Protein AF-A0A9K3LBI1-F1 (afdb_monomer)

Secondary structure (DSSP, 8-state):
------S----SEEEEEE---TT-TT-S-SSS-GGG---HHHHHHHHHHHHHHHHH-TTTTTSEEEEEEES--SSSSTT--SS-TTTHHHHTTS--SEEE--SGGGS-HHHHHHHHHTTTTGGGTT-EE-SSEEETTT-SBSSBSEEEEE-STT-EEEEEEEE-S-----TTEEE--HHHHTTSHHHHHHHHS-SS--SEEEEEEES-TT-HHHHHHHHHHHHHH-SSS-EEEEE-SS--EEEEEEETTEEEEEE-STTSEEEEEEE-S-TT-----TT--SSPPPSEEEEEEESSHHHHHHHHT--SHHHH--HHHHHHHHHHHHHHHHTTTT-EEEEESS-B-SSS-S---SSS--HHHHIIIIIHIIIIIHHHHHT-TT--SEEEEEEEGGG--S-B-SEEEEHHHHHHHSTT-PBEEE-SS-EEHHHHHHHHHHHHHHSPPPTTSSS-SEEEESS---TTSEEEEEEEHHHHHHHHHHHHHHHT-GGG--SSPEE-EETTEE-BHHHHHHHHHHHHSPPPPTHHHHHHHHHHHHHHHHHHHTS------THHHHHHHHHHHHHHHHHHHHHHHHHHHHHHHHGGGG---TTSHHHHHHHHHHTSS-----TTSS-PPP-S-----------HHHHHHHHHHHHHHHT--S----S-GGGS--EEEE-TTS-EEEEEEEEEEE-SS-GGGTTS---------------------S----TTTTEEEEEEEEEEETTTTEEEEEEEEEETTSPBPPHHHHHHHHH--TT----S------TTEEEEE-TTT--EEEEE--TTHHHHHHHHHHTTGGG---S-TTTHHHHHHHHHHGGGGT----HHHHHHHHHHHTT-

Mean predicted aligned error: 18.76 Å

Radius of gyration: 33.28 Å; Cα contacts (8 Å, |Δi|>4): 1410; chains: 1; bounding box: 86×94×88 Å

Nearest PDB structures (foldseek):
  3c9f-assembly3_B-2  TM=8.342E-01  e=9.205E-41  Candida albicans SC5314
  3c9f-assembly3_A  TM=8.352E-01  e=3.850E-40  Candida albicans SC5314
  4gsl-assembly1_D  TM=6.247E-01  e=8.120E-05  Saccharomyces cerevisiae S288C
  2dyt-assembly1_A  TM=5.274E-01  e=1.572E-04  Saccharomyces cerevisiae
  8fkm-assembly1_A  TM=5.866E-01  e=3.042E-04  Homo sapiens

InterPro domains:
  IPR004843 Calcineurin-like, phosphoesterase domain [PF00149] (14-240)
  IPR006179 5'-Nucleotidase/apyrase [PTHR11575] (7-439)
  IPR007135 Ubiquitin-like-conjugating enzyme Atg3/Atg10 [PF03987] (639-845)
  IPR008334 5'-Nucleotidase, C-terminal [PF02872] (393-449)

Solvent-accessible surface area (backbone atoms only — not comparable to full-atom values): 48649 Å² total; per-residue (Å²): 134,89,81,76,57,70,58,72,81,82,37,48,36,31,36,40,34,38,16,32,27,15,35,32,51,70,24,59,41,79,68,84,40,53,73,22,45,23,22,49,16,50,52,47,9,46,53,55,47,52,52,50,50,27,70,72,35,80,86,39,52,53,31,18,80,45,33,38,35,23,17,23,56,40,73,32,26,65,55,33,47,90,44,39,76,73,36,54,68,62,56,71,71,53,83,53,66,34,37,26,53,28,71,60,51,31,52,39,48,58,33,46,50,42,40,58,74,72,39,58,41,61,70,42,75,55,20,22,16,17,51,34,34,25,28,51,87,78,71,40,47,55,57,20,48,52,39,74,49,76,47,36,83,84,40,25,30,41,34,36,9,35,51,54,78,60,82,72,58,21,81,54,44,44,63,47,50,57,82,58,44,55,68,34,67,70,56,50,39,53,60,65,63,41,98,62,85,60,68,36,36,37,32,31,28,25,30,42,54,82,37,71,64,58,54,53,50,49,53,44,49,37,79,57,62,44,79,78,52,40,36,40,35,37,17,14,79,69,55,40,79,43,74,42,80,75,54,101,34,27,39,24,34,15,26,21,29,49,33,46,25,38,22,39,40,18,29,55,90,50,91,84,69,69,71,79,61,91,85,71,90,84,71,83,81,69,63,61,51,74,47,82,37,53,21,15,58,66,52,54,26,40,35,72,68,40,90,42,67,80,72,43,56,34,75,66,11,54,50,45,41,49,50,50,54,52,48,40,56,74,71,48,29,76,43,72,49,20,25,36,94,50,55,19,40,57,76,39,39,67,60,56,44,100,87,46,54,8,37,50,11,43,38,58,71,47,36,44,45,63,63,43,49,53,60,58,52,69,70,44,86,79,64,77,57,46,72,36,39,47,43,55,60,79,59,56,76,39,52,49,57,45,38,80,32,29,48,28,54,54,25,21,24,33,54,74,53,33,45,33,28,40,52,80,60,77,40,41,22,57,49,47,53,53,34,51,53,53,46,48,72,73,40,59,48,50,93,90,34,90,38,64,39,54,47,52,33,64,80,73,78,54,62,87,44,38,25,41,44,32,27,34,52,81,45,41,74,70,47,45,63,45,49,28,70,65,69,72,47,56,90,70,54,63,98,69,68,52,66,46,59,58,93,94,48,69,47,29,58,41,55,39,52,55,48,43,36,44,72,74,21,62,62,84,58,73,62,66,55,50,55,53,48,52,55,50,51,56,54,48,54,55,56,61,69,70,64,78,72,97,80,82,62,80,75,55,56,60,56,48,55,55,51,48,53,54,52,50,52,52,46,50,51,51,49,52,50,49,51,51,51,48,53,54,52,65,59,60,80,68,77,81,77,88,78,71,62,70,67,60,55,58,62,60,58,62,72,70,77,76,82,82,84,66,93,85,60,101,68,88,86,85,91,79,88,77,90,72,79,78,78,88,76,63,41,72,67,40,50,50,52,9,50,55,44,49,39,54,46,50,61,48,82,92,81,78,86,87,71,63,79,89,67,50,53,52,42,80,47,83,47,94,85,86,46,56,34,40,36,34,69,73,42,82,44,78,48,96,61,62,56,81,66,70,77,58,86,57,76,79,84,58,91,84,78,94,83,92,83,83,89,85,89,80,92,84,78,100,81,78,93,60,99,77,52,26,49,32,37,39,34,42,36,40,36,71,37,84,90,78,46,40,72,35,51,35,37,37,48,21,39,85,88,67,50,68,54,36,70,70,60,52,49,56,64,62,68,63,56,99,87,64,95,69,97,64,84,81,75,89,79,58,87,46,62,46,67,44,59,35,96,86,76,65,44,79,22,37,33,47,59,60,76,65,47,67,62,52,47,52,56,62,54,57,69,56,63,82,72,78,72,87,86,48,66,61,43,46,50,55,58,56,43,45,59,66,51,34,42,69,74,76,50,64,65,54,69,71,57,50,53,52,43,51,57,48,38,64,74,108

Foldseek 3Di:
DDDLDQADDFAQEKEKEDEAQAQLQLWPPCPDPQLTRFHVLLVQLLLVLVVVVLVVDPVSVQHWYAYEYQENNHFFFLCHDQQNVNRLVLVLLRPHQAYAYEVVCFLDPSNLCCCVPVCSLVSNVQRHAELFKAFLVPRHHSRHQWDWRATGPRAIEIEGHYEACDDNGDPRMDGHHLLVSLVDPVNLCCLAPNPDDHLAYEYSYAADQPPVSVVSNVVSNCVRNNDLRAYEYAYHNVQDQDKDDPDLRYIGGYQGHNSQWIKMKHFYSDPVPPPPPVPDPDDSDRRMDMDTFGNHSSSSCSNSVNPDCVRRRDPSSVVSSVSSVVSCVVSQQQAFQFFAQFKAFLQAELDDDPVHHHPNVCCQVPLCVPLPQVVVCVVVPVSQAHEKEKEFSVQFQGIQGGTTQTNRSLCSGGVPQFFKFWWLDKDALQLVVQLLVVQCVVDPDDPSHPYGRMDMHVPDGDNGGIYTYMYTPVCCVVSVVSSCVSVVCNVSGDPDTDTDADDPGTHTPSVSVSVCRNPPRHDDDPVVVVVVVVVVVVVVVVVVVPPPDPDDDPVVVVVVVVVVVVVVVVVVVVVVVVVVVVVVVVVVVVDDDDDVPPPVVVVVVVVPPPFDDDPPDPDGDDPDDDPPPDPPQLAQVLVLLLLVLLLDLLCDDPDDDDDPPFRSAWDWDADPPRGIKIKGPKDKDFAPDFQPQQPPPPDQPEDDDDDDDDDDDDDDDPPDDDPPRGIKIKMKMWGQDPVVRGIKIKMWIAGPVRHTGDPLSLVVRLPDDVPDDDPDPDDPPQPQWDWYQDPPPRHTIIIGNCPCLVVVLSVVLVVVVVPPDDPLSSSCSVLSSCCVPVVSSVRHGPPVNSVSSVVSSSVD

Sequence (860 aa):
MRSSVTNLPWNDVNILVVTDVHSWIAGHGEHPEEHLNAGYGDVLSFYQRLQSRKDQHNYLRNSSLFFVMNGDFTDGTGLSTIPPQHLTPLLQEMPWDAVNVGNHELYFDATVQHLVESGFVDHWNCSYLSSNTILAETQVPLGHRFTFLHGSNNVTLLTFGFLYNFQGHCSSTIVERVEQVVEQQWFREVLKNPPEPYQAIIVLAHMDCVDPLVSVILDGIRRRVGSTVPVLFITGHSHRRAFSRLDDHSFSFEAGRFLDTIGWVSFSLSLSHQHPVFGSQNNPPTPFDYHFLDANKKTLHDAIGARSDAEFTTPAGRALAKRIHDTQRLLGLHEVLGCSSRTYPLEAGFDSSRQSPSLWGLYVNEIIPKQLLERVNAKDTDRILQTVFVQGTGAFRYSLLRGKVTRDDVIAVCPFNDKIYEFDYPVTGKELLNVLEKLETTFPASPKYPMPAFAVVPATVDTNATYRVLVPDFEYKRISPFIDGVTNRREQRSTTPEQICFADECLHTLDLWMKHVREEMPCLLRSDYESVGQEVVQSQTALLSATGDTNLSPAIFDVLSSAMHATFILMIATVLVRMAANSLRKQKDAGVDSAERDLVADETEQLVETAEFDSTYGSIRTTGVTSETYLFNFSQNTFNQSAKAVVNALLGPCGMADHGWHLRHWQIQESEGESLFLYHPPIEVRSPFGAADCSSQEEFELEEMDVVITDDSVVCDPSSYDEEQGVTQWSFSILYDDTYRMPVLYFYVQDRTGAPCGRRNVLQMLLHNPDQNQSEPIQDTWDFLSQELHPKTNIPCFFLHPCQSSARLKLLLRGSECSGEQDSSNANALWTWMSMILPTVGHSIPPNTFLSIQKQLNYY

Structure (mmCIF, N/CA/C/O backbone):
data_AF-A0A9K3LBI1-F1
#
_entry.id   AF-A0A9K3LBI1-F1
#
loop_
_atom_site.group_PDB
_atom_site.id
_atom_site.type_symbol
_atom_site.label_atom_id
_atom_site.label_alt_id
_atom_site.label_comp_id
_atom_site.label_asym_id
_atom_site.label_entity_id
_atom_site.label_seq_id
_atom_site.pdbx_PDB_ins_code
_atom_site.Cartn_x
_atom_site.Cartn_y
_atom_site.Cartn_z
_atom_site.occupancy
_atom_site.B_iso_or_equiv
_atom_site.auth_seq_id
_atom_site.auth_comp_id
_atom_site.auth_asym_id
_atom_site.auth_atom_id
_atom_site.pdbx_PDB_model_num
ATOM 1 N N . MET A 1 1 ? 15.064 -6.985 17.241 1.00 27.19 1 MET A N 1
ATOM 2 C CA . MET A 1 1 ? 14.740 -7.914 18.351 1.00 27.19 1 MET A CA 1
ATOM 3 C C . MET A 1 1 ? 13.289 -8.367 18.211 1.00 27.19 1 MET A C 1
ATOM 5 O O . MET A 1 1 ? 12.462 -7.551 17.838 1.00 27.19 1 MET A O 1
ATOM 9 N N . ARG A 1 2 ? 12.981 -9.654 18.438 1.00 28.03 2 ARG A N 1
ATOM 10 C CA . ARG A 1 2 ? 11.621 -10.224 18.337 1.00 28.03 2 ARG A CA 1
ATOM 11 C C . ARG A 1 2 ? 10.862 -10.006 19.651 1.00 28.03 2 ARG A C 1
ATOM 13 O O . ARG A 1 2 ? 11.147 -10.696 20.624 1.00 28.03 2 ARG A O 1
ATOM 20 N N . SER A 1 3 ? 9.901 -9.089 19.662 1.00 30.72 3 SER A N 1
ATOM 21 C CA . SER A 1 3 ? 8.883 -8.993 20.711 1.00 30.72 3 SER A CA 1
ATOM 22 C C . SER A 1 3 ? 7.733 -9.934 20.339 1.00 30.72 3 SER A C 1
ATOM 24 O O . SER A 1 3 ? 6.924 -9.622 19.470 1.00 30.72 3 SER A O 1
ATOM 26 N N . SER A 1 4 ? 7.684 -11.136 20.921 1.00 38.84 4 SER A N 1
ATOM 27 C CA . SER A 1 4 ? 6.463 -11.947 20.866 1.00 38.84 4 SER A CA 1
ATOM 28 C C . SER A 1 4 ? 5.451 -11.307 21.812 1.00 38.84 4 SER A C 1
ATOM 30 O O . SER A 1 4 ? 5.569 -11.466 23.031 1.00 38.84 4 SER A O 1
ATOM 32 N N . VAL A 1 5 ? 4.488 -10.556 21.272 1.00 54.69 5 VAL A N 1
ATOM 33 C CA . VAL A 1 5 ? 3.401 -9.974 22.069 1.00 54.69 5 VAL A CA 1
ATOM 34 C C . VAL A 1 5 ? 2.574 -11.125 22.640 1.00 54.69 5 VAL A C 1
ATOM 36 O O . VAL A 1 5 ? 1.823 -11.791 21.930 1.00 54.69 5 VAL A O 1
ATOM 39 N N . THR A 1 6 ? 2.739 -11.384 23.935 1.00 58.94 6 THR A N 1
ATOM 40 C CA . THR A 1 6 ? 1.909 -12.336 24.672 1.00 58.94 6 THR A CA 1
ATOM 41 C C . THR A 1 6 ? 0.802 -11.545 25.357 1.00 58.94 6 THR A C 1
ATOM 43 O O . THR A 1 6 ? 1.057 -10.803 26.296 1.00 58.94 6 THR A O 1
ATOM 46 N N . ASN A 1 7 ? -0.433 -11.724 24.879 1.00 74.50 7 ASN A N 1
ATOM 47 C CA . ASN A 1 7 ? -1.635 -10.954 25.231 1.00 74.50 7 ASN A CA 1
ATOM 48 C C . ASN A 1 7 ? -1.681 -9.514 24.703 1.00 74.50 7 ASN A C 1
ATOM 50 O O . ASN A 1 7 ? -0.902 -8.655 25.092 1.00 74.50 7 ASN A O 1
ATOM 54 N N . LEU A 1 8 ? -2.699 -9.254 23.885 1.00 87.38 8 LEU A N 1
ATOM 55 C CA . LEU A 1 8 ? -3.080 -7.910 23.462 1.00 87.38 8 LEU A CA 1
ATOM 56 C C . LEU A 1 8 ? -3.728 -7.122 24.616 1.00 87.38 8 LEU A C 1
ATOM 58 O O . LEU A 1 8 ? -4.489 -7.726 25.384 1.00 87.38 8 LEU A O 1
ATOM 62 N N . PRO A 1 9 ? -3.473 -5.807 24.738 1.00 88.31 9 PRO A N 1
ATOM 63 C CA . PRO A 1 9 ? -4.130 -4.945 25.712 1.00 88.31 9 PRO A CA 1
ATOM 64 C C . PRO A 1 9 ? -5.578 -4.714 25.283 1.00 88.31 9 PRO A C 1
ATOM 66 O O . PRO A 1 9 ? -5.834 -4.299 24.156 1.00 88.31 9 PRO A O 1
ATOM 69 N N . TRP A 1 10 ? -6.524 -5.032 26.167 1.00 89.94 10 TRP A N 1
ATOM 70 C CA . TRP A 1 10 ? -7.949 -4.819 25.917 1.00 89.94 10 TRP A CA 1
ATOM 71 C C . TRP A 1 10 ? -8.454 -3.620 26.709 1.00 89.94 10 TRP A C 1
ATOM 73 O O . TRP A 1 10 ? -8.285 -3.583 27.926 1.00 89.94 10 TRP A O 1
ATOM 83 N N . ASN A 1 11 ? -9.158 -2.718 26.031 1.00 90.75 11 ASN A N 1
ATOM 84 C CA . ASN A 1 11 ? -9.838 -1.569 26.628 1.00 90.75 11 ASN A CA 1
ATOM 85 C C . ASN A 1 11 ? -11.341 -1.564 26.271 1.00 90.75 11 ASN A C 1
ATOM 87 O O . ASN A 1 11 ? -11.889 -2.583 25.826 1.00 90.75 11 ASN A O 1
ATOM 91 N N . ASP A 1 12 ? -12.032 -0.440 26.491 1.00 90.75 12 ASP A N 1
ATOM 92 C CA . ASP A 1 12 ? -13.448 -0.256 26.134 1.00 90.75 12 ASP A CA 1
ATOM 93 C C . ASP A 1 12 ? -13.686 -0.462 24.632 1.00 90.75 12 ASP A C 1
ATOM 95 O O . ASP A 1 12 ? -14.662 -1.106 24.238 1.00 90.75 12 ASP A O 1
ATOM 99 N N . VAL A 1 13 ? -12.780 0.049 23.795 1.00 94.94 13 VAL A N 1
ATOM 100 C CA . VAL A 1 13 ? -12.804 -0.087 22.336 1.00 94.94 13 VAL A CA 1
ATOM 101 C C . VAL A 1 13 ? -11.516 -0.746 21.871 1.00 94.94 13 VAL A C 1
ATOM 103 O O . VAL A 1 13 ? -10.434 -0.364 22.300 1.00 94.94 13 VAL A O 1
ATOM 106 N N . ASN A 1 14 ? -11.638 -1.736 20.991 1.00 96.75 14 ASN A N 1
ATOM 107 C CA . ASN A 1 14 ? -10.526 -2.485 20.418 1.00 96.75 14 ASN A CA 1
ATOM 108 C C . ASN A 1 14 ? -10.784 -2.651 18.924 1.00 96.75 14 ASN A C 1
ATOM 110 O O . ASN A 1 14 ? -11.901 -2.984 18.527 1.00 96.75 14 ASN A O 1
ATOM 114 N N . ILE A 1 15 ? -9.773 -2.412 18.102 1.00 98.25 15 ILE A N 1
ATOM 115 C CA . ILE A 1 15 ? -9.894 -2.395 16.650 1.00 98.25 15 ILE A CA 1
ATOM 116 C C . ILE A 1 15 ? -8.741 -3.200 16.064 1.00 98.25 15 ILE A C 1
ATOM 118 O O . ILE A 1 15 ? -7.569 -2.891 16.282 1.00 98.25 15 ILE A O 1
ATOM 122 N N . LEU A 1 16 ? -9.096 -4.241 15.317 1.00 98.44 16 LEU A N 1
ATOM 123 C CA . LEU A 1 16 ? -8.185 -4.940 14.428 1.00 98.44 16 LEU A CA 1
ATOM 124 C C . LEU A 1 16 ? -8.140 -4.185 13.097 1.00 98.44 16 LEU A C 1
ATOM 126 O O . LEU A 1 16 ? -9.182 -3.792 12.572 1.00 98.44 16 LEU A O 1
ATOM 130 N N . VAL A 1 17 ? -6.948 -3.974 12.554 1.00 98.56 17 VAL A N 1
ATOM 131 C CA . VAL A 1 17 ? -6.731 -3.088 11.407 1.00 98.56 17 VAL A CA 1
ATOM 132 C C . VAL A 1 17 ? -5.937 -3.808 10.329 1.00 98.56 17 VAL A C 1
ATOM 134 O O . VAL A 1 17 ? -4.903 -4.415 10.611 1.00 98.56 17 VAL A O 1
ATOM 137 N N . VAL A 1 18 ? -6.395 -3.690 9.085 1.00 98.56 18 VAL A N 1
ATOM 138 C CA . VAL A 1 18 ? -5.602 -3.981 7.885 1.00 98.56 18 VAL A CA 1
ATOM 139 C C . VAL A 1 18 ? -5.705 -2.810 6.903 1.00 98.56 18 VAL A C 1
ATOM 141 O O . VAL A 1 18 ? -6.744 -2.161 6.805 1.00 98.56 18 VAL A O 1
ATOM 144 N N . THR A 1 19 ? -4.630 -2.525 6.179 1.00 98.62 19 THR A N 1
ATOM 145 C CA . THR A 1 19 ? -4.557 -1.484 5.141 1.00 98.62 19 THR A CA 1
ATOM 146 C C . THR A 1 19 ? -3.573 -1.933 4.066 1.00 98.62 19 THR A C 1
ATOM 148 O O . THR A 1 19 ? -2.747 -2.809 4.340 1.00 98.62 19 THR A O 1
ATOM 151 N N . ASP A 1 20 ? -3.685 -1.393 2.851 1.00 98.50 20 ASP A N 1
ATOM 152 C CA . ASP A 1 20 ? -2.675 -1.546 1.791 1.00 98.50 20 ASP A CA 1
ATOM 153 C C . ASP A 1 20 ? -2.320 -3.014 1.502 1.00 98.50 20 ASP A C 1
ATOM 155 O O . ASP A 1 20 ? -1.169 -3.383 1.263 1.00 98.50 20 ASP A O 1
ATOM 159 N N . VAL A 1 21 ? -3.311 -3.905 1.577 1.00 98.31 21 VAL A N 1
ATOM 160 C CA . VAL A 1 21 ? -3.098 -5.356 1.454 1.00 98.31 21 VAL A CA 1
ATOM 161 C C . VAL A 1 21 ? -2.699 -5.727 0.030 1.00 98.31 21 VAL A C 1
ATOM 163 O O . VAL A 1 21 ? -2.017 -6.730 -0.163 1.00 98.31 21 VAL A O 1
ATOM 166 N N . HIS A 1 22 ? -3.119 -4.947 -0.968 1.00 98.12 22 HIS A N 1
ATOM 167 C CA . HIS A 1 22 ? -2.789 -5.138 -2.377 1.00 98.12 22 HIS A CA 1
ATOM 168 C C . HIS A 1 22 ? -2.902 -6.596 -2.838 1.00 98.12 22 HIS A C 1
ATOM 170 O O . HIS A 1 22 ? -2.003 -7.161 -3.461 1.00 98.12 22 HIS A O 1
ATOM 176 N N . SER A 1 23 ? -4.021 -7.242 -2.510 1.00 97.69 23 SER A N 1
ATOM 177 C CA . SER A 1 23 ? -4.354 -8.634 -2.832 1.00 97.69 23 SER A CA 1
ATOM 178 C C . SER A 1 23 ? -3.453 -9.734 -2.248 1.00 97.69 23 SER A C 1
ATOM 180 O O . SER A 1 23 ? -3.673 -10.900 -2.572 1.00 97.69 23 SER A O 1
ATOM 182 N N . TRP A 1 24 ? -2.535 -9.432 -1.321 1.00 97.81 24 TRP A N 1
ATOM 183 C CA . TRP A 1 24 ? -1.695 -10.415 -0.605 1.00 97.81 24 TRP A CA 1
ATOM 184 C C . TRP A 1 24 ? -2.467 -11.284 0.410 1.00 97.81 24 TRP A C 1
ATOM 186 O O . TRP A 1 24 ? -1.961 -11.706 1.446 1.00 97.81 24 TRP A O 1
ATOM 196 N N . ILE A 1 25 ? -3.723 -11.615 0.114 1.00 97.81 25 ILE A N 1
ATOM 197 C CA . ILE A 1 25 ? -4.618 -12.367 1.000 1.00 97.81 25 ILE A CA 1
ATOM 198 C C . ILE A 1 25 ? -4.202 -13.835 1.172 1.00 97.81 25 ILE A C 1
ATOM 200 O O . ILE A 1 25 ? -4.682 -14.508 2.084 1.00 97.81 25 ILE A O 1
ATOM 204 N N . ALA A 1 26 ? -3.307 -14.339 0.319 1.00 95.81 26 ALA A N 1
ATOM 205 C CA . ALA A 1 26 ? -2.695 -15.659 0.459 1.00 95.81 26 ALA A CA 1
ATOM 206 C C . ALA A 1 26 ? -1.511 -15.684 1.452 1.00 95.81 26 ALA A C 1
ATOM 208 O O . ALA A 1 26 ? -1.075 -16.773 1.827 1.00 95.81 26 ALA A O 1
ATOM 209 N N . GLY A 1 27 ? -1.021 -14.518 1.896 1.00 93.62 27 GLY A N 1
ATOM 210 C CA . GLY A 1 27 ? 0.250 -14.380 2.613 1.00 93.62 27 GLY A CA 1
ATOM 211 C C . GLY A 1 27 ? 1.465 -14.547 1.690 1.00 93.62 27 GLY A C 1
ATOM 212 O O . GLY A 1 27 ? 1.321 -14.793 0.493 1.00 93.62 27 GLY A O 1
ATOM 213 N N . HIS A 1 28 ? 2.675 -14.456 2.248 1.00 90.50 28 HIS A N 1
ATOM 214 C CA . HIS A 1 28 ? 3.934 -14.454 1.480 1.00 90.50 28 HIS A CA 1
ATOM 215 C C . HIS A 1 28 ? 4.493 -15.857 1.156 1.00 90.50 28 HIS A C 1
ATOM 217 O O . HIS A 1 28 ? 5.614 -16.008 0.670 1.00 90.50 28 HIS A O 1
ATOM 223 N N . GLY A 1 29 ? 3.716 -16.914 1.413 1.00 71.69 29 GLY A N 1
ATOM 224 C CA . GLY A 1 29 ? 4.140 -18.301 1.210 1.00 71.69 29 GLY A CA 1
ATOM 225 C C . GLY A 1 29 ? 5.148 -18.811 2.251 1.00 71.69 29 GLY A C 1
ATOM 226 O O . GLY A 1 29 ? 5.464 -18.151 3.238 1.00 71.69 29 GLY A O 1
ATOM 227 N N . GLU A 1 30 ? 5.618 -20.049 2.063 1.00 59.22 30 GLU A N 1
ATOM 228 C CA . GLU A 1 30 ? 6.501 -20.731 3.025 1.00 59.22 30 GLU A CA 1
ATOM 229 C C . GLU A 1 30 ? 7.994 -20.491 2.771 1.00 59.22 30 GLU A C 1
ATOM 231 O O . GLU A 1 30 ? 8.782 -20.768 3.656 1.00 59.22 30 GLU A O 1
ATOM 236 N N . HIS A 1 31 ? 8.429 -19.979 1.615 1.00 57.72 31 HIS A N 1
ATOM 237 C CA . HIS A 1 31 ? 9.842 -19.657 1.378 1.00 57.72 31 HIS A CA 1
ATOM 238 C C . HIS A 1 31 ? 9.987 -18.542 0.329 1.00 57.72 31 HIS A C 1
ATOM 240 O O . HIS A 1 31 ? 9.310 -18.617 -0.694 1.00 57.72 31 HIS A O 1
ATOM 246 N N . PRO A 1 32 ? 10.912 -17.576 0.505 1.00 65.88 32 PRO A N 1
ATOM 247 C CA . PRO A 1 32 ? 11.858 -17.431 1.618 1.00 65.88 32 PRO A CA 1
ATOM 248 C C . PRO A 1 32 ? 11.325 -16.591 2.797 1.00 65.88 32 PRO A C 1
ATOM 250 O O . PRO A 1 32 ? 12.060 -16.348 3.752 1.00 65.88 32 PRO A O 1
ATOM 253 N N . GLU A 1 33 ? 10.064 -16.160 2.766 1.00 80.56 33 GLU A N 1
ATOM 254 C CA . GLU A 1 33 ? 9.487 -15.225 3.743 1.00 80.56 33 GLU A CA 1
ATOM 255 C C . GLU A 1 33 ? 8.613 -15.916 4.797 1.00 80.56 33 GLU A C 1
ATOM 257 O O . GLU A 1 33 ? 7.510 -15.485 5.110 1.00 80.56 33 GLU A O 1
ATOM 262 N N . GLU A 1 34 ? 9.145 -16.968 5.426 1.00 76.31 34 GLU A N 1
ATOM 263 C CA . GLU A 1 34 ? 8.460 -17.741 6.485 1.00 76.31 34 GLU A CA 1
ATOM 264 C C . GLU A 1 34 ? 7.909 -16.888 7.638 1.00 76.31 34 GLU A C 1
ATOM 266 O O . GLU A 1 34 ? 6.999 -17.299 8.358 1.00 76.31 34 GLU A O 1
ATOM 271 N N . HIS A 1 35 ? 8.484 -15.705 7.833 1.00 83.88 35 HIS A N 1
ATOM 272 C CA . HIS A 1 35 ? 8.104 -14.756 8.867 1.00 83.88 35 HIS A CA 1
ATOM 273 C C . HIS A 1 35 ? 6.862 -13.918 8.518 1.00 83.88 35 HIS A C 1
ATOM 275 O O . HIS A 1 35 ? 6.470 -13.126 9.367 1.00 83.88 35 HIS A O 1
ATOM 281 N N . LEU A 1 36 ? 6.250 -14.108 7.338 1.00 90.25 36 LEU A N 1
ATOM 282 C CA . LEU A 1 36 ? 5.011 -13.466 6.856 1.00 90.25 36 LEU A CA 1
ATOM 283 C C . LEU A 1 36 ? 4.031 -14.505 6.258 1.00 90.25 36 LEU A C 1
ATOM 285 O O . LEU A 1 36 ? 3.391 -14.311 5.223 1.00 90.25 36 LEU A O 1
ATOM 289 N N . ASN A 1 37 ? 3.957 -15.676 6.893 1.00 91.69 37 ASN A N 1
ATOM 290 C CA . ASN A 1 37 ? 3.268 -16.856 6.365 1.00 91.69 37 ASN A CA 1
ATOM 291 C C . ASN A 1 37 ? 1.763 -16.951 6.697 1.00 91.69 37 ASN A C 1
ATOM 293 O O . ASN A 1 37 ? 1.179 -18.028 6.531 1.00 91.69 37 ASN A O 1
ATOM 297 N N . ALA A 1 38 ? 1.140 -15.887 7.214 1.00 95.19 38 ALA A N 1
ATOM 298 C CA . ALA A 1 38 ? -0.296 -15.865 7.488 1.00 95.19 38 ALA A CA 1
ATOM 299 C C . ALA A 1 38 ? -1.074 -15.274 6.304 1.00 95.19 38 ALA A C 1
ATOM 301 O O . ALA A 1 38 ? -0.748 -14.199 5.811 1.00 95.19 38 ALA A O 1
ATOM 302 N N . GLY A 1 39 ? -2.137 -15.960 5.882 1.00 97.06 39 GLY A N 1
ATOM 303 C CA . GLY A 1 39 ? -3.106 -15.436 4.913 1.00 97.06 39 GLY A CA 1
ATOM 304 C C . GLY A 1 39 ? -4.416 -15.010 5.579 1.00 97.06 39 GLY A C 1
ATOM 305 O O . GLY A 1 39 ? -4.614 -15.174 6.783 1.00 97.06 39 GLY A O 1
ATOM 306 N N . TYR A 1 40 ? -5.385 -14.540 4.796 1.00 98.56 40 TYR A N 1
ATOM 307 C CA . TYR A 1 40 ? -6.700 -14.119 5.300 1.00 98.56 40 TYR A CA 1
ATOM 308 C C . TYR A 1 40 ? -7.487 -15.234 5.995 1.00 98.56 40 TYR A C 1
ATOM 310 O O . TYR A 1 40 ? -8.269 -14.955 6.899 1.00 98.56 40 TYR A O 1
ATOM 318 N N . GLY A 1 41 ? -7.250 -16.506 5.662 1.00 98.38 41 GLY A N 1
ATOM 319 C CA . GLY A 1 41 ? -7.817 -17.613 6.438 1.00 98.38 41 GLY A CA 1
ATOM 320 C C . GLY A 1 41 ? -7.293 -17.676 7.881 1.00 98.38 41 GLY A C 1
ATOM 321 O O . GLY A 1 41 ? -8.041 -18.013 8.807 1.00 98.38 41 GLY A O 1
ATOM 322 N N . ASP A 1 42 ? -6.031 -17.305 8.094 1.00 98.06 42 ASP A N 1
ATOM 323 C CA . ASP A 1 42 ? -5.426 -17.204 9.421 1.00 98.06 42 ASP A CA 1
ATOM 324 C C . ASP A 1 42 ? -5.901 -15.935 10.138 1.00 98.06 42 ASP A C 1
ATOM 326 O O . ASP A 1 42 ? -6.284 -16.012 11.303 1.00 98.06 42 ASP A O 1
ATOM 330 N N . VAL A 1 43 ? -5.989 -14.797 9.436 1.00 98.38 43 VAL A N 1
ATOM 331 C CA . VAL A 1 43 ? -6.532 -13.538 9.988 1.00 98.38 43 VAL A CA 1
ATOM 332 C C . VAL A 1 43 ? -7.993 -13.689 10.416 1.00 98.38 43 VAL A C 1
ATOM 334 O O . VAL A 1 43 ? -8.370 -13.275 11.512 1.00 98.38 43 VAL A O 1
ATOM 337 N N . LEU A 1 44 ? -8.818 -14.349 9.600 1.00 98.69 44 LEU A N 1
ATOM 338 C CA . LEU A 1 44 ? -10.207 -14.653 9.939 1.00 98.69 44 LEU A CA 1
ATOM 339 C C . LEU A 1 44 ? -10.299 -15.564 11.166 1.00 98.69 44 LEU A C 1
ATOM 341 O O . LEU A 1 44 ? -11.125 -15.336 12.053 1.00 98.69 44 LEU A O 1
ATOM 345 N N . SER A 1 45 ? -9.437 -16.584 11.238 1.00 98.56 45 SER A N 1
ATOM 346 C CA . SER A 1 45 ? -9.352 -17.440 12.424 1.00 98.56 45 SER A CA 1
ATOM 347 C C . SER A 1 45 ? -8.985 -16.611 13.653 1.00 98.56 45 SER A C 1
ATOM 349 O O . SER A 1 45 ? -9.677 -16.693 14.664 1.00 98.56 45 SER A O 1
ATOM 351 N N . PHE A 1 46 ? -7.957 -15.767 13.553 1.00 98.19 46 PHE A N 1
ATOM 352 C CA . PHE A 1 46 ? -7.499 -14.892 14.627 1.00 98.19 46 PHE A CA 1
ATOM 353 C C . PHE A 1 46 ? -8.621 -13.993 15.155 1.00 98.19 46 PHE A C 1
ATOM 355 O O . PHE A 1 46 ? -8.909 -14.020 16.352 1.00 98.19 46 PHE A O 1
ATOM 362 N N . TYR A 1 47 ? -9.326 -13.284 14.271 1.00 98.12 47 TYR A N 1
ATOM 363 C CA . TYR A 1 47 ? -10.447 -12.425 14.651 1.00 98.12 47 TYR A CA 1
ATOM 364 C C . TYR A 1 47 ? -11.567 -13.204 15.362 1.00 98.12 47 TYR A C 1
ATOM 366 O O . TYR A 1 47 ? -12.014 -12.817 16.443 1.00 98.12 47 TYR A O 1
ATOM 374 N N . GLN A 1 48 ? -11.961 -14.370 14.841 1.00 98.00 48 GLN A N 1
ATOM 375 C CA . GLN A 1 48 ? -12.978 -15.218 15.480 1.00 98.00 48 GLN A CA 1
ATOM 376 C C . GLN A 1 48 ? -12.535 -15.761 16.850 1.00 98.00 48 GLN A C 1
ATOM 378 O O . GLN A 1 48 ? -13.362 -15.970 17.748 1.00 98.00 48 GLN A O 1
ATOM 383 N N . ARG A 1 49 ? -11.230 -15.982 17.052 1.00 96.12 49 ARG A N 1
ATOM 384 C CA . ARG A 1 49 ? -10.679 -16.355 18.363 1.00 96.12 49 ARG A CA 1
ATOM 385 C C . ARG A 1 49 ? -10.666 -15.181 19.335 1.00 96.12 49 ARG A C 1
ATOM 387 O O . ARG A 1 49 ? -10.978 -15.396 20.504 1.00 96.12 49 ARG A O 1
ATOM 394 N N . LEU A 1 50 ? -10.395 -13.960 18.873 1.00 95.31 50 LEU A N 1
ATOM 395 C CA . LEU A 1 50 ? -10.531 -12.749 19.689 1.00 95.31 50 LEU A CA 1
ATOM 396 C C . LEU A 1 50 ? -11.983 -12.544 20.142 1.00 95.31 50 LEU A C 1
ATOM 398 O O . LEU A 1 50 ? -12.218 -12.328 21.331 1.00 95.31 50 LEU A O 1
ATOM 402 N N . GLN A 1 51 ? -12.958 -12.724 19.245 1.00 95.19 51 GLN A N 1
ATOM 403 C CA . GLN A 1 51 ? -14.385 -12.712 19.595 1.00 95.19 51 GLN A CA 1
ATOM 404 C C . GLN A 1 51 ? -14.720 -13.785 20.644 1.00 95.19 51 GLN A C 1
ATOM 406 O O . GLN A 1 51 ? -15.290 -13.487 21.692 1.00 95.19 51 GLN A O 1
ATOM 411 N N . SER A 1 52 ? -14.275 -15.027 20.424 1.00 93.62 52 SER A N 1
ATOM 412 C CA . SER A 1 52 ? -14.499 -16.125 21.377 1.00 93.62 52 SER A CA 1
ATOM 413 C C . SER A 1 52 ? -13.897 -15.828 22.757 1.00 93.62 52 SER A C 1
ATOM 415 O O . SER A 1 52 ? -14.516 -16.121 23.781 1.00 93.62 52 SER A O 1
ATOM 417 N N . ARG A 1 53 ? -12.700 -15.227 22.804 1.00 90.75 53 ARG A N 1
ATOM 418 C CA . ARG A 1 53 ? -12.035 -14.813 24.047 1.00 90.75 53 ARG A CA 1
ATOM 419 C C . ARG A 1 53 ? -12.845 -13.734 24.769 1.00 90.75 53 ARG A C 1
ATOM 421 O O . ARG A 1 53 ? -13.061 -13.852 25.976 1.00 90.75 53 ARG A O 1
ATOM 428 N N . LYS A 1 54 ? -13.341 -12.734 24.036 1.00 90.94 54 LYS A N 1
ATOM 429 C CA . LYS A 1 54 ? -14.228 -11.685 24.562 1.00 90.94 54 LYS A CA 1
ATOM 430 C C . LYS A 1 54 ? -15.472 -12.277 25.233 1.00 90.94 54 LYS A C 1
ATOM 432 O O . LYS A 1 54 ? -15.824 -11.886 26.344 1.00 90.94 54 LYS A O 1
ATOM 437 N N . ASP A 1 55 ? -16.090 -13.275 24.604 1.00 88.62 55 ASP A N 1
ATOM 438 C CA . ASP A 1 55 ? -17.315 -13.907 25.107 1.00 88.62 55 ASP A CA 1
ATOM 439 C C . ASP A 1 55 ? -17.069 -14.838 26.305 1.00 88.62 55 ASP A C 1
ATOM 441 O O . ASP A 1 55 ? -17.915 -14.971 27.198 1.00 88.62 55 ASP A O 1
ATOM 445 N N . GLN A 1 56 ? -15.911 -15.494 26.367 1.00 87.62 56 GLN A N 1
ATOM 446 C CA . GLN A 1 56 ? -15.581 -16.447 27.432 1.00 87.62 56 GLN A CA 1
ATOM 447 C C . GLN A 1 56 ? -15.121 -15.771 28.728 1.00 87.62 56 GLN A C 1
ATOM 449 O O . GLN A 1 56 ? -15.374 -16.295 29.814 1.00 87.62 56 GLN A O 1
ATOM 454 N N . HIS A 1 57 ? -14.483 -14.603 28.643 1.00 84.50 57 HIS A N 1
ATOM 455 C CA . HIS A 1 57 ? -13.931 -13.912 29.804 1.00 84.50 57 HIS A CA 1
ATOM 456 C C . HIS A 1 57 ? -14.844 -12.781 30.281 1.00 84.50 57 HIS A C 1
ATOM 458 O O . HIS A 1 57 ? -14.969 -11.751 29.628 1.00 84.50 57 HIS A O 1
ATOM 464 N N . ASN A 1 58 ? -15.434 -12.935 31.472 1.00 80.06 58 ASN A N 1
ATOM 465 C CA . ASN A 1 58 ? -16.398 -11.976 32.034 1.00 80.06 58 ASN A CA 1
ATOM 466 C C . ASN A 1 58 ? -15.914 -10.515 32.052 1.00 80.06 58 ASN A C 1
ATOM 468 O O . ASN A 1 58 ? -16.736 -9.621 31.887 1.00 80.06 58 ASN A O 1
ATOM 472 N N . TYR A 1 59 ? -14.611 -10.272 32.233 1.00 78.88 59 TYR A N 1
ATOM 473 C CA . TYR A 1 59 ? -14.047 -8.919 32.250 1.00 78.88 59 TYR A CA 1
ATOM 474 C C . TYR A 1 59 ? -13.932 -8.285 30.850 1.00 78.88 59 TYR A C 1
ATOM 476 O O . TYR A 1 59 ? -13.955 -7.067 30.751 1.00 78.88 59 TYR A O 1
ATOM 484 N N . LEU A 1 60 ? -13.872 -9.088 29.779 1.00 84.12 60 LEU A N 1
ATOM 485 C CA . LEU A 1 60 ? -13.825 -8.620 28.384 1.00 84.12 60 LEU A CA 1
ATOM 486 C C . LEU A 1 60 ? -15.209 -8.512 27.741 1.00 84.12 60 LEU A C 1
ATOM 488 O O . LEU A 1 60 ? -15.360 -7.881 26.698 1.00 84.12 60 LEU A O 1
ATOM 492 N N . ARG A 1 61 ? -16.243 -9.117 28.341 1.00 81.62 61 ARG A N 1
ATOM 493 C CA . ARG A 1 61 ? -17.596 -9.147 27.760 1.00 81.62 61 ARG A CA 1
ATOM 494 C C . ARG A 1 61 ? -18.146 -7.760 27.440 1.00 81.62 61 ARG A C 1
ATOM 496 O O . ARG A 1 61 ? -18.884 -7.627 26.467 1.00 81.62 61 ARG A O 1
ATOM 503 N N . ASN A 1 62 ? -17.755 -6.753 28.218 1.00 85.69 62 ASN A N 1
ATOM 504 C CA . ASN A 1 62 ? -18.202 -5.374 28.045 1.00 85.69 62 ASN A CA 1
ATOM 505 C C . ASN A 1 62 ? -17.351 -4.566 27.051 1.00 85.69 62 ASN A C 1
ATOM 507 O O . ASN A 1 62 ? -17.820 -3.531 26.591 1.00 85.69 62 ASN A O 1
ATOM 511 N N . SER A 1 63 ? -16.160 -5.043 26.679 1.00 91.56 63 SER A N 1
ATOM 512 C CA . SER A 1 63 ? -15.296 -4.402 25.681 1.00 91.56 63 SER A CA 1
ATOM 513 C C . SER A 1 63 ? -15.866 -4.553 24.273 1.00 91.56 63 SER A C 1
ATOM 515 O O . SER A 1 63 ? -16.428 -5.594 23.936 1.00 91.56 63 SER A O 1
ATOM 517 N N . SER A 1 64 ? -15.698 -3.555 23.418 1.00 95.69 64 SER A N 1
ATOM 518 C CA . SER A 1 64 ? -16.076 -3.615 22.002 1.00 95.69 64 SER A CA 1
ATOM 519 C C . SER A 1 64 ? -14.892 -4.062 21.149 1.00 95.69 64 SER A C 1
ATOM 521 O O . SER A 1 64 ? -13.765 -3.652 21.413 1.00 95.69 64 SER A O 1
ATOM 523 N N . LEU A 1 65 ? -15.141 -4.906 20.145 1.00 97.50 65 LEU A N 1
ATOM 524 C CA . LEU A 1 65 ? -14.137 -5.355 19.179 1.00 97.50 65 LEU A CA 1
ATOM 525 C C . LEU A 1 65 ? -14.656 -5.068 17.771 1.00 97.50 65 LEU A C 1
ATOM 527 O O . LEU A 1 65 ? -15.718 -5.575 17.420 1.00 97.50 65 LEU A O 1
ATOM 531 N N . PHE A 1 66 ? -13.885 -4.314 16.995 1.00 98.44 66 PHE A N 1
ATOM 532 C CA . PHE A 1 66 ? -14.158 -3.998 15.597 1.00 98.44 66 PHE A CA 1
ATOM 533 C C . PHE A 1 66 ? -13.021 -4.492 14.694 1.00 98.44 66 PHE A C 1
ATOM 535 O O . PHE A 1 66 ? -11.897 -4.699 15.158 1.00 98.44 66 PHE A O 1
ATOM 542 N N . PHE A 1 67 ? -13.296 -4.672 13.407 1.00 98.69 67 PHE A N 1
ATOM 543 C CA . PHE A 1 67 ? -12.328 -5.029 12.378 1.00 98.69 67 PHE A CA 1
ATOM 544 C C . PHE A 1 67 ? -12.522 -4.152 11.146 1.00 98.69 67 PHE A C 1
ATOM 546 O O . PHE A 1 67 ? -13.592 -4.153 10.548 1.00 98.69 67 PHE A O 1
ATOM 553 N N . VAL A 1 68 ? -11.493 -3.404 10.754 1.00 98.81 68 VAL A N 1
ATOM 554 C CA . VAL A 1 68 ? -11.588 -2.430 9.659 1.00 98.81 68 VAL A CA 1
ATOM 555 C C . VAL A 1 68 ? -10.538 -2.670 8.577 1.00 98.81 68 VAL A C 1
ATOM 557 O O . VAL A 1 68 ? -9.441 -3.158 8.867 1.00 98.81 68 VAL A O 1
ATOM 560 N N . MET A 1 69 ? -10.878 -2.298 7.339 1.00 98.62 69 MET A N 1
ATOM 561 C CA . MET A 1 69 ? -9.967 -2.294 6.191 1.00 98.62 69 MET A CA 1
ATOM 562 C C . MET A 1 69 ? -9.876 -0.895 5.569 1.00 98.62 69 MET A C 1
ATOM 564 O O . MET A 1 69 ? -10.898 -0.315 5.202 1.00 98.62 69 MET A O 1
ATOM 568 N N . ASN A 1 70 ? -8.667 -0.341 5.455 1.00 98.62 70 ASN A N 1
ATOM 569 C CA . ASN A 1 70 ? -8.448 1.033 4.987 1.00 98.62 70 ASN A CA 1
ATOM 570 C C . ASN A 1 70 ? -7.883 1.130 3.553 1.00 98.62 70 ASN A C 1
ATOM 572 O O . ASN A 1 70 ? -6.819 1.696 3.343 1.00 98.62 70 ASN A O 1
ATOM 576 N N . GLY A 1 71 ? -8.614 0.635 2.554 1.00 97.38 71 GLY A N 1
ATOM 577 C CA . GLY A 1 71 ? -8.290 0.828 1.133 1.00 97.38 71 GLY A CA 1
ATOM 578 C C . GLY A 1 71 ? -7.073 0.055 0.608 1.00 97.38 71 GLY A C 1
ATOM 579 O O . GLY A 1 71 ? -6.397 -0.662 1.349 1.00 97.38 71 GLY A O 1
ATOM 580 N N . ASP A 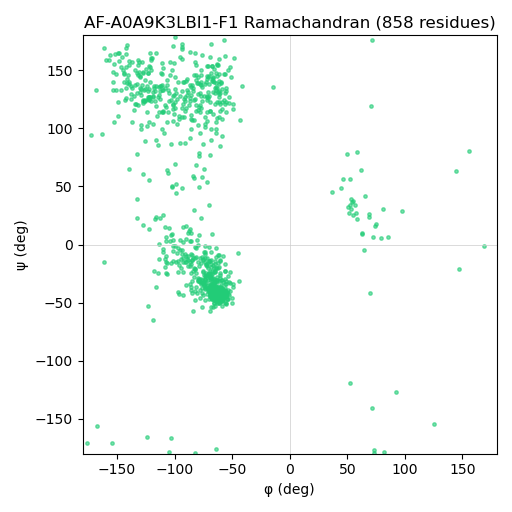1 72 ? -6.841 0.185 -0.703 1.00 98.44 72 ASP A N 1
ATOM 581 C CA . ASP A 1 72 ? -5.751 -0.432 -1.472 1.00 98.44 72 ASP A CA 1
ATOM 582 C C . ASP A 1 72 ? -5.673 -1.950 -1.267 1.00 98.44 72 ASP A C 1
ATOM 584 O O . ASP A 1 72 ? -4.671 -2.545 -0.860 1.00 98.44 72 ASP A O 1
ATOM 588 N N . PHE A 1 73 ? -6.788 -2.615 -1.559 1.00 97.50 73 PHE A N 1
ATOM 589 C CA . PHE A 1 73 ? -6.882 -4.072 -1.526 1.00 97.50 73 PHE A CA 1
ATOM 590 C C . PHE A 1 73 ? -6.608 -4.713 -2.892 1.00 97.50 73 PHE A C 1
ATOM 592 O O . PHE A 1 73 ? -6.479 -5.936 -2.962 1.00 97.50 73 PHE A O 1
ATOM 599 N N . THR A 1 74 ? -6.488 -3.919 -3.958 1.00 96.00 74 THR A N 1
ATOM 600 C CA . THR A 1 74 ? -6.154 -4.337 -5.334 1.00 96.00 74 THR A CA 1
ATOM 601 C C . THR A 1 74 ? -4.682 -4.073 -5.697 1.00 96.00 74 THR A C 1
ATOM 603 O O . THR A 1 74 ? -3.954 -3.450 -4.941 1.00 96.00 74 THR A O 1
ATOM 606 N N . ASP A 1 75 ? -4.216 -4.571 -6.845 1.00 91.44 75 ASP A N 1
ATOM 607 C CA . ASP A 1 75 ? -2.907 -4.274 -7.466 1.00 91.44 75 ASP A CA 1
ATOM 608 C C . ASP A 1 75 ? -1.646 -4.667 -6.668 1.00 91.44 75 ASP A C 1
ATOM 610 O O . ASP A 1 75 ? -0.804 -3.832 -6.325 1.00 91.44 75 ASP A O 1
ATOM 614 N N . GLY A 1 76 ? -1.448 -5.968 -6.441 1.00 92.44 76 GLY A N 1
ATOM 615 C CA . GLY A 1 76 ? -0.172 -6.456 -5.893 1.00 92.44 76 GLY A CA 1
ATOM 616 C C . GLY A 1 76 ? 0.141 -7.937 -6.067 1.00 92.44 76 GLY A C 1
ATOM 617 O O . GLY A 1 76 ? 1.294 -8.308 -5.919 1.00 92.44 76 GLY A O 1
ATOM 618 N N . THR A 1 77 ? -0.827 -8.782 -6.415 1.00 96.00 77 THR A N 1
ATOM 619 C CA . THR A 1 77 ? -0.624 -10.196 -6.776 1.00 96.00 77 THR A CA 1
ATOM 620 C C . THR A 1 77 ? -1.560 -10.550 -7.930 1.00 96.00 77 THR A C 1
ATOM 622 O O . THR A 1 77 ? -2.465 -9.781 -8.268 1.00 96.00 77 THR A O 1
ATOM 625 N N . GLY A 1 78 ? -1.408 -11.736 -8.511 1.00 95.50 78 GLY A N 1
ATOM 626 C CA . GLY A 1 78 ? -2.281 -12.233 -9.569 1.00 95.50 78 GLY A CA 1
ATOM 627 C C . GLY A 1 78 ? -3.711 -12.553 -9.126 1.00 95.50 78 GLY A C 1
ATOM 628 O O . GLY A 1 78 ? -4.551 -12.843 -9.978 1.00 95.50 78 GLY A O 1
ATOM 629 N N . LEU A 1 79 ? -4.020 -12.495 -7.823 1.00 96.12 79 LEU A N 1
ATOM 630 C CA . LEU A 1 79 ? -5.406 -12.528 -7.343 1.00 96.12 79 LEU A CA 1
ATOM 631 C C . LEU A 1 79 ? -6.159 -11.240 -7.703 1.00 96.12 79 LEU A C 1
ATOM 633 O O . LEU A 1 79 ? -7.376 -11.286 -7.895 1.00 96.12 79 LEU A O 1
ATOM 637 N N . SER A 1 80 ? -5.454 -10.112 -7.837 1.00 94.31 80 SER A N 1
ATOM 638 C CA . SER A 1 80 ? -6.028 -8.872 -8.353 1.00 94.31 80 SER A CA 1
ATOM 639 C C . SER A 1 80 ? -6.069 -8.906 -9.877 1.00 94.31 80 SER A C 1
ATOM 641 O O . SER A 1 80 ? -5.050 -9.023 -10.549 1.00 94.31 80 SER A O 1
ATOM 643 N N . THR A 1 81 ? -7.272 -8.788 -10.428 1.00 93.06 81 THR A N 1
ATOM 644 C CA . THR A 1 81 ? -7.527 -8.671 -11.871 1.00 93.06 81 THR A CA 1
ATOM 645 C C . THR A 1 81 ? -8.276 -7.368 -12.131 1.00 93.06 81 THR A C 1
ATOM 647 O O . THR A 1 81 ? -8.798 -6.766 -11.195 1.00 93.06 81 THR A O 1
ATOM 650 N N . ILE A 1 82 ? -8.331 -6.915 -13.384 1.00 92.25 82 ILE A N 1
ATOM 651 C CA . ILE A 1 82 ? -9.129 -5.747 -13.777 1.00 92.25 82 ILE A CA 1
ATOM 652 C C . ILE A 1 82 ? -10.225 -6.230 -14.739 1.00 92.25 82 ILE A C 1
ATOM 654 O O . ILE A 1 82 ? -9.899 -6.617 -15.865 1.00 92.25 82 ILE A O 1
ATOM 658 N N . PRO A 1 83 ? -11.509 -6.226 -14.332 1.00 95.06 83 PRO A N 1
ATOM 659 C CA . PRO A 1 83 ? -12.013 -5.944 -12.979 1.00 95.06 83 PRO A CA 1
ATOM 660 C C . PRO A 1 83 ? -11.663 -7.049 -11.954 1.00 95.06 83 PRO A C 1
ATOM 662 O O . PRO A 1 83 ? -11.401 -8.183 -12.363 1.00 95.06 83 PRO A O 1
ATOM 665 N N . PRO A 1 84 ? -11.711 -6.779 -10.628 1.00 96.00 84 PRO A N 1
ATOM 666 C CA . PRO A 1 84 ? -11.263 -7.703 -9.573 1.00 96.00 84 PRO A CA 1
ATOM 667 C C . PRO A 1 84 ? -12.276 -8.819 -9.254 1.00 96.00 84 PRO A C 1
ATOM 669 O O . PRO A 1 84 ? -12.590 -9.105 -8.098 1.00 96.00 84 PRO A O 1
ATOM 672 N N . GLN A 1 85 ? -12.774 -9.495 -10.288 1.00 95.75 85 GLN A N 1
ATOM 673 C CA . GLN A 1 85 ? -13.886 -10.450 -10.226 1.00 95.75 85 GLN A CA 1
ATOM 674 C C . GLN A 1 85 ? -13.623 -11.694 -9.365 1.00 95.75 85 GLN A C 1
ATOM 676 O O . GLN A 1 85 ? -14.557 -12.285 -8.825 1.00 95.75 85 GLN A O 1
ATOM 681 N N . HIS A 1 86 ? -12.359 -12.101 -9.235 1.00 96.44 86 HIS A N 1
ATOM 682 C CA . HIS A 1 86 ? -11.958 -13.248 -8.415 1.00 96.44 86 HIS A CA 1
ATOM 683 C C . HIS A 1 86 ? -11.576 -12.851 -6.989 1.00 96.44 86 HIS A C 1
ATOM 685 O O . HIS A 1 86 ? -11.661 -13.679 -6.084 1.00 96.44 86 HIS A O 1
ATOM 691 N N . LEU A 1 87 ? -11.177 -11.594 -6.788 1.00 98.19 87 LEU A N 1
ATOM 692 C CA . LEU A 1 87 ? -10.736 -11.082 -5.499 1.00 98.19 87 LEU A CA 1
ATOM 693 C C . LEU A 1 87 ? -11.926 -10.691 -4.622 1.00 98.19 87 LEU A C 1
ATOM 695 O O . LEU A 1 87 ? -11.992 -11.114 -3.470 1.00 98.19 87 LEU A O 1
ATOM 699 N N . THR A 1 88 ? -12.891 -9.936 -5.161 1.00 97.94 88 THR A N 1
ATOM 700 C CA . THR A 1 88 ? -14.006 -9.401 -4.362 1.00 97.94 88 THR A CA 1
ATOM 701 C C . THR A 1 88 ? -14.805 -10.472 -3.608 1.00 97.94 88 THR A C 1
ATOM 703 O O . THR A 1 88 ? -15.085 -10.235 -2.433 1.00 97.94 88 THR A O 1
ATOM 706 N N . PRO A 1 89 ? -15.101 -11.672 -4.164 1.00 98.06 89 PRO A N 1
ATOM 707 C CA . PRO A 1 89 ? -15.804 -12.710 -3.410 1.00 98.06 89 PRO A CA 1
ATOM 708 C C . PRO A 1 89 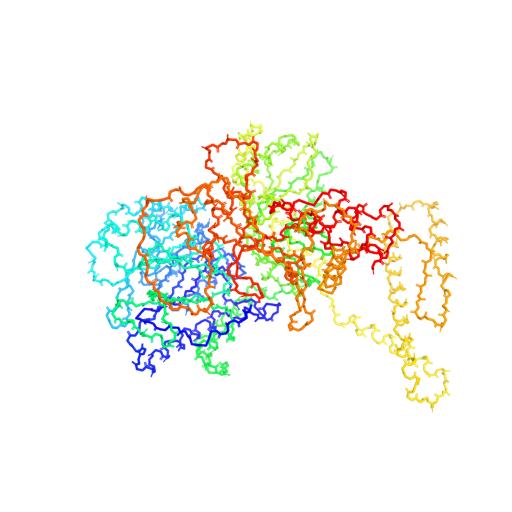? -14.997 -13.266 -2.231 1.00 98.06 89 PRO A C 1
ATOM 710 O O . PRO A 1 89 ? -15.588 -13.672 -1.238 1.00 98.06 89 PRO A O 1
ATOM 713 N N . LEU A 1 90 ? -13.661 -13.282 -2.323 1.00 98.62 90 LEU A N 1
ATOM 714 C CA . LEU A 1 90 ? -12.783 -13.725 -1.234 1.00 98.62 90 LEU A CA 1
ATOM 715 C C . LEU A 1 90 ? -12.728 -12.677 -0.116 1.00 98.62 90 LEU A C 1
ATOM 717 O O . LEU A 1 90 ? -12.720 -13.033 1.061 1.00 98.62 90 LEU A O 1
ATOM 721 N N . LEU A 1 91 ? -12.726 -11.388 -0.475 1.00 98.50 91 LEU A N 1
ATOM 722 C CA . LEU A 1 91 ? -12.747 -10.287 0.491 1.00 98.50 91 LEU A CA 1
ATOM 723 C C . LEU A 1 91 ? -14.079 -10.217 1.256 1.00 98.50 91 LEU A C 1
ATOM 725 O O . LEU A 1 91 ? -14.067 -9.979 2.457 1.00 98.50 91 LEU A O 1
ATOM 729 N N . GLN A 1 92 ? -15.210 -10.505 0.599 1.00 98.12 92 GLN A N 1
ATOM 730 C CA . GLN A 1 92 ? -16.552 -10.563 1.214 1.00 98.12 92 GLN A CA 1
ATOM 731 C C . GLN A 1 92 ? -16.707 -11.644 2.301 1.00 98.12 92 GLN A C 1
ATOM 733 O O . GLN A 1 92 ? -17.720 -11.701 2.992 1.00 98.12 92 GLN A O 1
ATOM 738 N N . GLU A 1 93 ? -15.731 -12.535 2.467 1.00 98.31 93 GLU A N 1
ATOM 739 C CA . GLU A 1 93 ? -15.735 -13.497 3.572 1.00 98.31 93 GLU A CA 1
ATOM 740 C C . GLU A 1 93 ? -15.147 -12.932 4.867 1.00 98.31 93 GLU A C 1
ATOM 742 O O . GLU A 1 93 ? -15.299 -13.541 5.932 1.00 98.31 93 GLU A O 1
ATOM 747 N N . MET A 1 94 ? -14.468 -11.787 4.784 1.00 98.38 94 MET A N 1
ATOM 748 C CA . MET A 1 94 ? -13.921 -11.095 5.940 1.00 98.38 94 MET A CA 1
ATOM 749 C C . MET A 1 94 ? -15.031 -10.304 6.643 1.00 98.38 94 MET A C 1
ATOM 751 O O . MET A 1 94 ? -15.743 -9.544 5.992 1.00 98.38 94 MET A O 1
ATOM 755 N N . PRO A 1 95 ? -15.191 -10.441 7.970 1.00 97.62 95 PRO A N 1
ATOM 756 C CA . PRO A 1 95 ? -16.235 -9.758 8.725 1.00 97.62 95 PRO A CA 1
ATOM 757 C C . PRO A 1 95 ? -15.787 -8.339 9.096 1.00 97.62 95 PRO A C 1
ATOM 759 O O . PRO A 1 95 ? -15.671 -8.018 10.276 1.00 97.62 95 PRO A O 1
ATOM 762 N N . TRP A 1 96 ? -15.463 -7.514 8.100 1.00 98.38 96 TRP A N 1
ATOM 763 C CA . TRP A 1 96 ? -15.117 -6.117 8.347 1.00 98.38 96 TRP A CA 1
ATOM 764 C C . TRP A 1 96 ? -16.355 -5.322 8.757 1.00 98.38 96 TRP A C 1
ATOM 766 O O . TRP A 1 96 ? -17.391 -5.370 8.097 1.00 98.38 96 TRP A O 1
ATOM 776 N N . ASP A 1 97 ? -16.219 -4.559 9.836 1.00 98.62 97 ASP A N 1
ATOM 777 C CA . ASP A 1 97 ? -17.228 -3.627 10.327 1.00 98.62 97 ASP A CA 1
ATOM 778 C C . ASP A 1 97 ? -17.270 -2.349 9.479 1.00 98.62 97 ASP A C 1
ATOM 780 O O . ASP A 1 97 ? -18.332 -1.746 9.330 1.00 98.62 97 ASP A O 1
ATOM 784 N N . ALA A 1 98 ? -16.127 -1.947 8.908 1.00 98.62 98 ALA A N 1
ATOM 785 C CA . ALA A 1 98 ? -16.024 -0.849 7.952 1.00 98.62 98 ALA A CA 1
ATOM 786 C C . ALA A 1 98 ? -14.868 -1.035 6.961 1.00 98.62 98 ALA A C 1
ATOM 788 O O . ALA A 1 98 ? -13.806 -1.564 7.299 1.00 98.62 98 ALA A O 1
ATOM 789 N N . VAL A 1 99 ? -15.090 -0.555 5.739 1.00 98.62 99 VAL A N 1
ATOM 790 C CA . VAL A 1 99 ? -14.153 -0.606 4.616 1.00 98.62 99 VAL A CA 1
ATOM 791 C C . VAL A 1 99 ? -14.037 0.785 4.007 1.00 98.62 99 VAL A C 1
ATOM 793 O O . VAL A 1 99 ? -15.058 1.399 3.724 1.00 98.62 99 VAL A O 1
ATOM 796 N N . ASN A 1 100 ? -12.825 1.281 3.781 1.00 98.44 100 ASN A N 1
ATOM 797 C CA . ASN A 1 100 ? -12.578 2.519 3.036 1.00 98.44 100 ASN A CA 1
ATOM 798 C C . ASN A 1 100 ? -12.067 2.217 1.622 1.00 98.44 100 ASN A C 1
ATOM 800 O O . ASN A 1 100 ? -11.513 1.146 1.371 1.00 98.44 100 ASN A O 1
ATOM 804 N N . VAL A 1 101 ? -12.240 3.171 0.710 1.00 97.12 101 VAL A N 1
ATOM 805 C CA . VAL A 1 101 ? -11.683 3.110 -0.647 1.00 97.12 101 VAL A CA 1
ATOM 806 C C . VAL A 1 101 ? -10.247 3.650 -0.674 1.00 97.12 101 VAL A C 1
ATOM 808 O O . VAL A 1 101 ? -9.970 4.689 -0.073 1.00 97.12 101 VAL A O 1
ATOM 811 N N . GLY A 1 102 ? -9.339 2.958 -1.369 1.00 98.12 102 GLY A N 1
ATOM 812 C CA . GLY A 1 102 ? -7.990 3.441 -1.669 1.00 98.12 102 GLY A CA 1
ATOM 813 C C . GLY A 1 102 ? -7.881 4.008 -3.084 1.00 98.12 102 GLY A C 1
ATOM 814 O O . GLY A 1 102 ? -8.851 4.028 -3.847 1.00 98.12 102 GLY A O 1
ATOM 815 N N . ASN A 1 103 ? -6.703 4.500 -3.465 1.00 97.56 103 ASN A N 1
ATOM 816 C CA . ASN A 1 103 ? -6.508 5.018 -4.820 1.00 97.56 103 ASN A CA 1
ATOM 817 C C . ASN A 1 103 ? -6.420 3.897 -5.866 1.00 97.56 103 ASN A C 1
ATOM 819 O O . ASN A 1 103 ? -6.783 4.131 -7.021 1.00 97.56 103 ASN A O 1
ATOM 823 N N . HIS A 1 104 ? -5.973 2.693 -5.493 1.00 96.69 104 HIS A N 1
ATOM 824 C CA . HIS A 1 104 ? -5.840 1.575 -6.433 1.00 96.69 104 HIS A CA 1
ATOM 825 C C . HIS A 1 104 ? -7.186 1.063 -6.955 1.00 96.69 104 HIS A C 1
ATOM 827 O O . HIS A 1 104 ? -7.315 0.710 -8.127 1.00 96.69 104 HIS A O 1
ATOM 833 N N . GLU A 1 105 ? -8.241 1.180 -6.153 1.00 97.94 105 GLU A N 1
ATOM 834 C CA . GLU A 1 105 ? -9.603 0.874 -6.591 1.00 97.94 105 GLU A CA 1
ATOM 835 C C . GLU A 1 105 ? -10.151 1.872 -7.631 1.00 97.94 105 GLU A C 1
ATOM 837 O O . GLU A 1 105 ? -11.179 1.605 -8.258 1.00 97.94 105 GLU A O 1
ATOM 842 N N . LEU A 1 106 ? -9.484 3.018 -7.825 1.00 97.75 106 LEU A N 1
ATOM 843 C CA . LEU A 1 106 ? -9.989 4.143 -8.611 1.00 97.75 106 LEU A CA 1
ATOM 844 C C . LEU A 1 106 ? -9.254 4.378 -9.933 1.00 97.75 106 LEU A C 1
ATOM 846 O O . LEU A 1 106 ? -9.692 5.246 -10.683 1.00 97.75 106 LEU A O 1
ATOM 850 N N . TYR A 1 107 ? -8.185 3.646 -10.268 1.00 93.38 107 TYR A N 1
ATOM 851 C CA . TYR A 1 107 ? -7.459 3.866 -11.532 1.00 93.38 107 TYR A CA 1
ATOM 852 C C . TYR A 1 107 ? -8.271 3.492 -12.781 1.00 93.38 107 TYR A C 1
ATOM 854 O O . TYR A 1 107 ? -8.118 4.127 -13.828 1.00 93.38 107 TYR A O 1
ATOM 862 N N . PHE A 1 108 ? -9.154 2.491 -12.687 1.00 94.31 108 PHE A N 1
ATOM 863 C CA . PHE A 1 108 ? -9.862 1.929 -13.840 1.00 94.31 108 PHE A CA 1
ATOM 864 C C . PHE A 1 108 ? -11.381 1.990 -13.680 1.00 94.31 108 PHE A C 1
ATOM 866 O O . PHE A 1 108 ? -11.930 1.515 -12.687 1.00 94.31 108 PHE A O 1
ATOM 873 N N . ASP A 1 109 ? -12.065 2.470 -14.724 1.00 96.06 109 ASP A N 1
ATOM 874 C CA . ASP A 1 109 ? -13.533 2.503 -14.782 1.00 96.06 109 ASP A CA 1
ATOM 875 C C . ASP A 1 109 ? -14.134 1.102 -14.582 1.00 96.06 109 ASP A C 1
ATOM 877 O O . ASP A 1 109 ? -15.095 0.936 -13.837 1.00 96.06 109 ASP A O 1
ATOM 881 N N . ALA A 1 110 ? -13.508 0.076 -15.172 1.00 96.62 110 ALA A N 1
ATOM 882 C CA . ALA A 1 110 ? -13.925 -1.317 -15.022 1.00 96.62 110 ALA A CA 1
ATOM 883 C C . ALA A 1 110 ? -13.896 -1.790 -13.558 1.00 96.62 110 ALA A C 1
ATOM 885 O O . ALA A 1 110 ? -14.773 -2.547 -13.145 1.00 96.62 110 ALA A O 1
ATOM 886 N N . THR A 1 111 ? -12.917 -1.339 -12.766 1.00 97.25 111 THR A N 1
ATOM 887 C CA . THR A 1 111 ? -12.831 -1.675 -11.339 1.00 97.25 111 THR A CA 1
ATOM 888 C C . THR A 1 111 ? -13.993 -1.047 -10.582 1.00 97.25 111 THR A C 1
ATOM 890 O O . THR A 1 111 ? -14.750 -1.773 -9.942 1.00 97.25 111 THR A O 1
ATOM 893 N N . VAL A 1 112 ? -14.200 0.267 -10.714 1.00 97.75 112 VAL A N 1
ATOM 894 C CA . VAL A 1 112 ? -15.297 0.980 -10.035 1.00 97.75 112 VAL A CA 1
ATOM 895 C C . VAL A 1 112 ? -16.659 0.408 -10.428 1.00 97.75 112 VAL A C 1
ATOM 897 O O . VAL A 1 112 ? -17.481 0.122 -9.556 1.00 97.75 112 VAL A O 1
ATOM 900 N N . GLN A 1 113 ? -16.880 0.180 -11.725 1.00 97.06 113 GLN A N 1
ATOM 901 C CA . GLN A 1 113 ? -18.107 -0.420 -12.239 1.00 97.06 113 GLN A CA 1
ATOM 902 C C . GLN A 1 113 ? -18.353 -1.797 -11.613 1.00 97.06 113 GLN A C 1
ATOM 904 O O . GLN A 1 113 ? -19.443 -2.053 -11.110 1.00 97.06 113 GLN A O 1
ATOM 909 N N . HIS A 1 114 ? -17.335 -2.661 -11.560 1.00 97.75 114 HIS A N 1
ATOM 910 C CA . HIS A 1 114 ? -17.452 -3.975 -10.926 1.00 97.75 114 HIS A CA 1
ATOM 911 C C . HIS A 1 114 ? -17.761 -3.882 -9.430 1.00 97.75 114 HIS A C 1
ATOM 913 O O . HIS A 1 114 ? -18.621 -4.618 -8.951 1.00 97.75 114 HIS A O 1
ATOM 919 N N . LEU A 1 115 ? -17.105 -2.989 -8.679 1.00 97.31 115 LEU A N 1
ATOM 920 C CA . LEU A 1 115 ? -17.364 -2.827 -7.241 1.00 97.31 115 LEU A CA 1
ATOM 921 C C . LEU A 1 115 ? -18.833 -2.457 -6.962 1.00 97.31 115 LEU A C 1
ATOM 923 O O . LEU A 1 115 ? -19.427 -2.967 -6.008 1.00 97.31 115 LEU A O 1
ATOM 927 N N . VAL A 1 116 ? -19.425 -1.615 -7.811 1.00 95.75 116 VAL A N 1
ATOM 928 C CA . VAL A 1 116 ? -20.834 -1.211 -7.708 1.00 95.75 116 VAL A CA 1
ATOM 929 C C . VAL A 1 116 ? -21.766 -2.324 -8.199 1.00 95.75 116 VAL A C 1
ATOM 931 O O . VAL A 1 116 ? -22.646 -2.764 -7.465 1.00 95.75 116 VAL A O 1
ATOM 934 N N . GLU A 1 117 ? -21.569 -2.829 -9.417 1.00 96.00 117 GLU A N 1
ATOM 935 C CA . GLU A 1 117 ? -22.503 -3.754 -10.075 1.00 96.00 117 GLU A CA 1
ATOM 936 C C . GLU A 1 117 ? -22.485 -5.172 -9.493 1.00 96.00 117 GLU A C 1
ATOM 938 O O . GLU A 1 117 ? -23.508 -5.858 -9.508 1.00 96.00 117 GLU A O 1
ATOM 943 N N . SER A 1 118 ? -21.349 -5.625 -8.953 1.00 96.12 118 SER A N 1
ATOM 944 C CA . SER A 1 118 ? -21.255 -6.935 -8.291 1.00 96.12 118 SER A CA 1
ATOM 945 C C . SER A 1 118 ? -21.931 -6.970 -6.916 1.00 96.12 118 SER A C 1
ATOM 947 O O . SER A 1 118 ? -22.038 -8.040 -6.314 1.00 96.12 118 SER A O 1
ATOM 949 N N . GLY A 1 119 ? -22.370 -5.815 -6.401 1.00 95.56 119 GLY A N 1
ATOM 950 C CA . GLY A 1 119 ? -22.875 -5.668 -5.038 1.00 95.56 119 GLY A CA 1
ATOM 951 C C . GLY A 1 119 ? -21.772 -5.699 -3.977 1.00 95.56 119 GLY A C 1
ATOM 952 O O . GLY A 1 119 ? -22.072 -5.887 -2.799 1.00 95.56 119 GLY A O 1
ATOM 953 N N . PHE A 1 120 ? -20.497 -5.534 -4.356 1.00 97.44 120 PHE A N 1
ATOM 954 C CA . PHE A 1 120 ? -19.399 -5.483 -3.388 1.00 97.44 120 PHE A CA 1
ATOM 955 C C . PHE A 1 120 ? -19.538 -4.296 -2.434 1.00 97.44 120 PHE A C 1
ATOM 957 O O . PHE A 1 120 ? -19.396 -4.484 -1.233 1.00 97.44 120 PHE A O 1
ATOM 964 N N . VAL A 1 121 ? -19.868 -3.105 -2.942 1.00 97.00 121 VAL A N 1
ATOM 965 C CA . VAL A 1 121 ? -20.121 -1.915 -2.107 1.00 97.00 121 VAL A CA 1
ATOM 966 C C . VAL A 1 121 ? -21.304 -2.145 -1.154 1.00 97.00 121 VAL A C 1
ATOM 968 O O . VAL A 1 121 ? -21.206 -1.846 0.036 1.00 97.00 121 VAL A O 1
ATOM 971 N N . ASP A 1 122 ? -22.393 -2.737 -1.652 1.00 95.69 122 ASP A N 1
ATOM 972 C CA . ASP A 1 122 ? -23.620 -2.970 -0.877 1.00 95.69 122 ASP A CA 1
ATOM 973 C C . ASP A 1 122 ? -23.464 -4.055 0.198 1.00 95.69 122 ASP A C 1
ATOM 975 O O . ASP A 1 122 ? -24.149 -4.020 1.222 1.00 95.69 122 ASP A O 1
ATOM 979 N N . HIS A 1 123 ? -22.539 -5.000 -0.000 1.00 97.31 123 HIS A N 1
ATOM 980 C CA . HIS A 1 123 ? -22.261 -6.100 0.929 1.00 97.31 123 HIS A CA 1
ATOM 981 C C . HIS A 1 123 ? -21.987 -5.622 2.361 1.00 97.31 123 HIS A C 1
ATOM 983 O O . HIS A 1 123 ? -22.336 -6.300 3.327 1.00 97.31 123 HIS A O 1
ATOM 989 N N . TRP A 1 124 ? -21.395 -4.437 2.497 1.00 95.88 124 TRP A N 1
ATOM 990 C CA . TRP A 1 124 ? -20.952 -3.880 3.770 1.00 95.88 124 TRP A CA 1
ATOM 991 C C . TRP A 1 124 ? -22.042 -3.097 4.515 1.00 95.88 124 TRP A C 1
ATOM 993 O O . TRP A 1 124 ? -21.717 -2.380 5.451 1.00 95.88 124 TRP A O 1
ATOM 1003 N N . ASN A 1 125 ? -23.322 -3.196 4.122 1.00 92.38 125 ASN A N 1
ATOM 1004 C CA . ASN A 1 125 ? -24.474 -2.613 4.835 1.00 92.38 125 ASN A CA 1
ATOM 1005 C C . ASN A 1 125 ? -24.260 -1.155 5.280 1.00 92.38 125 ASN A C 1
ATOM 1007 O O . ASN A 1 125 ? -24.381 -0.820 6.456 1.00 92.38 125 ASN A O 1
ATOM 1011 N N . CYS A 1 126 ? -23.939 -0.291 4.320 1.00 93.69 126 CYS A N 1
ATOM 1012 C CA . CYS A 1 126 ? -23.631 1.125 4.539 1.00 93.69 126 CYS A CA 1
ATOM 1013 C C . CYS A 1 126 ? -22.276 1.436 5.201 1.00 93.69 126 CYS A C 1
ATOM 1015 O O . CYS A 1 126 ? -21.986 2.601 5.457 1.00 93.69 126 CYS A O 1
ATOM 1017 N N . SER A 1 127 ? -21.417 0.436 5.405 1.00 96.88 127 SER A N 1
ATOM 1018 C CA . SER A 1 127 ? -20.065 0.603 5.954 1.00 96.88 127 SER A CA 1
ATOM 1019 C C . SER A 1 127 ? -18.943 0.477 4.917 1.00 96.88 127 SER A C 1
ATOM 1021 O O . SER A 1 127 ? -17.777 0.373 5.291 1.00 96.88 127 SER A O 1
ATOM 1023 N N . TYR A 1 128 ? -19.265 0.522 3.619 1.00 98.38 128 TYR A N 1
ATOM 1024 C CA . TYR A 1 128 ? -18.284 0.863 2.586 1.00 98.38 128 TYR A CA 1
ATOM 1025 C C . TYR A 1 128 ? -18.234 2.384 2.455 1.00 98.38 128 TYR A C 1
ATOM 1027 O O . TYR A 1 128 ? -19.222 3.005 2.050 1.00 98.38 128 TYR A O 1
ATOM 1035 N N . LEU A 1 129 ? -17.119 2.983 2.855 1.00 98.38 129 LEU A N 1
ATOM 1036 C CA . LEU A 1 129 ? -17.018 4.401 3.143 1.00 98.38 129 LEU A CA 1
ATOM 1037 C C . LEU A 1 129 ? -16.218 5.164 2.084 1.00 98.38 129 LEU A C 1
ATOM 1039 O O . LEU A 1 129 ? -15.126 4.762 1.691 1.00 98.38 129 LEU A O 1
ATOM 1043 N N . SER A 1 130 ? -16.766 6.308 1.676 1.00 96.19 130 SER A N 1
ATOM 1044 C CA . SER A 1 130 ? -16.076 7.368 0.944 1.00 96.19 130 SER A CA 1
ATOM 1045 C C . SER A 1 130 ? -16.722 8.740 1.215 1.00 96.19 130 SER A C 1
ATOM 1047 O O . SER A 1 130 ? -17.807 9.095 0.753 1.00 96.19 130 SER A O 1
ATOM 1049 N N . SER A 1 131 ? -16.047 9.559 2.013 1.00 98.62 131 SER A N 1
ATOM 1050 C CA . SER A 1 131 ? -16.491 10.898 2.428 1.00 98.62 131 SER A CA 1
ATOM 1051 C C . SER A 1 131 ? -16.234 11.937 1.358 1.00 98.62 131 SER A C 1
ATOM 1053 O O . SER A 1 131 ? -16.960 12.928 1.306 1.00 98.62 131 SER A O 1
ATOM 1055 N N . ASN A 1 132 ? -15.206 11.730 0.535 1.00 98.56 132 ASN A N 1
ATOM 1056 C CA . ASN A 1 132 ? -14.754 12.659 -0.493 1.00 98.56 132 ASN A CA 1
ATOM 1057 C C . ASN A 1 132 ? -14.623 12.018 -1.880 1.00 98.56 132 ASN A C 1
ATOM 1059 O O . ASN A 1 132 ? -13.985 12.597 -2.751 1.00 98.56 132 ASN A O 1
ATOM 1063 N N . THR A 1 133 ? -15.223 10.851 -2.115 1.00 98.31 133 THR A N 1
ATOM 1064 C CA . THR A 1 133 ? -15.254 10.231 -3.446 1.00 98.31 133 THR A CA 1
ATOM 1065 C C . THR A 1 133 ? -16.694 10.018 -3.872 1.00 98.31 133 THR A C 1
ATOM 1067 O O . THR A 1 133 ? -17.485 9.404 -3.160 1.00 98.31 133 THR A O 1
ATOM 1070 N N . ILE A 1 134 ? -17.045 10.537 -5.044 1.00 97.94 134 ILE A N 1
ATOM 1071 C CA . ILE A 1 134 ? -18.386 10.419 -5.615 1.00 97.94 134 ILE A CA 1
ATOM 1072 C C . ILE A 1 134 ? -18.329 9.759 -6.989 1.00 97.94 134 ILE A C 1
ATOM 1074 O O . ILE A 1 134 ? -17.331 9.861 -7.704 1.00 97.94 134 ILE A O 1
ATOM 1078 N N . LEU A 1 135 ? -19.421 9.107 -7.374 1.00 97.50 135 LEU A N 1
ATOM 1079 C CA . LEU A 1 135 ? -19.637 8.621 -8.731 1.00 97.50 135 LEU A CA 1
ATOM 1080 C C . LEU A 1 135 ? -19.898 9.809 -9.661 1.00 97.50 135 LEU A C 1
ATOM 1082 O O . LEU A 1 135 ? -20.776 10.634 -9.400 1.00 97.50 135 LEU A O 1
ATOM 1086 N N . ALA A 1 136 ? -19.152 9.894 -10.761 1.00 96.56 136 ALA A N 1
ATOM 1087 C CA . ALA A 1 136 ? -19.217 11.023 -11.684 1.00 96.56 136 ALA A CA 1
ATOM 1088 C C . ALA A 1 136 ? -20.599 11.155 -12.349 1.00 96.56 136 ALA A C 1
ATOM 1090 O O . ALA A 1 136 ? -21.092 12.267 -12.531 1.00 96.56 136 ALA A O 1
ATOM 1091 N N . GLU A 1 137 ? -21.250 10.036 -12.668 1.00 95.00 137 GLU A N 1
ATOM 1092 C CA . GLU A 1 137 ? -22.561 10.032 -13.326 1.00 95.00 137 GLU A CA 1
ATOM 1093 C C . GLU A 1 137 ? -23.687 10.518 -12.401 1.00 95.00 137 GLU A C 1
ATOM 1095 O O . GLU A 1 137 ? -24.499 11.358 -12.785 1.00 95.00 137 GLU A O 1
ATOM 1100 N N . THR A 1 138 ? -23.737 10.005 -11.171 1.00 95.44 138 THR A N 1
ATOM 1101 C CA . THR A 1 138 ? -24.863 10.222 -10.249 1.00 95.44 138 THR A CA 1
ATOM 1102 C C . THR A 1 138 ? -24.609 11.327 -9.228 1.00 95.44 138 THR A C 1
ATOM 1104 O O . THR A 1 138 ? -25.557 11.796 -8.600 1.00 95.44 138 THR A O 1
ATOM 1107 N N . GLN A 1 139 ? -23.351 11.750 -9.055 1.00 95.44 139 GLN A N 1
ATOM 1108 C CA . GLN A 1 139 ? -22.903 12.707 -8.036 1.00 95.44 139 GLN A CA 1
ATOM 1109 C C . GLN A 1 139 ? -23.212 12.257 -6.594 1.00 95.44 139 GLN A C 1
ATOM 1111 O O . GLN A 1 139 ? -23.282 13.077 -5.675 1.00 95.44 139 GLN A O 1
ATOM 1116 N N . VAL A 1 140 ? -23.399 10.951 -6.383 1.00 95.00 140 VAL A N 1
ATOM 1117 C CA . VAL A 1 140 ? -23.577 10.346 -5.055 1.00 95.00 140 VAL A CA 1
ATOM 1118 C C . VAL A 1 140 ? -22.268 9.708 -4.577 1.00 95.00 140 VAL A C 1
ATOM 1120 O O . VAL A 1 140 ? -21.431 9.367 -5.413 1.00 95.00 140 VAL A O 1
ATOM 1123 N N . PRO A 1 141 ? -22.060 9.541 -3.259 1.00 96.88 141 PRO A N 1
ATOM 1124 C CA . PRO A 1 141 ? -20.873 8.870 -2.730 1.00 96.88 141 PRO A CA 1
ATOM 1125 C C . PRO A 1 141 ? -20.701 7.454 -3.291 1.00 96.88 141 PRO A C 1
ATOM 1127 O O . PRO A 1 141 ? -21.686 6.750 -3.521 1.00 96.88 141 PRO A O 1
ATOM 1130 N N . LEU A 1 142 ? -19.452 7.021 -3.472 1.00 96.31 142 LEU A N 1
ATOM 1131 C CA . LEU A 1 142 ? -19.137 5.618 -3.744 1.00 96.31 142 LEU A CA 1
ATOM 1132 C C . LEU A 1 142 ? -19.277 4.826 -2.432 1.00 96.31 142 LEU A C 1
ATOM 1134 O O . LEU A 1 142 ? -18.326 4.693 -1.663 1.00 96.31 142 LEU A O 1
ATOM 1138 N N . GLY A 1 143 ? -20.491 4.364 -2.139 1.00 96.56 143 GLY A N 1
ATOM 1139 C CA . GLY A 1 143 ? -20.854 3.843 -0.821 1.00 96.56 143 GLY A CA 1
ATOM 1140 C C . GLY A 1 143 ? -21.451 4.944 0.056 1.00 96.56 143 GLY A C 1
ATOM 1141 O O . GLY A 1 143 ? -22.416 5.593 -0.342 1.00 96.56 143 GLY A O 1
ATOM 1142 N N . HIS A 1 144 ? -20.921 5.141 1.262 1.00 98.00 144 HIS A N 1
ATOM 1143 C CA . HIS A 1 144 ? -21.471 6.074 2.251 1.00 98.00 144 HIS A CA 1
ATOM 1144 C C . HIS A 1 144 ? -20.415 7.043 2.771 1.00 98.00 144 HIS A C 1
ATOM 1146 O O . HIS A 1 144 ? -19.251 6.698 2.914 1.00 98.00 144 HIS A O 1
ATOM 1152 N N . ARG A 1 145 ? -20.812 8.273 3.111 1.00 97.94 145 ARG A N 1
ATOM 1153 C CA . ARG A 1 145 ? -19.857 9.252 3.657 1.00 97.94 145 ARG A CA 1
ATOM 1154 C C . ARG A 1 145 ? -19.454 8.944 5.101 1.00 97.94 145 ARG A C 1
ATOM 1156 O O . ARG A 1 145 ? -18.359 9.282 5.523 1.00 97.94 145 ARG A O 1
ATOM 1163 N N . PHE A 1 146 ? -20.348 8.326 5.863 1.00 98.50 146 PHE A N 1
ATOM 1164 C CA . PHE A 1 146 ? -20.109 7.917 7.241 1.00 98.50 146 PHE A CA 1
ATOM 1165 C C . PHE A 1 146 ? -21.041 6.765 7.618 1.00 98.50 146 PHE A C 1
ATOM 1167 O O . PHE A 1 146 ? -22.063 6.550 6.964 1.00 98.50 146 PHE A O 1
ATOM 1174 N N . THR A 1 147 ? -20.709 6.077 8.704 1.00 98.38 147 THR A N 1
ATOM 1175 C CA . THR A 1 147 ? -21.556 5.072 9.356 1.00 98.38 147 THR A CA 1
ATOM 1176 C C . THR A 1 147 ? -21.414 5.168 10.876 1.00 98.38 147 THR A C 1
ATOM 1178 O O . THR A 1 147 ? -20.516 5.845 11.385 1.00 98.38 147 THR A O 1
ATOM 1181 N N . PHE A 1 148 ? -22.290 4.482 11.602 1.00 98.12 148 PHE A N 1
ATOM 1182 C CA . PHE A 1 148 ? -22.202 4.317 13.048 1.00 98.12 148 PHE A CA 1
ATOM 1183 C C . PHE A 1 148 ? -21.945 2.847 13.378 1.00 98.12 148 PHE A C 1
ATOM 1185 O O . PHE A 1 148 ? -22.782 1.976 13.126 1.00 98.12 148 PHE A O 1
ATOM 1192 N N . LEU A 1 149 ? -20.772 2.562 13.942 1.00 97.88 149 LEU A N 1
ATOM 1193 C CA . LEU A 1 149 ? -20.406 1.212 14.361 1.00 97.88 149 LEU A CA 1
ATOM 1194 C C . LEU A 1 149 ? -20.854 0.981 15.798 1.00 97.88 149 LEU A C 1
ATOM 1196 O O . LEU A 1 149 ? -20.545 1.769 16.692 1.00 97.88 149 LEU A O 1
ATOM 1200 N N . HIS A 1 150 ? -21.573 -0.116 16.011 1.00 96.56 150 HIS A N 1
ATOM 1201 C CA . HIS A 1 150 ? -22.217 -0.432 17.279 1.00 96.56 150 HIS A CA 1
ATOM 1202 C C . HIS A 1 150 ? -21.483 -1.566 17.987 1.00 96.56 150 HIS A C 1
ATOM 1204 O O . HIS A 1 150 ? -21.389 -2.683 17.482 1.00 96.56 150 HIS A O 1
ATOM 1210 N N . GLY A 1 151 ? -20.961 -1.261 19.168 1.00 93.69 151 GLY A N 1
ATOM 1211 C CA . GLY A 1 151 ? -20.203 -2.170 20.010 1.00 93.69 151 GLY A CA 1
ATOM 1212 C C . GLY A 1 151 ? -20.999 -2.719 21.193 1.00 93.69 151 GLY A C 1
ATOM 1213 O O . GLY A 1 151 ? -22.221 -2.620 21.294 1.00 93.69 151 GLY A O 1
ATOM 1214 N N . SER A 1 152 ? -20.272 -3.319 22.132 1.00 91.56 152 SER A N 1
ATOM 1215 C CA . SER A 1 152 ? -20.822 -3.748 23.422 1.00 91.56 152 SER A CA 1
ATOM 1216 C C . SER A 1 152 ? -21.008 -2.552 24.362 1.00 91.56 152 SER A C 1
ATOM 1218 O O . SER A 1 152 ? -20.442 -1.491 24.139 1.00 91.56 152 SER A O 1
ATOM 1220 N N . ASN A 1 153 ? -21.809 -2.712 25.421 1.00 86.38 153 ASN A N 1
ATOM 1221 C CA . ASN A 1 153 ? -22.013 -1.684 26.454 1.00 86.38 153 ASN A CA 1
ATOM 1222 C C . ASN A 1 153 ? -22.477 -0.306 25.917 1.00 86.38 153 ASN A C 1
ATOM 1224 O O . ASN A 1 153 ? -22.071 0.732 26.431 1.00 86.38 153 ASN A O 1
ATOM 1228 N N . ASN A 1 154 ? -23.338 -0.303 24.891 1.00 86.50 154 ASN A N 1
ATOM 1229 C CA . ASN A 1 154 ? -23.853 0.903 24.222 1.00 86.50 154 ASN A CA 1
ATOM 1230 C C . ASN A 1 154 ? -22.761 1.814 23.632 1.00 86.50 154 ASN A C 1
ATOM 1232 O O . ASN A 1 154 ? -22.970 3.021 23.524 1.00 86.50 154 ASN A O 1
ATOM 1236 N N . VAL A 1 155 ? -21.605 1.249 23.271 1.00 92.94 155 VAL A N 1
ATOM 1237 C CA . VAL A 1 155 ? -20.578 1.968 22.517 1.00 92.94 155 VAL A CA 1
ATOM 1238 C C . VAL A 1 155 ? -21.049 2.171 21.079 1.00 92.94 155 VAL A C 1
ATOM 1240 O O . VAL A 1 155 ? -21.364 1.204 20.389 1.00 92.94 155 VAL A O 1
ATOM 1243 N N . THR A 1 156 ? -21.018 3.415 20.619 1.00 96.56 156 THR A N 1
ATOM 1244 C CA . THR A 1 156 ? -21.289 3.828 19.243 1.00 96.56 156 THR A CA 1
ATOM 1245 C C . THR A 1 156 ? -20.129 4.690 18.742 1.00 96.56 156 THR A C 1
ATOM 1247 O O . THR A 1 156 ? -19.782 5.707 19.355 1.00 96.56 156 THR A O 1
ATOM 1250 N N . LEU A 1 157 ? -19.530 4.286 17.620 1.00 97.75 157 LEU A N 1
ATOM 1251 C CA . LEU A 1 157 ? -18.429 4.989 16.959 1.00 97.75 157 LEU A CA 1
ATOM 1252 C C . LEU A 1 157 ? -18.921 5.646 15.668 1.00 97.75 157 LEU A C 1
ATOM 1254 O O . LEU A 1 157 ? -19.361 4.951 14.751 1.00 97.75 157 LEU A O 1
ATOM 1258 N N . LEU A 1 158 ? -18.800 6.970 15.563 1.00 98.56 158 LEU A N 1
ATOM 1259 C CA . LEU A 1 158 ? -19.028 7.669 14.298 1.00 98.56 158 LEU A CA 1
ATOM 1260 C C . LEU A 1 158 ? -17.805 7.465 13.400 1.00 98.56 158 LEU A C 1
ATOM 1262 O O . LEU A 1 158 ? -16.707 7.886 13.751 1.00 98.56 158 LEU A O 1
ATOM 1266 N N . THR A 1 159 ? -17.989 6.815 12.255 1.00 98.81 159 THR A N 1
ATOM 1267 C CA . THR A 1 159 ? -16.880 6.392 11.392 1.00 98.81 159 THR A CA 1
ATOM 1268 C C . THR A 1 159 ? -16.967 7.045 10.018 1.00 98.81 159 THR A C 1
ATOM 1270 O O . THR A 1 159 ? -17.999 6.948 9.356 1.00 98.81 159 THR A O 1
ATOM 1273 N N . PHE A 1 160 ? -15.882 7.685 9.581 1.00 98.94 160 PHE A N 1
ATOM 1274 C CA . PHE A 1 160 ? -15.727 8.282 8.250 1.00 98.94 160 PHE A CA 1
ATOM 1275 C C . PHE A 1 160 ? -14.706 7.503 7.412 1.00 98.94 160 PHE A C 1
ATOM 1277 O O . PHE A 1 160 ? -13.812 6.872 7.971 1.00 98.94 160 PHE A O 1
ATOM 1284 N N . GLY A 1 161 ? -14.808 7.591 6.083 1.00 98.62 161 GLY A N 1
ATOM 1285 C CA . GLY A 1 161 ? -13.782 7.105 5.148 1.00 98.62 161 GLY A CA 1
ATOM 1286 C C . GLY A 1 161 ? -13.253 8.243 4.281 1.00 98.62 161 GLY A C 1
ATOM 1287 O O . GLY A 1 161 ? -14.059 8.904 3.648 1.00 98.62 161 GLY A O 1
ATOM 1288 N N . PHE A 1 162 ? -11.962 8.540 4.248 1.00 98.81 162 PHE A N 1
ATOM 1289 C CA . PHE A 1 162 ? -11.383 9.604 3.424 1.00 98.81 162 PHE A CA 1
ATOM 1290 C C . PHE A 1 162 ? -10.262 9.043 2.562 1.00 98.81 162 PHE A C 1
ATOM 1292 O O . PHE A 1 162 ? -9.467 8.231 3.024 1.00 98.81 162 PHE A O 1
ATOM 1299 N N . LEU A 1 163 ? -10.176 9.528 1.331 1.00 98.56 163 LEU A N 1
ATOM 1300 C CA . LEU A 1 163 ? -9.003 9.403 0.478 1.00 98.56 163 LEU A CA 1
ATOM 1301 C C . LEU A 1 163 ? -8.250 10.739 0.494 1.00 98.56 163 LEU A C 1
ATOM 1303 O O . LEU A 1 163 ? -8.876 11.795 0.632 1.00 98.56 163 LEU A O 1
ATOM 1307 N N . TYR A 1 164 ? -6.927 10.729 0.326 1.00 98.06 164 TYR A N 1
ATOM 1308 C CA . TYR A 1 164 ? -6.181 11.963 0.052 1.00 98.06 164 TYR A CA 1
ATOM 1309 C C . TYR A 1 164 ? -6.704 12.680 -1.212 1.00 98.06 164 TYR A C 1
ATOM 1311 O O . TYR A 1 164 ? -7.576 12.181 -1.926 1.00 98.06 164 TYR A O 1
ATOM 1319 N N . ASN A 1 165 ? -6.166 13.864 -1.525 1.00 97.75 165 ASN A N 1
ATOM 1320 C CA . ASN A 1 165 ? -6.552 14.654 -2.707 1.00 97.75 165 ASN A CA 1
ATOM 1321 C C . ASN A 1 165 ? -6.046 14.040 -4.037 1.00 97.75 165 ASN A C 1
ATOM 1323 O O . ASN A 1 165 ? -5.381 14.702 -4.839 1.00 97.75 165 ASN A O 1
ATOM 1327 N N . PHE A 1 166 ? -6.361 12.769 -4.274 1.00 96.44 166 PHE A N 1
ATOM 1328 C CA . PHE A 1 166 ? -5.930 11.967 -5.407 1.00 96.44 166 PHE A CA 1
ATOM 1329 C C . PHE A 1 166 ? -6.432 12.535 -6.738 1.00 96.44 166 PHE A C 1
ATOM 1331 O O . PHE A 1 166 ? -7.611 12.832 -6.897 1.00 96.44 166 PHE A O 1
ATOM 1338 N N . GLN A 1 167 ? -5.524 12.670 -7.709 1.00 91.69 167 GLN A N 1
ATOM 1339 C CA . GLN A 1 167 ? -5.809 13.236 -9.037 1.00 91.69 167 GLN A CA 1
ATOM 1340 C C . GLN A 1 167 ? -5.771 12.192 -10.166 1.00 91.69 167 GLN A C 1
ATOM 1342 O O . GLN A 1 167 ? -6.070 12.519 -11.311 1.00 91.69 167 GLN A O 1
ATOM 1347 N N . GLY A 1 168 ? -5.367 10.951 -9.875 1.00 89.12 168 GLY A N 1
ATOM 1348 C CA . GLY A 1 168 ? -5.201 9.880 -10.868 1.00 89.12 168 GLY A CA 1
ATOM 1349 C C . GLY A 1 168 ? -6.437 8.998 -11.058 1.00 89.12 168 GLY A C 1
ATOM 1350 O O . GLY A 1 168 ? -6.315 7.904 -11.602 1.00 89.12 168 GLY A O 1
ATOM 1351 N N . HIS A 1 169 ? -7.598 9.432 -10.570 1.00 94.19 169 HIS A N 1
ATOM 1352 C CA . HIS A 1 169 ? -8.823 8.642 -10.602 1.00 94.19 169 HIS A CA 1
ATOM 1353 C C . HIS A 1 169 ? -9.390 8.515 -12.026 1.00 94.19 169 HIS A C 1
ATOM 1355 O O . HIS A 1 169 ? -9.197 9.375 -12.889 1.00 94.19 169 HIS A O 1
ATOM 1361 N N . CYS A 1 170 ? -10.122 7.432 -12.268 1.00 93.81 170 CYS A N 1
ATOM 1362 C CA . CYS A 1 170 ? -10.809 7.152 -13.519 1.00 93.81 170 CYS A CA 1
ATOM 1363 C C . CYS A 1 170 ? -11.974 8.120 -13.767 1.00 93.81 170 CYS A C 1
ATOM 1365 O O . CYS A 1 170 ? -12.352 8.926 -12.908 1.00 93.81 170 CYS A O 1
ATOM 1367 N N . SER A 1 171 ? -12.559 8.031 -14.963 1.00 96.06 171 SER A N 1
ATOM 1368 C CA . SER A 1 171 ? -13.632 8.927 -15.401 1.00 96.06 171 SER A CA 1
ATOM 1369 C C . SER A 1 171 ? -14.966 8.688 -14.684 1.00 96.06 171 SER A C 1
ATOM 1371 O O . SER A 1 171 ? -15.797 9.592 -14.618 1.00 96.06 171 SER A O 1
ATOM 1373 N N . SER A 1 172 ? -15.145 7.505 -14.093 1.00 96.56 172 SER A N 1
ATOM 1374 C CA . SER A 1 172 ? -16.345 7.101 -13.353 1.00 96.56 172 SER A CA 1
ATOM 1375 C C . SER A 1 172 ? -16.443 7.721 -11.960 1.00 96.56 172 SER A C 1
ATOM 1377 O O . SER A 1 172 ? -17.495 7.636 -11.325 1.00 96.56 172 SER A O 1
ATOM 1379 N N . THR A 1 173 ? -15.378 8.358 -11.468 1.00 97.88 173 THR A N 1
ATOM 1380 C CA . THR A 1 173 ? -15.335 8.940 -10.119 1.00 97.88 173 THR A CA 1
ATOM 1381 C C . THR A 1 173 ? -14.803 10.362 -10.117 1.00 97.88 173 THR A C 1
ATOM 1383 O O . THR A 1 173 ? -14.111 10.785 -11.040 1.00 97.88 173 THR A O 1
ATOM 1386 N N . ILE A 1 174 ? -15.130 11.100 -9.062 1.00 97.94 174 ILE A N 1
ATOM 1387 C CA . ILE A 1 174 ? -14.559 12.407 -8.747 1.00 97.94 174 ILE A CA 1
ATOM 1388 C C . ILE A 1 174 ? -14.097 12.356 -7.294 1.00 97.94 174 ILE A C 1
ATOM 1390 O O . ILE A 1 174 ? -14.876 11.989 -6.411 1.00 97.94 174 ILE A O 1
ATOM 1394 N N . VAL A 1 175 ? -12.845 12.743 -7.049 1.00 98.31 175 VAL A N 1
ATOM 1395 C CA . VAL A 1 175 ? -12.315 12.918 -5.693 1.00 98.31 175 VAL A CA 1
ATOM 1396 C C . VAL A 1 175 ? -12.418 14.396 -5.316 1.00 98.31 175 VAL A C 1
ATOM 1398 O O . VAL A 1 175 ? -11.720 15.255 -5.855 1.00 98.31 175 VAL A O 1
ATOM 1401 N N . GLU A 1 176 ? -13.339 14.703 -4.408 1.00 98.25 176 GLU A N 1
ATOM 1402 C CA . GLU A 1 176 ? -13.505 16.028 -3.823 1.00 98.25 176 GLU A CA 1
ATOM 1403 C C . GLU A 1 176 ? -12.318 16.341 -2.900 1.00 98.25 176 GLU A C 1
ATOM 1405 O O . GLU A 1 176 ? -11.796 15.472 -2.194 1.00 98.25 176 GLU A O 1
ATOM 1410 N N . ARG A 1 177 ? -11.899 17.610 -2.863 1.00 98.50 177 ARG A N 1
ATOM 1411 C CA . ARG A 1 177 ? -10.817 18.027 -1.969 1.00 98.50 177 ARG A CA 1
ATOM 1412 C C . ARG A 1 177 ? -11.243 17.924 -0.509 1.00 98.50 177 ARG A C 1
ATOM 1414 O O . ARG A 1 177 ? -12.277 18.478 -0.132 1.00 98.50 177 ARG A O 1
ATOM 1421 N N . VAL A 1 178 ? -10.415 17.299 0.323 1.00 98.69 178 VAL A N 1
ATOM 1422 C CA . VAL A 1 178 ? -10.654 17.123 1.765 1.00 98.69 178 VAL A CA 1
ATOM 1423 C C . VAL A 1 178 ? -10.971 18.454 2.449 1.00 98.69 178 VAL A C 1
ATOM 1425 O O . VAL A 1 178 ? -11.942 18.553 3.197 1.00 98.69 178 VAL A O 1
ATOM 1428 N N . GLU A 1 179 ? -10.228 19.512 2.119 1.00 98.62 179 GLU A N 1
ATOM 1429 C CA . GLU A 1 179 ? -10.413 20.851 2.683 1.00 98.62 179 GLU A CA 1
ATOM 1430 C C . GLU A 1 179 ? -11.806 21.432 2.384 1.00 98.62 179 GLU A C 1
ATOM 1432 O O . GLU A 1 179 ? -12.331 22.232 3.155 1.00 98.62 179 GLU A O 1
ATOM 1437 N N . GLN A 1 180 ? -12.416 21.038 1.262 1.00 98.31 180 GLN A N 1
ATOM 1438 C CA . GLN A 1 180 ? -13.770 21.452 0.894 1.00 98.31 180 GLN A CA 1
ATOM 1439 C C . GLN A 1 180 ? -14.819 20.586 1.591 1.00 98.31 180 GLN A C 1
ATOM 1441 O O . GLN A 1 180 ? -15.836 21.100 2.056 1.00 98.31 180 GLN A O 1
ATOM 1446 N N . VAL A 1 181 ? -14.565 19.280 1.684 1.00 98.44 181 VAL A N 1
ATOM 1447 C CA . VAL A 1 181 ? -15.494 18.286 2.236 1.00 98.44 181 VAL A CA 1
ATOM 1448 C C . VAL A 1 181 ? -15.759 18.523 3.721 1.00 98.44 181 VAL A C 1
ATOM 1450 O O . VAL A 1 181 ? -16.918 18.520 4.136 1.00 98.44 181 VAL A O 1
ATOM 1453 N N . VAL A 1 182 ? -14.728 18.839 4.513 1.00 98.50 182 VAL A N 1
ATOM 1454 C CA . VAL A 1 182 ? -14.876 19.146 5.955 1.00 98.50 182 VAL A CA 1
ATOM 1455 C C . VAL A 1 182 ? -15.689 20.423 6.225 1.00 98.50 182 VAL A C 1
ATOM 1457 O O . VAL A 1 182 ? -16.150 20.680 7.344 1.00 98.50 182 VAL A O 1
ATOM 1460 N N . GLU A 1 183 ? -15.905 21.232 5.187 1.00 98.12 183 GLU A N 1
ATOM 1461 C CA . GLU A 1 183 ? -16.745 22.424 5.217 1.00 98.12 183 GLU A CA 1
ATOM 1462 C C . GLU A 1 183 ? -18.148 22.207 4.627 1.00 98.12 183 GLU A C 1
ATOM 1464 O O . GLU A 1 183 ? -18.982 23.115 4.672 1.00 98.12 183 GLU A O 1
ATOM 1469 N N . GLN A 1 184 ? -18.471 21.012 4.132 1.00 98.19 184 GLN A N 1
ATOM 1470 C CA . GLN A 1 184 ? -19.808 20.710 3.626 1.00 98.19 184 GLN A CA 1
ATOM 1471 C C . GLN A 1 184 ? -20.838 20.594 4.758 1.00 98.19 184 GLN A C 1
ATOM 1473 O O . GLN A 1 184 ? -20.532 20.258 5.904 1.00 98.19 184 GLN A O 1
ATOM 1478 N N . GLN A 1 185 ? -22.103 20.874 4.427 1.00 98.00 185 GLN A N 1
ATOM 1479 C CA . GLN A 1 185 ? -23.187 20.895 5.410 1.00 98.00 185 GLN A CA 1
ATOM 1480 C C . GLN A 1 185 ? -23.382 19.535 6.088 1.00 98.00 185 GLN A C 1
ATOM 1482 O O . GLN A 1 185 ? -23.492 19.492 7.308 1.00 98.00 185 GLN A O 1
ATOM 1487 N N . TRP A 1 186 ? -23.378 18.435 5.328 1.00 97.56 186 TRP A N 1
ATOM 1488 C CA . TRP A 1 186 ? -23.601 17.094 5.878 1.00 97.56 186 TRP A CA 1
ATOM 1489 C C . TRP A 1 186 ? -22.564 16.731 6.956 1.00 97.56 186 TRP A C 1
ATOM 1491 O O . TRP A 1 186 ? -22.940 16.205 7.999 1.00 97.56 186 TRP A O 1
ATOM 1501 N N . PHE A 1 187 ? -21.288 17.082 6.744 1.00 98.56 187 PHE A N 1
ATOM 1502 C CA . PHE A 1 187 ? -20.191 16.794 7.673 1.00 98.56 187 PHE A CA 1
ATOM 1503 C C . PHE A 1 187 ? -20.348 17.589 8.973 1.00 98.56 187 PHE A C 1
ATOM 1505 O O . PHE A 1 187 ? -20.179 17.074 10.076 1.00 98.56 187 PHE A O 1
ATOM 1512 N N . ARG A 1 188 ? -20.742 18.861 8.859 1.00 97.94 188 ARG A N 1
ATOM 1513 C CA . ARG A 1 188 ? -21.009 19.717 10.021 1.00 97.94 188 ARG A CA 1
ATOM 1514 C C . ARG A 1 188 ? -22.224 19.245 10.817 1.00 97.94 188 ARG A C 1
ATOM 1516 O O . ARG A 1 188 ? -22.178 19.283 12.044 1.00 97.94 188 ARG A O 1
ATOM 1523 N N . GLU A 1 189 ? -23.297 18.850 10.132 1.00 97.31 189 GLU A N 1
ATOM 1524 C CA . GLU A 1 189 ? -24.542 18.418 10.773 1.00 97.31 189 GLU A CA 1
ATOM 1525 C C . GLU A 1 189 ? -24.372 17.085 11.496 1.00 97.31 189 GLU A C 1
ATOM 1527 O O . GLU A 1 189 ? -24.771 16.999 12.651 1.00 97.31 189 GLU A O 1
ATOM 1532 N N . VAL A 1 190 ? -23.712 16.086 10.897 1.00 97.88 190 VAL A N 1
ATOM 1533 C CA . VAL A 1 190 ? -23.515 14.790 11.570 1.00 97.88 190 VAL A CA 1
ATOM 1534 C C . VAL A 1 190 ? -22.676 14.915 12.847 1.00 97.88 190 VAL A C 1
ATOM 1536 O O . VAL A 1 190 ? -22.927 14.202 13.807 1.00 97.88 190 VAL A O 1
ATOM 1539 N N . LEU A 1 191 ? -21.730 15.858 12.909 1.00 97.12 191 LEU A N 1
ATOM 1540 C CA . LEU A 1 191 ? -20.918 16.093 14.110 1.00 97.12 191 LEU A CA 1
ATOM 1541 C C . LEU A 1 191 ? -21.643 16.907 15.196 1.00 97.12 191 LEU A C 1
ATOM 1543 O O . LEU A 1 191 ? -21.328 16.775 16.374 1.00 97.12 191 LEU A O 1
ATOM 1547 N N . LYS A 1 192 ? -22.571 17.800 14.824 1.00 93.31 192 LYS A N 1
ATOM 1548 C CA . LYS A 1 192 ? -23.264 18.687 15.782 1.00 93.31 192 LYS A CA 1
ATOM 1549 C C . LYS A 1 192 ? -24.618 18.155 16.233 1.00 93.31 192 LYS A C 1
ATOM 1551 O O . LYS A 1 192 ? -24.962 18.270 17.404 1.00 93.31 192 LYS A O 1
ATOM 1556 N N . ASN A 1 193 ? -25.383 17.631 15.286 1.00 93.44 193 ASN A N 1
ATOM 1557 C CA . ASN A 1 193 ? -26.741 17.132 15.447 1.00 93.44 193 ASN A CA 1
ATOM 1558 C C . ASN A 1 193 ? -26.802 15.700 14.891 1.00 93.44 193 ASN A C 1
ATOM 1560 O O . ASN A 1 193 ? -27.510 15.458 13.906 1.00 93.44 193 ASN A O 1
ATOM 1564 N N . PRO A 1 194 ? -26.024 14.756 15.455 1.00 94.69 194 PRO A N 1
ATOM 1565 C CA . PRO A 1 194 ? -25.986 13.406 14.924 1.00 94.69 194 PRO A CA 1
ATOM 1566 C C . PRO A 1 194 ? -27.374 12.748 15.009 1.00 94.69 194 PRO A C 1
ATOM 1568 O O . PRO A 1 194 ? -28.107 12.992 15.973 1.00 94.69 194 PRO A O 1
ATOM 1571 N N . PRO A 1 195 ? -27.736 11.880 14.044 1.00 91.19 195 PRO A N 1
ATOM 1572 C CA . PRO A 1 195 ? -28.964 11.085 14.111 1.00 91.19 195 PRO A CA 1
ATOM 1573 C C . PRO A 1 195 ? -29.068 10.231 15.383 1.00 91.19 195 PRO A C 1
ATOM 1575 O O . PRO A 1 195 ? -30.172 9.978 15.864 1.00 91.19 195 PRO A O 1
ATOM 1578 N N . GLU A 1 196 ? -27.925 9.819 15.935 1.00 93.81 196 GLU A N 1
ATOM 1579 C CA . GLU A 1 196 ? -27.810 9.058 17.176 1.00 93.81 196 GLU A CA 1
ATOM 1580 C C . GLU A 1 196 ? -26.524 9.421 17.943 1.00 93.81 196 GLU A C 1
ATOM 1582 O O . GLU A 1 196 ? -25.549 9.870 17.341 1.00 93.81 196 GLU A O 1
ATOM 1587 N N . PRO A 1 197 ? -26.495 9.291 19.280 1.00 93.75 197 PRO A N 1
ATOM 1588 C CA . PRO A 1 197 ? -25.322 9.658 20.067 1.00 93.75 197 PRO A CA 1
ATOM 1589 C C . PRO A 1 197 ? -24.134 8.722 19.799 1.00 93.75 197 PRO A C 1
ATOM 1591 O O . PRO A 1 197 ? -24.301 7.511 19.706 1.00 93.75 197 PRO A O 1
ATOM 1594 N N . TYR A 1 198 ? -22.924 9.281 19.779 1.00 95.38 198 TYR A N 1
ATOM 1595 C CA . TYR A 1 198 ? -21.663 8.545 19.648 1.00 95.38 198 TYR A CA 1
ATOM 1596 C C . TYR A 1 198 ? -20.683 8.938 20.760 1.00 95.38 198 TYR A C 1
ATOM 1598 O O . TYR A 1 198 ? -20.801 10.016 21.347 1.00 95.38 198 TYR A O 1
ATOM 1606 N N . GLN A 1 199 ? -19.725 8.060 21.070 1.00 93.62 199 GLN A N 1
ATOM 1607 C CA . GLN A 1 199 ? -18.735 8.286 22.135 1.00 93.62 199 GLN A CA 1
ATOM 1608 C C . GLN A 1 199 ? -17.329 8.579 21.607 1.00 93.62 199 GLN A C 1
ATOM 1610 O O . GLN A 1 199 ? -16.553 9.229 22.300 1.00 93.62 199 GLN A O 1
ATOM 1615 N N . ALA A 1 200 ? -17.003 8.139 20.394 1.00 95.69 200 ALA A N 1
ATOM 1616 C CA . ALA A 1 200 ? -15.720 8.398 19.748 1.00 95.69 200 ALA A CA 1
ATOM 1617 C C . ALA A 1 200 ? -15.887 8.459 18.225 1.00 95.69 200 ALA A C 1
ATOM 1619 O O . ALA A 1 200 ? -16.922 8.049 17.685 1.00 95.69 200 ALA A O 1
ATOM 1620 N N . ILE A 1 201 ? -14.873 8.993 17.547 1.00 98.44 201 ILE A N 1
ATOM 1621 C CA . ILE A 1 201 ? -14.831 9.124 16.092 1.00 98.44 201 ILE A CA 1
ATOM 1622 C C . ILE A 1 201 ? -13.675 8.291 15.548 1.00 98.44 201 ILE A C 1
ATOM 1624 O O . ILE A 1 201 ? -12.552 8.398 16.034 1.00 98.44 201 ILE A O 1
ATOM 1628 N N . ILE A 1 202 ? -13.944 7.497 14.517 1.00 98.50 202 ILE A N 1
ATOM 1629 C CA . ILE A 1 202 ? -12.921 6.786 13.750 1.00 98.50 202 ILE A CA 1
ATOM 1630 C C . ILE A 1 202 ? -12.872 7.385 12.346 1.00 98.50 202 ILE A C 1
ATOM 1632 O O . ILE A 1 202 ? -13.905 7.645 11.728 1.00 98.50 202 ILE A O 1
ATOM 1636 N N . VAL A 1 203 ? -11.677 7.611 11.824 1.00 98.88 203 VAL A N 1
ATOM 1637 C CA . VAL A 1 203 ? -11.477 8.069 10.451 1.00 98.88 203 VAL A CA 1
ATOM 1638 C C . VAL A 1 203 ? -10.600 7.046 9.750 1.00 98.88 203 VAL A C 1
ATOM 1640 O O . VAL A 1 203 ? -9.401 6.983 10.001 1.00 98.88 203 VAL A O 1
ATOM 1643 N N . LEU A 1 204 ? -11.198 6.234 8.880 1.00 98.88 204 LEU A N 1
ATOM 1644 C CA . LEU A 1 204 ? -10.435 5.441 7.924 1.00 98.88 204 LEU A CA 1
ATOM 1645 C C . LEU A 1 204 ? -9.922 6.415 6.864 1.00 98.88 204 LEU A C 1
ATOM 1647 O O . LEU A 1 204 ? -10.709 7.011 6.138 1.00 98.88 204 LEU A O 1
ATOM 1651 N N . ALA A 1 205 ? -8.626 6.671 6.849 1.00 98.50 205 ALA A N 1
ATOM 1652 C CA . ALA A 1 205 ? -8.002 7.724 6.074 1.00 98.50 205 ALA A CA 1
ATOM 1653 C C . ALA A 1 205 ? -6.935 7.089 5.185 1.00 98.50 205 ALA A C 1
ATOM 1655 O O . ALA A 1 205 ? -5.856 6.749 5.648 1.00 98.50 205 ALA A O 1
ATOM 1656 N N . HIS A 1 206 ? -7.209 6.891 3.904 1.00 98.69 206 HIS A N 1
ATOM 1657 C CA . HIS A 1 206 ? -6.223 6.351 2.978 1.00 98.69 206 HIS A CA 1
ATOM 1658 C C . HIS A 1 206 ? -5.247 7.471 2.562 1.00 98.69 206 HIS A C 1
ATOM 1660 O O . HIS A 1 206 ? -5.398 8.105 1.517 1.00 98.69 206 HIS A O 1
ATOM 1666 N N . MET A 1 207 ? -4.336 7.799 3.483 1.00 97.31 207 MET A N 1
ATOM 1667 C CA . MET A 1 207 ? -3.305 8.846 3.446 1.00 97.31 207 MET A CA 1
ATOM 1668 C C . MET A 1 207 ? -2.211 8.519 4.477 1.00 97.31 207 MET A C 1
ATOM 1670 O O . MET A 1 207 ? -2.494 7.790 5.430 1.00 97.31 207 MET A O 1
ATOM 1674 N N . ASP A 1 208 ? -1.007 9.079 4.309 1.00 95.75 208 ASP A N 1
ATOM 1675 C CA . ASP A 1 208 ? 0.135 8.852 5.213 1.00 95.75 208 ASP A CA 1
ATOM 1676 C C . ASP A 1 208 ? -0.199 9.224 6.672 1.00 95.75 208 ASP A C 1
ATOM 1678 O O . ASP A 1 208 ? -0.958 10.161 6.939 1.00 95.75 208 ASP A O 1
ATOM 1682 N N . CYS A 1 209 ? 0.389 8.494 7.625 1.00 94.50 209 CYS A N 1
ATOM 1683 C CA . CYS A 1 209 ? 0.177 8.681 9.062 1.00 94.50 209 CYS A CA 1
ATOM 1684 C C . CYS A 1 209 ? 0.320 10.134 9.556 1.00 94.50 209 CYS A C 1
ATOM 1686 O O . CYS A 1 209 ? -0.412 10.539 10.465 1.00 94.50 209 CYS A O 1
ATOM 1688 N N . VAL A 1 210 ? 1.214 10.922 8.952 1.00 93.75 210 VAL A N 1
ATOM 1689 C CA . VAL A 1 210 ? 1.461 12.336 9.277 1.00 93.75 210 VAL A CA 1
ATOM 1690 C C . VAL A 1 210 ? 1.126 13.276 8.110 1.00 93.75 210 VAL A C 1
ATOM 1692 O O . VAL A 1 210 ? 1.646 14.392 8.037 1.00 93.75 210 VAL A O 1
ATOM 1695 N N . ASP A 1 211 ? 0.244 12.854 7.197 1.00 96.12 211 ASP A N 1
ATOM 1696 C CA . ASP A 1 211 ? -0.217 13.691 6.088 1.00 96.12 211 ASP A CA 1
ATOM 1697 C C . ASP A 1 211 ? -0.887 14.979 6.620 1.00 96.12 211 ASP A C 1
ATOM 1699 O O . ASP A 1 211 ? -1.746 14.912 7.505 1.00 96.12 211 ASP A O 1
ATOM 1703 N N . PRO A 1 212 ? -0.570 16.171 6.078 1.00 97.69 212 PRO A N 1
ATOM 1704 C CA . PRO A 1 212 ? -1.227 17.418 6.474 1.00 97.69 212 PRO A CA 1
ATOM 1705 C C . PRO A 1 212 ? -2.764 17.386 6.396 1.00 97.69 212 PRO A C 1
ATOM 1707 O O . PRO A 1 212 ? -3.436 18.108 7.138 1.00 97.69 212 PRO A O 1
ATOM 1710 N N . LEU A 1 213 ? -3.345 16.560 5.520 1.00 98.19 213 LEU A N 1
ATOM 1711 C CA . LEU A 1 213 ? -4.790 16.370 5.402 1.00 98.19 213 LEU A CA 1
ATOM 1712 C C . LEU A 1 213 ? -5.399 15.669 6.626 1.00 98.19 213 LEU A C 1
ATOM 1714 O O . LEU A 1 213 ? -6.558 15.948 6.941 1.00 98.19 213 LEU A O 1
ATOM 1718 N N . VAL A 1 214 ? -4.635 14.853 7.364 1.00 98.38 214 VAL A N 1
ATOM 1719 C CA . VAL A 1 214 ? -5.058 14.305 8.667 1.00 98.38 214 VAL A CA 1
ATOM 1720 C C . VAL A 1 214 ? -5.372 15.455 9.624 1.00 98.38 214 VAL A C 1
ATOM 1722 O O . VAL A 1 214 ? -6.460 15.504 10.205 1.00 98.38 214 VAL A O 1
ATOM 1725 N N . SER A 1 215 ? -4.478 16.443 9.713 1.00 98.00 215 SER A N 1
ATOM 1726 C CA . SER A 1 215 ? -4.672 17.639 10.541 1.00 98.00 215 SER A CA 1
ATOM 1727 C C . SER A 1 215 ? -5.858 18.483 10.070 1.00 98.00 215 SER A C 1
ATOM 1729 O O . SER A 1 215 ? -6.644 18.947 10.892 1.00 98.00 215 SER A O 1
ATOM 1731 N N . VAL A 1 216 ? -6.064 18.627 8.754 1.00 98.75 216 VAL A N 1
ATOM 1732 C CA . VAL A 1 216 ? -7.239 19.333 8.205 1.00 98.75 216 VAL A CA 1
ATOM 1733 C C . VAL A 1 216 ? -8.548 18.670 8.643 1.00 98.75 216 VAL A C 1
ATOM 1735 O O . VAL A 1 216 ? -9.496 19.365 9.027 1.00 98.75 216 VAL A O 1
ATOM 1738 N N . ILE A 1 217 ? -8.620 17.337 8.579 1.00 98.81 217 ILE A N 1
ATOM 1739 C CA . ILE A 1 217 ? -9.804 16.579 8.998 1.00 98.81 217 ILE A CA 1
ATOM 1740 C C . ILE A 1 217 ? -10.007 16.718 10.505 1.00 98.81 217 ILE A C 1
ATOM 1742 O O . ILE A 1 217 ? -11.122 17.027 10.938 1.00 98.81 217 ILE A O 1
ATOM 1746 N N . LEU A 1 218 ? -8.944 16.550 11.296 1.00 98.69 218 LEU A N 1
ATOM 1747 C CA . LEU A 1 218 ? -9.001 16.686 12.749 1.00 98.69 218 LEU A CA 1
ATOM 1748 C C . LEU A 1 218 ? -9.484 18.081 13.154 1.00 98.69 218 LEU A C 1
ATOM 1750 O O . LEU A 1 218 ? -10.433 18.191 13.926 1.00 98.69 218 LEU A O 1
ATOM 1754 N N . ASP A 1 219 ? -8.931 19.144 12.574 1.00 98.38 219 ASP A N 1
ATOM 1755 C CA . ASP A 1 219 ? -9.376 20.519 12.806 1.00 98.38 219 ASP A CA 1
ATOM 1756 C C . ASP A 1 219 ? -10.850 20.710 12.433 1.00 98.38 219 ASP A C 1
ATOM 1758 O O . ASP A 1 219 ? -11.624 21.348 13.160 1.00 98.38 219 ASP A O 1
ATOM 1762 N N . GLY A 1 220 ? -11.257 20.132 11.300 1.00 98.31 220 GLY A N 1
ATOM 1763 C CA . GLY A 1 220 ? -12.644 20.067 10.862 1.00 98.31 220 GLY A CA 1
ATOM 1764 C C . GLY A 1 220 ? -13.551 19.459 11.931 1.00 98.31 220 GLY A C 1
ATOM 1765 O O . GLY A 1 220 ? -14.583 20.049 12.243 1.00 98.31 220 GLY A O 1
ATOM 1766 N N . ILE A 1 221 ? -13.148 18.341 12.537 1.00 98.69 221 ILE A N 1
ATOM 1767 C CA . ILE A 1 221 ? -13.871 17.646 13.612 1.00 98.69 221 ILE A CA 1
ATOM 1768 C C . ILE A 1 221 ? -13.878 18.478 14.903 1.00 98.69 221 ILE A C 1
ATOM 1770 O O . ILE A 1 221 ? -14.946 18.794 15.443 1.00 98.69 221 ILE A O 1
ATOM 1774 N N . ARG A 1 222 ? -12.700 18.896 15.381 1.00 97.56 222 ARG A N 1
ATOM 1775 C CA . ARG A 1 222 ? -12.490 19.625 16.643 1.00 97.56 222 ARG A CA 1
ATOM 1776 C C . ARG A 1 222 ? -13.301 20.914 16.716 1.00 97.56 222 ARG A C 1
ATOM 1778 O O . ARG A 1 222 ? -13.899 21.198 17.754 1.00 97.56 222 ARG A O 1
ATOM 1785 N N . ARG A 1 223 ? -13.452 21.637 15.597 1.00 96.94 223 ARG A N 1
ATOM 1786 C CA . ARG A 1 223 ? -14.316 22.833 15.494 1.00 96.94 223 ARG A CA 1
ATOM 1787 C C . ARG A 1 223 ? -15.803 22.577 15.788 1.00 96.94 223 ARG A C 1
ATOM 1789 O O . ARG A 1 223 ? -16.568 23.542 15.866 1.00 96.94 223 ARG A O 1
ATOM 1796 N N . ARG A 1 224 ? -16.265 21.324 15.840 1.00 96.50 224 ARG A N 1
ATOM 1797 C CA . ARG A 1 224 ? -17.680 20.974 16.066 1.00 96.50 224 ARG A CA 1
ATOM 1798 C C . ARG A 1 224 ? -17.894 20.201 17.360 1.00 96.50 224 ARG A C 1
ATOM 1800 O O . ARG A 1 224 ? -18.902 20.453 18.009 1.00 96.50 224 ARG A O 1
ATOM 1807 N N . VAL A 1 225 ? -16.960 19.327 17.730 1.00 94.31 225 VAL A N 1
ATOM 1808 C CA . VAL A 1 225 ? -17.128 18.409 18.871 1.00 94.31 225 VAL A CA 1
ATOM 1809 C C . VAL A 1 225 ? -16.281 18.776 20.095 1.00 94.31 225 VAL A C 1
ATOM 1811 O O . VAL A 1 225 ? -16.489 18.218 21.167 1.00 94.31 225 VAL A O 1
ATOM 1814 N N . GLY A 1 226 ? -15.348 19.726 19.963 1.00 91.06 226 GLY A N 1
ATOM 1815 C CA . GLY A 1 226 ? -14.406 20.092 21.024 1.00 91.06 226 GLY A CA 1
ATOM 1816 C C . GLY A 1 226 ? -13.188 19.163 21.113 1.00 91.06 226 GLY A C 1
ATOM 1817 O O . GLY A 1 226 ? -13.015 18.243 20.311 1.00 91.06 226 GLY A O 1
ATOM 1818 N N . SER A 1 227 ? -12.314 19.430 22.086 1.00 89.12 227 SER A N 1
ATOM 1819 C CA . SER A 1 227 ? -11.003 18.774 22.235 1.00 89.12 227 SER A CA 1
ATOM 1820 C C . SER A 1 227 ? -11.019 17.440 22.983 1.00 89.12 227 SER A C 1
ATOM 1822 O O . SER A 1 227 ? -10.004 16.758 22.997 1.00 89.12 227 SER A O 1
ATOM 1824 N N . THR A 1 228 ? -12.137 17.057 23.601 1.00 88.00 228 THR A N 1
ATOM 1825 C CA . THR A 1 228 ? -12.190 15.905 24.521 1.00 88.00 228 THR A CA 1
ATOM 1826 C C . THR A 1 228 ? -12.776 14.635 23.910 1.00 88.00 228 THR A C 1
ATOM 1828 O O . THR A 1 228 ? -12.662 13.570 24.506 1.00 88.00 228 THR A O 1
ATOM 1831 N N . VAL A 1 229 ? -13.434 14.719 22.748 1.00 91.19 229 VAL A N 1
ATOM 1832 C CA . VAL A 1 229 ? -13.973 13.531 22.064 1.00 91.19 229 VAL A CA 1
ATOM 1833 C C . VAL A 1 229 ? -12.809 12.708 21.502 1.00 91.19 229 VAL A C 1
ATOM 1835 O O . VAL A 1 229 ? -12.017 13.274 20.750 1.00 91.19 229 VAL A O 1
ATOM 1838 N N . PRO A 1 230 ? -12.676 11.408 21.803 1.00 94.56 230 PRO A N 1
ATOM 1839 C CA . PRO A 1 230 ? -11.620 10.590 21.214 1.00 94.56 230 PRO A CA 1
ATOM 1840 C C . PRO A 1 230 ? -11.749 10.515 19.684 1.00 94.56 230 PRO A C 1
ATOM 1842 O O . PRO A 1 230 ? -12.842 10.254 19.172 1.00 94.56 230 PRO A O 1
ATOM 1845 N N . VAL A 1 231 ? -10.647 10.741 18.963 1.00 97.12 231 VAL A N 1
ATOM 1846 C CA . VAL A 1 231 ? -10.570 10.611 17.497 1.00 97.12 231 VAL A CA 1
ATOM 1847 C C . VAL A 1 231 ? -9.414 9.682 17.131 1.00 97.12 231 VAL A C 1
ATOM 1849 O O . VAL A 1 231 ? -8.279 9.931 17.511 1.00 97.12 231 VAL A O 1
ATOM 1852 N N . LEU A 1 232 ? -9.676 8.612 16.387 1.00 97.75 232 LEU A N 1
ATOM 1853 C CA . LEU A 1 232 ? -8.626 7.725 15.887 1.00 97.75 232 LEU A CA 1
ATOM 1854 C C . LEU A 1 232 ? -8.607 7.747 14.365 1.00 97.75 232 LEU A C 1
ATOM 1856 O O . LEU A 1 232 ? -9.604 7.409 13.726 1.00 97.75 232 LEU A O 1
ATOM 1860 N N . PHE A 1 233 ? -7.460 8.088 13.796 1.00 98.69 233 PHE A N 1
ATOM 1861 C CA . PHE A 1 233 ? -7.190 7.919 12.380 1.00 98.69 233 PHE A CA 1
ATOM 1862 C C . PHE A 1 233 ? -6.548 6.555 12.151 1.00 98.69 233 PHE A C 1
ATOM 1864 O O . PHE A 1 233 ? -5.517 6.232 12.737 1.00 98.69 233 PHE A O 1
ATOM 1871 N N . ILE A 1 234 ? -7.171 5.764 11.287 1.00 98.69 234 ILE A N 1
ATOM 1872 C CA . ILE A 1 234 ? -6.574 4.567 10.710 1.00 98.69 234 ILE A CA 1
ATOM 1873 C C . ILE A 1 234 ? -6.051 4.976 9.339 1.00 98.69 234 ILE A C 1
ATOM 1875 O O . ILE A 1 234 ? -6.847 5.192 8.427 1.00 98.69 234 ILE A O 1
ATOM 1879 N N . THR A 1 235 ? -4.738 5.152 9.236 1.00 98.62 235 THR A N 1
ATOM 1880 C CA . THR A 1 235 ? -4.034 5.661 8.054 1.00 98.62 235 THR A CA 1
ATOM 1881 C C . THR A 1 235 ? -3.523 4.541 7.137 1.00 98.62 235 THR A C 1
ATOM 1883 O O . THR A 1 235 ? -3.688 3.359 7.453 1.00 98.62 235 THR A O 1
ATOM 1886 N N . GLY A 1 236 ? -3.004 4.892 5.953 1.00 97.62 236 GLY A N 1
ATOM 1887 C CA . GLY A 1 236 ? -2.606 3.959 4.883 1.00 97.62 236 GLY A CA 1
ATOM 1888 C C . GLY A 1 236 ? -1.775 4.647 3.794 1.00 97.62 236 GLY A C 1
ATOM 1889 O O . GLY A 1 236 ? -1.200 5.703 4.039 1.00 97.62 236 GLY A O 1
ATOM 1890 N N . HIS A 1 237 ? -1.746 4.104 2.575 1.00 97.06 237 HIS A N 1
ATOM 1891 C CA . HIS A 1 237 ? -1.115 4.670 1.368 1.00 97.06 237 HIS A CA 1
ATOM 1892 C C . HIS A 1 237 ? 0.427 4.711 1.373 1.00 97.06 237 HIS A C 1
ATOM 1894 O O . HIS A 1 237 ? 1.076 4.434 0.362 1.00 97.06 237 HIS A O 1
ATOM 1900 N N . SER A 1 238 ? 1.055 5.070 2.497 1.00 93.19 238 SER A N 1
ATOM 1901 C CA . SER A 1 238 ? 2.512 5.243 2.594 1.00 93.19 238 SER A CA 1
ATOM 1902 C C . SER A 1 238 ? 3.276 3.923 2.746 1.00 93.19 238 SER A C 1
ATOM 1904 O O . SER A 1 238 ? 4.496 3.866 2.513 1.00 93.19 238 SER A O 1
ATOM 1906 N N . HIS A 1 239 ? 2.545 2.853 3.079 1.00 94.94 239 HIS A N 1
ATOM 1907 C CA . HIS A 1 239 ? 3.029 1.497 3.298 1.00 94.94 239 HIS A CA 1
ATOM 1908 C C . HIS A 1 239 ? 3.962 1.367 4.508 1.00 94.94 239 HIS A C 1
ATOM 1910 O O . HIS A 1 239 ? 5.020 0.722 4.428 1.00 94.94 239 HIS A O 1
ATOM 1916 N N . ARG A 1 240 ? 3.631 2.025 5.618 1.00 92.44 240 ARG A N 1
ATOM 1917 C CA . ARG A 1 240 ? 4.484 2.095 6.809 1.00 92.44 240 ARG A CA 1
ATOM 1918 C C . ARG A 1 240 ? 3.784 1.526 8.032 1.00 92.44 240 ARG A C 1
ATOM 1920 O O . ARG A 1 240 ? 2.577 1.623 8.193 1.00 92.44 240 ARG A O 1
ATOM 1927 N N . ARG A 1 241 ? 4.578 0.977 8.951 1.00 96.31 241 ARG A N 1
ATOM 1928 C CA . ARG A 1 241 ? 4.166 0.831 10.350 1.00 96.31 241 ARG A CA 1
ATOM 1929 C C . ARG A 1 241 ? 4.434 2.164 11.027 1.00 96.31 241 ARG A C 1
ATOM 1931 O O . ARG A 1 241 ? 5.599 2.524 11.194 1.00 96.31 241 ARG A O 1
ATOM 1938 N N . ALA A 1 242 ? 3.389 2.918 11.332 1.00 94.56 242 ALA A N 1
ATOM 1939 C CA . ALA A 1 242 ? 3.538 4.254 11.894 1.00 94.56 242 ALA A CA 1
ATOM 1940 C C . ALA A 1 242 ? 2.448 4.555 12.920 1.00 94.56 242 ALA A C 1
ATOM 1942 O O . ALA A 1 242 ? 1.310 4.111 12.790 1.00 94.56 242 ALA A O 1
ATOM 1943 N N . PHE A 1 243 ? 2.807 5.335 13.932 1.00 94.62 243 PHE A N 1
ATOM 1944 C CA . PHE A 1 243 ? 1.893 5.858 14.935 1.00 94.62 243 PHE A CA 1
ATOM 1945 C C . PHE A 1 243 ? 2.282 7.302 15.238 1.00 94.62 243 PHE A C 1
ATOM 1947 O O . PHE A 1 243 ? 3.468 7.608 15.348 1.00 94.62 243 PHE A O 1
ATOM 1954 N N . SER A 1 244 ? 1.298 8.183 15.365 1.00 94.00 244 SER A N 1
ATOM 1955 C CA . SER A 1 244 ? 1.524 9.591 15.672 1.00 94.00 244 SER A CA 1
ATOM 1956 C C . SER A 1 244 ? 0.443 10.122 16.604 1.00 94.00 244 SER A C 1
ATOM 1958 O O . SER A 1 244 ? -0.749 9.879 16.399 1.00 94.00 244 SER A O 1
ATOM 1960 N N . ARG A 1 245 ? 0.852 10.864 17.636 1.00 94.06 245 ARG A N 1
ATOM 1961 C CA . ARG A 1 245 ? -0.062 11.619 18.498 1.00 94.06 245 ARG A CA 1
ATOM 1962 C C . ARG A 1 245 ? -0.380 12.950 17.828 1.00 94.06 245 ARG A C 1
ATOM 1964 O O . ARG A 1 245 ? 0.523 13.721 17.529 1.00 94.06 245 ARG A O 1
ATOM 1971 N N . LEU A 1 246 ? -1.666 13.221 17.627 1.00 94.00 246 LEU A N 1
ATOM 1972 C CA . LEU A 1 246 ? -2.140 14.449 16.987 1.00 94.00 246 LEU A CA 1
ATOM 1973 C C . LEU A 1 246 ? -2.551 15.501 18.028 1.00 94.00 246 LEU A C 1
ATOM 1975 O O . LEU A 1 246 ? -2.262 16.682 17.866 1.00 94.00 246 LEU A O 1
ATOM 1979 N N . ASP A 1 247 ? -3.218 15.068 19.102 1.00 92.44 247 ASP A N 1
ATOM 1980 C CA . ASP A 1 247 ? -3.520 15.869 20.293 1.00 92.44 247 ASP A CA 1
ATOM 1981 C C . ASP A 1 247 ? -3.699 14.954 21.528 1.00 92.44 247 ASP A C 1
ATOM 1983 O O . ASP A 1 247 ? -3.400 13.761 21.480 1.00 92.44 247 ASP A O 1
ATOM 1987 N N . ASP A 1 248 ? -4.154 15.488 22.666 1.00 88.81 248 ASP A N 1
ATOM 1988 C CA . ASP A 1 248 ? -4.352 14.716 23.909 1.00 88.81 248 ASP A CA 1
ATOM 1989 C C . ASP A 1 248 ? -5.393 13.585 23.798 1.00 88.81 248 ASP A C 1
ATOM 1991 O O . ASP A 1 248 ? -5.392 12.660 24.609 1.00 88.81 248 ASP A O 1
ATOM 1995 N N . HIS A 1 249 ? -6.288 13.656 22.811 1.00 90.88 249 HIS A N 1
ATOM 1996 C CA . HIS A 1 249 ? -7.393 12.719 22.599 1.00 90.88 249 HIS A CA 1
ATOM 1997 C C . HIS A 1 249 ? -7.474 12.269 21.131 1.00 90.88 249 HIS A C 1
ATOM 1999 O O . HIS A 1 249 ? -8.558 11.902 20.664 1.00 90.88 249 HIS A O 1
ATOM 2005 N N . SER A 1 250 ? -6.369 12.350 20.382 1.00 94.50 250 SER A N 1
ATOM 2006 C CA . SER A 1 250 ? -6.340 12.026 18.958 1.00 94.50 250 SER A CA 1
ATOM 2007 C C . SER A 1 250 ? -5.017 11.427 18.518 1.00 94.50 250 SER A C 1
ATOM 2009 O O . SER A 1 250 ? -3.948 11.960 18.825 1.00 94.50 250 SER A O 1
ATOM 2011 N N . PHE A 1 251 ? -5.102 10.340 17.758 1.00 95.81 251 PHE A N 1
ATOM 2012 C CA . PHE A 1 251 ? -3.950 9.586 17.273 1.00 95.81 251 PHE A CA 1
ATOM 2013 C C . PHE A 1 251 ? -4.162 9.134 15.829 1.00 95.81 251 PHE A C 1
ATOM 2015 O O . PHE A 1 251 ? -5.296 8.953 15.385 1.00 95.81 251 PHE A O 1
ATOM 2022 N N . SER A 1 252 ? -3.060 8.930 15.117 1.00 97.88 252 SER A N 1
ATOM 2023 C CA . SER A 1 252 ? -2.992 8.360 13.774 1.00 97.88 252 SER A CA 1
ATOM 2024 C C . SER A 1 252 ? -2.185 7.070 13.806 1.00 97.88 252 SER A C 1
ATOM 2026 O O . SER A 1 252 ? -1.154 7.009 14.475 1.00 97.88 252 SER A O 1
ATOM 2028 N N . PHE A 1 253 ? -2.663 6.033 13.123 1.00 98.06 253 PHE A N 1
ATOM 2029 C CA . PHE A 1 253 ? -2.060 4.704 13.128 1.00 98.06 253 PHE A CA 1
ATOM 2030 C C . PHE A 1 253 ? -2.152 4.040 11.752 1.00 98.06 253 PHE A C 1
ATOM 2032 O O . PHE A 1 253 ? -3.251 3.836 11.237 1.00 98.06 253 PHE A O 1
ATOM 2039 N N . GLU A 1 254 ? -1.008 3.629 11.208 1.00 97.88 254 GLU A N 1
ATOM 2040 C CA . GLU A 1 254 ? -0.878 2.980 9.902 1.00 97.88 254 GLU A CA 1
ATOM 2041 C C . GLU A 1 254 ? -0.299 1.572 10.053 1.00 97.88 254 GLU A C 1
ATOM 2043 O O . GLU A 1 254 ? 0.761 1.383 10.656 1.00 97.88 254 GLU A O 1
ATOM 2048 N N . ALA A 1 255 ? -0.990 0.576 9.497 1.00 97.19 255 ALA A N 1
ATOM 2049 C CA . ALA A 1 255 ? -0.702 -0.839 9.717 1.00 97.19 255 ALA A CA 1
ATOM 2050 C C . ALA A 1 255 ? 0.045 -1.503 8.548 1.00 97.19 255 ALA A C 1
ATOM 2052 O O . ALA A 1 255 ? -0.346 -2.584 8.112 1.00 97.19 255 ALA A O 1
ATOM 2053 N N . GLY A 1 256 ? 1.133 -0.898 8.066 1.00 96.25 256 GLY A N 1
ATOM 2054 C CA . GLY A 1 256 ? 2.035 -1.540 7.106 1.00 96.25 256 GLY A CA 1
ATOM 2055 C C . GLY A 1 256 ? 1.444 -1.689 5.702 1.00 96.25 256 GLY A C 1
ATOM 2056 O O . GLY A 1 256 ? 0.826 -0.760 5.192 1.00 96.25 256 GLY A O 1
ATOM 2057 N N . ARG A 1 257 ? 1.714 -2.825 5.045 1.00 96.38 257 ARG A N 1
ATOM 2058 C CA . ARG A 1 257 ? 1.277 -3.125 3.665 1.00 96.38 257 ARG A CA 1
ATOM 2059 C C . ARG A 1 257 ? 1.336 -4.616 3.355 1.00 96.38 257 ARG A C 1
ATOM 2061 O O . ARG A 1 257 ? 1.963 -5.371 4.076 1.00 96.38 257 ARG A O 1
ATOM 2068 N N . PHE A 1 258 ? 0.769 -5.046 2.234 1.00 96.81 258 PHE A N 1
ATOM 2069 C CA . PHE A 1 258 ? 0.944 -6.383 1.642 1.00 96.81 258 PHE A CA 1
ATOM 2070 C C . PHE A 1 258 ? 0.622 -7.541 2.591 1.00 96.81 258 PHE A C 1
ATOM 2072 O O . PHE A 1 258 ? 1.124 -8.641 2.418 1.00 96.81 258 PHE A O 1
ATOM 2079 N N . LEU A 1 259 ? -0.226 -7.306 3.597 1.00 97.12 259 LEU A N 1
ATOM 2080 C CA . LEU A 1 259 ? -0.425 -8.252 4.692 1.00 97.12 259 LEU A CA 1
ATOM 2081 C C . LEU A 1 259 ? 0.902 -8.655 5.364 1.00 97.12 259 LEU A C 1
ATOM 2083 O O . LEU A 1 259 ? 1.076 -9.804 5.740 1.00 97.12 259 LEU A O 1
ATOM 2087 N N . ASP A 1 260 ? 1.830 -7.717 5.546 1.00 95.56 260 ASP A N 1
ATOM 2088 C CA . ASP A 1 260 ? 3.007 -7.894 6.396 1.00 95.56 260 ASP A CA 1
ATOM 2089 C C . ASP A 1 260 ? 2.679 -7.641 7.878 1.00 95.56 260 ASP A C 1
ATOM 2091 O O . ASP A 1 260 ? 3.373 -8.108 8.788 1.00 95.56 260 ASP A O 1
ATOM 2095 N N . THR A 1 261 ? 1.593 -6.907 8.123 1.00 96.94 261 THR A N 1
ATOM 2096 C CA . THR A 1 261 ? 1.211 -6.381 9.426 1.00 96.94 261 THR A CA 1
ATOM 2097 C C . THR A 1 261 ? -0.291 -6.494 9.631 1.00 96.94 261 THR A C 1
ATOM 2099 O O . THR A 1 261 ? -1.094 -6.217 8.743 1.00 96.94 261 THR A O 1
ATOM 2102 N N . ILE A 1 262 ? -0.674 -6.865 10.847 1.00 98.12 262 ILE A N 1
ATOM 2103 C CA . ILE A 1 262 ? -2.030 -6.743 11.362 1.00 98.12 262 ILE A CA 1
ATOM 2104 C C . ILE A 1 262 ? -1.965 -5.763 12.526 1.00 98.12 262 ILE A C 1
ATOM 2106 O O . ILE A 1 262 ? -1.251 -5.983 13.506 1.00 98.12 262 ILE A O 1
ATOM 2110 N N . GLY A 1 263 ? -2.682 -4.654 12.407 1.00 97.81 263 GLY A N 1
ATOM 2111 C CA . GLY A 1 263 ? -2.710 -3.631 13.436 1.00 97.81 263 GLY A CA 1
ATOM 2112 C C . GLY A 1 263 ? -3.676 -3.982 14.559 1.00 97.81 263 GLY A C 1
ATOM 2113 O O . GLY A 1 263 ? -4.769 -4.492 14.315 1.00 97.81 263 GLY A O 1
ATOM 2114 N N . TRP A 1 264 ? -3.286 -3.676 15.789 1.00 97.56 264 TRP A N 1
ATOM 2115 C CA . TRP A 1 264 ? -4.168 -3.660 16.950 1.00 97.56 264 TRP A CA 1
ATOM 2116 C C . TRP A 1 264 ? -4.137 -2.272 17.564 1.00 97.56 264 TRP A C 1
ATOM 2118 O O . TRP A 1 264 ? -3.059 -1.786 17.892 1.00 97.56 264 TRP A O 1
ATOM 2128 N N . VAL A 1 265 ? -5.303 -1.663 17.758 1.00 95.81 265 VAL A N 1
ATOM 2129 C CA . VAL A 1 265 ? -5.449 -0.415 18.513 1.00 95.81 265 VAL A CA 1
ATOM 2130 C C . VAL A 1 265 ? -6.536 -0.605 19.559 1.00 95.81 265 VAL A C 1
ATOM 2132 O O . VAL A 1 265 ? -7.582 -1.184 19.269 1.00 95.81 265 VAL A O 1
ATOM 2135 N N . SER A 1 266 ? -6.320 -0.119 20.774 1.00 94.31 266 SER A N 1
ATOM 2136 C CA . SER A 1 266 ? -7.333 -0.146 21.826 1.00 94.31 266 SER A CA 1
ATOM 2137 C C . SER A 1 266 ? -7.316 1.132 22.648 1.00 94.31 266 SER A C 1
ATOM 2139 O O . SER A 1 266 ? -6.253 1.706 22.847 1.00 94.31 266 SER A O 1
ATOM 2141 N N . PHE A 1 267 ? -8.475 1.590 23.116 1.00 91.88 267 PHE A N 1
ATOM 2142 C CA . PHE A 1 267 ? -8.567 2.801 23.926 1.00 91.88 267 PHE A CA 1
ATOM 2143 C C . PHE A 1 267 ? -9.766 2.803 24.873 1.00 91.88 267 PHE A C 1
ATOM 2145 O O . PHE A 1 267 ? -10.772 2.121 24.645 1.00 91.88 267 PHE A O 1
ATOM 2152 N N . SER A 1 268 ? -9.643 3.570 25.957 1.00 87.44 268 SER A N 1
ATOM 2153 C CA . SER A 1 268 ? -10.703 3.769 26.953 1.00 87.44 268 SER A CA 1
ATOM 2154 C C . SER A 1 268 ? -11.601 4.951 26.578 1.00 87.44 268 SER A C 1
ATOM 2156 O O . SER A 1 268 ? -11.122 5.983 26.109 1.00 87.44 268 SER A O 1
ATOM 2158 N N . LEU A 1 269 ? -12.908 4.830 26.828 1.00 82.56 269 LEU A N 1
ATOM 2159 C CA . LEU A 1 269 ? -13.878 5.919 26.646 1.00 82.56 269 LEU A CA 1
ATOM 2160 C C . LEU A 1 269 ? -14.010 6.794 27.900 1.00 82.56 269 LEU A C 1
ATOM 2162 O O . LEU A 1 269 ? -14.588 7.880 27.834 1.00 82.56 269 LEU A O 1
ATOM 2166 N N . SER A 1 270 ? -13.477 6.342 29.041 1.00 67.69 270 SER A N 1
ATOM 2167 C CA . SER A 1 270 ? -13.448 7.102 30.289 1.00 67.69 270 SER A CA 1
ATOM 2168 C C . SER A 1 270 ? -12.026 7.275 30.813 1.00 67.69 270 SER A C 1
ATOM 2170 O O . SER A 1 270 ? -11.337 6.301 31.125 1.00 67.69 270 SER A O 1
ATOM 2172 N N . LEU A 1 271 ? -11.624 8.528 31.048 1.00 52.56 271 LEU A N 1
ATOM 2173 C CA . LEU A 1 271 ? -10.366 8.864 31.727 1.00 52.56 271 LEU A CA 1
ATOM 2174 C C . LEU A 1 271 ? -10.324 8.371 33.194 1.00 52.56 271 LEU A C 1
ATOM 2176 O O . LEU A 1 271 ? -9.270 8.410 33.819 1.00 52.56 271 LEU A O 1
ATOM 2180 N N . SER A 1 272 ? -11.449 7.909 33.765 1.00 37.53 272 SER A N 1
ATOM 2181 C CA . SER A 1 272 ? -11.535 7.409 35.150 1.00 37.53 272 SER A CA 1
ATOM 2182 C C . SER A 1 272 ? -11.234 5.913 35.321 1.00 37.53 272 SER A C 1
ATOM 2184 O O . SER A 1 272 ? -11.077 5.457 36.454 1.00 37.53 272 SER A O 1
ATOM 2186 N N . HIS A 1 273 ? -11.128 5.147 34.229 1.00 38.06 273 HIS A N 1
ATOM 2187 C CA . HIS A 1 273 ? -10.711 3.738 34.240 1.00 38.06 273 HIS A CA 1
ATOM 2188 C C . HIS A 1 273 ? -9.227 3.584 33.889 1.00 38.06 273 HIS A C 1
ATOM 2190 O O . HIS A 1 273 ? -8.837 2.690 33.146 1.00 38.06 273 HIS A O 1
ATOM 2196 N N . GLN A 1 274 ? -8.381 4.438 34.471 1.00 39.72 274 GLN A N 1
ATOM 2197 C CA . GLN A 1 274 ? -6.954 4.151 34.560 1.00 39.72 274 GLN A CA 1
ATOM 2198 C C . GLN A 1 274 ? -6.790 2.909 35.440 1.00 39.72 274 GLN A C 1
ATOM 2200 O O . GLN A 1 274 ? -6.812 2.985 36.671 1.00 39.72 274 GLN A O 1
ATOM 2205 N N . HIS A 1 275 ? -6.680 1.736 34.818 1.00 32.72 275 HIS A N 1
ATOM 2206 C CA . HIS A 1 275 ? -6.095 0.596 35.498 1.00 32.72 275 HIS A CA 1
ATOM 2207 C C . HIS A 1 275 ? -4.664 0.999 35.861 1.00 32.72 275 HIS A C 1
ATOM 2209 O O . HIS A 1 275 ? -3.897 1.341 34.960 1.00 32.72 275 HIS A O 1
ATOM 2215 N N . PRO A 1 276 ? -4.282 0.991 37.152 1.00 27.06 276 PRO A N 1
ATOM 2216 C CA . PRO A 1 276 ? -2.885 1.119 37.500 1.00 27.06 276 PRO A CA 1
ATOM 2217 C C . PRO A 1 276 ? -2.202 -0.087 36.869 1.00 27.06 276 PRO A C 1
ATOM 2219 O O . PRO A 1 276 ? -2.421 -1.226 37.296 1.00 27.06 276 PRO A O 1
ATOM 2222 N N . VAL A 1 277 ? -1.409 0.148 35.828 1.00 31.69 277 VAL A N 1
ATOM 2223 C CA . VAL A 1 277 ? -0.398 -0.815 35.423 1.00 31.69 277 VAL A CA 1
ATOM 2224 C C . VAL A 1 277 ? 0.489 -0.959 36.651 1.00 31.69 277 VAL A C 1
ATOM 2226 O O . VAL A 1 277 ? 1.181 -0.020 37.046 1.00 31.69 277 VAL A O 1
ATOM 2229 N N . PHE A 1 278 ? 0.386 -2.103 37.329 1.00 28.22 278 PHE A N 1
ATOM 2230 C CA . PHE A 1 278 ? 1.297 -2.466 38.406 1.00 28.22 278 PHE A CA 1
ATOM 2231 C C . PHE A 1 278 ? 2.709 -2.483 37.811 1.00 28.22 278 PHE A C 1
ATOM 2233 O O . PHE A 1 278 ? 3.116 -3.480 37.222 1.00 28.22 278 PHE A O 1
ATOM 2240 N N . GLY A 1 279 ? 3.421 -1.360 37.920 1.00 30.56 279 GLY A N 1
ATOM 2241 C CA . GLY A 1 279 ? 4.803 -1.235 37.467 1.00 30.56 279 GLY A CA 1
ATOM 2242 C C . GLY A 1 279 ? 5.242 0.130 36.936 1.00 30.56 279 GLY A C 1
ATOM 2243 O O . GLY A 1 279 ? 6.436 0.375 36.975 1.00 30.56 279 GLY A O 1
ATOM 2244 N N . SER A 1 280 ? 4.349 1.029 36.503 1.00 28.78 280 SER A N 1
ATOM 2245 C CA . SER A 1 280 ? 4.764 2.324 35.930 1.00 28.78 280 SER A CA 1
ATOM 2246 C C . SER A 1 280 ? 4.230 3.493 36.759 1.00 28.78 280 SER A C 1
ATOM 2248 O O . SER A 1 280 ? 3.043 3.811 36.729 1.00 28.78 280 SER A O 1
ATOM 2250 N N . GLN A 1 281 ? 5.108 4.111 37.548 1.00 34.50 281 GLN A N 1
ATOM 2251 C CA . GLN A 1 281 ? 4.912 5.465 38.058 1.00 34.50 281 GLN A CA 1
ATOM 2252 C C . GLN A 1 281 ? 5.919 6.346 37.327 1.00 34.50 281 GLN A C 1
ATOM 2254 O O . GLN A 1 281 ? 7.080 6.329 37.720 1.00 34.50 281 GLN A O 1
ATOM 2259 N N . ASN A 1 282 ? 5.495 7.005 36.237 1.00 33.19 282 ASN A N 1
ATOM 2260 C CA . ASN A 1 282 ? 5.886 8.381 35.868 1.00 33.19 282 ASN A CA 1
ATOM 2261 C C . ASN A 1 282 ? 5.493 8.827 34.445 1.00 33.19 282 ASN A C 1
ATOM 2263 O O . ASN A 1 282 ? 5.657 10.007 34.160 1.00 33.19 282 ASN A O 1
ATOM 2267 N N . ASN A 1 283 ? 4.866 7.990 33.609 1.00 34.31 283 ASN A N 1
ATOM 2268 C CA . ASN A 1 283 ? 4.190 8.479 32.399 1.00 34.31 283 ASN A CA 1
ATOM 2269 C C . ASN A 1 283 ? 2.678 8.627 32.625 1.00 34.31 283 ASN A C 1
ATOM 2271 O O . ASN A 1 283 ? 2.051 7.689 33.132 1.00 34.31 283 ASN A O 1
ATOM 2275 N N . PRO A 1 284 ? 2.053 9.778 32.288 1.00 35.78 284 PRO A N 1
ATOM 2276 C CA . PRO A 1 284 ? 0.602 9.865 32.294 1.00 35.78 284 PRO A CA 1
ATOM 2277 C C . PRO A 1 284 ? 0.084 8.851 31.261 1.00 35.78 284 PRO A C 1
ATOM 2279 O O . PRO A 1 284 ? 0.501 8.912 30.106 1.00 35.78 284 PRO A O 1
ATOM 2282 N N . PRO A 1 285 ? -0.774 7.892 31.649 1.00 40.06 285 PRO A N 1
ATOM 2283 C CA . PRO A 1 285 ? -1.216 6.832 30.750 1.00 40.06 285 PRO A CA 1
ATOM 2284 C C . PRO A 1 285 ? -1.848 7.447 29.498 1.00 40.06 285 PRO A C 1
ATOM 2286 O O . PRO A 1 285 ? -2.821 8.202 29.599 1.00 40.06 285 PRO A O 1
ATOM 2289 N N . THR A 1 286 ? -1.290 7.144 28.323 1.00 50.59 286 THR A N 1
ATOM 2290 C CA . THR A 1 286 ? -1.925 7.490 27.053 1.00 50.59 286 THR A CA 1
ATOM 2291 C C . THR A 1 286 ? -3.234 6.705 26.961 1.00 50.59 286 THR A C 1
ATOM 2293 O O . THR A 1 286 ? -3.266 5.517 27.279 1.00 50.59 286 THR A O 1
ATOM 2296 N N . 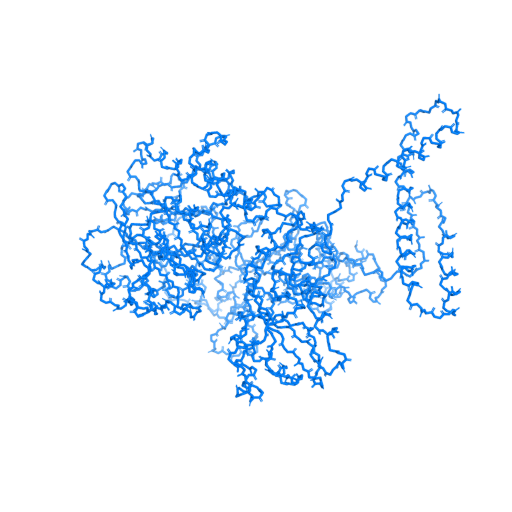PRO A 1 287 ? -4.353 7.325 26.549 1.00 66.31 287 PRO A N 1
ATOM 2297 C CA . PRO A 1 287 ? -5.632 6.625 26.502 1.00 66.31 287 PRO A CA 1
ATOM 2298 C C . PRO A 1 287 ? -5.709 5.552 25.401 1.00 66.31 287 PRO A C 1
ATOM 2300 O O . PRO A 1 287 ? -6.741 4.892 25.310 1.00 66.31 287 PRO A O 1
ATOM 2303 N N . PHE A 1 288 ? -4.658 5.394 24.582 1.00 83.00 288 PHE A N 1
ATOM 2304 C CA . PHE A 1 288 ? -4.586 4.525 23.409 1.00 83.00 288 PHE A CA 1
ATOM 2305 C C . PHE A 1 288 ? -3.358 3.608 23.488 1.00 83.00 288 PHE A C 1
ATOM 2307 O O . PHE A 1 288 ? -2.226 4.090 23.517 1.00 83.00 288 PHE A O 1
ATOM 2314 N N . ASP A 1 289 ? -3.592 2.299 23.447 1.00 89.94 289 ASP A N 1
ATOM 2315 C CA . ASP A 1 289 ? -2.579 1.263 23.251 1.00 89.94 289 ASP A CA 1
ATOM 2316 C C . ASP A 1 289 ? -2.587 0.798 21.791 1.00 89.94 289 ASP A C 1
ATOM 2318 O O . ASP A 1 289 ? -3.655 0.661 21.184 1.00 89.94 289 ASP A O 1
ATOM 2322 N N . TYR A 1 290 ? -1.419 0.476 21.235 1.00 93.19 290 TYR A N 1
ATOM 2323 C CA . TYR A 1 290 ? -1.309 -0.052 19.877 1.00 93.19 290 TYR A CA 1
ATOM 2324 C C . TYR A 1 290 ? -0.233 -1.134 19.754 1.00 93.19 290 TYR A C 1
ATOM 2326 O O . TYR A 1 290 ? 0.748 -1.148 20.493 1.00 93.19 290 TYR A O 1
ATOM 2334 N N . HIS A 1 291 ? -0.404 -2.040 18.790 1.00 94.69 291 HIS A N 1
ATOM 2335 C CA . HIS A 1 291 ? 0.594 -3.044 18.432 1.00 94.69 291 HIS A CA 1
ATOM 2336 C C . HIS A 1 291 ? 0.608 -3.313 16.927 1.00 94.69 291 HIS A C 1
ATOM 2338 O O . HIS A 1 291 ? -0.437 -3.464 16.292 1.00 94.69 291 HIS A O 1
ATOM 2344 N N . PHE A 1 292 ? 1.814 -3.466 16.382 1.00 95.75 292 PHE A N 1
ATOM 2345 C CA . PHE A 1 292 ? 2.039 -4.029 15.055 1.00 95.75 292 PHE A CA 1
ATOM 2346 C C . PHE A 1 292 ? 2.298 -5.526 15.195 1.00 95.75 292 PHE A C 1
ATOM 2348 O O . PHE A 1 292 ? 3.335 -5.938 15.717 1.00 95.75 292 PHE A O 1
ATOM 2355 N N . LEU A 1 293 ? 1.354 -6.350 14.751 1.00 95.12 293 LEU A N 1
ATOM 2356 C CA . LEU A 1 293 ? 1.537 -7.793 14.714 1.00 95.12 293 LEU A CA 1
ATOM 2357 C C . LEU A 1 293 ? 2.080 -8.176 13.345 1.00 95.12 293 LEU A C 1
ATOM 2359 O O . LEU A 1 293 ? 1.416 -7.945 12.341 1.00 95.12 293 LEU A O 1
ATOM 2363 N N . ASP A 1 294 ? 3.255 -8.799 13.299 1.00 94.56 294 ASP A N 1
ATOM 2364 C CA . ASP A 1 294 ? 3.710 -9.458 12.075 1.00 94.56 294 ASP A CA 1
ATOM 2365 C C . ASP A 1 294 ? 2.653 -10.475 11.628 1.00 94.56 294 ASP A C 1
ATOM 2367 O O . ASP A 1 294 ? 2.187 -11.292 12.432 1.00 94.56 294 ASP A O 1
ATOM 2371 N N . ALA A 1 295 ? 2.297 -10.450 10.346 1.00 93.94 295 ALA A N 1
ATOM 2372 C CA . ALA A 1 295 ? 1.338 -11.372 9.751 1.00 93.94 295 ALA A CA 1
ATOM 2373 C C . ALA A 1 295 ? 1.946 -12.773 9.558 1.00 93.94 295 ALA A C 1
ATOM 2375 O O . ALA A 1 295 ? 2.123 -13.285 8.454 1.00 93.94 295 ALA A O 1
ATOM 2376 N N . ASN A 1 296 ? 2.264 -13.426 10.669 1.00 91.75 296 ASN A N 1
ATOM 2377 C CA . ASN A 1 296 ? 2.710 -14.807 10.699 1.00 91.75 296 ASN A CA 1
ATOM 2378 C C . ASN A 1 296 ? 1.941 -15.602 11.736 1.00 91.75 296 ASN A C 1
ATOM 2380 O O . ASN A 1 296 ? 1.557 -15.098 12.793 1.00 91.75 296 ASN A O 1
ATOM 2384 N N . LYS A 1 297 ? 1.753 -16.886 11.442 1.00 92.19 297 LYS A N 1
ATOM 2385 C CA . LYS A 1 297 ? 0.926 -17.774 12.261 1.00 92.19 297 LYS A CA 1
ATOM 2386 C C . LYS A 1 297 ? 1.399 -17.815 13.708 1.00 92.19 297 LYS A C 1
ATOM 2388 O O . LYS A 1 297 ? 0.574 -17.776 14.611 1.00 92.19 297 LYS A O 1
ATOM 2393 N N . LYS A 1 298 ? 2.715 -17.817 13.944 1.00 91.38 298 LYS A N 1
ATOM 2394 C CA . LYS A 1 298 ? 3.272 -17.844 15.300 1.00 91.38 298 LYS A CA 1
ATOM 2395 C C . LYS A 1 298 ? 2.862 -16.609 16.108 1.00 91.38 298 LYS A C 1
ATOM 2397 O O . LYS A 1 298 ? 2.344 -16.775 17.205 1.00 91.38 298 LYS A O 1
ATOM 2402 N N . THR A 1 299 ? 3.030 -15.403 15.570 1.00 92.38 299 THR A N 1
ATOM 2403 C CA . THR A 1 299 ? 2.612 -14.158 16.229 1.00 92.38 299 THR A CA 1
ATOM 2404 C C . THR A 1 299 ? 1.118 -14.180 16.539 1.00 92.38 299 THR A C 1
ATOM 2406 O O . THR A 1 299 ? 0.719 -13.856 17.657 1.00 92.38 299 THR A O 1
ATOM 2409 N N . LEU A 1 300 ? 0.282 -14.623 15.592 1.00 94.50 300 LEU A N 1
ATOM 2410 C CA . LEU A 1 300 ? -1.167 -14.689 15.806 1.00 94.50 300 LEU A CA 1
ATOM 2411 C C . LEU A 1 300 ? -1.558 -15.739 16.854 1.00 94.50 300 LEU A C 1
ATOM 2413 O O . LEU A 1 300 ? -2.482 -15.514 17.635 1.00 94.50 300 LEU A O 1
ATOM 2417 N N . HIS A 1 301 ? -0.848 -16.867 16.911 1.00 93.06 301 HIS A N 1
ATOM 2418 C CA . HIS A 1 301 ? -1.033 -17.886 17.943 1.00 93.06 301 HIS A CA 1
ATOM 2419 C C . HIS A 1 301 ? -0.649 -17.356 19.324 1.00 93.06 301 HIS A C 1
ATOM 2421 O O . HIS A 1 301 ? -1.445 -17.463 20.261 1.00 93.06 301 HIS A O 1
ATOM 2427 N N . ASP A 1 302 ? 0.538 -16.757 19.434 1.00 91.88 302 ASP A N 1
ATOM 2428 C CA . ASP A 1 302 ? 1.083 -16.218 20.680 1.00 91.88 302 ASP A CA 1
ATOM 2429 C C . ASP A 1 302 ? 0.165 -15.114 21.244 1.00 91.88 302 ASP A C 1
ATOM 2431 O O . ASP A 1 302 ? -0.137 -15.107 22.442 1.00 91.88 302 ASP A O 1
ATOM 2435 N N . ALA A 1 303 ? -0.391 -14.254 20.381 1.00 91.75 303 ALA A N 1
ATOM 2436 C CA . ALA A 1 303 ? -1.292 -13.166 20.769 1.00 91.75 303 ALA A CA 1
ATOM 2437 C C . ALA A 1 303 ? -2.611 -13.644 21.418 1.00 91.75 303 ALA A C 1
ATOM 2439 O O . ALA A 1 303 ? -3.148 -12.966 22.304 1.00 91.75 303 ALA A O 1
ATOM 2440 N N . ILE A 1 304 ? -3.125 -14.825 21.043 1.00 89.94 304 ILE A N 1
ATOM 2441 C CA . ILE A 1 304 ? -4.302 -15.443 21.693 1.00 89.94 304 ILE A CA 1
ATOM 2442 C C . ILE A 1 304 ? -3.958 -16.569 22.678 1.00 89.94 304 ILE A C 1
ATOM 2444 O O . ILE A 1 304 ? -4.867 -17.128 23.292 1.00 89.94 304 ILE A O 1
ATOM 2448 N N . GLY A 1 305 ? -2.679 -16.911 22.843 1.00 89.31 305 GLY A N 1
ATOM 2449 C CA . GLY A 1 305 ? -2.233 -18.020 23.687 1.00 89.31 305 GLY A CA 1
ATOM 2450 C C . GLY A 1 305 ? -2.602 -19.413 23.157 1.00 89.31 305 GLY A C 1
ATOM 2451 O O . GLY A 1 305 ? -2.749 -20.343 23.955 1.00 89.31 305 GLY A O 1
ATOM 2452 N N . ALA A 1 306 ? -2.775 -19.571 21.841 1.00 88.88 306 ALA A N 1
ATOM 2453 C CA . ALA A 1 306 ? -3.032 -20.872 21.224 1.00 88.88 306 ALA A CA 1
ATOM 2454 C C . ALA A 1 306 ? -1.748 -21.704 21.141 1.00 88.88 306 ALA A C 1
ATOM 2456 O O . ALA A 1 306 ? -0.698 -21.217 20.732 1.00 88.88 306 ALA A O 1
ATOM 2457 N N . ARG A 1 307 ? -1.834 -22.988 21.501 1.00 87.62 307 ARG A N 1
ATOM 2458 C CA . ARG A 1 307 ? -0.672 -23.893 21.556 1.00 87.62 307 ARG A CA 1
ATOM 2459 C C . ARG A 1 307 ? -0.479 -24.700 20.279 1.00 87.62 307 ARG A C 1
ATOM 2461 O O . ARG A 1 307 ? 0.542 -25.364 20.124 1.00 87.62 307 ARG A O 1
ATOM 2468 N N . SER A 1 308 ? -1.471 -24.698 19.390 1.00 88.94 308 SER A N 1
ATOM 2469 C CA . SER A 1 308 ? -1.441 -25.441 18.130 1.00 88.94 308 SER A CA 1
ATOM 2470 C C . SER A 1 308 ? -2.385 -24.850 17.082 1.00 88.94 308 SER A C 1
ATOM 2472 O O . SER A 1 308 ? -3.382 -24.214 17.425 1.00 88.94 308 SER A O 1
ATOM 2474 N N . ASP A 1 309 ? -2.138 -25.155 15.806 1.00 88.88 309 ASP A N 1
ATOM 2475 C CA . ASP A 1 309 ? -3.031 -24.821 14.686 1.00 88.88 309 ASP A CA 1
ATOM 2476 C C . ASP A 1 309 ? -4.455 -25.352 14.898 1.00 88.88 309 ASP A C 1
ATOM 2478 O O . ASP A 1 309 ? -5.426 -24.723 14.497 1.00 88.88 309 ASP A O 1
ATOM 2482 N N . ALA A 1 310 ? -4.616 -26.508 15.551 1.00 90.12 310 ALA A N 1
ATOM 2483 C CA . ALA A 1 310 ? -5.939 -27.070 15.819 1.00 90.12 310 ALA A CA 1
ATOM 2484 C C . ALA A 1 310 ? -6.753 -26.210 16.805 1.00 90.12 310 ALA A C 1
ATOM 2486 O O . ALA A 1 310 ? -7.976 -26.121 16.686 1.00 90.12 310 ALA A O 1
ATOM 2487 N N . GLU A 1 311 ? -6.077 -25.570 17.762 1.00 89.81 311 GLU A N 1
ATOM 2488 C CA . GLU A 1 311 ? -6.688 -24.625 18.700 1.00 89.81 311 GLU A CA 1
ATOM 2489 C C . GLU A 1 311 ? -6.929 -23.254 18.059 1.00 89.81 311 GLU A C 1
ATOM 2491 O O . GLU A 1 311 ? -7.905 -22.593 18.405 1.00 89.81 311 GLU A O 1
ATOM 2496 N N . PHE A 1 312 ? -6.075 -22.836 17.120 1.00 95.44 312 PHE A N 1
ATOM 2497 C CA . PHE A 1 312 ? -6.149 -21.534 16.458 1.00 95.44 312 PHE A CA 1
ATOM 2498 C C . PHE A 1 312 ? -7.127 -21.520 15.275 1.00 95.44 312 PHE A C 1
ATOM 2500 O O . PHE A 1 312 ? -8.090 -20.753 15.264 1.00 95.44 312 PHE A O 1
ATOM 2507 N N . THR A 1 313 ? -6.937 -22.394 14.288 1.00 96.88 313 THR A N 1
ATOM 2508 C CA . THR A 1 313 ? -7.669 -22.362 13.018 1.00 96.88 313 THR A CA 1
ATOM 2509 C C . THR A 1 313 ? -9.158 -22.627 13.226 1.00 96.88 313 THR A C 1
ATOM 2511 O O . THR A 1 313 ? -9.551 -23.609 13.862 1.00 96.88 313 THR A O 1
ATOM 2514 N N . THR A 1 314 ? -10.015 -21.781 12.658 1.00 98.00 314 THR A N 1
ATOM 2515 C CA . THR A 1 314 ? -11.471 -21.979 12.679 1.00 98.00 314 THR A CA 1
ATOM 2516 C C . THR A 1 314 ? -11.960 -22.675 11.403 1.00 98.00 314 THR A C 1
ATOM 2518 O O . THR A 1 314 ? -11.260 -22.680 10.385 1.00 98.00 314 THR A O 1
ATOM 2521 N N . PRO A 1 315 ? -13.168 -23.277 11.397 1.00 98.31 315 PRO A N 1
ATOM 2522 C CA . PRO A 1 315 ? -13.739 -23.846 10.176 1.00 98.31 315 PRO A CA 1
ATOM 2523 C C . PRO A 1 315 ? -13.869 -22.825 9.037 1.00 98.31 315 PRO A C 1
ATOM 2525 O O . PRO A 1 315 ? -13.570 -23.157 7.892 1.00 98.31 315 PRO A O 1
ATOM 2528 N N . ALA A 1 316 ? -14.269 -21.587 9.355 1.00 98.50 316 ALA A N 1
ATOM 2529 C CA . ALA A 1 316 ? -14.398 -20.508 8.378 1.00 98.50 316 ALA A CA 1
ATOM 2530 C C . ALA A 1 316 ? -13.031 -20.083 7.824 1.00 98.50 316 ALA A C 1
ATOM 2532 O O . ALA A 1 316 ? -12.859 -20.048 6.609 1.00 98.50 316 ALA A O 1
ATOM 2533 N N . GLY A 1 317 ? -12.038 -19.876 8.696 1.00 98.38 317 GLY A N 1
ATOM 2534 C CA . GLY A 1 317 ? -10.681 -19.528 8.278 1.00 98.38 317 GLY A CA 1
ATOM 2535 C C . GLY A 1 317 ? -10.030 -20.595 7.396 1.00 98.38 317 GLY A C 1
ATOM 2536 O O . GLY A 1 317 ? -9.480 -20.286 6.342 1.00 98.38 317 GLY A O 1
ATOM 2537 N N . ARG A 1 318 ? -10.188 -21.880 7.745 1.00 98.25 318 ARG A N 1
ATOM 2538 C CA . ARG A 1 318 ? -9.729 -23.001 6.903 1.00 98.25 318 ARG A CA 1
ATOM 2539 C C . ARG A 1 318 ? -10.410 -23.012 5.533 1.00 98.25 318 ARG A C 1
ATOM 2541 O O . ARG A 1 318 ? -9.764 -23.307 4.528 1.00 98.25 318 ARG A O 1
ATOM 2548 N N . ALA A 1 319 ? -11.714 -22.744 5.493 1.00 98.69 319 ALA A N 1
ATOM 2549 C CA . ALA A 1 319 ? -12.476 -22.721 4.251 1.00 98.69 319 ALA A CA 1
ATOM 2550 C C . ALA A 1 319 ? -12.046 -21.559 3.342 1.00 98.69 319 ALA A C 1
ATOM 2552 O O . ALA A 1 319 ? -11.862 -21.784 2.145 1.00 98.69 319 ALA A O 1
ATOM 2553 N N . LEU A 1 320 ? -11.816 -20.370 3.909 1.00 98.69 320 LEU A N 1
ATOM 2554 C CA . LEU A 1 320 ? -11.303 -19.207 3.185 1.00 98.69 320 LEU A CA 1
ATOM 2555 C C . LEU A 1 320 ? -9.888 -19.460 2.649 1.00 98.69 320 LEU A C 1
ATOM 2557 O O . LEU A 1 320 ? -9.663 -19.312 1.451 1.00 98.69 320 LEU A O 1
ATOM 2561 N N . ALA A 1 321 ? -8.960 -19.956 3.478 1.00 98.06 321 ALA A N 1
ATOM 2562 C CA . ALA A 1 321 ? -7.610 -20.323 3.029 1.00 98.06 321 ALA A CA 1
ATOM 2563 C C . ALA A 1 321 ? -7.644 -21.299 1.839 1.00 98.06 321 ALA A C 1
ATOM 2565 O O . ALA A 1 321 ? -6.927 -21.129 0.853 1.00 98.06 321 ALA A O 1
ATOM 2566 N N . LYS A 1 322 ? -8.530 -22.303 1.896 1.00 98.31 322 LYS A N 1
ATOM 2567 C CA . LYS A 1 322 ? -8.723 -23.248 0.792 1.00 98.31 322 LYS A CA 1
ATOM 2568 C C . LYS A 1 322 ? -9.256 -22.561 -0.470 1.00 98.31 322 LYS A C 1
ATOM 2570 O O . LYS A 1 322 ? -8.770 -22.861 -1.556 1.00 98.31 322 LYS A O 1
ATOM 2575 N N . ARG A 1 323 ? -10.246 -21.670 -0.351 1.00 98.62 323 ARG A N 1
ATOM 2576 C CA . ARG A 1 323 ? -10.816 -20.940 -1.498 1.00 98.62 323 ARG A CA 1
ATOM 2577 C C . ARG A 1 323 ? -9.801 -20.014 -2.159 1.00 98.62 323 ARG A C 1
ATOM 2579 O O . ARG A 1 323 ? -9.743 -19.987 -3.386 1.00 98.62 323 ARG A O 1
ATOM 2586 N N . ILE A 1 324 ? -8.972 -19.331 -1.371 1.00 98.50 324 ILE A N 1
ATOM 2587 C CA . ILE A 1 324 ? -7.870 -18.504 -1.879 1.00 98.50 324 ILE A CA 1
ATOM 2588 C C . ILE A 1 324 ? -6.913 -19.371 -2.703 1.00 98.50 324 ILE A C 1
ATOM 2590 O O . ILE A 1 324 ? -6.702 -19.102 -3.883 1.00 98.50 324 ILE A O 1
ATOM 2594 N N . HIS A 1 325 ? -6.432 -20.478 -2.133 1.00 97.19 325 HIS A N 1
ATOM 2595 C CA . HIS A 1 325 ? -5.524 -21.394 -2.826 1.00 97.19 325 HIS A CA 1
ATOM 2596 C C . HIS A 1 325 ? -6.152 -22.005 -4.096 1.00 97.19 325 HIS A C 1
ATOM 2598 O O . HIS A 1 325 ? -5.494 -22.168 -5.126 1.00 97.19 325 HIS A O 1
ATOM 2604 N N . ASP A 1 326 ? -7.429 -22.391 -4.058 1.00 98.19 326 ASP A N 1
ATOM 2605 C CA . ASP A 1 326 ? -8.113 -22.920 -5.243 1.00 98.19 326 ASP A CA 1
ATOM 2606 C C . ASP A 1 326 ? -8.273 -21.850 -6.336 1.00 98.19 326 ASP A C 1
ATOM 2608 O O . ASP A 1 326 ? -8.159 -22.172 -7.520 1.00 98.19 326 ASP A O 1
ATOM 2612 N N . THR A 1 327 ? -8.458 -20.584 -5.952 1.00 98.44 327 THR A N 1
ATOM 2613 C CA . THR A 1 327 ? -8.517 -19.442 -6.877 1.00 98.44 327 THR A CA 1
ATOM 2614 C C . THR A 1 327 ? -7.151 -19.158 -7.503 1.00 98.44 327 THR A C 1
ATOM 2616 O O . THR A 1 327 ? -7.067 -19.025 -8.722 1.00 98.44 327 THR A O 1
ATOM 2619 N N . GLN A 1 328 ? -6.062 -19.179 -6.724 1.00 97.50 328 GLN A N 1
ATOM 2620 C CA . GLN A 1 328 ? -4.699 -19.066 -7.266 1.00 97.50 328 GLN A CA 1
ATOM 2621 C C . GLN A 1 328 ? -4.402 -20.176 -8.286 1.00 97.50 328 GLN A C 1
ATOM 2623 O O . GLN A 1 328 ? -3.836 -19.919 -9.351 1.00 97.50 328 GLN A O 1
ATOM 2628 N N . ARG A 1 329 ? -4.845 -21.414 -8.012 1.00 97.12 329 ARG A N 1
ATOM 2629 C CA . ARG A 1 329 ? -4.727 -22.531 -8.963 1.00 97.12 329 ARG A CA 1
ATOM 2630 C C . ARG A 1 329 ? -5.554 -22.299 -10.229 1.00 97.12 329 ARG A C 1
ATOM 2632 O O . ARG A 1 329 ? -5.045 -22.555 -11.317 1.00 97.12 329 ARG A O 1
ATOM 2639 N N . LEU A 1 330 ? -6.799 -21.835 -10.100 1.00 97.44 330 LEU A N 1
ATOM 2640 C CA . LEU A 1 330 ? -7.680 -21.531 -11.236 1.00 97.44 330 LEU A CA 1
ATOM 2641 C C . LEU A 1 330 ? -7.058 -20.487 -12.173 1.00 97.44 330 LEU A C 1
ATOM 2643 O O . LEU A 1 330 ? -7.151 -20.623 -13.390 1.00 97.44 330 LEU A O 1
ATOM 2647 N N . LEU A 1 331 ? -6.399 -19.482 -11.600 1.00 96.50 331 LEU A N 1
ATOM 2648 C CA . LEU A 1 331 ? -5.734 -18.399 -12.324 1.00 96.50 331 LEU A CA 1
ATOM 2649 C C . LEU A 1 331 ? -4.328 -18.770 -12.832 1.00 96.50 331 LEU A C 1
ATOM 2651 O O . LEU A 1 331 ? -3.679 -17.969 -13.502 1.00 96.50 331 LEU A O 1
ATOM 2655 N N . GLY A 1 332 ? -3.849 -19.985 -12.545 1.00 96.88 332 GLY A N 1
ATOM 2656 C CA . GLY A 1 332 ? -2.527 -20.450 -12.968 1.00 96.88 332 GLY A CA 1
ATOM 2657 C C . GLY A 1 332 ? -1.365 -19.732 -12.274 1.00 96.88 332 GLY A C 1
ATOM 2658 O O . GLY A 1 332 ? -0.261 -19.705 -12.809 1.00 96.88 332 GLY A O 1
ATOM 2659 N N . LEU A 1 333 ? -1.587 -19.153 -11.091 1.00 96.06 333 LEU A N 1
ATOM 2660 C CA . LEU A 1 333 ? -0.585 -18.336 -10.394 1.00 96.06 333 LEU A CA 1
ATOM 2661 C C . LEU A 1 333 ? 0.587 -19.165 -9.851 1.00 96.06 333 LEU A C 1
ATOM 2663 O O . LEU A 1 333 ? 1.706 -18.674 -9.757 1.00 96.06 333 LEU A O 1
ATOM 2667 N N . HIS A 1 334 ? 0.365 -20.457 -9.598 1.00 94.88 334 HIS A N 1
ATOM 2668 C CA . HIS A 1 334 ? 1.408 -21.399 -9.175 1.00 94.88 334 HIS A CA 1
ATOM 2669 C C . HIS A 1 334 ? 2.282 -21.939 -10.323 1.00 94.88 334 HIS A C 1
ATOM 2671 O O . HIS A 1 334 ? 3.108 -22.824 -10.088 1.00 94.88 334 HIS A O 1
ATOM 2677 N N . GLU A 1 335 ? 2.091 -21.480 -11.565 1.00 95.50 335 GLU A N 1
ATOM 2678 C CA . GLU A 1 335 ? 2.970 -21.849 -12.679 1.00 95.50 335 GLU A CA 1
ATOM 2679 C C . GLU A 1 335 ? 4.407 -21.426 -12.352 1.00 95.50 335 GLU A C 1
ATOM 2681 O O . GLU A 1 335 ? 4.684 -20.240 -12.197 1.00 95.50 335 GLU A O 1
ATOM 2686 N 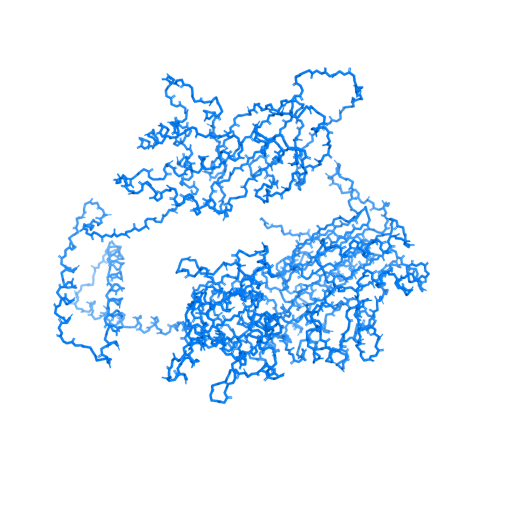N . VAL A 1 336 ? 5.324 -22.391 -12.245 1.00 95.19 336 VAL A N 1
ATOM 2687 C CA . VAL A 1 336 ? 6.756 -22.115 -12.077 1.00 95.19 336 VAL A CA 1
ATOM 2688 C C . VAL A 1 336 ? 7.333 -21.740 -13.435 1.00 95.19 336 VAL A C 1
ATOM 2690 O O . VAL A 1 336 ? 7.335 -22.555 -14.356 1.00 95.19 336 VAL A O 1
ATOM 2693 N N . LEU A 1 337 ? 7.842 -20.518 -13.542 1.00 96.06 337 LEU A N 1
ATOM 2694 C CA . LEU A 1 337 ? 8.412 -19.965 -14.769 1.00 96.06 337 LEU A CA 1
ATOM 2695 C C . LEU A 1 337 ? 9.908 -20.242 -14.874 1.00 96.06 337 LEU A C 1
ATOM 2697 O O . LEU A 1 337 ? 10.428 -20.456 -15.963 1.00 96.06 337 LEU A O 1
ATOM 2701 N N . GLY A 1 338 ? 10.588 -20.226 -13.730 1.00 95.81 338 GLY A N 1
ATOM 2702 C CA . GLY A 1 338 ? 12.031 -20.354 -13.623 1.00 95.81 338 GLY A CA 1
ATOM 2703 C C . GLY A 1 338 ? 12.475 -20.395 -12.165 1.00 95.81 338 GLY A C 1
ATOM 2704 O O . GLY A 1 338 ? 11.661 -20.514 -11.246 1.00 95.81 338 GLY A O 1
ATOM 2705 N N . CYS A 1 339 ? 13.780 -20.319 -11.943 1.00 94.25 339 CYS A N 1
ATOM 2706 C CA . CYS A 1 339 ? 14.386 -20.304 -10.625 1.00 94.25 339 CYS A CA 1
ATOM 2707 C C . CYS A 1 339 ? 15.468 -19.225 -10.555 1.00 94.25 339 CYS A C 1
ATOM 2709 O O . CYS A 1 339 ? 16.510 -19.330 -11.204 1.00 94.25 339 CYS A O 1
ATOM 2711 N N . SER A 1 340 ? 15.260 -18.221 -9.708 1.00 92.88 340 SER A N 1
ATOM 2712 C CA . SER A 1 340 ? 16.268 -17.202 -9.455 1.00 92.88 340 SER A CA 1
ATOM 2713 C C . SER A 1 340 ? 17.356 -17.741 -8.525 1.00 92.88 340 SER A C 1
ATOM 2715 O O . SER A 1 340 ? 17.092 -18.240 -7.426 1.00 92.88 340 SER A O 1
ATOM 2717 N N . SER A 1 341 ? 18.616 -17.602 -8.941 1.00 89.50 341 SER A N 1
ATOM 2718 C CA . SER A 1 341 ? 19.779 -18.012 -8.140 1.00 89.50 341 SER A CA 1
ATOM 2719 C C . SER A 1 341 ? 20.040 -17.106 -6.927 1.00 89.50 341 SER A C 1
ATOM 2721 O O . SER A 1 341 ? 20.760 -17.506 -6.008 1.00 89.50 341 SER A O 1
ATOM 2723 N N . ARG A 1 342 ? 19.455 -15.901 -6.905 1.00 89.00 342 ARG A N 1
ATOM 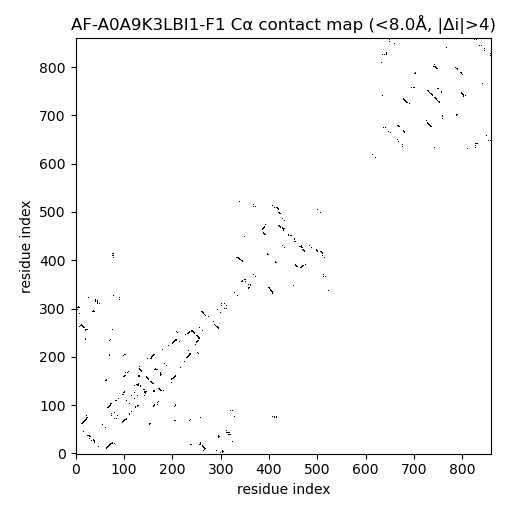2724 C CA . ARG A 1 342 ? 19.697 -14.837 -5.916 1.00 89.00 342 ARG A CA 1
ATOM 2725 C C . ARG A 1 342 ? 18.464 -13.946 -5.734 1.00 89.00 342 ARG A C 1
ATOM 2727 O O . ARG A 1 342 ? 17.572 -13.953 -6.570 1.00 89.00 342 ARG A O 1
ATOM 2734 N N . THR A 1 343 ? 18.426 -13.168 -4.659 1.00 91.94 343 THR A N 1
ATOM 2735 C CA . THR A 1 343 ? 17.395 -12.136 -4.476 1.00 91.94 343 THR A CA 1
ATOM 2736 C C . THR A 1 343 ? 17.823 -10.857 -5.193 1.00 91.94 343 THR A C 1
ATOM 2738 O O . THR A 1 343 ? 18.988 -10.474 -5.095 1.00 91.94 343 THR A O 1
ATOM 2741 N N . TYR A 1 344 ? 16.894 -10.207 -5.891 1.00 93.44 344 TYR A N 1
ATOM 2742 C CA . TYR A 1 344 ? 17.027 -8.883 -6.493 1.00 93.44 344 TYR A CA 1
ATOM 2743 C C . TYR A 1 344 ? 16.124 -7.909 -5.719 1.00 93.44 344 TYR A C 1
ATOM 2745 O O . TYR A 1 344 ? 14.909 -7.908 -5.937 1.00 93.44 344 TYR A O 1
ATOM 2753 N N . PRO A 1 345 ? 16.690 -7.125 -4.785 1.00 91.50 345 PRO A N 1
ATOM 2754 C CA . PRO A 1 345 ? 15.929 -6.188 -3.970 1.00 91.50 345 PRO A CA 1
ATOM 2755 C C . PRO A 1 345 ? 15.359 -5.036 -4.802 1.00 91.50 345 PRO A C 1
ATOM 2757 O O . PRO A 1 345 ? 16.051 -4.509 -5.679 1.00 91.50 345 PRO A O 1
ATOM 2760 N N . LEU A 1 346 ? 14.129 -4.624 -4.493 1.00 89.88 346 LEU A N 1
ATOM 2761 C CA . LEU A 1 346 ? 13.481 -3.436 -5.057 1.00 89.88 346 LEU A CA 1
ATOM 2762 C C . LEU A 1 346 ? 14.157 -2.147 -4.574 1.00 89.88 346 LEU A C 1
ATOM 2764 O O . LEU A 1 346 ? 14.324 -1.205 -5.343 1.00 89.88 346 LEU A O 1
ATOM 2768 N N . GLU A 1 347 ? 14.563 -2.131 -3.304 1.00 83.81 347 GLU A N 1
ATOM 2769 C CA . GLU A 1 347 ? 15.150 -0.986 -2.603 1.00 83.81 347 GLU A CA 1
ATOM 2770 C C . GLU A 1 347 ? 16.529 -0.585 -3.162 1.00 83.81 347 GLU A C 1
ATOM 2772 O O . GLU A 1 347 ? 17.026 0.509 -2.884 1.00 83.81 347 GLU A O 1
ATOM 2777 N N . ALA A 1 348 ? 17.178 -1.474 -3.919 1.00 81.88 348 ALA A N 1
ATOM 2778 C CA . ALA A 1 348 ? 18.499 -1.243 -4.483 1.00 81.88 348 ALA A CA 1
ATOM 2779 C C . ALA A 1 348 ? 18.437 -0.316 -5.712 1.00 81.88 348 ALA A C 1
ATOM 2781 O O . ALA A 1 348 ? 17.563 -0.453 -6.565 1.00 81.88 348 ALA A O 1
ATOM 2782 N N . GLY A 1 349 ? 19.413 0.596 -5.830 1.00 78.00 349 GLY A N 1
ATOM 2783 C CA . GLY A 1 349 ? 19.563 1.488 -6.991 1.00 78.00 349 GLY A CA 1
ATOM 2784 C C . GLY A 1 349 ? 19.862 0.750 -8.304 1.00 78.00 349 GLY A C 1
ATOM 2785 O O . GLY A 1 349 ? 19.944 -0.469 -8.319 1.00 78.00 349 GLY A O 1
ATOM 2786 N N . PHE A 1 350 ? 20.101 1.450 -9.417 1.00 80.81 350 PHE A N 1
ATOM 2787 C CA . PHE A 1 350 ? 20.340 0.821 -10.737 1.00 80.81 350 PHE A CA 1
ATOM 2788 C C . PHE A 1 350 ? 21.612 -0.050 -10.865 1.00 80.81 350 PHE A C 1
ATOM 2790 O O . PHE A 1 350 ? 21.830 -0.656 -11.914 1.00 80.81 350 PHE A O 1
ATOM 2797 N N . ASP A 1 351 ? 22.451 -0.138 -9.831 1.00 72.56 351 ASP A N 1
ATOM 2798 C CA . ASP A 1 351 ? 23.667 -0.957 -9.851 1.00 72.56 351 ASP A CA 1
ATOM 2799 C C . ASP A 1 351 ? 23.327 -2.458 -9.798 1.00 72.56 351 ASP A C 1
ATOM 2801 O O . ASP A 1 351 ? 22.807 -2.959 -8.801 1.00 72.56 351 ASP A O 1
ATOM 2805 N N . SER A 1 352 ? 23.626 -3.184 -10.879 1.00 63.47 352 SER A N 1
ATOM 2806 C CA . SER A 1 352 ? 23.579 -4.648 -10.936 1.00 63.47 352 SER A CA 1
ATOM 2807 C C . SER A 1 352 ? 24.985 -5.199 -11.140 1.00 63.47 352 SER A C 1
ATOM 2809 O O . SER A 1 352 ? 25.406 -5.491 -12.262 1.00 63.47 352 SER A O 1
ATOM 2811 N N . SER A 1 353 ? 25.726 -5.386 -10.056 1.00 64.25 353 SER A N 1
ATOM 2812 C CA . SER A 1 353 ? 26.949 -6.182 -10.117 1.00 64.25 353 SER A CA 1
ATOM 2813 C C . SER A 1 353 ? 26.650 -7.631 -9.734 1.00 64.25 353 SER A C 1
ATOM 2815 O O . SER A 1 353 ? 25.686 -7.935 -9.027 1.00 64.25 353 SER A O 1
ATOM 2817 N N . ARG A 1 354 ? 27.523 -8.570 -10.133 1.00 59.91 354 ARG A N 1
ATOM 2818 C CA . ARG A 1 354 ? 27.422 -9.973 -9.682 1.00 59.91 354 ARG A CA 1
ATOM 2819 C C . ARG A 1 354 ? 27.440 -10.117 -8.151 1.00 59.91 354 ARG A C 1
ATOM 2821 O O . ARG A 1 354 ? 27.090 -11.192 -7.671 1.00 59.91 354 ARG A O 1
ATOM 2828 N N . GLN A 1 355 ? 27.865 -9.094 -7.412 1.00 60.47 355 GLN A N 1
ATOM 2829 C CA . GLN A 1 355 ? 27.998 -9.098 -5.953 1.00 60.47 355 GLN A CA 1
ATOM 2830 C C . GLN A 1 355 ? 26.902 -8.269 -5.258 1.00 60.47 355 GLN A C 1
ATOM 2832 O O . GLN A 1 355 ? 26.535 -8.602 -4.136 1.00 60.47 355 GLN A O 1
ATOM 2837 N N . SER A 1 356 ? 26.332 -7.274 -5.945 1.00 70.62 356 SER A N 1
ATOM 2838 C CA . SER A 1 356 ? 25.213 -6.442 -5.487 1.00 70.62 356 SER A CA 1
ATOM 2839 C C . SER A 1 356 ? 24.095 -6.483 -6.535 1.00 70.62 356 SER A C 1
ATOM 2841 O O . SER A 1 356 ? 24.116 -5.688 -7.476 1.00 70.62 356 SER A O 1
ATOM 2843 N N . PRO A 1 357 ? 23.166 -7.450 -6.444 1.00 81.12 357 PRO A N 1
ATOM 2844 C CA . PRO A 1 357 ? 22.031 -7.521 -7.353 1.00 81.12 357 PRO A CA 1
ATOM 2845 C C . PRO A 1 357 ? 21.035 -6.394 -7.057 1.00 81.12 357 PRO A C 1
ATOM 2847 O O . PRO A 1 357 ? 20.800 -6.055 -5.900 1.00 81.12 357 PRO A O 1
ATOM 2850 N N . SER A 1 358 ? 20.414 -5.867 -8.107 1.00 90.44 358 SER A N 1
ATOM 2851 C CA . SER A 1 358 ? 19.323 -4.895 -8.033 1.00 90.44 358 SER A CA 1
ATOM 2852 C C . SER A 1 358 ? 18.202 -5.329 -8.959 1.00 90.44 358 SER A C 1
ATOM 2854 O O . SER A 1 358 ? 18.477 -5.760 -10.081 1.00 90.44 358 SER A O 1
ATOM 2856 N N . LEU A 1 359 ? 16.952 -5.205 -8.511 1.00 93.75 359 LEU A N 1
ATOM 2857 C CA . LEU A 1 359 ? 15.788 -5.468 -9.355 1.00 93.75 359 LEU A CA 1
ATOM 2858 C C . LEU A 1 359 ? 15.745 -4.513 -10.547 1.00 93.75 359 LEU A C 1
ATOM 2860 O O . LEU A 1 359 ? 15.591 -4.945 -11.689 1.00 93.75 359 LEU A O 1
ATOM 2864 N N . TRP A 1 360 ? 15.939 -3.220 -10.290 1.00 92.38 360 TRP A N 1
ATOM 2865 C CA . TRP A 1 360 ? 15.984 -2.234 -11.357 1.00 92.38 360 TRP A CA 1
ATOM 2866 C C . TRP A 1 360 ? 17.216 -2.407 -12.235 1.00 92.38 360 TRP A C 1
ATOM 2868 O O . TRP A 1 360 ? 17.099 -2.287 -13.447 1.00 92.38 360 TRP A O 1
ATOM 2878 N N . GLY A 1 361 ? 18.367 -2.753 -11.656 1.00 91.94 361 GLY A N 1
ATOM 2879 C CA . GLY A 1 361 ? 19.572 -3.066 -12.419 1.00 91.94 361 GLY A CA 1
ATOM 2880 C C . GLY A 1 361 ? 19.371 -4.256 -13.369 1.00 91.94 361 GLY A C 1
ATOM 2881 O O . GLY A 1 361 ? 19.692 -4.152 -14.550 1.00 91.94 361 GLY A O 1
ATOM 2882 N N . LEU A 1 362 ? 18.751 -5.346 -12.899 1.00 93.69 362 LEU A N 1
ATOM 2883 C CA . LEU A 1 362 ? 18.340 -6.480 -13.739 1.00 93.69 362 LEU A CA 1
ATOM 2884 C C . LEU A 1 362 ? 17.425 -6.014 -14.880 1.00 93.69 362 LEU A C 1
ATOM 2886 O O . LEU A 1 362 ? 17.611 -6.388 -16.039 1.00 93.69 362 LEU A O 1
ATOM 2890 N N . TYR A 1 363 ? 16.452 -5.160 -14.566 1.00 94.88 363 TYR A N 1
ATOM 2891 C CA . TYR A 1 363 ? 15.499 -4.677 -15.552 1.00 94.88 363 TYR A CA 1
ATOM 2892 C C . TYR A 1 363 ? 16.146 -3.810 -16.642 1.00 94.88 363 TYR A C 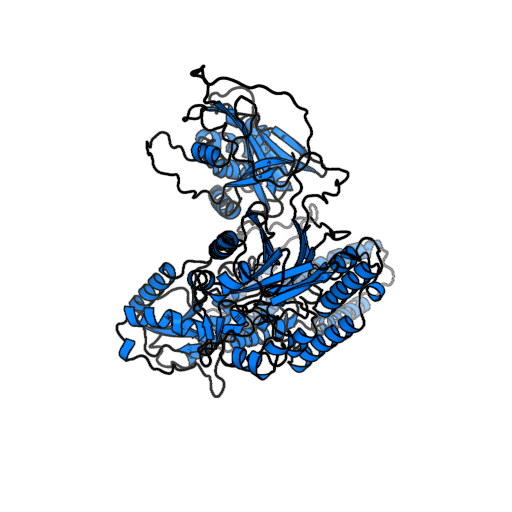1
ATOM 2894 O O . TYR A 1 363 ? 15.951 -4.067 -17.830 1.00 94.88 363 TYR A O 1
ATOM 2902 N N . VAL A 1 364 ? 16.944 -2.810 -16.255 1.00 93.00 364 VAL A N 1
ATOM 2903 C CA . VAL A 1 364 ? 17.532 -1.838 -17.193 1.00 93.00 364 VAL A CA 1
ATOM 2904 C C . VAL A 1 364 ? 18.731 -2.390 -17.962 1.00 93.00 364 VAL A C 1
ATOM 2906 O O . VAL A 1 364 ? 18.934 -1.996 -19.108 1.00 93.00 364 VAL A O 1
ATOM 2909 N N . ASN A 1 365 ? 19.502 -3.309 -17.371 1.00 91.12 365 ASN A N 1
ATOM 2910 C CA . ASN A 1 365 ? 20.726 -3.833 -17.984 1.00 91.12 365 ASN A CA 1
ATOM 2911 C C . ASN A 1 365 ? 20.519 -5.166 -18.715 1.00 91.12 365 ASN A C 1
ATOM 2913 O O . ASN A 1 365 ? 21.293 -5.473 -19.620 1.00 91.12 365 ASN A O 1
ATOM 2917 N N . GLU A 1 366 ? 19.493 -5.949 -18.363 1.00 92.31 366 GLU A N 1
ATOM 2918 C CA . GLU A 1 366 ? 19.273 -7.278 -18.951 1.00 92.31 366 GLU A CA 1
ATOM 2919 C C . GLU A 1 366 ? 17.890 -7.415 -19.605 1.00 92.31 366 GLU A C 1
ATOM 2921 O O . GLU A 1 366 ? 17.806 -7.771 -20.782 1.00 92.31 366 GLU A O 1
ATOM 2926 N N . ILE A 1 367 ? 16.800 -7.109 -18.890 1.00 95.44 367 ILE A N 1
ATOM 2927 C CA . ILE A 1 367 ? 15.433 -7.365 -19.384 1.00 95.44 367 ILE A CA 1
ATOM 2928 C C . ILE A 1 367 ? 15.073 -6.446 -20.550 1.00 95.44 367 ILE A C 1
ATOM 2930 O O . ILE A 1 367 ? 14.743 -6.942 -21.625 1.00 95.44 367 ILE A O 1
ATOM 2934 N N . ILE A 1 368 ? 15.138 -5.124 -20.374 1.00 96.00 368 ILE A N 1
ATOM 2935 C CA . ILE A 1 368 ? 14.762 -4.174 -21.429 1.00 96.00 368 ILE A CA 1
ATOM 2936 C C . ILE A 1 368 ? 15.652 -4.315 -22.672 1.00 96.00 368 ILE A C 1
ATOM 2938 O O . ILE A 1 368 ? 15.095 -4.434 -23.770 1.00 96.00 368 ILE A O 1
ATOM 2942 N N . PRO A 1 369 ? 16.998 -4.359 -22.563 1.00 94.75 369 PRO A N 1
ATOM 2943 C CA . PRO A 1 369 ? 17.848 -4.514 -23.738 1.00 94.75 369 PRO A CA 1
ATOM 2944 C C . PRO A 1 369 ? 17.510 -5.771 -24.550 1.00 94.75 369 PRO A C 1
ATOM 2946 O O . PRO A 1 369 ? 17.245 -5.666 -25.748 1.00 94.75 369 PRO A O 1
ATOM 2949 N N . LYS A 1 370 ? 17.425 -6.933 -23.890 1.00 93.19 370 LYS A N 1
ATOM 2950 C CA . LYS A 1 370 ? 17.241 -8.233 -24.550 1.00 93.19 370 LYS A CA 1
ATOM 2951 C C . LYS A 1 370 ? 15.802 -8.491 -24.996 1.00 93.19 370 LYS A C 1
ATOM 2953 O O . LYS A 1 370 ? 15.554 -8.945 -26.111 1.00 93.19 370 LYS A O 1
ATOM 2958 N N . GLN A 1 371 ? 14.829 -8.214 -24.129 1.00 93.44 371 GLN A N 1
ATOM 2959 C CA . GLN A 1 371 ? 13.434 -8.591 -24.373 1.00 93.44 371 GLN A CA 1
ATOM 2960 C C . GLN A 1 371 ? 12.637 -7.536 -25.144 1.00 93.44 371 GLN A C 1
ATOM 2962 O O . GLN A 1 371 ? 11.619 -7.892 -25.745 1.00 93.44 371 GLN A O 1
ATOM 2967 N N . LEU A 1 372 ? 13.103 -6.279 -25.185 1.00 93.38 372 LEU A N 1
ATOM 2968 C CA . LEU A 1 372 ? 12.450 -5.186 -25.911 1.00 93.38 372 LEU A CA 1
ATOM 2969 C C . LEU A 1 372 ? 13.341 -4.596 -27.014 1.00 93.38 372 LEU A C 1
ATOM 2971 O O . LEU A 1 372 ? 13.000 -4.715 -28.193 1.00 93.38 372 LEU A O 1
ATOM 2975 N N . LEU A 1 373 ? 14.471 -3.971 -26.664 1.00 93.00 373 LEU A N 1
ATOM 2976 C CA . LEU A 1 373 ? 15.225 -3.130 -27.606 1.00 93.00 373 LEU A CA 1
ATOM 2977 C C . LEU A 1 373 ? 15.824 -3.922 -28.773 1.00 93.00 373 LEU A C 1
ATOM 2979 O O . LEU A 1 373 ? 15.697 -3.490 -29.917 1.00 93.00 373 LEU A O 1
ATOM 2983 N N . GLU A 1 374 ? 16.417 -5.093 -28.524 1.00 90.38 374 GLU A N 1
ATOM 2984 C CA . GLU A 1 374 ? 16.947 -5.964 -29.585 1.00 90.38 374 GLU A CA 1
ATOM 2985 C C . GLU A 1 374 ? 15.877 -6.319 -30.626 1.00 90.38 374 GLU A C 1
ATOM 2987 O O . GLU A 1 374 ? 16.133 -6.267 -31.829 1.00 90.38 374 GLU A O 1
ATOM 2992 N N . ARG A 1 375 ? 14.648 -6.611 -30.182 1.00 88.19 375 ARG A N 1
ATOM 2993 C CA . ARG A 1 375 ? 13.539 -6.969 -31.075 1.00 88.19 375 ARG A CA 1
ATOM 2994 C C . ARG A 1 375 ? 13.036 -5.770 -31.870 1.00 88.19 375 ARG A C 1
ATOM 2996 O O . ARG A 1 375 ? 12.759 -5.909 -33.059 1.00 88.19 375 ARG A O 1
ATOM 3003 N N . VAL A 1 376 ? 12.899 -4.611 -31.223 1.00 88.50 376 VAL A N 1
ATOM 3004 C CA . VAL A 1 376 ? 12.468 -3.372 -31.891 1.00 88.50 376 VAL A CA 1
ATOM 3005 C C . VAL A 1 376 ? 13.498 -2.962 -32.945 1.00 88.50 376 VAL A C 1
ATOM 3007 O O . VAL A 1 376 ? 13.129 -2.711 -34.091 1.00 88.50 376 VAL A O 1
ATOM 3010 N N . ASN A 1 377 ? 14.784 -2.982 -32.594 1.00 86.50 377 ASN A N 1
ATOM 3011 C CA . ASN A 1 377 ? 15.874 -2.610 -33.495 1.00 86.50 377 ASN A CA 1
ATOM 3012 C C . ASN A 1 377 ? 16.066 -3.622 -34.635 1.00 86.50 377 ASN A C 1
ATOM 3014 O O . ASN A 1 377 ? 16.438 -3.231 -35.735 1.00 86.50 377 ASN A O 1
ATOM 3018 N N . ALA A 1 378 ? 15.773 -4.910 -34.423 1.00 83.25 378 ALA A N 1
ATOM 3019 C CA . ALA A 1 378 ? 15.828 -5.916 -35.486 1.00 83.25 378 ALA A CA 1
ATOM 3020 C C . ALA A 1 378 ? 14.811 -5.672 -36.618 1.00 83.25 378 ALA A C 1
ATOM 3022 O O . ALA A 1 378 ? 14.999 -6.186 -37.721 1.00 83.25 378 ALA A O 1
ATOM 3023 N N . LYS A 1 379 ? 13.743 -4.897 -36.370 1.00 75.06 379 LYS A N 1
ATOM 3024 C CA . LYS A 1 379 ? 12.779 -4.491 -37.405 1.00 75.06 379 LYS A CA 1
ATOM 3025 C C . LYS A 1 379 ? 13.223 -3.270 -38.215 1.00 75.06 379 LYS A C 1
ATOM 3027 O O . LYS A 1 379 ? 12.692 -3.066 -39.302 1.00 75.06 379 LYS A O 1
ATOM 3032 N N . ASP A 1 380 ? 14.153 -2.466 -37.702 1.00 72.56 380 ASP A N 1
ATOM 3033 C CA . ASP A 1 380 ? 14.678 -1.290 -38.401 1.00 72.56 380 ASP A CA 1
ATOM 3034 C C . ASP A 1 380 ? 15.915 -1.684 -39.222 1.00 72.56 380 ASP A C 1
ATOM 3036 O O . ASP A 1 380 ? 17.056 -1.634 -38.755 1.00 72.56 380 ASP A O 1
ATOM 3040 N N . THR A 1 381 ? 15.684 -2.126 -40.462 1.00 61.88 381 THR A N 1
ATOM 3041 C CA . THR A 1 381 ? 16.752 -2.551 -41.382 1.00 61.88 381 THR A CA 1
ATOM 3042 C C . THR A 1 381 ? 17.683 -1.416 -41.798 1.00 61.88 381 THR A C 1
ATOM 3044 O O . THR A 1 381 ? 18.832 -1.689 -42.147 1.00 61.88 381 THR A O 1
ATOM 3047 N N . ASP A 1 382 ? 17.220 -0.166 -41.726 1.00 66.94 382 ASP A N 1
ATOM 3048 C CA . ASP A 1 382 ? 17.993 1.001 -42.151 1.00 66.94 382 ASP A CA 1
ATOM 3049 C C . ASP A 1 382 ? 18.787 1.626 -40.986 1.00 66.94 382 ASP A C 1
ATOM 3051 O O . ASP A 1 382 ? 19.683 2.440 -41.224 1.00 66.94 382 ASP A O 1
ATOM 3055 N N . ARG A 1 383 ? 18.509 1.215 -39.732 1.00 66.00 383 ARG A N 1
ATOM 3056 C CA . ARG A 1 383 ? 19.149 1.692 -38.485 1.00 66.00 383 ARG A CA 1
ATOM 3057 C C . ARG A 1 383 ? 19.164 3.220 -38.361 1.00 66.00 383 ARG A C 1
ATOM 3059 O O . ARG A 1 383 ? 20.109 3.798 -37.819 1.00 66.00 383 ARG A O 1
ATOM 3066 N N . ILE A 1 384 ? 18.139 3.877 -38.900 1.00 75.31 384 ILE A N 1
ATOM 3067 C CA . ILE A 1 384 ? 18.068 5.343 -38.964 1.00 75.31 384 ILE A CA 1
ATOM 3068 C C . ILE A 1 384 ? 17.757 5.914 -37.579 1.00 75.31 384 ILE A C 1
ATOM 3070 O O . ILE A 1 384 ? 18.253 6.987 -37.229 1.00 75.31 384 ILE A O 1
ATOM 3074 N N . LEU A 1 385 ? 16.950 5.201 -36.789 1.00 83.69 385 LEU A N 1
ATOM 3075 C CA . LEU A 1 385 ? 16.533 5.629 -35.462 1.00 83.69 385 LEU A CA 1
ATOM 3076 C C . LEU A 1 385 ? 17.171 4.749 -34.388 1.00 83.69 385 LEU A C 1
ATOM 3078 O O . LEU A 1 385 ? 17.214 3.525 -34.492 1.00 83.69 385 LEU A O 1
ATOM 3082 N N . GLN A 1 386 ? 17.643 5.382 -33.318 1.00 90.56 386 GLN A N 1
ATOM 3083 C CA . GLN A 1 386 ? 17.932 4.671 -32.077 1.00 90.56 386 GLN A CA 1
ATOM 3084 C C . GLN A 1 386 ? 16.637 4.488 -31.282 1.00 90.56 386 GLN A C 1
ATOM 3086 O O . GLN A 1 386 ? 15.691 5.249 -31.452 1.00 90.56 386 GLN A O 1
ATOM 3091 N N . THR A 1 387 ? 16.587 3.505 -30.388 1.00 93.25 387 THR A N 1
ATOM 3092 C CA . THR A 1 387 ? 15.420 3.285 -29.523 1.00 93.25 387 THR A CA 1
ATOM 3093 C C . THR A 1 387 ? 15.786 3.612 -28.083 1.00 93.25 387 THR A C 1
ATOM 3095 O O . THR A 1 387 ? 16.820 3.159 -27.595 1.00 93.25 387 THR A O 1
ATOM 3098 N N . VAL A 1 388 ? 14.930 4.379 -27.408 1.00 95.56 388 VAL A N 1
ATOM 3099 C CA . VAL A 1 388 ? 14.997 4.618 -25.965 1.00 95.56 388 VAL A CA 1
ATOM 3100 C C . VAL A 1 388 ? 13.694 4.173 -25.314 1.00 95.56 388 VAL A C 1
ATOM 3102 O O . VAL A 1 388 ? 12.616 4.399 -25.857 1.00 95.56 388 VAL A O 1
ATOM 3105 N N . PHE A 1 389 ? 13.789 3.551 -24.149 1.00 96.44 389 PHE A N 1
ATOM 3106 C CA . PHE A 1 389 ? 12.662 3.202 -23.299 1.00 96.44 389 PHE A CA 1
ATOM 3107 C C . PHE A 1 389 ? 12.711 4.028 -22.013 1.00 96.44 389 PHE A C 1
ATOM 3109 O O . PHE A 1 389 ? 13.771 4.123 -21.392 1.00 96.44 389 PHE A O 1
ATOM 3116 N N . VAL A 1 390 ? 11.583 4.631 -21.630 1.00 95.56 390 VAL A N 1
ATOM 3117 C CA . VAL A 1 390 ? 11.461 5.478 -20.434 1.00 95.56 390 VAL A CA 1
ATOM 3118 C C . VAL A 1 390 ? 10.297 4.987 -19.577 1.00 95.56 390 VAL A C 1
ATOM 3120 O O . VAL A 1 390 ? 9.163 4.918 -20.048 1.00 95.56 390 VAL A O 1
ATOM 3123 N N . GLN A 1 391 ? 10.566 4.664 -18.312 1.00 93.69 391 GLN A N 1
ATOM 3124 C CA . GLN A 1 391 ? 9.567 4.151 -17.370 1.00 93.69 391 GLN A CA 1
ATOM 3125 C C . GLN A 1 391 ? 9.774 4.731 -15.972 1.00 93.69 391 GLN A C 1
ATOM 3127 O O . GLN A 1 391 ? 10.906 4.828 -15.507 1.00 93.69 391 GLN A O 1
ATOM 3132 N N . GLY A 1 392 ? 8.691 5.090 -15.282 1.00 91.44 392 GLY A N 1
ATOM 3133 C CA . GLY A 1 392 ? 8.757 5.556 -13.901 1.00 91.44 392 GLY A CA 1
ATOM 3134 C C . GLY A 1 392 ? 9.210 4.458 -12.936 1.00 91.44 392 GLY A C 1
ATOM 3135 O O . GLY A 1 392 ? 8.785 3.305 -13.040 1.00 91.44 392 GLY A O 1
ATOM 3136 N N . THR A 1 393 ?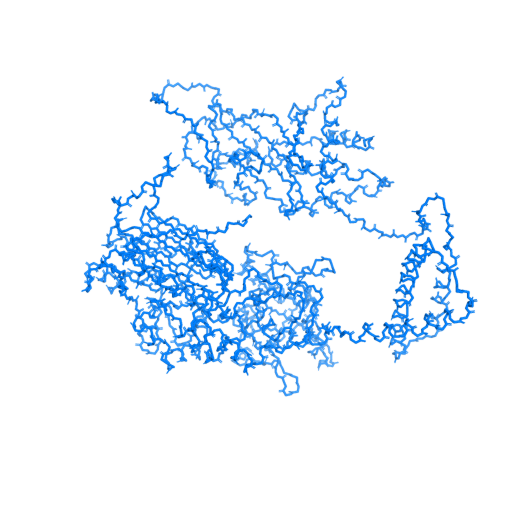 10.040 4.813 -11.954 1.00 89.25 393 THR A N 1
ATOM 3137 C CA . THR A 1 393 ? 10.579 3.859 -10.966 1.00 89.25 393 THR A CA 1
ATOM 3138 C C . THR A 1 393 ? 9.561 3.401 -9.912 1.00 89.25 393 THR A C 1
ATOM 3140 O O . THR A 1 393 ? 9.853 2.531 -9.097 1.00 89.25 393 THR A O 1
ATOM 3143 N N . GLY A 1 394 ? 8.328 3.919 -9.967 1.00 86.62 394 GLY A N 1
ATOM 3144 C CA . GLY A 1 394 ? 7.187 3.444 -9.173 1.00 86.62 394 GLY A CA 1
ATOM 3145 C C . GLY A 1 394 ? 6.477 2.207 -9.740 1.00 86.62 394 GLY A C 1
ATOM 3146 O O . GLY A 1 394 ? 5.539 1.710 -9.120 1.00 86.62 394 GLY A O 1
ATOM 3147 N N . ALA A 1 395 ? 6.897 1.705 -10.906 1.00 89.50 395 ALA A N 1
ATOM 3148 C CA . ALA A 1 395 ? 6.213 0.611 -11.597 1.00 89.50 395 ALA A CA 1
ATOM 3149 C C . ALA A 1 395 ? 6.442 -0.786 -10.989 1.00 89.50 395 ALA A C 1
ATOM 3151 O O . ALA A 1 395 ? 5.737 -1.728 -11.355 1.00 89.50 395 ALA A O 1
ATOM 3152 N N . PHE A 1 396 ? 7.421 -0.935 -10.090 1.00 92.75 396 PHE A N 1
ATOM 3153 C CA . PHE A 1 396 ? 7.676 -2.188 -9.378 1.00 92.75 396 PHE A CA 1
ATOM 3154 C C . PHE A 1 396 ? 7.238 -2.094 -7.925 1.00 92.75 396 PHE A C 1
ATOM 3156 O O . PHE A 1 396 ? 7.395 -1.057 -7.280 1.00 92.75 396 PHE A O 1
ATOM 3163 N N . ARG A 1 397 ? 6.667 -3.187 -7.419 1.00 91.56 397 ARG A N 1
ATOM 3164 C CA . ARG A 1 397 ? 6.034 -3.229 -6.093 1.00 91.56 397 ARG A CA 1
ATOM 3165 C C . ARG A 1 397 ? 6.705 -4.209 -5.144 1.00 91.56 397 ARG A C 1
ATOM 3167 O O . ARG A 1 397 ? 6.620 -4.007 -3.933 1.00 91.56 397 ARG A O 1
ATOM 3174 N N . TYR A 1 398 ? 7.420 -5.201 -5.675 1.00 93.88 398 TYR A N 1
ATOM 3175 C CA . TYR A 1 398 ? 8.053 -6.243 -4.877 1.00 93.88 398 TYR A CA 1
ATOM 3176 C C . TYR A 1 398 ? 9.446 -6.636 -5.366 1.00 93.88 398 TYR A C 1
ATOM 3178 O O . TYR A 1 398 ? 9.798 -6.417 -6.523 1.00 93.88 398 TYR A O 1
ATOM 3186 N N . SER A 1 399 ? 10.237 -7.222 -4.465 1.00 93.56 399 SER A N 1
ATOM 3187 C CA . SER A 1 399 ? 11.550 -7.790 -4.784 1.00 93.56 399 SER A CA 1
ATOM 3188 C C . SER A 1 399 ? 11.400 -9.145 -5.477 1.00 93.56 399 SER A C 1
ATOM 3190 O O . SER A 1 399 ? 10.529 -9.934 -5.120 1.00 93.56 399 SER A O 1
ATOM 3192 N N . LEU A 1 400 ? 12.299 -9.471 -6.409 1.00 94.81 400 LEU A N 1
ATOM 3193 C CA . LEU A 1 400 ? 12.367 -10.821 -6.974 1.00 94.81 400 LEU A CA 1
ATOM 3194 C C . LEU A 1 400 ? 13.246 -11.690 -6.075 1.00 94.81 400 LEU A C 1
ATOM 3196 O O . LEU A 1 400 ? 14.466 -11.527 -6.029 1.00 94.81 400 LEU A O 1
ATOM 3200 N N . LEU A 1 401 ? 12.640 -12.614 -5.342 1.00 93.00 401 LEU A N 1
ATOM 3201 C CA . LEU A 1 401 ? 13.341 -13.400 -4.333 1.00 93.00 401 LEU A CA 1
ATOM 3202 C C . LEU A 1 401 ? 14.117 -14.582 -4.938 1.00 93.00 401 LEU A C 1
ATOM 3204 O O . LEU A 1 401 ? 13.792 -15.105 -6.005 1.00 93.00 401 LEU A O 1
ATOM 3208 N N . ARG A 1 402 ? 15.169 -15.026 -4.238 1.00 91.81 402 ARG A N 1
ATOM 3209 C CA . ARG A 1 402 ? 15.877 -16.272 -4.563 1.00 91.81 402 ARG A CA 1
ATOM 3210 C C . ARG A 1 402 ? 14.930 -17.465 -4.434 1.00 91.81 402 ARG A C 1
ATOM 3212 O O . ARG A 1 402 ? 14.264 -17.610 -3.415 1.00 91.81 402 ARG A O 1
ATOM 3219 N N . GLY A 1 403 ? 15.009 -18.401 -5.376 1.00 91.31 403 GLY A N 1
ATOM 3220 C CA . GLY A 1 403 ? 14.272 -19.661 -5.323 1.00 91.31 403 GLY A CA 1
ATOM 3221 C C . GLY A 1 403 ? 13.437 -19.886 -6.571 1.00 91.31 403 GLY A C 1
ATOM 3222 O O . GLY A 1 403 ? 13.774 -19.392 -7.644 1.00 91.31 403 GLY A O 1
ATOM 3223 N N . LYS A 1 404 ? 12.369 -20.677 -6.440 1.00 92.94 404 LYS A N 1
ATOM 3224 C CA . LYS A 1 404 ? 11.391 -20.845 -7.519 1.00 92.94 404 LYS A CA 1
ATOM 3225 C C . LYS A 1 404 ? 10.698 -19.509 -7.756 1.00 92.94 404 LYS A C 1
ATOM 3227 O O . LYS A 1 404 ? 10.286 -18.877 -6.795 1.00 92.94 404 LYS A O 1
ATOM 3232 N N . VAL A 1 405 ? 10.571 -19.136 -9.021 1.00 94.88 405 VAL A N 1
ATOM 3233 C CA . VAL A 1 405 ? 9.854 -17.942 -9.457 1.00 94.88 405 VAL A CA 1
ATOM 3234 C C . VAL A 1 405 ? 8.592 -18.405 -10.164 1.00 94.88 405 VAL A C 1
ATOM 3236 O O . VAL A 1 405 ? 8.646 -19.077 -11.199 1.00 94.88 405 VAL A O 1
ATOM 3239 N N . THR A 1 406 ? 7.455 -18.089 -9.569 1.00 95.25 406 THR A N 1
ATOM 3240 C CA . THR A 1 406 ? 6.128 -18.381 -10.094 1.00 95.25 406 THR A CA 1
ATOM 3241 C C . THR A 1 406 ? 5.570 -17.209 -10.891 1.00 95.25 406 THR A C 1
ATOM 3243 O O . THR A 1 406 ? 6.108 -16.100 -10.883 1.00 95.25 406 THR A O 1
ATOM 3246 N N . ARG A 1 407 ? 4.460 -17.451 -11.589 1.00 96.19 407 ARG A N 1
ATOM 3247 C CA . ARG A 1 407 ? 3.679 -16.397 -12.231 1.00 96.19 407 ARG A CA 1
ATOM 3248 C C . ARG A 1 407 ? 3.214 -15.339 -11.235 1.00 96.19 407 ARG A C 1
ATOM 3250 O O . ARG A 1 407 ? 3.281 -14.159 -11.567 1.00 96.19 407 ARG A O 1
ATOM 3257 N N . ASP A 1 408 ? 2.787 -15.746 -10.042 1.00 95.88 408 ASP A N 1
ATOM 3258 C CA . ASP A 1 408 ? 2.367 -14.807 -8.997 1.00 95.88 408 ASP A CA 1
ATOM 3259 C C . ASP A 1 408 ? 3.527 -13.906 -8.552 1.00 95.88 408 ASP A C 1
ATOM 3261 O O . ASP A 1 408 ? 3.352 -12.696 -8.463 1.00 95.88 408 ASP A O 1
ATOM 3265 N N . ASP A 1 409 ? 4.734 -14.463 -8.387 1.00 95.25 409 ASP A N 1
ATOM 3266 C CA . ASP A 1 409 ? 5.921 -13.698 -7.969 1.00 95.25 409 ASP A CA 1
ATOM 3267 C C . ASP A 1 409 ? 6.287 -12.603 -8.980 1.00 95.25 409 ASP A C 1
ATOM 3269 O O . ASP A 1 409 ? 6.630 -11.481 -8.612 1.00 95.25 409 ASP A O 1
ATOM 3273 N N . VAL A 1 410 ? 6.193 -12.906 -10.278 1.00 96.38 410 VAL A N 1
ATOM 3274 C CA . VAL A 1 410 ? 6.471 -11.919 -11.332 1.00 96.38 410 VAL A CA 1
ATOM 3275 C C . VAL A 1 410 ? 5.383 -10.842 -11.394 1.00 96.38 410 VAL A C 1
ATOM 3277 O O . VAL A 1 410 ? 5.700 -9.670 -11.602 1.00 96.38 410 VAL A O 1
ATOM 3280 N N . ILE A 1 411 ? 4.114 -11.209 -11.181 1.00 96.44 411 ILE A N 1
ATOM 3281 C CA . ILE A 1 411 ? 3.021 -10.231 -11.070 1.00 96.44 411 ILE A CA 1
ATOM 3282 C C . ILE A 1 411 ? 3.227 -9.349 -9.835 1.00 96.44 411 ILE A C 1
ATOM 3284 O O . ILE A 1 411 ? 3.060 -8.139 -9.931 1.00 96.44 411 ILE A O 1
ATOM 3288 N N . ALA A 1 412 ? 3.660 -9.914 -8.707 1.00 95.50 412 ALA A N 1
ATOM 3289 C CA . ALA A 1 412 ? 3.958 -9.147 -7.504 1.00 95.50 412 ALA A CA 1
ATOM 3290 C C . ALA A 1 412 ? 5.089 -8.132 -7.711 1.00 95.50 412 ALA A C 1
ATOM 3292 O O . ALA A 1 412 ? 5.019 -7.001 -7.228 1.00 95.50 412 ALA A O 1
ATOM 3293 N N . VAL A 1 413 ? 6.108 -8.495 -8.494 1.00 95.56 413 VAL A N 1
ATOM 3294 C CA . VAL A 1 413 ? 7.159 -7.565 -8.921 1.00 95.56 413 VAL A CA 1
ATOM 3295 C C . VAL A 1 413 ? 6.585 -6.431 -9.782 1.00 95.56 413 VAL A C 1
ATOM 3297 O O . VAL A 1 413 ? 6.859 -5.267 -9.488 1.00 95.56 413 VAL A O 1
ATOM 3300 N N . CYS A 1 414 ? 5.792 -6.738 -10.819 1.00 95.00 414 CYS A N 1
ATOM 3301 C CA . CYS A 1 414 ? 5.284 -5.767 -11.801 1.00 95.00 414 CYS A CA 1
ATOM 3302 C C . CYS A 1 414 ? 3.764 -5.924 -12.059 1.00 95.00 414 CYS A C 1
ATOM 3304 O O . CYS A 1 414 ? 3.364 -6.475 -13.088 1.00 95.00 414 CYS A O 1
ATOM 3306 N N . PRO A 1 415 ? 2.893 -5.425 -11.160 1.00 92.88 415 PRO A N 1
ATOM 3307 C CA . PRO A 1 415 ? 1.463 -5.749 -11.205 1.00 92.88 415 PRO A CA 1
ATOM 3308 C C . PRO A 1 415 ? 0.660 -4.975 -12.257 1.00 92.88 415 PRO A C 1
ATOM 3310 O O . PRO A 1 415 ? -0.425 -5.412 -12.628 1.00 92.88 415 PRO A O 1
ATOM 3313 N N . PHE A 1 416 ? 1.173 -3.853 -12.771 1.00 88.88 416 PHE A N 1
ATOM 3314 C CA . PHE A 1 416 ? 0.396 -2.948 -13.630 1.00 88.88 416 PHE A CA 1
ATOM 3315 C C . PHE A 1 416 ? 0.234 -3.419 -15.082 1.00 88.88 416 PHE A C 1
ATOM 3317 O O . PHE A 1 416 ? -0.594 -2.869 -15.798 1.00 88.88 416 PHE A O 1
ATOM 3324 N N . ASN A 1 417 ? 0.986 -4.445 -15.512 1.00 89.44 417 ASN A N 1
ATOM 3325 C CA . ASN A 1 417 ? 0.927 -5.057 -16.850 1.00 89.44 417 ASN A CA 1
ATOM 3326 C C . ASN A 1 417 ? 0.677 -4.050 -17.997 1.00 89.44 417 ASN A C 1
ATOM 3328 O O . ASN A 1 417 ? -0.173 -4.261 -18.864 1.00 89.44 417 ASN A O 1
ATOM 3332 N N . ASP A 1 418 ? 1.391 -2.927 -17.973 1.00 92.12 418 ASP A N 1
ATOM 3333 C CA . ASP A 1 418 ? 1.161 -1.816 -18.886 1.00 92.12 418 ASP A CA 1
ATOM 3334 C C . ASP A 1 418 ? 1.481 -2.201 -20.329 1.00 92.12 418 ASP A C 1
ATOM 3336 O O . ASP A 1 418 ? 2.508 -2.824 -20.618 1.00 92.12 418 ASP A O 1
ATOM 3340 N N . LYS A 1 419 ? 0.645 -1.734 -21.257 1.00 94.00 419 LYS A N 1
ATOM 3341 C CA . LYS A 1 419 ? 0.968 -1.743 -22.687 1.00 94.00 419 LYS A CA 1
ATOM 3342 C C . LYS A 1 419 ? 2.174 -0.850 -22.944 1.00 94.00 419 LYS A C 1
ATOM 3344 O O . LYS A 1 419 ? 2.305 0.202 -22.326 1.00 94.00 419 LYS A O 1
ATOM 3349 N N . ILE A 1 420 ? 3.026 -1.233 -23.890 1.00 94.25 420 ILE A N 1
ATOM 3350 C CA . ILE A 1 420 ? 4.175 -0.416 -24.297 1.00 94.25 420 ILE A CA 1
ATOM 3351 C C . ILE A 1 420 ? 3.837 0.300 -25.602 1.00 94.25 420 ILE A C 1
ATOM 3353 O O . ILE A 1 420 ? 3.573 -0.354 -26.613 1.00 94.25 420 ILE A O 1
ATOM 3357 N N . TYR A 1 421 ? 3.870 1.629 -25.585 1.00 93.12 421 TYR A N 1
ATOM 3358 C CA . TYR A 1 421 ? 3.610 2.468 -26.750 1.00 93.12 421 TYR A CA 1
ATOM 3359 C C . TYR A 1 421 ? 4.888 3.049 -27.336 1.00 93.12 421 TYR A C 1
ATOM 3361 O O . TYR A 1 421 ? 5.819 3.403 -26.611 1.00 93.12 421 TYR A O 1
ATOM 3369 N N . GLU A 1 422 ? 4.892 3.194 -28.656 1.00 91.62 422 GLU A N 1
ATOM 3370 C CA . GLU A 1 422 ? 5.812 4.067 -29.370 1.00 91.62 422 GLU A CA 1
ATOM 3371 C C . GLU A 1 422 ? 5.240 5.483 -29.434 1.00 91.62 422 GLU A C 1
ATOM 3373 O O . GLU A 1 422 ? 4.050 5.689 -29.675 1.00 91.62 422 GLU A O 1
ATOM 3378 N N . PHE A 1 423 ? 6.093 6.475 -29.198 1.00 89.94 423 PHE A N 1
ATOM 3379 C CA . PHE A 1 423 ? 5.720 7.868 -29.370 1.00 89.94 423 PHE A CA 1
ATOM 3380 C C . PHE A 1 423 ? 5.620 8.224 -30.859 1.00 89.94 423 PHE A C 1
ATOM 3382 O O . PHE A 1 423 ? 6.492 7.855 -31.642 1.00 89.94 423 PHE A O 1
ATOM 3389 N N . ASP A 1 424 ? 4.589 8.987 -31.233 1.00 86.62 424 ASP A N 1
ATOM 3390 C CA . ASP A 1 424 ? 4.129 9.131 -32.628 1.00 86.62 424 ASP A CA 1
ATOM 3391 C C . ASP A 1 424 ? 5.144 9.752 -33.601 1.00 86.62 424 ASP A C 1
ATOM 3393 O O . ASP A 1 424 ? 4.969 9.694 -34.819 1.00 86.62 424 ASP A O 1
ATOM 3397 N N . TYR A 1 425 ? 6.195 10.390 -33.088 1.00 87.38 425 TYR A N 1
ATOM 3398 C CA . TYR A 1 425 ? 7.230 10.990 -33.914 1.00 87.38 425 TYR A CA 1
ATOM 3399 C C . TYR A 1 425 ? 8.620 10.877 -33.280 1.00 87.38 425 TYR A C 1
ATOM 3401 O O . TYR A 1 425 ? 8.754 10.918 -32.053 1.00 87.38 425 TYR A O 1
ATOM 3409 N N . PRO A 1 426 ? 9.684 10.810 -34.105 1.00 90.31 426 PRO A N 1
ATOM 3410 C CA . PRO A 1 426 ? 11.045 10.734 -33.598 1.00 90.31 426 PRO A CA 1
ATOM 3411 C C . PRO A 1 426 ? 11.485 12.016 -32.877 1.00 90.31 426 PRO A C 1
ATOM 3413 O O . PRO A 1 426 ? 11.185 13.140 -33.307 1.00 90.31 426 PRO A O 1
ATOM 3416 N N . VAL A 1 427 ? 12.265 11.835 -31.813 1.00 94.12 427 VAL A N 1
ATOM 3417 C CA . VAL A 1 427 ? 12.794 12.892 -30.941 1.00 94.12 427 VAL A CA 1
ATOM 3418 C C . VAL A 1 427 ? 14.313 12.940 -31.084 1.00 94.12 427 VAL A C 1
ATOM 3420 O O . VAL A 1 427 ? 14.984 11.923 -30.953 1.00 94.12 427 VAL A O 1
ATOM 3423 N N . THR A 1 428 ? 14.898 14.101 -31.368 1.00 95.50 428 THR A N 1
ATOM 3424 C CA . THR A 1 428 ? 16.366 14.224 -31.450 1.00 95.50 428 THR A CA 1
ATOM 3425 C C . THR A 1 428 ? 17.009 14.038 -30.074 1.00 95.50 428 THR A C 1
ATOM 3427 O O . THR A 1 428 ? 16.398 14.352 -29.056 1.00 95.50 428 THR A O 1
ATOM 3430 N N . GLY A 1 429 ? 18.267 13.596 -30.009 1.00 95.31 429 GLY A N 1
ATOM 3431 C CA . GLY A 1 429 ? 18.968 13.403 -28.734 1.00 95.31 429 GLY A CA 1
ATOM 3432 C C . GLY A 1 429 ? 19.022 14.665 -27.863 1.00 95.31 429 GLY A C 1
ATOM 3433 O O . GLY A 1 429 ? 18.910 14.583 -26.643 1.00 95.31 429 GLY A O 1
ATOM 3434 N N . LYS A 1 430 ? 19.110 15.853 -28.479 1.00 96.06 430 LYS A N 1
ATOM 3435 C CA . LYS A 1 430 ? 19.039 17.143 -27.764 1.00 96.06 430 LYS A CA 1
ATOM 3436 C C . LYS A 1 430 ? 17.656 17.418 -27.174 1.00 96.06 430 LYS A C 1
ATOM 3438 O O . LYS A 1 430 ? 17.565 17.889 -26.045 1.00 96.06 430 LYS A O 1
ATOM 3443 N N . GLU A 1 431 ? 16.594 17.152 -27.934 1.00 96.19 431 GLU A N 1
ATOM 3444 C CA . GLU A 1 431 ? 15.219 17.275 -27.436 1.00 96.19 431 GLU A CA 1
ATOM 3445 C C . GLU A 1 431 ? 14.979 16.273 -26.299 1.00 96.19 431 GLU A C 1
ATOM 3447 O O . GLU A 1 431 ? 14.447 16.651 -25.261 1.00 96.19 431 GLU A O 1
ATOM 3452 N N . LEU A 1 432 ? 15.438 15.027 -26.451 1.00 95.81 432 LEU A N 1
ATOM 3453 C CA . LEU A 1 432 ? 15.273 13.978 -25.449 1.00 95.81 432 LEU A CA 1
ATOM 3454 C C . LEU A 1 432 ? 15.959 14.333 -24.123 1.00 95.81 432 LEU A C 1
ATOM 3456 O O . LEU A 1 432 ? 15.322 14.233 -23.082 1.00 95.81 432 LEU A O 1
ATOM 3460 N N . LEU A 1 433 ? 17.207 14.810 -24.144 1.00 95.50 433 LEU A N 1
ATOM 3461 C CA . LEU A 1 433 ? 17.896 15.244 -22.920 1.00 95.50 433 LEU A CA 1
ATOM 3462 C C . LEU A 1 433 ? 17.148 16.372 -22.195 1.00 95.50 433 LEU A C 1
ATOM 3464 O O . LEU A 1 433 ? 17.019 16.330 -20.977 1.00 95.50 433 LEU A O 1
ATOM 3468 N N . ASN A 1 434 ? 16.594 17.337 -22.934 1.00 95.62 434 ASN A N 1
ATOM 3469 C CA . ASN A 1 434 ? 15.790 18.420 -22.357 1.00 95.62 434 ASN A CA 1
ATOM 3470 C C . ASN A 1 434 ? 14.465 17.895 -21.766 1.00 95.62 434 ASN A C 1
ATOM 3472 O O . ASN A 1 434 ? 14.019 18.352 -20.717 1.00 95.62 434 ASN A O 1
ATOM 3476 N N . VAL A 1 435 ? 13.836 16.903 -22.406 1.00 94.88 435 VAL A N 1
ATOM 3477 C CA . VAL A 1 435 ? 12.666 16.217 -21.833 1.00 94.88 435 VAL A CA 1
ATOM 3478 C C . VAL A 1 435 ? 13.038 15.529 -20.519 1.00 94.88 435 VAL A C 1
ATOM 3480 O O . VAL A 1 435 ? 12.335 15.725 -19.532 1.00 94.88 435 VAL A O 1
ATOM 3483 N N . LEU A 1 436 ? 14.134 14.767 -20.487 1.00 93.00 436 LEU A N 1
ATOM 3484 C CA . LEU A 1 436 ? 14.582 14.046 -19.292 1.00 93.00 436 LEU A CA 1
ATOM 3485 C C . LEU A 1 436 ? 14.924 15.003 -18.138 1.00 93.00 436 LEU A C 1
ATOM 3487 O O . LEU A 1 436 ? 14.460 14.786 -17.024 1.00 93.00 436 LEU A O 1
ATOM 3491 N N . GLU A 1 437 ? 15.616 16.112 -18.409 1.00 92.31 437 GLU A N 1
ATOM 3492 C CA . GLU A 1 437 ? 15.910 17.156 -17.412 1.00 92.31 437 GLU A CA 1
ATOM 3493 C C . GLU A 1 437 ? 14.624 17.767 -16.821 1.00 92.31 437 GLU A C 1
ATOM 3495 O O . GLU A 1 437 ? 14.490 17.957 -15.608 1.00 92.31 437 GLU A O 1
ATOM 3500 N N . LYS A 1 438 ? 13.617 18.037 -17.662 1.00 92.94 438 LYS A N 1
ATOM 3501 C CA . LYS A 1 438 ? 12.317 18.539 -17.190 1.00 92.94 438 LYS A CA 1
ATOM 3502 C C . LYS A 1 438 ? 11.552 17.506 -16.369 1.00 92.94 438 LYS A C 1
ATOM 3504 O O . LYS A 1 438 ? 10.856 17.874 -15.422 1.00 92.94 438 LYS A O 1
ATOM 3509 N N . LEU A 1 439 ? 11.659 16.230 -16.730 1.00 91.31 439 LEU A N 1
ATOM 3510 C CA . LEU A 1 439 ? 11.046 15.145 -15.972 1.00 91.31 439 LEU A CA 1
ATOM 3511 C C . LEU A 1 439 ? 11.698 15.006 -14.595 1.00 91.31 439 LEU A C 1
ATOM 3513 O O . LEU A 1 439 ? 10.969 14.961 -13.611 1.00 91.31 439 LEU A O 1
ATOM 3517 N N . GLU A 1 440 ? 13.028 15.019 -14.505 1.00 87.75 440 GLU A N 1
ATOM 3518 C CA . GLU A 1 440 ? 13.756 14.945 -13.228 1.00 87.75 440 GLU A CA 1
ATOM 3519 C C . GLU A 1 440 ? 13.472 16.139 -12.310 1.00 87.75 440 GLU A C 1
ATOM 3521 O O . GLU A 1 440 ? 13.332 15.976 -11.100 1.00 87.75 440 GLU A O 1
ATOM 3526 N N . THR A 1 441 ? 13.341 17.344 -12.872 1.00 87.88 441 THR A N 1
ATOM 3527 C CA . THR A 1 441 ? 13.014 18.545 -12.082 1.00 87.88 441 THR A CA 1
ATOM 3528 C C . THR A 1 441 ? 11.555 18.586 -11.625 1.00 87.88 441 THR A C 1
ATOM 3530 O O . THR A 1 441 ? 11.266 19.146 -10.570 1.00 87.88 441 THR A O 1
ATOM 3533 N N . THR A 1 442 ? 10.630 18.001 -12.392 1.00 89.31 442 THR A N 1
ATOM 3534 C CA . THR A 1 442 ? 9.197 17.980 -12.045 1.00 89.31 442 THR A CA 1
ATOM 3535 C C . THR A 1 442 ? 8.835 16.816 -11.128 1.00 89.31 442 THR A C 1
ATOM 3537 O O . THR A 1 442 ? 7.980 16.953 -10.254 1.00 89.31 442 THR A O 1
ATOM 3540 N N . PHE A 1 443 ? 9.469 15.665 -11.332 1.00 86.06 443 PHE A N 1
ATOM 3541 C CA . PHE A 1 443 ? 9.261 14.452 -10.558 1.00 86.06 443 PHE A CA 1
ATOM 3542 C C . PHE A 1 443 ? 10.568 14.132 -9.833 1.00 86.06 443 PHE A C 1
ATOM 3544 O O . PHE A 1 443 ? 11.423 13.443 -10.394 1.00 86.06 443 PHE A O 1
ATOM 3551 N N . PRO A 1 444 ? 10.756 14.650 -8.607 1.00 72.12 444 PRO A N 1
ATOM 3552 C CA . PRO A 1 444 ? 11.956 14.353 -7.847 1.00 72.12 444 PRO A CA 1
ATOM 3553 C C . PRO A 1 444 ? 12.039 12.855 -7.542 1.00 72.12 444 PRO A C 1
ATOM 3555 O O . PRO A 1 444 ? 11.027 12.151 -7.471 1.00 72.12 444 PRO A O 1
ATOM 3558 N N . ALA A 1 445 ? 13.268 12.375 -7.350 1.00 68.81 445 ALA A N 1
ATOM 3559 C CA . ALA A 1 445 ? 13.527 11.033 -6.848 1.00 68.81 445 ALA A CA 1
ATOM 3560 C C . ALA A 1 445 ? 12.718 10.768 -5.571 1.00 68.81 445 ALA A C 1
ATOM 3562 O O . ALA A 1 445 ? 12.530 11.661 -4.740 1.00 68.81 445 ALA A O 1
ATOM 3563 N N . SER A 1 446 ? 12.258 9.528 -5.403 1.00 61.72 446 SER A N 1
ATOM 3564 C CA . SER A 1 446 ? 11.617 9.137 -4.152 1.00 61.72 446 SER A CA 1
ATOM 3565 C C . SER A 1 446 ? 12.620 9.299 -3.005 1.00 61.72 446 SER A C 1
ATOM 3567 O O . SER A 1 446 ? 13.712 8.745 -3.097 1.00 61.72 446 SER A O 1
ATOM 3569 N N . PRO A 1 447 ? 12.276 9.964 -1.889 1.00 58.41 447 PRO A N 1
ATOM 3570 C CA . PRO A 1 447 ? 13.162 10.012 -0.725 1.00 58.41 447 PRO A CA 1
ATOM 3571 C C . PRO A 1 447 ? 13.428 8.612 -0.140 1.00 58.41 447 PRO A C 1
ATOM 3573 O O . PRO A 1 447 ? 14.420 8.410 0.552 1.00 58.41 447 PRO A O 1
ATOM 3576 N N . LYS A 1 448 ? 12.569 7.628 -0.454 1.00 56.78 448 LYS A N 1
ATOM 3577 C CA . LYS A 1 448 ? 12.685 6.234 -0.005 1.00 56.78 448 LYS A CA 1
ATOM 3578 C C . LYS A 1 448 ? 13.789 5.458 -0.731 1.00 56.78 448 LYS A C 1
ATOM 3580 O O . LYS A 1 448 ? 14.321 4.507 -0.166 1.00 56.78 448 LYS A O 1
ATOM 3585 N N . TYR A 1 449 ? 14.136 5.844 -1.963 1.00 64.31 449 TYR A N 1
ATOM 3586 C CA . TYR A 1 449 ? 15.075 5.105 -2.806 1.00 64.31 449 TYR A CA 1
ATOM 3587 C C . TYR A 1 449 ? 16.035 6.059 -3.525 1.00 64.31 449 TYR A C 1
ATOM 3589 O O . TYR A 1 449 ? 15.572 6.972 -4.202 1.00 64.31 449 TYR A O 1
ATOM 3597 N N . PRO A 1 450 ? 17.362 5.839 -3.479 1.00 67.94 450 PRO A N 1
ATOM 3598 C CA . PRO A 1 450 ? 18.341 6.684 -4.164 1.00 67.94 450 PRO A CA 1
ATOM 3599 C C . PRO A 1 450 ? 18.368 6.392 -5.678 1.00 67.94 450 PRO A C 1
ATOM 3601 O O . PRO A 1 450 ? 19.391 5.993 -6.234 1.00 67.94 450 PRO A O 1
ATOM 3604 N N . MET A 1 451 ? 17.224 6.538 -6.347 1.00 77.50 451 MET A N 1
ATOM 3605 C CA . MET A 1 451 ? 17.027 6.313 -7.777 1.00 77.50 451 MET A CA 1
ATOM 3606 C C . MET A 1 451 ? 16.318 7.510 -8.413 1.00 77.50 451 MET A C 1
ATOM 3608 O O . MET A 1 451 ? 15.409 8.069 -7.797 1.00 77.50 451 MET A O 1
ATOM 3612 N N . PRO A 1 452 ? 16.664 7.875 -9.660 1.00 85.06 452 PRO A N 1
ATOM 3613 C CA . PRO A 1 452 ? 15.871 8.807 -10.452 1.00 85.06 452 PRO A CA 1
ATOM 3614 C C . PRO A 1 452 ? 14.395 8.390 -10.523 1.00 85.06 452 PRO A C 1
ATOM 3616 O O . PRO A 1 452 ? 14.063 7.203 -10.460 1.00 85.06 452 PRO A O 1
ATOM 3619 N N . ALA A 1 453 ? 13.497 9.359 -10.709 1.00 87.44 453 ALA A N 1
ATOM 3620 C CA . ALA A 1 453 ? 12.067 9.082 -10.865 1.00 87.44 453 ALA A CA 1
ATOM 3621 C C . ALA A 1 453 ? 11.743 8.261 -12.125 1.00 87.44 453 ALA A C 1
ATOM 3623 O O . ALA A 1 453 ? 10.690 7.626 -12.186 1.00 87.44 453 ALA A O 1
ATOM 3624 N N . PHE A 1 454 ? 12.647 8.249 -13.110 1.00 91.31 454 PHE A N 1
ATOM 3625 C CA . PHE A 1 454 ? 12.512 7.492 -14.348 1.00 91.31 454 PHE A CA 1
ATOM 3626 C C . PHE A 1 454 ? 13.768 6.668 -14.634 1.00 91.31 454 PHE A C 1
ATOM 3628 O O . PHE A 1 454 ? 14.890 7.162 -14.562 1.00 91.31 454 PHE A O 1
ATOM 3635 N N . ALA A 1 455 ? 13.566 5.410 -15.009 1.00 92.44 455 ALA A N 1
ATOM 3636 C CA . ALA A 1 455 ? 14.569 4.573 -15.639 1.00 92.44 455 ALA A CA 1
ATOM 3637 C C . ALA A 1 455 ? 14.591 4.853 -17.149 1.00 92.44 455 ALA A C 1
ATOM 3639 O O . ALA A 1 455 ? 13.542 4.864 -17.799 1.00 92.44 455 ALA A O 1
ATOM 3640 N N . VAL A 1 456 ? 15.788 5.058 -17.703 1.00 94.00 456 VAL A N 1
ATOM 3641 C CA . VAL A 1 456 ? 16.018 5.336 -19.129 1.00 94.00 456 VAL A CA 1
ATOM 3642 C C . VAL A 1 456 ? 16.949 4.270 -19.695 1.00 94.00 456 VAL A C 1
ATOM 3644 O O . VAL A 1 456 ? 18.024 4.032 -19.143 1.00 94.00 456 VAL A O 1
ATOM 3647 N N . VAL A 1 457 ? 16.544 3.619 -20.788 1.00 95.00 457 VAL A N 1
ATOM 3648 C CA . VAL A 1 457 ? 17.311 2.527 -21.406 1.00 95.00 457 VAL A CA 1
ATOM 3649 C C . VAL A 1 457 ? 17.440 2.743 -22.920 1.00 95.00 457 VAL A C 1
ATOM 3651 O O . VAL A 1 457 ? 16.413 2.766 -23.597 1.00 95.00 457 VAL A O 1
ATOM 3654 N N . PRO A 1 458 ? 18.661 2.859 -23.482 1.00 92.69 458 PRO A N 1
ATOM 3655 C CA . PRO A 1 458 ? 19.945 2.878 -22.777 1.00 92.69 458 PRO A CA 1
ATOM 3656 C C . PRO A 1 458 ? 20.113 4.146 -21.921 1.00 92.69 458 PRO A C 1
ATOM 3658 O O . PRO A 1 458 ? 19.554 5.191 -22.237 1.00 92.69 458 PRO A O 1
ATOM 3661 N N . ALA A 1 459 ? 20.919 4.060 -20.858 1.00 87.06 459 ALA A N 1
ATOM 3662 C CA . ALA A 1 459 ? 21.128 5.171 -19.922 1.00 87.06 459 ALA A CA 1
ATOM 3663 C C . ALA A 1 459 ? 21.830 6.389 -20.556 1.00 87.06 459 ALA A C 1
ATOM 3665 O O . ALA A 1 459 ? 21.711 7.510 -20.068 1.00 87.06 459 ALA A O 1
ATOM 3666 N N . THR A 1 460 ? 22.577 6.182 -21.641 1.00 89.25 460 THR A N 1
ATOM 3667 C CA . THR A 1 460 ? 23.281 7.244 -22.366 1.00 89.25 460 THR A CA 1
ATOM 3668 C C . THR A 1 460 ? 22.510 7.659 -23.612 1.00 89.25 460 THR A C 1
ATOM 3670 O O . THR A 1 460 ? 22.212 6.816 -24.460 1.00 89.25 460 THR A O 1
ATOM 3673 N N . VAL A 1 461 ? 22.278 8.963 -23.763 1.00 93.25 461 VAL A N 1
ATOM 3674 C CA . VAL A 1 461 ? 21.648 9.564 -24.946 1.00 93.25 461 VAL A CA 1
ATOM 3675 C C . VAL A 1 461 ? 22.708 10.263 -25.804 1.00 93.25 461 VAL A C 1
ATOM 3677 O O . VAL A 1 461 ? 23.406 11.162 -25.335 1.00 93.25 461 VAL A O 1
ATOM 3680 N N . ASP A 1 462 ? 22.813 9.885 -27.078 1.00 93.50 462 ASP A N 1
ATOM 3681 C CA . ASP A 1 462 ? 23.645 10.565 -28.071 1.00 93.50 462 ASP A CA 1
ATOM 3682 C C . ASP A 1 462 ? 22.916 11.797 -28.618 1.00 93.50 462 ASP A C 1
ATOM 3684 O O . ASP A 1 462 ? 21.912 11.706 -29.324 1.00 93.50 462 ASP A O 1
ATOM 3688 N N . THR A 1 463 ? 23.473 12.974 -28.339 1.00 93.31 463 THR A N 1
ATOM 3689 C CA . THR A 1 463 ? 22.953 14.270 -28.801 1.00 93.31 463 THR A CA 1
ATOM 3690 C C . THR A 1 463 ? 22.794 14.402 -30.319 1.00 93.31 463 THR A C 1
ATOM 3692 O O . THR A 1 463 ? 22.026 15.258 -30.763 1.00 93.31 463 THR A O 1
ATOM 3695 N N . ASN A 1 464 ? 23.512 13.605 -31.114 1.00 93.19 464 ASN A N 1
ATOM 3696 C CA . ASN A 1 464 ? 23.478 13.662 -32.577 1.00 93.19 464 ASN A CA 1
ATOM 3697 C C . ASN A 1 464 ? 22.542 12.619 -33.202 1.00 93.19 464 ASN A C 1
ATOM 3699 O O . ASN A 1 464 ? 22.311 12.663 -34.411 1.00 93.19 464 ASN A O 1
ATOM 3703 N N . ALA A 1 465 ? 22.001 11.699 -32.404 1.00 93.06 465 ALA A N 1
ATOM 3704 C CA . ALA A 1 465 ? 21.073 10.680 -32.868 1.00 93.06 465 ALA A CA 1
ATOM 3705 C C . ALA A 1 465 ? 19.620 11.179 -32.852 1.00 93.06 465 ALA A C 1
ATOM 3707 O O . ALA A 1 465 ? 19.280 12.197 -32.241 1.00 93.06 465 ALA A O 1
ATOM 3708 N N . THR A 1 466 ? 18.747 10.435 -33.529 1.00 93.44 466 THR A N 1
ATOM 3709 C CA . THR A 1 466 ? 17.292 10.593 -33.426 1.00 93.44 466 THR A CA 1
ATOM 3710 C C . THR A 1 466 ? 16.707 9.318 -32.838 1.00 93.44 466 THR A C 1
ATOM 3712 O O . THR A 1 466 ? 17.115 8.220 -33.213 1.00 93.44 466 THR A O 1
ATOM 3715 N N . TYR A 1 467 ? 15.776 9.477 -31.904 1.00 93.62 467 TYR A N 1
ATOM 3716 C CA . TYR A 1 467 ? 15.233 8.417 -31.077 1.00 93.62 467 TYR A CA 1
ATOM 3717 C C . TYR A 1 467 ? 13.764 8.145 -31.376 1.00 93.62 467 TYR A C 1
ATOM 3719 O O . TYR A 1 467 ? 12.940 9.058 -31.430 1.00 93.62 467 TYR A O 1
ATOM 3727 N N . ARG A 1 468 ? 13.443 6.860 -31.472 1.00 92.62 468 ARG A N 1
ATOM 3728 C CA . ARG A 1 468 ? 12.140 6.292 -31.152 1.00 92.62 468 ARG A CA 1
ATOM 3729 C C . ARG A 1 468 ? 12.012 6.216 -29.635 1.00 92.62 468 ARG A C 1
ATOM 3731 O O . ARG A 1 468 ? 12.851 5.594 -28.984 1.00 92.62 468 ARG A O 1
ATOM 3738 N N . VAL A 1 469 ? 10.975 6.836 -29.082 1.00 94.00 469 VAL A N 1
ATOM 3739 C CA . VAL A 1 469 ? 10.724 6.844 -27.635 1.00 94.00 469 VAL A CA 1
ATOM 3740 C C . VAL A 1 469 ? 9.629 5.834 -27.319 1.00 94.00 469 VAL A C 1
ATOM 3742 O O . VAL A 1 469 ? 8.524 5.940 -27.840 1.00 94.00 469 VAL A O 1
ATOM 3745 N N . LEU A 1 470 ? 9.946 4.854 -26.479 1.00 94.81 470 LEU A N 1
ATOM 3746 C CA . LEU A 1 470 ? 9.022 3.839 -25.992 1.00 94.81 470 LEU A CA 1
ATOM 3747 C C . LEU A 1 470 ? 8.655 4.128 -24.537 1.00 94.81 470 LEU A C 1
ATOM 3749 O O . LEU A 1 470 ? 9.540 4.378 -23.716 1.00 94.81 470 LEU A O 1
ATOM 3753 N N . VAL A 1 471 ? 7.367 4.068 -24.211 1.00 94.62 471 VAL A N 1
ATOM 3754 C CA . VAL A 1 471 ? 6.852 4.349 -22.862 1.00 94.62 471 VAL A CA 1
ATOM 3755 C C . VAL A 1 471 ? 5.707 3.397 -22.500 1.00 94.62 471 VAL A C 1
ATOM 3757 O O . VAL A 1 471 ? 4.893 3.071 -23.367 1.00 94.62 471 VAL A O 1
ATOM 3760 N N . PRO A 1 472 ? 5.602 2.943 -21.241 1.00 94.94 472 PRO A N 1
ATOM 3761 C CA . PRO A 1 472 ? 4.404 2.261 -20.752 1.00 94.94 472 PRO A CA 1
ATOM 3762 C C . PRO A 1 472 ? 3.160 3.167 -20.783 1.00 94.94 472 PRO A C 1
ATOM 3764 O O . PRO A 1 472 ? 3.286 4.387 -20.669 1.00 94.94 472 PRO A O 1
ATOM 3767 N N . ASP A 1 473 ? 1.964 2.578 -20.883 1.00 91.12 473 ASP A N 1
ATOM 3768 C CA . ASP A 1 473 ? 0.663 3.275 -20.929 1.00 91.12 473 ASP A CA 1
ATOM 3769 C C . ASP A 1 473 ? 0.505 4.299 -19.800 1.00 91.12 473 ASP A C 1
ATOM 3771 O O . ASP A 1 473 ? 0.249 5.482 -20.050 1.00 91.12 473 ASP A O 1
ATOM 3775 N N . PHE A 1 474 ? 0.770 3.872 -18.562 1.00 88.25 474 PHE A N 1
ATOM 3776 C CA . PHE A 1 474 ? 0.710 4.737 -17.388 1.00 88.25 474 PHE A CA 1
ATOM 3777 C C . PHE A 1 474 ? 1.577 6.002 -17.530 1.00 88.25 474 PHE A C 1
ATOM 3779 O O . PHE A 1 474 ? 1.152 7.110 -17.190 1.00 88.25 474 PHE A O 1
ATOM 3786 N N . GLU A 1 475 ? 2.779 5.865 -18.096 1.00 90.94 475 GLU A N 1
ATOM 3787 C CA . GLU A 1 475 ? 3.718 6.976 -18.255 1.00 90.94 475 GLU A CA 1
ATOM 3788 C C . GLU A 1 475 ? 3.461 7.810 -19.508 1.00 90.94 475 GLU A C 1
ATOM 3790 O O . GLU A 1 475 ? 3.815 8.991 -19.536 1.00 90.94 475 GLU A O 1
ATOM 3795 N N . TYR A 1 476 ? 2.796 7.258 -20.526 1.00 90.31 476 TYR A N 1
ATOM 3796 C CA . TYR A 1 476 ? 2.516 7.969 -21.771 1.00 90.31 476 TYR A CA 1
ATOM 3797 C C . TYR A 1 476 ? 1.803 9.299 -21.496 1.00 90.31 476 TYR A C 1
ATOM 3799 O O . TYR A 1 476 ? 2.234 10.349 -21.978 1.00 90.31 476 TYR A O 1
ATOM 3807 N N . LYS A 1 477 ? 0.766 9.304 -20.645 1.00 85.44 477 LYS A N 1
ATOM 3808 C CA . LYS A 1 477 ? 0.031 10.532 -20.279 1.00 85.44 477 LYS A CA 1
ATOM 3809 C C . LYS A 1 477 ? 0.884 11.536 -19.496 1.00 85.44 477 LYS A C 1
ATOM 3811 O O . LYS A 1 477 ? 0.679 12.739 -19.651 1.00 85.44 477 LYS A O 1
ATOM 3816 N N . ARG A 1 478 ? 1.830 11.061 -18.679 1.00 87.56 478 ARG A N 1
ATOM 3817 C CA . ARG A 1 478 ? 2.716 11.903 -17.856 1.00 87.56 478 ARG A CA 1
ATOM 3818 C C . ARG A 1 478 ? 3.841 12.519 -18.675 1.00 87.56 478 ARG A C 1
ATOM 3820 O O . ARG A 1 478 ? 4.150 13.685 -18.475 1.00 87.56 478 ARG A O 1
ATOM 3827 N N . ILE A 1 479 ? 4.415 11.766 -19.610 1.00 90.94 479 ILE A N 1
ATOM 3828 C CA . ILE A 1 479 ? 5.583 12.168 -20.403 1.00 90.94 479 ILE A CA 1
ATOM 3829 C C . ILE A 1 479 ? 5.177 12.969 -21.652 1.00 90.94 479 ILE A C 1
ATOM 3831 O O . ILE A 1 479 ? 5.881 13.912 -22.023 1.00 90.94 479 ILE A O 1
ATOM 3835 N N . SER A 1 480 ? 4.028 12.663 -22.274 1.00 91.19 480 SER A N 1
ATOM 3836 C CA . SER A 1 480 ? 3.578 13.326 -23.514 1.00 91.19 480 SER A CA 1
ATOM 3837 C C . SER A 1 480 ? 3.609 14.860 -23.453 1.00 91.19 480 SER A C 1
ATOM 3839 O O . SER A 1 480 ? 4.146 15.459 -24.383 1.00 91.19 480 SER A O 1
ATOM 3841 N N . PRO A 1 481 ? 3.120 15.537 -22.389 1.00 91.31 481 PRO A N 1
ATOM 3842 C CA . PRO A 1 481 ? 3.153 17.001 -22.315 1.00 91.31 481 PRO A CA 1
ATOM 3843 C C . PRO A 1 481 ? 4.571 17.590 -22.345 1.00 91.31 481 PRO A C 1
ATOM 3845 O O . PRO A 1 481 ? 4.771 18.687 -22.870 1.00 91.31 481 PRO A O 1
ATOM 3848 N N . PHE A 1 482 ? 5.562 16.868 -21.812 1.00 93.38 482 PHE A N 1
ATOM 3849 C CA . PHE A 1 482 ? 6.960 17.298 -21.814 1.00 93.38 482 PHE A CA 1
ATOM 3850 C C . PHE A 1 482 ? 7.585 17.142 -23.197 1.00 93.38 482 PHE A C 1
ATOM 3852 O O . PHE A 1 482 ? 8.237 18.073 -23.673 1.00 93.38 482 PHE A O 1
ATOM 3859 N N . ILE A 1 483 ? 7.333 16.012 -23.869 1.00 92.56 483 ILE A N 1
ATOM 3860 C CA . ILE A 1 483 ? 7.779 15.804 -25.253 1.00 92.56 483 ILE A CA 1
ATOM 3861 C C . ILE A 1 483 ? 7.126 16.837 -26.175 1.00 92.56 483 ILE A C 1
ATOM 3863 O O . ILE A 1 483 ? 7.828 17.515 -26.928 1.00 92.56 483 ILE A O 1
ATOM 3867 N N . ASP A 1 484 ? 5.808 17.020 -26.077 1.00 91.94 484 ASP A N 1
ATOM 3868 C CA . ASP A 1 484 ? 5.039 18.013 -26.834 1.00 91.94 484 ASP A CA 1
ATOM 3869 C C . ASP A 1 484 ? 5.628 19.424 -26.650 1.00 91.94 484 ASP A C 1
ATOM 3871 O O . ASP A 1 484 ? 5.849 20.143 -27.627 1.00 91.94 484 ASP A O 1
ATOM 3875 N N . GLY A 1 485 ? 5.920 19.807 -25.402 1.00 90.88 485 GLY A N 1
ATOM 3876 C CA . GLY A 1 485 ? 6.430 21.133 -25.055 1.00 90.88 485 GLY A CA 1
ATOM 3877 C C . GLY A 1 485 ? 7.887 21.392 -25.452 1.00 90.88 485 GLY A C 1
ATOM 3878 O O . GLY A 1 485 ? 8.263 22.545 -25.645 1.00 90.88 485 GLY A O 1
ATOM 3879 N N . VAL A 1 486 ? 8.726 20.358 -25.568 1.00 92.69 486 VAL A N 1
ATOM 3880 C CA . VAL A 1 486 ? 10.118 20.504 -26.035 1.00 92.69 486 VAL A CA 1
ATOM 3881 C C . VAL A 1 486 ? 10.197 20.479 -27.560 1.00 92.69 486 VAL A C 1
ATOM 3883 O O . VAL A 1 486 ? 10.919 21.279 -28.151 1.00 92.69 486 VAL A O 1
ATOM 3886 N N . THR A 1 487 ? 9.445 19.584 -28.199 1.00 90.44 487 THR A N 1
ATOM 3887 C CA . THR A 1 487 ? 9.485 19.392 -29.657 1.00 90.44 487 THR A CA 1
ATOM 3888 C C . THR A 1 487 ? 8.631 20.406 -30.419 1.00 90.44 487 THR A C 1
ATOM 3890 O O . THR A 1 487 ? 8.869 20.622 -31.606 1.00 90.44 487 THR A O 1
ATOM 3893 N N . ASN A 1 488 ? 7.647 21.034 -29.759 1.00 88.75 488 ASN A N 1
ATOM 3894 C CA . ASN A 1 488 ? 6.599 21.860 -30.372 1.00 88.75 488 ASN A CA 1
ATOM 3895 C C . ASN A 1 488 ? 5.790 21.113 -31.451 1.00 88.75 488 ASN A C 1
ATOM 3897 O O . ASN A 1 488 ? 5.365 21.706 -32.441 1.00 88.75 488 ASN A O 1
ATOM 3901 N N . ARG A 1 489 ? 5.578 19.801 -31.271 1.00 86.94 489 ARG A N 1
ATOM 3902 C CA . ARG A 1 489 ? 4.909 18.923 -32.253 1.00 86.94 489 ARG A CA 1
ATOM 3903 C C . ARG A 1 489 ? 3.604 18.299 -31.754 1.00 86.94 489 ARG A C 1
ATOM 3905 O O . ARG A 1 489 ? 3.131 17.333 -32.337 1.00 86.94 489 ARG A O 1
ATOM 3912 N N . ARG A 1 490 ? 2.957 18.901 -30.751 1.00 86.00 490 ARG A N 1
ATOM 3913 C CA . ARG A 1 490 ? 1.675 18.425 -30.194 1.00 86.00 490 ARG A CA 1
ATOM 3914 C C . ARG A 1 490 ? 0.602 18.135 -31.251 1.00 86.00 490 ARG A C 1
ATOM 3916 O O . ARG A 1 490 ? -0.168 17.198 -31.095 1.00 86.00 490 ARG A O 1
ATOM 3923 N N . GLU A 1 491 ? 0.536 18.934 -32.316 1.00 84.88 491 GLU A N 1
ATOM 3924 C CA . GLU A 1 491 ? -0.442 18.758 -33.405 1.00 84.88 491 GLU A CA 1
ATOM 3925 C C . GLU A 1 491 ? -0.204 17.494 -34.250 1.00 84.88 491 GLU A C 1
ATOM 3927 O O . GLU A 1 491 ? -1.098 17.068 -34.974 1.00 84.88 491 GLU A O 1
ATOM 3932 N N . GLN A 1 492 ? 0.985 16.892 -34.159 1.00 82.56 492 GLN A N 1
ATOM 3933 C CA . GLN A 1 492 ? 1.344 15.639 -34.829 1.00 82.56 492 GLN A CA 1
ATOM 3934 C C . GLN A 1 492 ? 1.031 14.408 -33.968 1.00 82.56 492 GLN A C 1
ATOM 3936 O O . GLN A 1 492 ? 1.122 13.289 -34.466 1.00 82.56 492 GLN A O 1
ATOM 3941 N N . ARG A 1 493 ? 0.677 14.600 -32.688 1.00 85.50 493 ARG A N 1
ATOM 3942 C CA . ARG A 1 493 ? 0.390 13.511 -31.754 1.00 85.50 493 ARG A CA 1
ATOM 3943 C C . ARG A 1 493 ? -0.967 12.883 -32.062 1.00 85.50 493 ARG A C 1
ATOM 3945 O O . ARG A 1 493 ? -1.984 13.574 -32.152 1.00 85.50 493 ARG A O 1
ATOM 3952 N N . SER A 1 494 ? -0.975 11.565 -32.202 1.00 81.81 494 SER A N 1
ATOM 3953 C CA . SER A 1 494 ? -2.179 10.770 -32.390 1.00 81.81 494 SER A CA 1
ATOM 3954 C C . SER A 1 494 ? -3.019 10.776 -31.113 1.00 81.81 494 SER A C 1
ATOM 3956 O O . SER A 1 494 ? -2.511 10.806 -29.991 1.00 81.81 494 SER A O 1
ATOM 3958 N N . THR A 1 495 ? -4.341 10.702 -31.264 1.00 78.44 495 THR A N 1
ATOM 3959 C CA . THR A 1 495 ? -5.238 10.431 -30.129 1.00 78.44 495 THR A CA 1
ATOM 3960 C C . THR A 1 495 ? -5.152 8.978 -29.660 1.00 78.44 495 THR A C 1
ATOM 3962 O O . THR A 1 495 ? -5.599 8.669 -28.559 1.00 78.44 495 THR A O 1
ATOM 3965 N N . THR A 1 496 ? -4.601 8.092 -30.492 1.00 80.25 496 THR A N 1
ATOM 3966 C CA . THR A 1 496 ? -4.418 6.662 -30.223 1.00 80.25 496 THR A CA 1
ATOM 3967 C C . THR A 1 496 ? -2.965 6.282 -30.521 1.00 80.25 496 THR A C 1
ATOM 3969 O O . THR A 1 496 ? -2.639 6.117 -31.703 1.00 80.25 496 THR A O 1
ATOM 3972 N N . PRO A 1 497 ? -2.092 6.190 -29.502 1.00 84.06 497 PRO A N 1
ATOM 3973 C CA . PRO A 1 497 ? -0.694 5.828 -29.707 1.00 84.06 497 PRO A CA 1
ATOM 3974 C C . PRO A 1 497 ? -0.549 4.389 -30.211 1.00 84.06 497 PRO A C 1
ATOM 3976 O O . PRO A 1 497 ? -1.378 3.523 -29.914 1.00 84.06 497 PRO A O 1
ATOM 3979 N N . GLU A 1 498 ? 0.508 4.130 -30.977 1.00 85.94 498 GLU A N 1
ATOM 3980 C CA . GLU A 1 498 ? 0.786 2.803 -31.529 1.00 85.94 498 GLU A CA 1
ATOM 3981 C C . GLU A 1 498 ? 1.386 1.882 -30.458 1.00 85.94 498 GLU A C 1
ATOM 3983 O O . GLU A 1 498 ? 2.440 2.167 -29.885 1.00 85.94 498 GLU A O 1
ATOM 3988 N N . GLN A 1 499 ? 0.714 0.762 -30.171 1.00 90.69 499 GLN A N 1
ATOM 3989 C CA . GLN A 1 499 ? 1.249 -0.261 -29.270 1.00 90.69 499 GLN A CA 1
ATOM 3990 C C . GLN A 1 499 ? 2.318 -1.088 -29.987 1.00 90.69 499 GLN A C 1
ATOM 3992 O O . GLN A 1 499 ? 2.128 -1.536 -31.117 1.00 90.69 499 GLN A O 1
ATOM 3997 N N . ILE A 1 500 ? 3.421 -1.368 -29.297 1.00 88.31 500 ILE A N 1
ATOM 3998 C CA . ILE A 1 500 ? 4.468 -2.248 -29.808 1.00 88.31 500 ILE A CA 1
ATOM 3999 C C . ILE A 1 500 ? 3.961 -3.693 -29.872 1.00 88.31 500 ILE A C 1
ATOM 4001 O O . ILE A 1 500 ? 3.729 -4.336 -28.845 1.00 88.31 500 ILE A O 1
ATOM 4005 N N . CYS A 1 501 ? 3.865 -4.233 -31.090 1.00 87.06 501 CYS A N 1
ATOM 4006 C CA . CYS A 1 501 ? 3.480 -5.623 -31.340 1.00 87.06 501 CYS A CA 1
ATOM 4007 C C . CYS A 1 501 ? 4.482 -6.354 -32.247 1.00 87.06 501 CYS A C 1
ATOM 4009 O O . CYS A 1 501 ? 5.114 -5.766 -33.129 1.00 87.06 501 CYS A O 1
ATOM 4011 N N . PHE A 1 502 ? 4.652 -7.659 -32.047 1.00 81.88 502 PHE A N 1
ATOM 4012 C CA . PHE A 1 502 ? 5.512 -8.545 -32.831 1.00 81.88 502 PHE A CA 1
ATOM 4013 C C . PHE A 1 502 ? 4.687 -9.703 -33.386 1.00 81.88 502 PHE A C 1
ATOM 4015 O O . PHE A 1 502 ? 4.220 -10.539 -32.621 1.00 81.88 502 PHE A O 1
ATOM 4022 N N . ALA A 1 503 ? 4.544 -9.760 -34.716 1.00 78.50 503 ALA A N 1
ATOM 4023 C CA . ALA A 1 503 ? 3.540 -10.606 -35.366 1.00 78.50 503 ALA A CA 1
ATOM 4024 C C . ALA A 1 503 ? 2.149 -10.322 -34.765 1.00 78.50 503 ALA A C 1
ATOM 4026 O O . ALA A 1 503 ? 1.720 -9.171 -34.817 1.00 78.50 503 ALA A O 1
ATOM 4027 N N . ASP A 1 504 ? 1.503 -11.319 -34.159 1.00 73.62 504 ASP A N 1
ATOM 4028 C CA . ASP A 1 504 ? 0.167 -11.195 -33.564 1.00 73.62 504 ASP A CA 1
ATOM 4029 C C . ASP A 1 504 ? 0.193 -10.905 -32.045 1.00 73.62 504 ASP A C 1
ATOM 4031 O O . ASP A 1 504 ? -0.857 -10.845 -31.409 1.00 73.62 504 ASP A O 1
ATOM 4035 N N . GLU A 1 505 ? 1.376 -10.716 -31.441 1.00 79.94 505 GLU A N 1
ATOM 4036 C CA . GLU A 1 505 ? 1.533 -10.515 -29.993 1.00 79.94 505 GLU A CA 1
ATOM 4037 C C . GLU A 1 505 ? 1.953 -9.080 -29.652 1.00 79.94 505 GLU A C 1
ATOM 4039 O O . GLU A 1 505 ? 3.058 -8.636 -29.980 1.00 79.94 505 GLU A O 1
ATOM 4044 N N . CYS A 1 506 ? 1.083 -8.352 -28.955 1.00 86.88 506 CYS A N 1
ATOM 4045 C CA . CYS A 1 506 ? 1.375 -7.014 -28.446 1.00 86.88 506 CYS A CA 1
ATOM 4046 C C . CYS A 1 506 ? 2.016 -7.069 -27.059 1.00 86.88 506 CYS A C 1
ATOM 4048 O O . CYS A 1 506 ? 1.505 -7.743 -26.167 1.00 86.88 506 CYS A O 1
ATOM 4050 N N . LEU A 1 507 ? 3.124 -6.349 -26.873 1.00 85.81 507 LEU A N 1
ATOM 4051 C CA . LEU A 1 507 ? 3.908 -6.428 -25.645 1.00 85.81 507 LEU A CA 1
ATOM 4052 C C . LEU A 1 507 ? 3.321 -5.596 -24.516 1.00 85.81 507 LEU A C 1
ATOM 4054 O O . LEU A 1 507 ? 2.919 -4.441 -24.703 1.00 85.81 507 LEU A O 1
ATOM 4058 N N . HIS A 1 508 ? 3.369 -6.200 -23.338 1.00 92.88 508 HIS A N 1
ATOM 4059 C CA . HIS A 1 508 ? 3.123 -5.568 -22.059 1.00 92.88 508 HIS A CA 1
ATOM 4060 C C . HIS A 1 508 ? 4.372 -5.704 -21.178 1.00 92.88 508 HIS A C 1
ATOM 4062 O O . HIS A 1 508 ? 5.242 -6.549 -21.419 1.00 92.88 508 HIS A O 1
ATOM 4068 N N . THR A 1 509 ? 4.490 -4.871 -20.147 1.00 93.12 509 THR A N 1
ATOM 4069 C CA . THR A 1 509 ? 5.648 -4.889 -19.237 1.00 93.12 509 THR A CA 1
ATOM 4070 C C . THR A 1 509 ? 5.824 -6.239 -18.537 1.00 93.12 509 THR A C 1
ATOM 4072 O O . THR A 1 509 ? 6.958 -6.695 -18.367 1.00 93.12 509 THR A O 1
ATOM 4075 N N . LEU A 1 510 ? 4.728 -6.929 -18.202 1.00 93.31 510 LEU A N 1
ATOM 4076 C CA . LEU A 1 510 ? 4.773 -8.253 -17.579 1.00 93.31 510 LEU A CA 1
ATOM 4077 C C . LEU A 1 510 ? 5.349 -9.316 -18.523 1.00 93.31 510 LEU A C 1
ATOM 4079 O O . LEU A 1 510 ? 6.099 -10.184 -18.079 1.00 93.31 510 LEU A O 1
ATOM 4083 N N . ASP A 1 511 ? 5.055 -9.236 -19.825 1.00 93.12 511 ASP A N 1
ATOM 4084 C CA . ASP A 1 511 ? 5.553 -10.196 -20.818 1.00 93.12 511 ASP A CA 1
ATOM 4085 C C . ASP A 1 511 ? 7.084 -10.196 -20.875 1.00 93.12 511 ASP A C 1
ATOM 4087 O O . ASP A 1 511 ? 7.703 -11.255 -21.013 1.00 93.12 511 ASP A O 1
ATOM 4091 N N . LEU A 1 512 ? 7.703 -9.019 -20.717 1.00 94.88 512 LEU A N 1
ATOM 4092 C CA . LEU A 1 512 ? 9.160 -8.866 -20.694 1.00 94.88 512 LEU A CA 1
ATOM 4093 C C . LEU A 1 512 ? 9.782 -9.637 -19.525 1.00 94.88 512 LEU A C 1
ATOM 4095 O O . LEU A 1 512 ? 10.742 -10.386 -19.716 1.00 94.88 512 LEU A O 1
ATOM 4099 N N . TRP A 1 513 ? 9.203 -9.495 -18.331 1.00 96.00 513 TRP A N 1
ATOM 4100 C CA . TRP A 1 513 ? 9.637 -10.217 -17.138 1.00 96.00 513 TRP A CA 1
ATOM 4101 C C . TRP A 1 513 ? 9.422 -11.723 -17.270 1.00 96.00 513 TRP A C 1
ATOM 4103 O O . TRP A 1 513 ? 10.359 -12.502 -17.095 1.00 96.00 513 TRP A O 1
ATOM 4113 N N . MET A 1 514 ? 8.200 -12.133 -17.615 1.00 95.50 514 MET A N 1
ATOM 4114 C CA . MET A 1 514 ? 7.811 -13.540 -17.746 1.00 95.50 514 MET A CA 1
ATOM 4115 C C . MET A 1 514 ? 8.723 -14.277 -18.725 1.00 95.50 514 MET A C 1
ATOM 4117 O O . MET A 1 514 ? 9.164 -15.397 -18.463 1.00 95.50 514 MET A O 1
ATOM 4121 N N . LYS A 1 515 ? 9.023 -13.640 -19.859 1.00 94.31 515 LYS A N 1
ATOM 4122 C CA . LYS A 1 515 ? 9.904 -14.200 -20.876 1.00 94.31 515 LYS A CA 1
ATOM 4123 C C . LYS A 1 515 ? 11.352 -14.279 -20.397 1.00 94.31 515 LYS A C 1
ATOM 4125 O O . LYS A 1 515 ? 11.961 -15.336 -20.533 1.00 94.31 515 LYS A O 1
ATOM 4130 N N . HIS A 1 516 ? 11.876 -13.218 -19.778 1.00 96.06 516 HIS A N 1
ATOM 4131 C CA . HIS A 1 516 ? 13.229 -13.237 -19.220 1.00 96.06 516 HIS A CA 1
ATOM 4132 C C . HIS A 1 516 ? 13.403 -14.351 -18.177 1.00 96.06 516 HIS A C 1
ATOM 4134 O O . HIS A 1 516 ? 14.365 -15.106 -18.258 1.00 96.06 516 HIS A O 1
ATOM 4140 N N . VAL A 1 517 ? 12.461 -14.516 -17.243 1.00 96.56 517 VAL A N 1
ATOM 4141 C CA . VAL A 1 517 ? 12.540 -15.582 -16.228 1.00 96.56 517 VAL A CA 1
ATOM 4142 C C . VAL A 1 517 ? 12.545 -16.973 -16.876 1.00 96.56 517 VAL A C 1
ATOM 4144 O O . VAL A 1 517 ? 13.358 -17.815 -16.498 1.00 96.56 517 VAL A O 1
ATOM 4147 N N . ARG A 1 518 ? 11.689 -17.217 -17.878 1.00 95.69 518 ARG A N 1
ATOM 4148 C CA . ARG A 1 518 ? 11.627 -18.516 -18.573 1.00 95.69 518 ARG A CA 1
ATOM 4149 C C . ARG A 1 518 ? 12.901 -18.845 -19.353 1.00 95.69 518 ARG A C 1
ATOM 4151 O O . ARG A 1 518 ? 13.319 -20.000 -19.372 1.00 95.69 518 ARG A O 1
ATOM 4158 N N . GLU A 1 519 ? 13.485 -17.858 -20.024 1.00 94.38 519 GLU A N 1
ATOM 4159 C CA . GLU A 1 519 ? 14.631 -18.066 -20.918 1.00 94.38 519 GLU A CA 1
ATOM 4160 C C . GLU A 1 519 ? 15.972 -18.033 -20.174 1.00 94.38 519 GLU A C 1
ATOM 4162 O O . GLU A 1 519 ? 16.857 -18.842 -20.453 1.00 94.38 519 GLU A O 1
ATOM 4167 N N . GLU A 1 520 ? 16.117 -17.129 -19.204 1.00 94.19 520 GLU A N 1
ATOM 4168 C CA . GLU A 1 520 ? 17.408 -16.788 -18.593 1.00 94.19 520 GLU A CA 1
ATOM 4169 C C . GLU A 1 520 ? 17.566 -17.311 -17.164 1.00 94.19 520 GLU A C 1
ATOM 4171 O O . GLU A 1 520 ? 18.678 -17.338 -16.635 1.00 94.19 520 GLU A O 1
ATOM 4176 N N . MET A 1 521 ? 16.480 -17.772 -16.534 1.00 94.00 521 MET A N 1
ATOM 4177 C CA . MET A 1 521 ? 16.502 -18.324 -15.178 1.00 94.00 521 MET A CA 1
ATOM 4178 C C . MET A 1 521 ? 15.975 -19.770 -15.135 1.00 94.00 521 MET A C 1
ATOM 4180 O O . MET A 1 521 ? 15.044 -20.059 -14.382 1.00 94.00 521 MET A O 1
ATOM 4184 N N . PRO A 1 522 ? 16.531 -20.725 -15.909 1.00 92.81 522 PRO A N 1
ATOM 4185 C CA . PRO A 1 522 ? 16.056 -22.104 -15.884 1.00 92.81 522 PRO A CA 1
ATOM 4186 C C . PRO A 1 522 ? 16.284 -22.755 -14.512 1.00 92.81 522 PRO A C 1
ATOM 4188 O O . PRO A 1 522 ? 17.340 -22.614 -13.890 1.00 92.81 522 PRO A O 1
ATOM 4191 N N . CYS A 1 523 ? 15.303 -23.529 -14.045 1.00 89.88 523 CYS A N 1
ATOM 4192 C CA . CYS A 1 523 ? 15.474 -24.354 -12.853 1.00 89.88 523 CYS A CA 1
ATOM 4193 C C . CYS A 1 523 ? 16.452 -25.498 -13.131 1.00 89.88 523 CYS A C 1
ATOM 4195 O O . CYS A 1 523 ? 16.210 -26.325 -14.007 1.00 89.88 523 CYS A O 1
ATOM 4197 N N . LEU A 1 524 ? 17.527 -25.585 -12.346 1.00 78.94 524 LEU A N 1
ATOM 4198 C CA . LEU A 1 524 ? 18.429 -26.737 -12.380 1.00 78.94 524 LEU A CA 1
ATOM 4199 C C . LEU A 1 524 ? 17.663 -27.987 -11.911 1.00 78.94 524 LEU A C 1
ATOM 4201 O O . LEU A 1 524 ? 17.134 -28.011 -10.795 1.00 78.94 524 LEU A O 1
ATOM 4205 N N . LEU A 1 525 ? 17.568 -29.017 -12.758 1.00 58.78 525 LEU A N 1
ATOM 4206 C CA . LEU A 1 525 ? 16.862 -30.255 -12.426 1.00 58.78 525 LEU A CA 1
ATOM 4207 C C . LEU A 1 525 ? 17.741 -31.156 -11.549 1.00 58.78 525 LEU A C 1
ATOM 4209 O O . LEU A 1 525 ? 18.947 -31.285 -11.742 1.00 58.78 525 LEU A O 1
ATOM 4213 N N . ARG A 1 526 ? 17.114 -31.860 -10.599 1.00 47.50 526 ARG A N 1
ATOM 4214 C CA . ARG A 1 526 ? 17.787 -32.839 -9.722 1.00 47.50 526 ARG A CA 1
ATOM 4215 C C . ARG A 1 526 ? 18.437 -33.995 -10.511 1.00 47.50 526 ARG A C 1
ATOM 4217 O O . ARG A 1 526 ? 19.413 -34.572 -10.044 1.00 47.50 526 ARG A O 1
ATOM 4224 N N . SER A 1 527 ? 17.946 -34.287 -11.720 1.00 42.84 527 SER A N 1
ATOM 4225 C CA . SER A 1 527 ? 18.500 -35.290 -12.645 1.00 42.84 527 SER A CA 1
ATOM 4226 C C . SER A 1 527 ? 19.899 -34.951 -13.168 1.00 42.84 527 SER A C 1
ATOM 4228 O O . SER A 1 527 ? 20.650 -35.854 -13.538 1.00 42.84 527 SER A O 1
ATOM 4230 N N . ASP A 1 528 ? 20.283 -33.674 -13.162 1.00 44.09 528 ASP A N 1
ATOM 4231 C CA . ASP A 1 528 ? 21.618 -33.248 -13.595 1.00 44.09 528 ASP A CA 1
ATOM 4232 C C . ASP A 1 528 ? 22.677 -33.571 -12.528 1.00 44.09 528 ASP A C 1
ATOM 4234 O O . ASP A 1 528 ? 23.844 -33.771 -12.846 1.00 44.09 528 ASP A O 1
ATOM 4238 N N . TYR A 1 529 ? 22.265 -33.725 -11.265 1.00 40.81 529 TYR A N 1
ATOM 4239 C CA . TYR A 1 529 ? 23.122 -34.238 -10.192 1.00 40.81 529 TYR A CA 1
ATOM 4240 C C . TYR A 1 529 ? 23.219 -35.770 -10.199 1.00 40.81 529 TYR A C 1
ATOM 4242 O O . TYR A 1 529 ? 24.281 -36.321 -9.914 1.00 40.81 529 TYR A O 1
ATOM 4250 N N . GLU A 1 530 ? 22.133 -36.477 -10.529 1.00 37.09 530 GLU A N 1
ATOM 4251 C CA . GLU A 1 530 ? 22.106 -37.948 -10.532 1.00 37.09 530 GLU A CA 1
ATOM 4252 C C . GLU A 1 530 ? 22.792 -38.564 -11.758 1.00 37.09 530 GLU A C 1
ATOM 4254 O O . GLU A 1 530 ? 23.442 -39.599 -11.621 1.00 37.09 530 GLU A O 1
ATOM 4259 N N . SER A 1 531 ? 22.723 -37.923 -12.930 1.00 37.44 531 SER A N 1
ATOM 4260 C CA . SER A 1 531 ? 23.467 -38.366 -14.122 1.00 37.44 531 SER A CA 1
ATOM 4261 C C . SER A 1 531 ? 24.982 -38.230 -13.934 1.00 37.44 531 SER A C 1
ATOM 4263 O O . SER A 1 531 ? 25.727 -39.163 -14.233 1.00 37.44 531 SER A O 1
ATOM 4265 N N . VAL A 1 532 ? 25.429 -37.130 -13.318 1.00 41.84 532 VAL A N 1
ATOM 4266 C CA . VAL A 1 532 ? 26.829 -36.933 -12.915 1.00 41.84 532 VAL A CA 1
ATOM 4267 C C . VAL A 1 532 ? 27.219 -37.926 -11.814 1.00 41.84 532 VAL A C 1
ATOM 4269 O O . VAL A 1 532 ? 28.288 -38.527 -11.871 1.00 41.84 532 VAL A O 1
ATOM 4272 N N . GLY A 1 533 ? 26.334 -38.181 -10.845 1.00 40.38 533 GLY A N 1
ATOM 4273 C CA . GLY A 1 533 ? 26.550 -39.185 -9.801 1.00 40.38 533 GLY A CA 1
ATOM 4274 C C . GLY A 1 533 ? 26.686 -40.616 -10.340 1.00 40.38 533 GLY A C 1
ATOM 4275 O O . GLY A 1 533 ? 27.539 -41.367 -9.870 1.00 40.38 533 GLY A O 1
ATOM 4276 N N . GLN A 1 534 ? 25.901 -41.001 -11.350 1.00 36.00 534 GLN A N 1
ATOM 4277 C CA . GLN A 1 534 ? 25.972 -42.335 -11.956 1.00 36.00 534 GLN A CA 1
ATOM 4278 C C . GLN A 1 534 ? 27.212 -42.530 -12.838 1.00 36.00 534 GLN A C 1
ATOM 4280 O O . GLN A 1 534 ? 27.814 -43.605 -12.782 1.00 36.00 534 GLN A O 1
ATOM 4285 N N . GLU A 1 535 ? 27.648 -41.511 -13.586 1.00 37.94 535 GLU A N 1
ATOM 4286 C CA . GLU A 1 535 ? 28.913 -41.571 -14.333 1.00 37.94 535 GLU A CA 1
ATOM 4287 C C . GLU A 1 535 ? 30.130 -41.642 -13.396 1.00 37.94 535 GLU A C 1
ATOM 4289 O O . GLU A 1 535 ? 31.072 -42.395 -13.664 1.00 37.94 535 GLU A O 1
ATOM 4294 N N . VAL A 1 536 ? 30.093 -40.941 -12.254 1.00 40.78 536 VAL A N 1
ATOM 4295 C CA . VAL A 1 536 ? 31.143 -40.985 -11.219 1.00 40.78 536 VAL A CA 1
ATOM 4296 C C . VAL A 1 536 ? 31.204 -42.355 -10.538 1.00 40.78 536 VAL A C 1
ATOM 4298 O O . VAL A 1 536 ? 32.289 -42.909 -10.368 1.00 40.78 536 VAL A O 1
ATOM 4301 N N . VAL A 1 537 ? 30.060 -42.964 -10.210 1.00 41.38 537 VAL A N 1
ATOM 4302 C CA . VAL A 1 537 ? 30.032 -44.305 -9.602 1.00 41.38 537 VAL A CA 1
ATOM 4303 C C . VAL A 1 537 ? 30.500 -45.377 -10.593 1.00 41.38 537 VAL A C 1
ATOM 4305 O O . VAL A 1 537 ? 31.270 -46.262 -10.215 1.00 41.38 537 VAL A O 1
ATOM 4308 N N . GLN A 1 538 ? 30.122 -45.298 -11.874 1.00 38.72 538 GLN A N 1
ATOM 4309 C CA . GLN A 1 538 ? 30.581 -46.260 -12.887 1.00 38.72 538 GLN A CA 1
ATOM 4310 C C . GLN A 1 538 ? 32.090 -46.162 -13.160 1.00 38.72 538 GLN A C 1
ATOM 4312 O O . GLN A 1 538 ? 32.753 -47.193 -13.300 1.00 38.72 538 GLN A O 1
ATOM 4317 N N . SER A 1 539 ? 32.657 -44.953 -13.164 1.00 41.59 539 SER A N 1
ATOM 4318 C CA . SER A 1 539 ? 34.099 -44.748 -13.356 1.00 41.59 539 SER A CA 1
ATOM 4319 C C . SER A 1 539 ? 34.931 -45.088 -12.105 1.00 41.59 539 SER A C 1
ATOM 4321 O O . SER A 1 539 ? 36.017 -45.654 -12.236 1.00 41.59 539 SER A O 1
ATOM 4323 N N . GLN A 1 540 ? 34.402 -44.878 -10.893 1.00 40.56 540 GLN A N 1
ATOM 4324 C CA . GLN A 1 540 ? 35.038 -45.310 -9.636 1.00 40.56 540 GLN A CA 1
ATOM 4325 C C . GLN A 1 540 ? 35.022 -46.836 -9.442 1.00 40.56 540 GLN A C 1
ATOM 4327 O O . GLN A 1 540 ? 36.010 -47.410 -8.981 1.00 40.56 540 GLN A O 1
ATOM 4332 N N . THR A 1 541 ? 33.939 -47.516 -9.841 1.00 41.44 541 THR A N 1
ATOM 4333 C CA . THR A 1 541 ? 33.837 -48.986 -9.733 1.00 41.44 541 THR A CA 1
ATOM 4334 C C . THR A 1 541 ? 34.813 -49.687 -10.688 1.00 41.44 541 THR A C 1
ATOM 4336 O O . THR A 1 541 ? 35.399 -50.713 -10.338 1.00 41.44 541 THR A O 1
ATOM 4339 N N . ALA A 1 542 ? 35.065 -49.099 -11.864 1.00 39.28 542 ALA A N 1
ATOM 4340 C CA . ALA A 1 542 ? 36.073 -49.584 -12.804 1.00 39.28 542 ALA A CA 1
ATOM 4341 C C . ALA A 1 542 ? 37.504 -49.455 -12.245 1.00 39.28 542 ALA A C 1
ATOM 4343 O O . ALA A 1 542 ? 38.292 -50.392 -12.381 1.00 39.28 542 ALA A O 1
ATOM 4344 N N . LEU A 1 543 ? 37.821 -48.353 -11.550 1.00 38.56 543 LEU A N 1
ATOM 4345 C CA . LEU A 1 543 ? 39.147 -48.120 -10.962 1.00 38.56 543 LEU A CA 1
ATOM 4346 C C . LEU A 1 543 ? 39.444 -49.034 -9.759 1.00 38.56 543 LEU A C 1
ATOM 4348 O O . LEU A 1 543 ? 40.551 -49.553 -9.643 1.00 38.56 543 LEU A O 1
ATOM 4352 N N . LEU A 1 544 ? 38.454 -49.282 -8.892 1.00 40.12 544 LEU A N 1
ATOM 4353 C CA . LEU A 1 544 ? 38.604 -50.159 -7.719 1.00 40.12 544 LEU A CA 1
ATOM 4354 C C . LEU A 1 544 ? 38.678 -51.648 -8.092 1.00 40.12 544 LEU A C 1
ATOM 4356 O O . LEU A 1 544 ? 39.315 -52.431 -7.391 1.00 40.12 544 LEU A O 1
ATOM 4360 N N . SER A 1 545 ? 38.082 -52.049 -9.220 1.00 39.62 545 SER A N 1
ATOM 4361 C CA . SER A 1 545 ? 38.205 -53.420 -9.736 1.00 39.62 545 SER A CA 1
ATOM 4362 C C . SER A 1 545 ? 39.592 -53.736 -10.322 1.00 39.62 545 SER A C 1
ATOM 4364 O O . SER A 1 545 ? 39.949 -54.907 -10.446 1.00 39.62 545 SER A O 1
ATOM 4366 N N . ALA A 1 546 ? 40.386 -52.708 -10.648 1.00 40.22 546 ALA A N 1
ATOM 4367 C CA . ALA A 1 546 ? 41.703 -52.847 -11.268 1.00 40.22 546 ALA A CA 1
ATOM 4368 C C . ALA A 1 546 ? 42.868 -52.942 -10.264 1.00 40.22 546 ALA A C 1
ATOM 4370 O O . ALA A 1 546 ? 43.963 -53.342 -10.657 1.00 40.22 546 ALA A O 1
ATOM 4371 N N . THR A 1 547 ? 42.667 -52.602 -8.985 1.00 47.06 547 THR A N 1
ATOM 4372 C CA . THR A 1 547 ? 43.760 -52.537 -7.994 1.00 47.06 547 THR A CA 1
ATOM 4373 C C . THR A 1 547 ? 43.853 -53.732 -7.050 1.00 47.06 547 THR A C 1
ATOM 4375 O O . THR A 1 547 ? 44.840 -53.835 -6.335 1.00 47.06 547 THR A O 1
ATOM 4378 N N . GLY A 1 548 ? 42.903 -54.673 -7.089 1.00 40.47 548 GLY A N 1
ATOM 4379 C CA . GLY A 1 548 ? 43.110 -56.041 -6.597 1.00 40.47 548 GLY A CA 1
ATOM 4380 C C . GLY A 1 548 ? 43.630 -56.206 -5.162 1.00 40.47 548 GLY A C 1
ATOM 4381 O O . GLY A 1 548 ? 44.319 -57.191 -4.916 1.00 40.47 548 GLY A O 1
ATOM 4382 N N . ASP A 1 549 ? 43.314 -55.304 -4.226 1.00 37.53 549 ASP A N 1
ATOM 4383 C CA . ASP A 1 549 ? 43.793 -55.411 -2.842 1.00 37.53 549 ASP A CA 1
ATOM 4384 C C . ASP A 1 549 ? 42.682 -55.094 -1.828 1.00 37.53 549 ASP A C 1
ATOM 4386 O O . ASP A 1 549 ? 42.262 -53.952 -1.635 1.00 37.53 549 ASP A O 1
ATOM 4390 N N . THR A 1 550 ? 42.159 -56.136 -1.180 1.00 43.28 550 THR A N 1
ATOM 4391 C CA . THR A 1 550 ? 41.078 -56.050 -0.189 1.00 43.28 550 THR A CA 1
ATOM 4392 C C . THR A 1 550 ? 41.642 -56.099 1.228 1.00 43.28 550 THR A C 1
ATOM 4394 O O . THR A 1 550 ? 41.451 -57.106 1.904 1.00 43.28 550 THR A O 1
ATOM 4397 N N . ASN A 1 551 ? 42.356 -55.054 1.667 1.00 47.78 551 ASN A N 1
ATOM 4398 C CA . ASN A 1 551 ? 42.608 -54.748 3.087 1.00 47.78 551 ASN A CA 1
ATOM 4399 C C . ASN A 1 551 ? 43.296 -53.378 3.247 1.00 47.78 551 ASN A C 1
ATOM 4401 O O . ASN A 1 551 ? 44.521 -53.287 3.225 1.00 47.78 551 ASN A O 1
ATOM 4405 N N . LEU A 1 552 ? 42.526 -52.308 3.466 1.00 41.88 552 LEU A N 1
ATOM 4406 C CA . LEU A 1 552 ? 43.062 -50.986 3.821 1.00 41.88 552 LEU A CA 1
ATOM 4407 C C . LEU A 1 552 ? 42.405 -50.489 5.116 1.00 41.88 552 LEU A C 1
ATOM 4409 O O . LEU A 1 552 ? 41.198 -50.628 5.306 1.00 41.88 552 LEU A O 1
ATOM 4413 N N . SER A 1 553 ? 43.226 -49.972 6.036 1.00 42.34 553 SER A N 1
ATOM 4414 C CA . SER A 1 553 ? 42.815 -49.570 7.388 1.00 42.34 553 SER A CA 1
ATOM 4415 C C . SER A 1 553 ? 42.180 -48.163 7.420 1.00 42.34 553 SER A C 1
ATOM 4417 O O . SER A 1 553 ? 42.369 -47.386 6.479 1.00 42.34 553 SER A O 1
ATOM 4419 N N . PRO A 1 554 ? 41.474 -47.791 8.511 1.00 38.44 554 PRO A N 1
ATOM 4420 C CA . PRO A 1 554 ? 40.729 -46.530 8.624 1.00 38.44 554 PRO A CA 1
ATOM 4421 C C . PRO A 1 554 ? 41.549 -45.249 8.391 1.00 38.44 554 PRO A C 1
ATOM 4423 O O . PRO A 1 554 ? 40.984 -44.236 8.000 1.00 38.44 554 PRO A O 1
ATOM 4426 N N . ALA A 1 555 ? 42.876 -45.284 8.555 1.00 37.50 555 ALA A N 1
ATOM 4427 C CA . ALA A 1 555 ? 43.744 -44.117 8.358 1.00 37.50 555 ALA A CA 1
ATOM 4428 C C . ALA A 1 555 ? 43.928 -43.714 6.878 1.00 37.50 555 ALA A C 1
ATOM 4430 O O . ALA A 1 555 ? 44.340 -42.596 6.585 1.00 37.50 555 ALA A O 1
ATOM 4431 N N . ILE A 1 556 ? 43.615 -44.603 5.931 1.00 40.12 556 ILE A N 1
ATOM 4432 C CA . ILE A 1 556 ? 43.723 -44.323 4.488 1.00 40.12 556 ILE A CA 1
ATOM 4433 C C . ILE A 1 556 ? 42.447 -43.650 3.955 1.00 40.12 556 ILE A C 1
ATOM 4435 O O . ILE A 1 556 ? 42.492 -42.957 2.940 1.00 40.12 556 ILE A O 1
ATOM 4439 N N . PHE A 1 557 ? 41.331 -43.753 4.684 1.00 37.84 557 PHE A N 1
ATOM 4440 C CA . PHE A 1 557 ? 40.077 -43.073 4.346 1.00 37.84 557 PHE A CA 1
ATOM 4441 C C . PHE A 1 557 ? 40.182 -41.543 4.480 1.00 37.84 557 PHE A C 1
ATOM 4443 O O . PHE A 1 557 ? 39.674 -40.821 3.624 1.00 37.84 557 PHE A O 1
ATOM 4450 N N . ASP A 1 558 ? 40.913 -41.044 5.481 1.00 36.31 558 ASP A N 1
ATOM 4451 C CA . ASP A 1 558 ? 41.102 -39.599 5.692 1.00 36.31 558 ASP A CA 1
ATOM 4452 C C . ASP A 1 558 ? 42.064 -38.972 4.668 1.00 36.31 558 ASP A C 1
ATOM 4454 O O . ASP A 1 558 ? 41.854 -37.847 4.199 1.00 36.31 558 ASP A O 1
ATOM 4458 N N . VAL A 1 559 ? 43.080 -39.730 4.239 1.00 38.28 559 VAL A N 1
ATOM 4459 C CA . VAL A 1 559 ? 44.005 -39.316 3.170 1.00 38.28 559 VAL A CA 1
ATOM 4460 C C . VAL A 1 559 ? 43.296 -39.303 1.809 1.00 38.28 559 VAL A C 1
ATOM 4462 O O . VAL A 1 559 ? 43.471 -38.363 1.032 1.00 38.28 559 VAL A O 1
ATOM 4465 N N . LEU A 1 560 ? 42.423 -40.281 1.539 1.00 36.62 560 LEU A N 1
ATOM 4466 C CA . LEU A 1 560 ? 41.601 -40.304 0.326 1.00 36.62 560 LEU A CA 1
ATOM 4467 C C . LEU A 1 560 ? 40.527 -39.203 0.323 1.00 36.62 560 LEU A C 1
ATOM 4469 O O . LEU A 1 560 ? 40.290 -38.613 -0.723 1.00 36.62 560 LEU A O 1
ATOM 4473 N N . SER A 1 561 ? 39.936 -38.849 1.468 1.00 35.69 561 SER A N 1
ATOM 4474 C CA . SER A 1 561 ? 38.956 -37.751 1.589 1.00 35.69 561 SER A CA 1
ATOM 4475 C C . SER A 1 561 ? 39.539 -36.374 1.2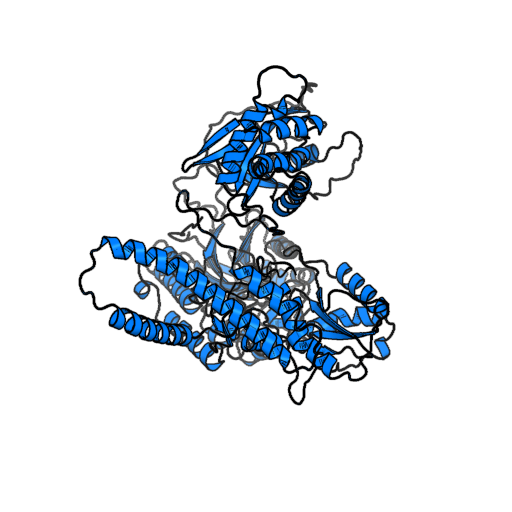25 1.00 35.69 561 SER A C 1
ATOM 4477 O O . SER A 1 561 ? 38.891 -35.556 0.562 1.00 35.69 561 SER A O 1
ATOM 4479 N N . SER A 1 562 ? 40.807 -36.145 1.580 1.00 37.06 562 SER A N 1
ATOM 4480 C CA . SER A 1 562 ? 41.532 -34.913 1.242 1.00 37.06 562 SER A CA 1
ATOM 4481 C C . SER A 1 562 ? 41.981 -34.893 -0.227 1.00 37.06 562 SER A C 1
ATOM 4483 O O . SER A 1 562 ? 41.862 -33.870 -0.902 1.00 37.06 562 SER A O 1
ATOM 4485 N N . ALA A 1 563 ? 42.398 -36.044 -0.770 1.00 36.78 563 ALA A N 1
ATOM 4486 C CA . ALA A 1 563 ? 42.678 -36.200 -2.198 1.00 36.78 563 ALA A CA 1
ATOM 4487 C C . ALA A 1 563 ? 41.408 -36.059 -3.065 1.00 36.78 563 ALA A C 1
ATOM 4489 O O . ALA A 1 563 ? 41.468 -35.509 -4.167 1.00 36.78 563 ALA A O 1
ATOM 4490 N N . MET A 1 564 ? 40.240 -36.476 -2.561 1.00 37.91 564 MET A N 1
ATOM 4491 C CA . MET A 1 564 ? 38.951 -36.313 -3.243 1.00 37.91 564 MET A CA 1
ATOM 4492 C C . MET A 1 564 ? 38.547 -34.842 -3.382 1.00 37.91 564 MET A C 1
ATOM 4494 O O . MET A 1 564 ? 38.036 -34.471 -4.434 1.00 37.91 564 MET A O 1
ATOM 4498 N N . HIS A 1 565 ? 38.843 -33.984 -2.400 1.00 38.81 565 HIS A N 1
ATOM 4499 C CA . HIS A 1 565 ? 38.600 -32.540 -2.515 1.00 38.81 565 HIS A CA 1
ATOM 4500 C C . HIS A 1 565 ? 39.503 -31.875 -3.558 1.00 38.81 565 HIS A C 1
ATOM 4502 O O . HIS A 1 565 ? 39.022 -31.092 -4.375 1.00 38.81 565 HIS A O 1
ATOM 4508 N N . ALA A 1 566 ? 40.790 -32.230 -3.594 1.00 37.34 566 ALA A N 1
ATOM 4509 C CA . ALA A 1 566 ? 41.712 -31.716 -4.606 1.00 37.34 566 ALA A CA 1
ATOM 4510 C C . ALA A 1 566 ? 41.319 -32.174 -6.023 1.00 37.34 566 ALA A C 1
ATOM 4512 O O . ALA A 1 566 ? 41.316 -31.376 -6.957 1.00 37.34 566 ALA A O 1
ATOM 4513 N N . THR A 1 567 ? 40.895 -33.433 -6.172 1.00 40.16 567 THR A N 1
ATOM 4514 C CA . THR A 1 567 ? 40.455 -33.990 -7.463 1.00 40.16 567 THR A CA 1
ATOM 4515 C C . THR A 1 567 ? 39.115 -33.396 -7.912 1.00 40.16 567 THR A C 1
ATOM 4517 O O . THR A 1 567 ? 38.923 -33.145 -9.099 1.00 40.16 567 THR A O 1
ATOM 4520 N N . PHE A 1 568 ? 38.208 -33.101 -6.975 1.00 41.34 568 PHE A N 1
ATOM 4521 C CA . PHE A 1 568 ? 36.932 -32.430 -7.236 1.00 41.34 568 PHE A CA 1
ATOM 4522 C C . PHE A 1 568 ? 37.130 -30.979 -7.698 1.00 41.34 568 PHE A C 1
ATOM 4524 O O . PHE A 1 568 ? 36.495 -30.547 -8.658 1.00 41.34 568 PHE A O 1
ATOM 4531 N N . ILE A 1 569 ? 38.075 -30.251 -7.093 1.00 44.81 569 ILE A N 1
ATOM 4532 C CA . ILE A 1 569 ? 38.450 -28.893 -7.515 1.00 44.81 569 ILE A CA 1
ATOM 4533 C C . ILE A 1 569 ? 39.110 -28.915 -8.904 1.00 44.81 569 ILE A C 1
ATOM 4535 O O . ILE A 1 569 ? 38.740 -28.116 -9.766 1.00 44.81 569 ILE A O 1
ATOM 4539 N N . LEU A 1 570 ? 40.009 -29.872 -9.172 1.00 41.09 570 LEU A N 1
ATOM 4540 C CA . LEU A 1 570 ? 40.623 -30.049 -10.495 1.00 41.09 570 LEU A CA 1
ATOM 4541 C C . LEU A 1 570 ? 39.588 -30.444 -11.567 1.00 41.09 570 LEU A C 1
ATOM 4543 O O . LEU A 1 570 ? 39.656 -29.974 -12.704 1.00 41.09 570 LEU A O 1
ATOM 4547 N N . MET A 1 571 ? 38.592 -31.265 -11.216 1.00 44.16 571 MET A N 1
ATOM 4548 C CA . MET A 1 571 ? 37.480 -31.623 -12.104 1.00 44.16 571 MET A CA 1
ATOM 4549 C C . MET A 1 571 ? 36.578 -30.427 -12.404 1.00 44.16 571 MET A C 1
ATOM 4551 O O . MET A 1 571 ? 36.237 -30.225 -13.567 1.00 44.16 571 MET A O 1
ATOM 4555 N N . ILE A 1 572 ? 36.231 -29.610 -11.404 1.00 44.56 572 ILE A N 1
ATOM 4556 C CA . ILE A 1 572 ? 35.456 -28.377 -11.608 1.00 44.56 572 ILE A CA 1
ATOM 4557 C C . ILE A 1 572 ? 36.223 -27.421 -12.524 1.00 44.56 572 ILE A C 1
ATOM 4559 O O . ILE A 1 572 ? 35.643 -26.909 -13.479 1.00 44.56 572 ILE A O 1
ATOM 4563 N N . ALA A 1 573 ? 37.529 -27.244 -12.310 1.00 43.78 573 ALA A N 1
ATOM 4564 C CA . ALA A 1 573 ? 38.373 -26.450 -13.199 1.00 43.78 573 ALA A CA 1
ATOM 4565 C C . ALA A 1 573 ? 38.369 -27.009 -14.635 1.00 43.78 573 ALA A C 1
ATOM 4567 O O . ALA A 1 573 ? 38.183 -26.263 -15.592 1.00 43.78 573 ALA A O 1
ATOM 4568 N N . THR A 1 574 ? 38.454 -28.331 -14.801 1.00 41.81 574 THR A N 1
ATOM 4569 C CA . THR A 1 574 ? 38.436 -28.990 -16.120 1.00 41.81 574 THR A CA 1
ATOM 4570 C C . THR A 1 574 ? 37.075 -28.877 -16.818 1.00 41.81 574 THR A C 1
ATOM 4572 O O . THR A 1 574 ? 37.010 -28.701 -18.037 1.00 41.81 574 THR A O 1
ATOM 4575 N N . VAL A 1 575 ? 35.971 -28.945 -16.068 1.00 42.31 575 VAL A N 1
ATOM 4576 C CA . VAL A 1 575 ? 34.608 -28.737 -16.581 1.00 42.31 575 VAL A CA 1
ATOM 4577 C C . VAL A 1 575 ? 34.406 -27.278 -16.978 1.00 42.31 575 VAL A C 1
ATOM 4579 O O . VAL A 1 575 ? 33.900 -27.027 -18.066 1.00 42.31 575 VAL A O 1
ATOM 4582 N N . LEU A 1 576 ? 34.867 -26.321 -16.171 1.00 43.62 576 LEU A N 1
ATOM 4583 C CA . LEU A 1 576 ? 34.805 -24.892 -16.491 1.00 43.62 576 LEU A CA 1
ATOM 4584 C C . LEU A 1 576 ? 35.643 -24.552 -17.731 1.00 43.62 576 LEU A C 1
ATOM 4586 O O . LEU A 1 576 ? 35.168 -23.829 -18.604 1.00 43.62 576 LEU A O 1
ATOM 4590 N N . VAL A 1 577 ? 36.828 -25.152 -17.876 1.00 44.72 577 VAL A N 1
ATOM 4591 C CA . VAL A 1 577 ? 37.665 -25.034 -19.081 1.00 44.72 577 VAL A CA 1
ATOM 4592 C C . VAL A 1 577 ? 36.990 -25.685 -20.293 1.00 44.72 577 VAL A C 1
ATOM 4594 O O . VAL A 1 577 ? 36.990 -25.107 -21.377 1.00 44.72 577 VAL A O 1
ATOM 4597 N N . ARG A 1 578 ? 36.327 -26.841 -20.141 1.00 42.12 578 ARG A N 1
ATOM 4598 C CA . ARG A 1 578 ? 35.541 -27.468 -21.223 1.00 42.12 578 ARG A CA 1
ATOM 4599 C C . ARG A 1 578 ? 34.290 -26.674 -21.592 1.00 42.12 578 ARG A C 1
ATOM 4601 O O . ARG A 1 578 ? 33.934 -26.644 -22.767 1.00 42.12 578 ARG A O 1
ATOM 4608 N N . MET A 1 579 ? 33.632 -26.025 -20.635 1.00 43.31 579 MET A N 1
ATOM 4609 C CA . MET A 1 579 ? 32.498 -25.132 -20.882 1.00 43.31 579 MET A CA 1
ATOM 4610 C C . MET A 1 579 ? 32.952 -23.857 -21.594 1.00 43.31 579 MET A C 1
ATOM 4612 O O . MET A 1 579 ? 32.309 -23.457 -22.562 1.00 43.31 579 MET A O 1
ATOM 4616 N N . ALA A 1 580 ? 34.095 -23.284 -21.203 1.00 44.03 580 ALA A N 1
ATOM 4617 C CA . ALA A 1 580 ? 34.726 -22.172 -21.910 1.00 44.03 580 ALA A CA 1
ATOM 4618 C C . ALA A 1 580 ? 35.135 -22.575 -23.339 1.00 44.03 580 ALA A C 1
ATOM 4620 O O . ALA A 1 580 ? 34.793 -21.885 -24.296 1.00 44.03 580 ALA A O 1
ATOM 4621 N N . ALA A 1 581 ? 35.749 -23.750 -23.514 1.00 43.22 581 ALA A N 1
ATOM 4622 C CA . ALA A 1 581 ? 36.121 -24.292 -24.821 1.00 43.22 581 ALA A CA 1
ATOM 4623 C C . ALA A 1 581 ? 34.904 -24.638 -25.702 1.00 43.22 581 ALA A C 1
ATOM 4625 O O . ALA A 1 581 ? 34.957 -24.464 -26.919 1.00 43.22 581 ALA A O 1
ATOM 4626 N N . ASN A 1 582 ? 33.788 -25.091 -25.119 1.00 44.06 582 ASN A N 1
ATOM 4627 C CA . ASN A 1 582 ? 32.532 -25.325 -25.840 1.00 44.06 582 ASN A CA 1
ATOM 4628 C C . ASN A 1 582 ? 31.795 -24.023 -26.175 1.00 44.06 582 ASN A C 1
ATOM 4630 O O . ASN A 1 582 ? 31.179 -23.940 -27.234 1.00 44.06 582 ASN A O 1
ATOM 4634 N N . SER A 1 583 ? 31.889 -23.000 -25.324 1.00 42.94 583 SER A N 1
ATOM 4635 C CA . SER A 1 583 ? 31.394 -21.650 -25.615 1.00 42.94 583 SER A CA 1
ATOM 4636 C C . SER A 1 583 ? 32.182 -21.019 -26.770 1.00 42.94 583 SER A C 1
ATOM 4638 O O . SER A 1 583 ? 31.587 -20.492 -27.707 1.00 42.94 583 SER A O 1
ATOM 4640 N N . LEU A 1 584 ? 33.509 -21.189 -26.778 1.00 43.06 584 LEU A N 1
ATOM 4641 C CA . LEU A 1 584 ? 34.391 -20.794 -27.883 1.00 43.06 584 LEU A CA 1
ATOM 4642 C C . LEU A 1 584 ? 34.148 -21.631 -29.154 1.00 43.06 584 LEU A C 1
ATOM 4644 O O . LEU A 1 584 ? 34.192 -21.106 -30.263 1.00 43.06 584 LEU A O 1
ATOM 4648 N N . ARG A 1 585 ? 33.811 -22.925 -29.031 1.00 40.75 585 ARG A N 1
ATOM 4649 C CA . ARG A 1 585 ? 33.391 -23.756 -30.177 1.00 40.75 585 ARG A CA 1
ATOM 4650 C C . ARG A 1 585 ? 32.012 -23.390 -30.720 1.00 40.75 585 ARG A C 1
ATOM 4652 O O . ARG A 1 585 ? 31.819 -23.522 -31.918 1.00 40.75 585 ARG A O 1
ATOM 4659 N N . LYS A 1 586 ? 31.076 -22.904 -29.903 1.00 43.00 586 LYS A N 1
ATOM 4660 C CA . LYS A 1 586 ? 29.788 -22.376 -30.392 1.00 43.00 586 LYS A CA 1
ATOM 4661 C C . LYS A 1 586 ? 29.944 -21.035 -31.118 1.00 43.00 586 LYS A C 1
ATOM 4663 O O . LYS A 1 586 ? 29.164 -20.748 -32.016 1.00 43.00 586 LYS A O 1
ATOM 4668 N N . GLN A 1 587 ? 30.991 -20.265 -30.812 1.00 43.62 587 GLN A N 1
ATOM 4669 C CA . GLN A 1 587 ? 31.398 -19.103 -31.618 1.00 43.62 587 GLN A CA 1
ATOM 4670 C C . GLN A 1 587 ? 32.102 -19.490 -32.936 1.00 43.62 587 GLN A C 1
ATOM 4672 O O . GLN A 1 587 ? 32.240 -18.662 -33.834 1.00 43.62 587 GLN A O 1
ATOM 4677 N N . LYS A 1 588 ? 32.502 -20.760 -33.096 1.00 43.44 588 LYS A N 1
ATOM 4678 C CA . LYS A 1 588 ? 33.200 -21.298 -34.278 1.00 43.44 588 LYS A CA 1
ATOM 4679 C C . LYS A 1 588 ? 32.298 -21.469 -35.510 1.00 43.44 588 LYS A C 1
ATOM 4681 O O . LYS A 1 588 ? 32.828 -21.578 -36.612 1.00 43.44 588 LYS A O 1
ATOM 4686 N N . ASP A 1 589 ? 30.973 -21.428 -35.349 1.00 44.44 589 ASP A N 1
ATOM 4687 C CA . ASP A 1 589 ? 30.010 -21.525 -36.459 1.00 44.44 589 ASP A CA 1
ATOM 4688 C C . ASP A 1 589 ? 29.714 -20.168 -37.141 1.00 44.44 589 ASP A C 1
ATOM 4690 O O . ASP A 1 589 ? 28.923 -20.108 -38.080 1.00 44.44 589 ASP A O 1
ATOM 4694 N N . ALA A 1 590 ? 30.384 -19.080 -36.729 1.00 45.09 590 ALA A N 1
ATOM 4695 C CA . ALA A 1 590 ? 30.165 -17.719 -37.239 1.00 45.09 590 ALA A CA 1
ATOM 4696 C C . ALA A 1 590 ? 31.341 -17.122 -38.052 1.00 45.09 590 ALA A C 1
ATOM 4698 O O . ALA A 1 590 ? 31.441 -15.907 -38.176 1.00 45.09 590 ALA A O 1
ATOM 4699 N N . GLY A 1 591 ? 32.216 -17.959 -38.627 1.00 48.66 591 GLY A N 1
ATOM 4700 C CA . GLY A 1 591 ? 33.136 -17.578 -39.714 1.00 48.66 591 GLY A CA 1
ATOM 4701 C C . GLY A 1 591 ? 34.111 -16.424 -39.427 1.00 48.66 591 GLY A C 1
ATOM 4702 O O . GLY A 1 591 ? 33.913 -15.320 -39.924 1.00 48.66 591 GLY A O 1
ATOM 4703 N N . VAL A 1 592 ? 35.215 -16.701 -38.719 1.00 42.56 592 VAL A N 1
ATOM 4704 C CA . VAL A 1 592 ? 36.359 -15.774 -38.565 1.00 42.56 592 VAL A CA 1
ATOM 4705 C C . VAL A 1 592 ? 37.700 -16.491 -38.841 1.00 42.56 592 VAL A C 1
ATOM 4707 O O . VAL A 1 592 ? 37.850 -17.702 -38.616 1.00 42.56 592 VAL A O 1
ATOM 4710 N N . ASP A 1 593 ? 38.620 -15.714 -39.419 1.00 42.34 593 ASP A N 1
ATOM 4711 C CA . ASP A 1 593 ? 39.835 -16.036 -40.185 1.00 42.34 593 ASP A CA 1
ATOM 4712 C C . ASP A 1 593 ? 40.924 -16.844 -39.434 1.00 42.34 593 ASP A C 1
ATOM 4714 O O . ASP A 1 593 ? 40.951 -16.936 -38.208 1.00 42.34 593 ASP A O 1
ATOM 4718 N N . SER A 1 594 ? 41.822 -17.495 -40.181 1.00 46.41 594 SER A N 1
ATOM 4719 C CA . SER A 1 594 ? 42.690 -18.589 -39.715 1.00 46.41 594 SER A CA 1
ATOM 4720 C C . SER A 1 594 ? 44.063 -18.190 -39.150 1.00 46.41 594 SER A C 1
ATOM 4722 O O . SER A 1 594 ? 44.914 -19.065 -39.028 1.00 46.41 594 SER A O 1
ATOM 4724 N N . ALA A 1 595 ? 44.304 -16.923 -38.798 1.00 42.53 595 ALA A N 1
ATOM 4725 C CA . ALA A 1 595 ? 45.621 -16.455 -38.329 1.00 42.53 595 ALA A CA 1
ATOM 4726 C C . ALA A 1 595 ? 45.716 -16.156 -36.814 1.00 42.53 595 ALA A C 1
ATOM 4728 O O . ALA A 1 595 ? 46.815 -16.135 -36.274 1.00 42.53 595 ALA A O 1
ATOM 4729 N N . GLU A 1 596 ? 44.595 -16.016 -36.096 1.00 42.47 596 GLU A N 1
ATOM 4730 C CA . GLU A 1 596 ? 44.567 -15.877 -34.619 1.00 42.47 596 GLU A CA 1
ATOM 4731 C C . GLU A 1 596 ? 44.556 -17.229 -33.874 1.00 42.47 596 GLU A C 1
ATOM 4733 O O . GLU A 1 596 ? 44.473 -17.280 -32.648 1.00 42.47 596 GLU A O 1
ATOM 4738 N N . ARG A 1 597 ? 44.633 -18.351 -34.604 1.00 42.31 597 ARG A N 1
ATOM 4739 C CA . ARG A 1 597 ? 44.456 -19.704 -34.046 1.00 42.31 597 ARG A CA 1
ATOM 4740 C C . ARG A 1 597 ? 45.695 -20.280 -33.363 1.00 42.31 597 ARG A C 1
ATOM 4742 O O . ARG A 1 597 ? 45.529 -21.111 -32.477 1.00 42.31 597 ARG A O 1
ATOM 4749 N N . ASP A 1 598 ? 46.890 -19.820 -33.724 1.00 38.81 598 ASP A N 1
ATOM 4750 C CA . ASP A 1 598 ? 48.139 -20.425 -33.240 1.00 38.81 598 ASP A CA 1
ATOM 4751 C C . ASP A 1 598 ? 48.743 -19.690 -32.029 1.00 38.81 598 ASP A C 1
ATOM 4753 O O . ASP A 1 598 ? 49.570 -20.255 -31.327 1.00 38.81 598 ASP A O 1
ATOM 4757 N N . LEU A 1 599 ? 48.285 -18.470 -31.716 1.00 39.19 599 LEU A N 1
ATOM 4758 C CA . LEU A 1 599 ? 48.757 -17.696 -30.554 1.00 39.19 599 LEU A CA 1
ATOM 4759 C C . LEU A 1 599 ? 48.021 -18.041 -29.247 1.00 39.19 599 LEU A C 1
ATOM 4761 O O . LEU A 1 599 ? 48.625 -18.007 -28.184 1.00 39.19 599 LEU A O 1
ATOM 4765 N N . VAL A 1 600 ? 46.742 -18.429 -29.314 1.00 38.59 600 VAL A N 1
ATOM 4766 C CA . VAL A 1 600 ? 45.937 -18.745 -28.113 1.00 38.59 600 VAL A CA 1
ATOM 4767 C C . VAL A 1 600 ? 46.109 -20.202 -27.657 1.00 38.59 600 VAL A C 1
ATOM 4769 O O . VAL A 1 600 ? 45.929 -20.516 -26.481 1.00 38.59 600 VAL A O 1
ATOM 4772 N N . ALA A 1 601 ? 46.489 -21.111 -28.559 1.00 36.47 601 ALA A N 1
ATOM 4773 C CA . ALA A 1 601 ? 46.728 -22.511 -28.209 1.00 36.47 601 ALA A CA 1
ATOM 4774 C C . ALA A 1 601 ? 48.020 -22.698 -27.387 1.00 36.47 601 ALA A C 1
ATOM 4776 O O . ALA A 1 601 ? 48.010 -23.465 -26.428 1.00 36.47 601 ALA A O 1
ATOM 4777 N N . ASP A 1 602 ? 49.075 -21.938 -27.702 1.00 36.78 602 ASP A N 1
ATOM 4778 C CA . ASP A 1 602 ? 50.393 -22.045 -27.055 1.00 36.78 602 ASP A CA 1
ATOM 4779 C C . ASP A 1 602 ? 50.402 -21.438 -25.632 1.00 36.78 602 ASP A C 1
ATOM 4781 O O . ASP A 1 602 ? 51.012 -21.988 -24.715 1.00 36.78 602 ASP A O 1
ATOM 4785 N N . GLU A 1 603 ? 49.639 -20.361 -25.389 1.00 38.19 603 GLU A N 1
ATOM 4786 C CA . GLU A 1 603 ? 49.508 -19.754 -24.049 1.00 38.19 603 GLU A CA 1
ATOM 4787 C C . GLU A 1 603 ? 48.659 -20.595 -23.078 1.00 38.19 603 GLU A C 1
ATOM 4789 O O . GLU A 1 603 ? 48.833 -20.511 -21.861 1.00 38.19 603 GLU A O 1
ATOM 4794 N N . THR A 1 604 ? 47.759 -21.444 -23.589 1.00 36.53 604 THR A N 1
ATOM 4795 C CA . THR A 1 604 ? 46.876 -22.264 -22.740 1.00 36.53 604 THR A CA 1
ATOM 4796 C C . THR A 1 604 ? 47.559 -23.554 -22.265 1.00 36.53 604 THR A C 1
ATOM 4798 O O . THR A 1 604 ? 47.240 -24.056 -21.188 1.00 36.53 604 THR A O 1
ATOM 4801 N N . GLU A 1 605 ? 48.520 -24.084 -23.030 1.00 36.53 605 GLU A N 1
ATOM 4802 C CA . GLU A 1 605 ? 49.272 -25.297 -22.670 1.00 36.53 605 GLU A CA 1
ATOM 4803 C C . GLU A 1 605 ? 50.400 -25.007 -21.657 1.00 36.53 605 GLU A C 1
ATOM 4805 O O . GLU A 1 605 ? 50.639 -25.811 -20.756 1.00 36.53 605 GLU A O 1
ATOM 4810 N N . GLN A 1 606 ? 51.006 -23.811 -21.693 1.00 35.19 606 GLN A N 1
ATOM 4811 C CA . GLN A 1 606 ? 52.041 -23.396 -20.729 1.00 35.19 606 GLN A CA 1
ATOM 4812 C C . GLN A 1 606 ? 51.528 -23.159 -19.295 1.00 35.19 606 GLN A C 1
ATOM 4814 O O . GLN A 1 606 ? 52.296 -23.262 -18.336 1.00 35.19 606 GLN A O 1
ATOM 4819 N N . LEU A 1 607 ? 50.232 -22.883 -19.119 1.00 33.84 607 LEU A N 1
ATOM 4820 C CA . LEU A 1 607 ? 49.609 -22.668 -17.804 1.00 33.84 607 LEU A CA 1
ATOM 4821 C C . LEU A 1 607 ? 49.427 -23.960 -16.985 1.00 33.84 607 LEU A C 1
ATOM 4823 O O . LEU A 1 607 ? 49.132 -23.888 -15.793 1.00 33.84 607 LEU A O 1
ATOM 4827 N N . VAL A 1 608 ? 49.608 -25.138 -17.594 1.00 34.81 608 VAL A N 1
ATOM 4828 C CA . VAL A 1 608 ? 49.377 -26.440 -16.942 1.00 34.81 608 VAL A CA 1
ATOM 4829 C C . VAL A 1 608 ? 50.657 -27.036 -16.328 1.00 34.81 608 VAL A C 1
ATOM 4831 O O . VAL A 1 608 ? 50.562 -27.847 -15.411 1.00 34.81 608 VAL A O 1
ATOM 4834 N N . GLU A 1 609 ? 51.856 -26.614 -16.748 1.00 31.78 609 GLU A N 1
ATOM 4835 C CA . GLU A 1 609 ? 53.120 -27.280 -16.367 1.00 31.78 609 GLU A CA 1
ATOM 4836 C C . GLU A 1 609 ? 53.874 -26.698 -15.150 1.00 31.78 609 GLU A C 1
ATOM 4838 O O . GLU A 1 609 ? 54.860 -27.290 -14.723 1.00 31.78 609 GLU A O 1
ATOM 4843 N N . THR A 1 610 ? 53.445 -25.589 -14.529 1.00 31.03 610 THR A N 1
ATOM 4844 C CA . THR A 1 610 ? 54.255 -24.892 -13.491 1.00 31.03 610 THR A CA 1
ATOM 4845 C C . THR A 1 610 ? 53.763 -24.998 -12.038 1.00 31.03 610 THR A C 1
ATOM 4847 O O . THR A 1 610 ? 54.247 -24.275 -11.168 1.00 31.03 610 THR A O 1
ATOM 4850 N N . ALA A 1 611 ? 52.859 -25.926 -11.715 1.00 30.31 611 ALA A N 1
ATOM 4851 C CA . ALA A 1 611 ? 52.410 -26.148 -10.336 1.00 30.31 611 ALA A CA 1
ATOM 4852 C C . ALA A 1 611 ? 53.195 -27.285 -9.641 1.00 30.31 611 ALA A C 1
ATOM 4854 O O . ALA A 1 611 ? 52.756 -28.433 -9.639 1.00 30.31 611 ALA A O 1
ATOM 4855 N N . GLU A 1 612 ? 54.341 -26.980 -9.020 1.00 31.14 612 GLU A N 1
ATOM 4856 C CA . GLU A 1 612 ? 55.010 -27.894 -8.073 1.00 31.14 612 GLU A CA 1
ATOM 4857 C C . GLU A 1 612 ? 54.557 -27.636 -6.621 1.00 31.14 612 GLU A C 1
ATOM 4859 O O . GLU A 1 612 ? 54.374 -26.496 -6.194 1.00 31.14 612 GLU A O 1
ATOM 4864 N N . PHE A 1 613 ? 54.365 -28.717 -5.857 1.00 30.03 613 PHE A N 1
ATOM 4865 C CA . PHE A 1 613 ? 53.800 -28.732 -4.502 1.00 30.03 613 PHE A CA 1
ATOM 4866 C C . PHE A 1 613 ? 54.911 -28.981 -3.462 1.00 30.03 613 PHE A C 1
ATOM 4868 O O . PHE A 1 613 ? 55.483 -30.071 -3.435 1.00 30.03 613 PHE A O 1
ATOM 4875 N N . ASP A 1 614 ? 55.216 -28.008 -2.591 1.00 28.20 614 ASP A N 1
ATOM 4876 C CA . ASP A 1 614 ? 56.130 -28.205 -1.450 1.00 28.20 614 ASP A CA 1
ATOM 4877 C C . ASP A 1 614 ? 55.349 -28.730 -0.232 1.00 28.20 614 ASP A C 1
ATOM 4879 O O . ASP A 1 614 ? 54.415 -28.105 0.272 1.00 28.20 614 ASP A O 1
ATOM 4883 N N . SER A 1 615 ? 55.727 -29.916 0.241 1.00 29.75 615 SER A N 1
ATOM 4884 C CA . SER A 1 615 ? 55.001 -30.712 1.233 1.00 29.75 615 SER A CA 1
ATOM 4885 C C . SER A 1 615 ? 55.173 -30.277 2.698 1.00 29.75 615 SER A C 1
ATOM 4887 O O . SER A 1 615 ? 54.735 -31.006 3.588 1.00 29.75 615 SER A O 1
ATOM 4889 N N . THR A 1 616 ? 55.815 -29.140 2.989 1.00 30.98 616 THR A N 1
ATOM 4890 C CA . THR A 1 616 ? 56.276 -28.846 4.366 1.00 30.98 616 THR A CA 1
ATOM 4891 C C . THR A 1 616 ? 55.491 -27.750 5.106 1.00 30.98 616 THR A C 1
ATOM 4893 O O . THR A 1 616 ? 55.483 -27.733 6.333 1.00 30.98 616 THR A O 1
ATOM 4896 N N . TYR A 1 617 ? 54.754 -26.892 4.399 1.00 30.67 617 TYR A N 1
ATOM 4897 C CA . TYR A 1 617 ? 53.801 -25.925 4.964 1.00 30.67 617 TYR A CA 1
ATOM 4898 C C . TYR A 1 617 ? 52.684 -25.732 3.934 1.00 30.67 617 TYR A C 1
ATOM 4900 O O . TYR A 1 617 ? 52.948 -25.185 2.873 1.00 30.67 617 TYR A O 1
ATOM 4908 N N . GLY A 1 618 ? 51.462 -26.202 4.200 1.00 30.14 618 GLY A N 1
ATOM 4909 C CA . GLY A 1 618 ? 50.363 -26.217 3.220 1.00 30.14 618 GLY A CA 1
ATOM 4910 C C . GLY A 1 618 ? 49.948 -24.833 2.690 1.00 30.14 618 GLY A C 1
ATOM 4911 O O . GLY A 1 618 ? 48.996 -24.243 3.190 1.00 30.14 618 GLY A O 1
ATOM 4912 N N . SER A 1 619 ? 50.645 -24.336 1.666 1.00 27.36 619 SER A N 1
ATOM 4913 C CA . SER A 1 619 ? 50.418 -23.070 0.961 1.00 27.36 619 SER A CA 1
ATOM 4914 C C . SER A 1 619 ? 50.957 -23.176 -0.472 1.00 27.36 619 SER A C 1
ATOM 4916 O O . SER A 1 619 ? 52.079 -23.636 -0.677 1.00 27.36 619 SER A O 1
ATOM 4918 N N . ILE A 1 620 ? 50.167 -22.749 -1.463 1.00 27.11 620 ILE A N 1
ATOM 4919 C CA . ILE A 1 620 ? 50.569 -22.645 -2.876 1.00 27.11 620 ILE A CA 1
ATOM 4920 C C . ILE A 1 620 ? 50.916 -21.175 -3.155 1.00 27.11 620 ILE A C 1
ATOM 4922 O O . ILE A 1 620 ? 50.068 -20.302 -2.972 1.00 27.11 620 ILE A O 1
ATOM 4926 N N . ARG A 1 621 ? 52.139 -20.884 -3.620 1.00 26.61 621 ARG A N 1
ATOM 4927 C CA . ARG A 1 621 ? 52.510 -19.571 -4.179 1.00 26.61 621 ARG A CA 1
ATOM 4928 C C . ARG A 1 621 ? 52.517 -19.641 -5.704 1.00 26.61 621 ARG A C 1
ATOM 4930 O O . ARG A 1 621 ? 53.358 -20.322 -6.277 1.00 26.61 621 ARG A O 1
ATOM 4937 N N . THR A 1 622 ? 51.644 -18.878 -6.353 1.00 27.86 622 THR A N 1
ATOM 4938 C CA . THR A 1 622 ? 51.719 -18.577 -7.791 1.00 27.86 622 THR A CA 1
ATOM 4939 C C . THR A 1 622 ? 52.328 -17.191 -7.989 1.00 27.86 622 THR A C 1
ATOM 4941 O O . THR A 1 622 ? 51.763 -16.190 -7.552 1.00 27.86 622 THR A O 1
ATOM 4944 N N . THR A 1 623 ? 53.486 -17.110 -8.643 1.00 29.03 623 THR A N 1
ATOM 4945 C CA . THR A 1 623 ? 54.086 -15.847 -9.097 1.00 29.03 623 THR A CA 1
ATOM 4946 C C . THR A 1 623 ? 53.634 -15.555 -10.525 1.00 29.03 623 THR A C 1
ATOM 4948 O O . THR A 1 623 ? 54.084 -16.233 -11.443 1.00 29.03 623 THR A O 1
ATOM 4951 N N . GLY A 1 624 ? 52.778 -14.548 -10.732 1.00 26.61 624 GLY A N 1
ATOM 4952 C CA . GLY A 1 624 ? 52.456 -14.074 -12.084 1.00 26.61 624 GLY A CA 1
ATOM 4953 C C . GLY A 1 624 ? 51.107 -13.375 -12.238 1.00 26.61 624 GLY A C 1
ATOM 4954 O O . GLY A 1 624 ? 50.160 -13.979 -12.713 1.00 26.61 624 GLY A O 1
ATOM 4955 N N . VAL A 1 625 ? 51.073 -12.091 -11.864 1.00 33.50 625 VAL A N 1
ATOM 4956 C CA . VAL A 1 625 ? 50.129 -11.027 -12.278 1.00 33.50 625 VAL A CA 1
ATOM 4957 C C . VAL A 1 625 ? 48.629 -11.353 -12.187 1.00 33.50 625 VAL A C 1
ATOM 4959 O O . VAL A 1 625 ? 47.934 -11.526 -13.184 1.00 33.50 625 VAL A O 1
ATOM 4962 N N . THR A 1 626 ? 48.097 -11.294 -10.969 1.00 27.62 626 THR A N 1
ATOM 4963 C CA . THR A 1 626 ? 46.681 -11.018 -10.713 1.00 27.62 626 THR A CA 1
ATOM 4964 C C . THR A 1 626 ? 46.519 -9.536 -10.367 1.00 27.62 626 THR A C 1
ATOM 4966 O O . THR A 1 626 ? 47.143 -9.037 -9.433 1.00 27.62 626 THR A O 1
ATOM 4969 N N . SER A 1 627 ? 45.655 -8.802 -11.076 1.00 29.69 627 SER A N 1
ATOM 4970 C CA . SER A 1 627 ? 45.056 -7.590 -10.502 1.00 29.69 627 SER A CA 1
ATOM 4971 C C . SER A 1 627 ? 43.886 -8.023 -9.612 1.00 29.69 627 SER A C 1
ATOM 4973 O O . SER A 1 627 ? 42.714 -7.843 -9.950 1.00 29.69 627 SER A O 1
ATOM 4975 N N . GLU A 1 628 ? 44.205 -8.676 -8.496 1.00 29.41 628 GLU A N 1
ATOM 4976 C CA . GLU A 1 628 ? 43.271 -8.854 -7.389 1.00 29.41 628 GLU A CA 1
ATOM 4977 C C . GLU A 1 628 ? 42.927 -7.468 -6.845 1.00 29.41 628 GLU A C 1
ATOM 4979 O O . GLU A 1 628 ? 43.750 -6.801 -6.224 1.00 29.41 628 GLU A O 1
ATOM 4984 N N . THR A 1 629 ? 41.701 -7.006 -7.083 1.00 30.97 629 THR A N 1
ATOM 4985 C CA . THR A 1 629 ? 41.157 -5.906 -6.286 1.00 30.97 629 THR A CA 1
ATOM 4986 C C . THR A 1 629 ? 40.728 -6.522 -4.962 1.00 30.97 629 THR A C 1
ATOM 4988 O O . THR A 1 629 ? 39.662 -7.135 -4.877 1.00 30.97 629 THR A O 1
ATOM 4991 N N . TYR A 1 630 ? 41.599 -6.434 -3.960 1.00 33.81 630 TYR A N 1
ATOM 4992 C CA . TYR A 1 630 ? 41.351 -6.935 -2.616 1.00 33.81 630 TYR A CA 1
ATOM 4993 C C . TYR A 1 630 ? 40.020 -6.373 -2.092 1.00 33.81 630 TYR A C 1
ATOM 4995 O O . TYR A 1 630 ? 39.776 -5.165 -2.049 1.00 33.81 630 TYR A O 1
ATOM 5003 N N . LEU A 1 631 ? 39.111 -7.281 -1.742 1.00 40.94 631 LEU A N 1
ATOM 5004 C CA . LEU A 1 631 ? 37.843 -6.958 -1.102 1.00 40.94 631 LEU A CA 1
ATOM 5005 C C . LEU A 1 631 ? 38.134 -6.399 0.293 1.00 40.94 631 LEU A C 1
ATOM 5007 O O . LEU A 1 631 ? 38.571 -7.126 1.181 1.00 40.94 631 LEU A O 1
ATOM 5011 N N . PHE A 1 632 ? 37.849 -5.117 0.503 1.00 50.94 632 PHE A N 1
ATOM 5012 C CA . PHE A 1 632 ? 37.860 -4.516 1.833 1.00 50.94 632 PHE A CA 1
ATOM 5013 C C . PHE A 1 632 ? 36.776 -5.168 2.717 1.00 50.94 632 PHE A C 1
ATOM 5015 O O . PHE A 1 632 ? 35.590 -4.849 2.592 1.00 50.94 632 PHE A O 1
ATOM 5022 N N . ASN A 1 633 ? 37.173 -6.111 3.578 1.00 55.28 633 ASN A N 1
ATOM 5023 C CA . ASN A 1 633 ? 36.303 -6.827 4.516 1.00 55.28 633 ASN A CA 1
ATOM 5024 C C . ASN A 1 633 ? 36.492 -6.274 5.939 1.00 55.28 633 ASN A C 1
ATOM 5026 O O . ASN A 1 633 ? 37.302 -6.776 6.719 1.00 55.28 633 ASN A O 1
ATOM 5030 N N . PHE A 1 634 ? 35.751 -5.217 6.276 1.00 69.50 634 PHE A N 1
ATOM 5031 C CA . PHE A 1 634 ? 35.761 -4.630 7.616 1.00 69.50 634 PHE A CA 1
ATOM 5032 C C . PHE A 1 634 ? 34.751 -5.364 8.513 1.00 69.50 634 PHE A C 1
ATOM 5034 O O . PHE A 1 634 ? 33.555 -5.074 8.509 1.00 69.50 634 PHE A O 1
ATOM 5041 N N . SER A 1 635 ? 35.224 -6.396 9.212 1.00 81.50 635 SER A N 1
ATOM 5042 C CA . SER A 1 635 ? 34.434 -7.226 10.135 1.00 81.50 635 SER A CA 1
ATOM 5043 C C . SER A 1 635 ? 34.527 -6.719 11.579 1.00 81.50 635 SER A C 1
ATOM 5045 O O . SER A 1 635 ? 35.429 -5.942 11.888 1.00 81.50 635 SER A O 1
ATOM 5047 N N . GLN A 1 636 ? 33.680 -7.219 12.487 1.00 82.69 636 GLN A N 1
ATOM 5048 C CA . GLN A 1 636 ? 33.819 -6.984 13.934 1.00 82.69 636 GLN A CA 1
ATOM 5049 C C . GLN A 1 636 ? 35.232 -7.334 14.439 1.00 82.69 636 GLN A C 1
ATOM 5051 O O . GLN A 1 636 ? 35.816 -6.583 15.212 1.00 82.69 636 GLN A O 1
ATOM 5056 N N . ASN A 1 637 ? 35.835 -8.426 13.952 1.00 79.88 637 ASN A N 1
ATOM 5057 C CA . ASN A 1 637 ? 37.216 -8.784 14.299 1.00 79.88 637 ASN A CA 1
ATOM 5058 C C . ASN A 1 637 ? 38.231 -7.764 13.773 1.00 79.88 637 ASN A C 1
ATOM 5060 O O . ASN A 1 637 ? 39.173 -7.415 14.483 1.00 79.88 637 ASN A O 1
ATOM 5064 N N . THR A 1 638 ? 38.020 -7.262 12.554 1.00 79.62 638 THR A N 1
ATOM 5065 C CA . THR A 1 638 ? 38.846 -6.201 11.965 1.00 79.62 638 THR A CA 1
ATOM 5066 C C . THR A 1 638 ? 38.754 -4.939 12.817 1.00 79.62 638 THR A C 1
ATOM 5068 O O . THR A 1 638 ? 39.778 -4.427 13.251 1.00 79.62 638 THR A O 1
ATOM 5071 N N . PHE A 1 639 ? 37.535 -4.496 13.144 1.00 87.06 639 PHE A N 1
ATOM 5072 C CA . PHE A 1 639 ? 37.293 -3.365 14.035 1.00 87.06 639 PHE A CA 1
ATOM 5073 C C . PHE A 1 639 ? 37.973 -3.558 15.392 1.00 87.06 639 PHE A C 1
ATOM 5075 O O . PHE A 1 639 ? 38.645 -2.648 15.873 1.00 87.06 639 PHE A O 1
ATOM 5082 N N . ASN A 1 640 ? 37.868 -4.755 15.976 1.00 86.00 640 ASN A N 1
ATOM 5083 C CA . ASN A 1 640 ? 38.447 -5.049 17.278 1.00 86.00 640 ASN A CA 1
ATOM 5084 C C . ASN A 1 640 ? 39.975 -4.913 17.289 1.00 86.00 640 ASN A C 1
ATOM 5086 O O . ASN A 1 640 ? 40.557 -4.357 18.224 1.00 86.00 640 ASN A O 1
ATOM 5090 N N . GLN A 1 641 ? 40.624 -5.421 16.242 1.00 82.00 641 GLN A N 1
ATOM 5091 C CA . GLN A 1 641 ? 42.068 -5.314 16.057 1.00 82.00 641 GLN A CA 1
ATOM 5092 C C . GLN A 1 641 ? 42.486 -3.861 15.803 1.00 82.00 641 GLN A C 1
ATOM 5094 O O . GLN A 1 641 ? 43.387 -3.363 16.481 1.00 82.00 641 GLN A O 1
ATOM 5099 N N . SER A 1 642 ? 41.793 -3.149 14.903 1.00 84.75 642 SER A N 1
ATOM 5100 C CA . SER A 1 642 ? 42.079 -1.739 14.615 1.00 84.75 642 SER A CA 1
ATOM 5101 C C . SER A 1 642 ? 41.882 -0.852 15.847 1.00 84.75 642 SER A C 1
ATOM 5103 O O . SER A 1 642 ? 42.690 0.037 16.080 1.00 84.75 642 SER A O 1
ATOM 5105 N N . ALA A 1 643 ? 40.856 -1.091 16.669 1.00 86.88 643 ALA A N 1
ATOM 5106 C CA . ALA A 1 643 ? 40.595 -0.317 17.885 1.00 86.88 643 ALA A CA 1
ATOM 5107 C C . ALA A 1 643 ? 41.741 -0.443 18.900 1.00 86.88 643 ALA A C 1
ATOM 5109 O O . ALA A 1 643 ? 42.219 0.570 19.415 1.00 86.88 643 ALA A O 1
ATOM 5110 N N . LYS A 1 644 ? 42.237 -1.669 19.129 1.00 85.62 644 LYS A N 1
ATOM 5111 C CA . LYS A 1 644 ? 43.413 -1.936 19.978 1.00 85.62 644 LYS A CA 1
ATOM 5112 C C . LYS A 1 644 ? 44.665 -1.233 19.455 1.00 85.62 644 LYS A C 1
ATOM 5114 O O . LYS A 1 644 ? 45.368 -0.592 20.235 1.00 85.62 644 LYS A O 1
ATOM 5119 N N . ALA A 1 645 ? 44.913 -1.301 18.148 1.00 83.94 645 ALA A N 1
ATOM 5120 C CA . ALA A 1 645 ? 46.054 -0.638 17.522 1.00 83.94 645 ALA A CA 1
ATOM 5121 C C . ALA A 1 645 ? 45.962 0.898 17.618 1.00 83.94 645 ALA A C 1
ATOM 5123 O O . ALA A 1 645 ? 46.920 1.544 18.039 1.00 83.94 645 ALA A O 1
ATOM 5124 N N . VAL A 1 646 ? 44.797 1.480 17.303 1.00 85.62 646 VAL A N 1
ATOM 5125 C CA . VAL A 1 646 ? 44.541 2.931 17.350 1.00 85.62 646 VAL A CA 1
ATOM 5126 C C . VAL A 1 646 ? 44.730 3.486 18.752 1.00 85.62 646 VAL A C 1
ATOM 5128 O O . VAL A 1 646 ? 45.470 4.452 18.918 1.00 85.62 646 VAL A O 1
ATOM 5131 N N . VAL A 1 647 ? 44.141 2.868 19.776 1.00 84.50 647 VAL A N 1
ATOM 5132 C CA . VAL A 1 647 ? 44.291 3.354 21.156 1.00 84.50 647 VAL A CA 1
ATOM 5133 C C . VAL A 1 647 ? 45.739 3.250 21.632 1.00 84.50 647 VAL A C 1
ATOM 5135 O O . VAL A 1 647 ? 46.260 4.208 22.199 1.00 84.50 647 VAL A O 1
ATOM 5138 N N . ASN A 1 648 ? 46.438 2.154 21.333 1.00 81.69 648 ASN A N 1
ATOM 5139 C CA . ASN A 1 648 ? 47.854 2.021 21.687 1.00 81.69 648 ASN A CA 1
ATOM 5140 C C . ASN A 1 648 ? 48.745 3.050 20.971 1.00 81.69 648 ASN A C 1
ATOM 5142 O O . ASN A 1 648 ? 49.665 3.590 21.586 1.00 81.69 648 ASN A O 1
ATOM 5146 N N . ALA A 1 649 ? 48.469 3.359 19.699 1.00 79.69 649 ALA A N 1
ATOM 5147 C CA . ALA A 1 649 ? 49.184 4.394 18.952 1.00 79.69 649 ALA A CA 1
ATOM 5148 C C . ALA A 1 649 ? 48.900 5.806 19.504 1.00 79.69 649 ALA A C 1
ATOM 5150 O O . ALA A 1 649 ? 49.802 6.637 19.612 1.00 79.69 649 ALA A O 1
ATOM 5151 N N . LEU A 1 650 ? 47.664 6.077 19.935 1.00 77.31 650 LEU A N 1
ATOM 5152 C CA . LEU A 1 650 ? 47.285 7.346 20.568 1.00 77.31 650 LEU A CA 1
ATOM 5153 C C . LEU A 1 650 ? 47.926 7.544 21.956 1.00 77.31 650 LEU A C 1
ATOM 5155 O O . LEU A 1 650 ? 48.198 8.684 22.344 1.00 77.31 650 LEU A O 1
ATOM 5159 N N . LEU A 1 651 ? 48.215 6.450 22.670 1.00 69.62 651 LEU A N 1
ATOM 5160 C CA . LEU A 1 651 ? 48.860 6.419 23.992 1.00 69.62 651 LEU A CA 1
ATOM 5161 C C . LEU A 1 651 ? 50.402 6.380 23.944 1.00 69.62 651 LEU A C 1
ATOM 5163 O O . LEU A 1 651 ? 51.032 6.163 24.980 1.00 69.62 651 LEU A O 1
ATOM 5167 N N . GLY A 1 652 ? 51.009 6.572 22.765 1.00 60.72 652 GLY A N 1
ATOM 5168 C CA . GLY A 1 652 ? 52.449 6.427 22.521 1.00 60.72 652 GLY A CA 1
ATOM 5169 C C . GLY A 1 652 ? 53.382 7.131 23.532 1.00 60.72 652 GLY A C 1
ATOM 5170 O O . GLY A 1 652 ? 52.972 8.048 24.250 1.00 60.72 652 GLY A O 1
ATOM 5171 N N . PRO A 1 653 ? 54.666 6.716 23.597 1.00 46.91 653 PRO A N 1
ATOM 5172 C CA . PRO A 1 653 ? 55.595 7.081 24.666 1.00 46.91 653 PRO A CA 1
ATOM 5173 C C . PRO A 1 653 ? 55.667 8.596 24.873 1.00 46.91 653 PRO A C 1
ATOM 5175 O O . PRO A 1 653 ? 55.896 9.357 23.932 1.00 46.91 653 PRO A O 1
ATOM 5178 N N . CYS A 1 654 ? 55.453 9.021 26.124 1.00 43.19 654 CYS A N 1
ATOM 5179 C CA . CYS A 1 654 ? 55.445 10.413 26.558 1.00 43.19 654 CYS A CA 1
ATOM 5180 C C . CYS A 1 654 ? 56.603 11.213 25.946 1.00 43.19 654 CYS A C 1
ATOM 5182 O O . CYS A 1 654 ? 57.748 11.081 26.375 1.00 43.19 654 CYS A O 1
ATOM 5184 N N . GLY A 1 655 ? 56.293 12.084 24.985 1.00 48.06 655 GLY A N 1
ATOM 5185 C CA . GLY A 1 655 ? 57.239 13.092 24.520 1.00 48.06 655 GLY A CA 1
ATOM 5186 C C . GLY A 1 655 ? 57.175 13.401 23.036 1.00 48.06 655 GLY A C 1
ATOM 5187 O O . GLY A 1 655 ? 58.177 13.219 22.367 1.00 48.06 655 GLY A O 1
ATOM 5188 N N . MET A 1 656 ? 56.051 13.925 22.537 1.00 42.72 656 MET A N 1
ATOM 5189 C CA . MET A 1 656 ? 56.039 14.947 21.477 1.00 42.72 656 MET A CA 1
ATOM 5190 C C . MET A 1 656 ? 54.793 15.825 21.642 1.00 42.72 656 MET A C 1
ATOM 5192 O O . MET A 1 656 ? 53.698 15.333 21.941 1.00 42.72 656 MET A O 1
ATOM 5196 N N . ALA A 1 657 ? 55.017 17.133 21.560 1.00 43.59 657 ALA A N 1
ATOM 5197 C CA . ALA A 1 657 ? 54.080 18.194 21.891 1.00 43.59 657 ALA A CA 1
ATOM 5198 C C . ALA A 1 657 ? 53.017 18.405 20.797 1.00 43.59 657 ALA A C 1
ATOM 5200 O O . ALA A 1 657 ? 53.292 18.223 19.614 1.00 43.59 657 ALA A O 1
ATOM 5201 N N . ASP A 1 658 ? 51.840 18.856 21.235 1.00 48.31 658 ASP A N 1
ATOM 5202 C CA . ASP A 1 658 ? 50.849 19.600 20.440 1.00 48.31 658 ASP A CA 1
ATOM 5203 C C . ASP A 1 658 ? 49.903 18.820 19.501 1.00 48.31 658 ASP A C 1
ATOM 5205 O O . ASP A 1 658 ? 49.419 19.333 18.494 1.00 48.31 658 ASP A O 1
ATOM 5209 N N . HIS A 1 659 ? 49.555 17.577 19.848 1.00 52.06 659 HIS A N 1
ATOM 5210 C CA . HIS A 1 659 ? 48.301 16.984 19.362 1.00 52.06 659 HIS A CA 1
ATOM 5211 C C . HIS A 1 659 ? 47.225 17.334 20.385 1.00 52.06 659 HIS A C 1
ATOM 5213 O O . HIS A 1 659 ? 47.379 16.955 21.545 1.00 52.06 659 HIS A O 1
ATOM 5219 N N . GLY A 1 660 ? 46.198 18.089 19.985 1.00 53.69 660 GLY A N 1
ATOM 5220 C CA . GLY A 1 660 ? 45.144 18.567 20.882 1.00 53.69 660 GLY A CA 1
ATOM 5221 C C . GLY A 1 660 ? 44.691 17.497 21.881 1.00 53.69 660 GLY A C 1
ATOM 5222 O O . GLY A 1 660 ? 44.516 16.330 21.522 1.00 53.69 660 GLY A O 1
ATOM 5223 N N . TRP A 1 661 ? 44.526 17.908 23.141 1.00 49.12 661 TRP A N 1
ATOM 5224 C CA . TRP A 1 661 ? 44.173 17.066 24.294 1.00 49.12 661 TRP A CA 1
ATOM 5225 C C . TRP A 1 661 ? 43.047 16.048 23.998 1.00 49.12 661 TRP A C 1
ATOM 5227 O O . TRP A 1 661 ? 43.060 14.928 24.501 1.00 49.12 661 TRP A O 1
ATOM 5237 N N . HIS A 1 662 ? 42.129 16.407 23.103 1.00 61.12 662 HIS A N 1
ATOM 5238 C CA . HIS A 1 662 ? 40.922 15.677 22.707 1.00 61.12 662 HIS A CA 1
ATOM 5239 C C . HIS A 1 662 ? 41.117 14.444 21.805 1.00 61.12 662 HIS A C 1
ATOM 5241 O O . HIS A 1 662 ? 40.142 13.773 21.505 1.00 61.12 662 HIS A O 1
ATOM 5247 N N . LEU A 1 663 ? 42.323 14.142 21.311 1.00 63.56 663 LEU A N 1
ATOM 5248 C CA . LEU A 1 663 ? 42.539 12.941 20.479 1.00 63.56 663 LEU A CA 1
ATOM 5249 C C . LEU A 1 663 ? 43.224 11.795 21.235 1.00 63.56 663 LEU A C 1
ATOM 5251 O O . LEU A 1 663 ? 43.194 10.665 20.765 1.00 63.56 663 LEU A O 1
ATOM 5255 N N . ARG A 1 664 ? 43.839 12.051 22.398 1.00 65.56 664 ARG A N 1
ATOM 5256 C CA . ARG A 1 664 ? 44.661 11.055 23.117 1.00 65.56 664 ARG A CA 1
ATOM 5257 C C . ARG A 1 664 ? 43.909 10.205 24.140 1.00 65.56 664 ARG A C 1
ATOM 5259 O O . ARG A 1 664 ? 44.497 9.282 24.688 1.00 65.56 664 ARG A O 1
ATOM 5266 N N . HIS A 1 665 ? 42.647 10.515 24.422 1.00 70.00 665 HIS A N 1
ATOM 5267 C CA . HIS A 1 665 ? 41.940 9.917 25.553 1.00 70.00 665 HIS A CA 1
ATOM 5268 C C . HIS A 1 665 ? 40.961 8.803 25.169 1.00 70.00 665 HIS A C 1
ATOM 5270 O O . HIS A 1 665 ? 40.236 8.327 26.032 1.00 70.00 665 HIS A O 1
ATOM 5276 N N . TRP A 1 666 ? 40.948 8.344 23.915 1.00 82.88 666 TRP A N 1
ATOM 5277 C CA . TRP A 1 666 ? 40.134 7.191 23.528 1.00 82.88 666 TRP A CA 1
ATOM 5278 C C . TRP A 1 666 ? 40.557 5.936 24.302 1.00 82.88 666 TRP A C 1
ATOM 5280 O O . TRP A 1 666 ? 41.730 5.568 24.318 1.00 82.88 666 TRP A O 1
ATOM 5290 N N . GLN A 1 667 ? 39.594 5.285 24.945 1.00 83.25 667 GLN A N 1
ATOM 5291 C CA . GLN A 1 667 ? 39.768 4.089 25.764 1.00 83.25 667 GLN A CA 1
ATOM 5292 C C . GLN A 1 667 ? 38.908 2.950 25.210 1.00 83.25 667 GLN A C 1
ATOM 5294 O O . GLN A 1 667 ? 37.886 3.187 24.568 1.00 83.25 667 GLN A O 1
ATOM 5299 N N . ILE A 1 668 ? 39.338 1.707 25.439 1.00 85.75 668 ILE A N 1
ATOM 5300 C CA . ILE A 1 668 ? 38.618 0.503 25.003 1.00 85.75 668 ILE A CA 1
ATOM 5301 C C . ILE A 1 668 ? 37.835 -0.054 26.181 1.00 85.75 668 ILE A C 1
ATOM 5303 O O . ILE A 1 668 ? 38.386 -0.214 27.271 1.00 85.75 668 ILE A O 1
ATOM 5307 N N . GLN A 1 669 ? 36.576 -0.398 25.939 1.00 81.56 669 GLN A N 1
ATOM 5308 C CA . GLN A 1 669 ? 35.760 -1.165 26.868 1.00 81.56 669 GLN A CA 1
ATOM 5309 C C . GLN A 1 669 ? 35.328 -2.484 26.222 1.00 81.56 669 GLN A C 1
ATOM 5311 O O . GLN A 1 669 ? 34.858 -2.511 25.083 1.00 81.56 669 GLN A O 1
ATOM 5316 N N . GLU A 1 670 ? 35.507 -3.582 26.956 1.00 78.12 670 GLU A N 1
ATOM 5317 C CA . GLU A 1 670 ? 35.097 -4.928 26.542 1.00 78.12 670 GLU A CA 1
ATOM 5318 C C . GLU A 1 670 ? 33.659 -5.214 27.013 1.00 78.12 670 GLU A C 1
ATOM 5320 O O . GLU A 1 670 ? 33.262 -4.818 28.110 1.00 78.12 670 GLU A O 1
ATOM 5325 N N . SER A 1 671 ? 32.867 -5.881 26.171 1.00 65.69 671 SER A N 1
ATOM 5326 C CA . SER A 1 671 ? 31.473 -6.270 26.428 1.00 65.69 671 SER A CA 1
ATOM 5327 C C . SER A 1 671 ? 31.329 -7.801 26.371 1.00 65.69 671 SER A C 1
ATOM 5329 O O . SER A 1 671 ? 32.186 -8.487 25.810 1.00 65.69 671 SER A O 1
ATOM 5331 N N . GLU A 1 672 ? 30.262 -8.361 26.955 1.00 56.22 672 GLU A N 1
ATOM 5332 C CA . GLU A 1 672 ? 30.011 -9.810 26.931 1.00 56.22 672 GLU A CA 1
ATOM 5333 C C . GLU A 1 672 ? 29.944 -10.327 25.477 1.00 56.22 672 GLU A C 1
ATOM 5335 O O . GLU A 1 672 ? 29.184 -9.810 24.658 1.00 56.22 672 GLU A O 1
ATOM 5340 N N . GLY A 1 673 ? 30.778 -11.323 25.143 1.00 56.75 673 GLY A N 1
ATOM 5341 C CA . GLY A 1 673 ? 30.856 -11.918 23.798 1.00 56.75 673 GLY A CA 1
ATOM 5342 C C . GLY A 1 673 ? 31.975 -11.403 22.876 1.00 56.75 673 GLY A C 1
ATOM 5343 O O . GLY A 1 673 ? 31.789 -11.410 21.666 1.00 56.75 673 GLY A O 1
ATOM 5344 N N . GLU A 1 674 ? 33.117 -10.949 23.410 1.00 60.16 674 GLU A N 1
ATOM 5345 C CA . GLU A 1 674 ? 34.308 -10.483 22.650 1.00 60.16 674 GLU A CA 1
ATOM 5346 C C . GLU A 1 674 ? 34.093 -9.240 21.753 1.00 60.16 674 GLU A C 1
ATOM 5348 O O . GLU A 1 674 ? 34.989 -8.840 21.005 1.00 60.16 674 GLU A O 1
ATOM 5353 N N . SER A 1 675 ? 32.942 -8.568 21.847 1.00 69.19 675 SER A N 1
ATOM 5354 C CA . SER A 1 675 ? 32.721 -7.260 21.213 1.00 69.19 675 SER A CA 1
ATOM 5355 C C . SER A 1 675 ? 33.345 -6.145 22.057 1.00 69.19 675 SER A C 1
ATOM 5357 O O . SER A 1 675 ? 33.262 -6.159 23.287 1.00 69.19 675 SER A O 1
ATOM 5359 N N . LEU A 1 676 ? 33.981 -5.170 21.410 1.00 82.50 676 LEU A N 1
ATOM 5360 C CA . LEU A 1 676 ? 34.586 -4.028 22.092 1.00 82.50 676 LEU A CA 1
ATOM 5361 C C . LEU A 1 676 ? 34.181 -2.719 21.425 1.00 82.50 676 LEU A C 1
ATOM 5363 O O . LEU A 1 676 ? 33.794 -2.708 20.259 1.00 82.50 676 LEU A O 1
ATOM 5367 N N . PHE A 1 677 ? 34.199 -1.635 22.194 1.00 85.38 677 PHE A N 1
ATOM 5368 C CA . PHE A 1 677 ? 33.885 -0.294 21.714 1.00 85.38 677 PHE A CA 1
ATOM 5369 C C . PHE A 1 677 ? 34.871 0.728 22.266 1.00 85.38 677 PHE A C 1
ATOM 5371 O O . PHE A 1 677 ? 35.523 0.506 23.291 1.00 85.38 677 PHE A O 1
ATOM 5378 N N . LEU A 1 678 ? 34.990 1.843 21.552 1.00 87.94 678 LEU A N 1
ATOM 5379 C CA . LEU A 1 678 ? 35.829 2.967 21.940 1.00 87.94 678 LEU A CA 1
ATOM 5380 C C . LEU A 1 678 ? 34.971 4.011 22.637 1.00 87.94 678 LEU A C 1
ATOM 5382 O O . LEU A 1 678 ? 33.874 4.303 22.169 1.00 87.94 678 LEU A O 1
ATOM 5386 N N . TYR A 1 679 ? 35.482 4.615 23.700 1.00 86.81 679 TYR A N 1
ATOM 5387 C CA . TYR A 1 679 ? 34.865 5.781 24.321 1.00 86.81 679 TYR A CA 1
ATOM 5388 C C . TYR A 1 679 ? 35.908 6.858 24.585 1.00 86.81 679 TYR A C 1
ATOM 5390 O O . TYR A 1 679 ? 37.074 6.561 24.846 1.00 86.81 679 TYR A O 1
ATOM 5398 N N . HIS A 1 680 ? 35.493 8.114 24.494 1.00 84.00 680 HIS A N 1
ATOM 5399 C CA . HIS A 1 680 ? 36.322 9.264 24.810 1.00 84.00 680 HIS A CA 1
ATOM 5400 C C . HIS A 1 680 ? 35.803 9.928 26.095 1.00 84.00 680 HIS A C 1
ATOM 5402 O O . HIS A 1 680 ? 34.598 10.168 26.200 1.00 84.00 680 HIS A O 1
ATOM 5408 N N . PRO A 1 681 ? 36.677 10.266 27.062 1.00 78.12 681 PRO A N 1
ATOM 5409 C CA . PRO A 1 681 ? 36.312 11.047 28.231 1.00 78.12 681 PRO A CA 1
ATOM 5410 C C . PRO A 1 681 ? 35.627 12.363 27.860 1.00 78.12 681 PRO A C 1
ATOM 5412 O O . PRO A 1 681 ? 35.936 12.936 26.812 1.00 78.12 681 PRO A O 1
ATOM 5415 N N . PRO A 1 682 ? 34.735 12.880 28.710 1.00 78.75 682 PRO A N 1
ATOM 5416 C CA . PRO A 1 682 ? 33.964 14.058 28.359 1.00 78.75 682 PRO A CA 1
ATOM 5417 C C . PRO A 1 682 ? 34.847 15.284 28.053 1.00 78.75 682 PRO A C 1
ATOM 5419 O O . PRO A 1 682 ? 35.833 15.543 28.746 1.00 78.75 682 PRO A O 1
ATOM 5422 N N . ILE A 1 683 ? 34.489 16.046 27.021 1.00 77.12 683 ILE A N 1
ATOM 5423 C CA . ILE A 1 683 ? 35.193 17.249 26.558 1.00 77.12 683 ILE A CA 1
ATOM 5424 C C . ILE A 1 683 ? 34.326 18.479 26.808 1.00 77.12 683 ILE A C 1
ATOM 5426 O O . ILE A 1 683 ? 33.149 18.474 26.475 1.00 77.12 683 ILE A O 1
ATOM 5430 N N . GLU A 1 684 ? 34.913 19.560 27.317 1.00 77.62 684 GLU A N 1
ATOM 5431 C CA . GLU A 1 684 ? 34.225 20.849 27.433 1.00 77.62 684 GLU A CA 1
ATOM 5432 C C . GLU A 1 684 ? 34.350 21.685 26.147 1.00 77.62 684 GLU A C 1
ATOM 5434 O O . GLU A 1 684 ? 35.457 21.962 25.681 1.00 77.62 684 GLU A O 1
ATOM 5439 N N . VAL A 1 685 ? 33.216 22.126 25.599 1.00 71.88 685 VAL A N 1
ATOM 5440 C CA . VAL A 1 685 ? 33.102 22.973 24.403 1.00 71.88 685 VAL A CA 1
ATOM 5441 C C . VAL A 1 685 ? 32.352 24.255 24.760 1.00 71.88 685 VAL A C 1
ATOM 5443 O O . VAL A 1 685 ? 31.247 24.210 25.303 1.00 71.88 685 VAL A O 1
ATOM 5446 N N . ARG A 1 686 ? 32.936 25.419 24.448 1.00 65.12 686 ARG A N 1
ATOM 5447 C CA . ARG A 1 686 ? 32.276 26.721 24.640 1.00 65.12 686 ARG A CA 1
ATOM 5448 C C . ARG A 1 686 ? 31.297 27.002 23.492 1.00 65.12 686 ARG A C 1
ATOM 5450 O O . ARG A 1 686 ? 31.720 27.164 22.353 1.00 65.12 686 ARG A O 1
ATOM 5457 N N . SER A 1 687 ? 30.012 27.085 23.814 1.00 57.38 687 SER A N 1
ATOM 5458 C CA . SER A 1 687 ? 28.925 27.607 22.988 1.00 57.38 687 SER A CA 1
ATOM 5459 C C . SER A 1 687 ? 29.136 29.101 22.678 1.00 57.38 687 SER A C 1
ATOM 5461 O O . SER A 1 687 ? 29.432 29.874 23.595 1.00 57.38 687 SER A O 1
ATOM 5463 N N . PRO A 1 688 ? 28.947 29.540 21.418 1.00 51.38 688 PRO A N 1
ATOM 5464 C CA . PRO A 1 688 ? 28.892 30.959 21.051 1.00 51.38 688 PRO A CA 1
ATOM 5465 C C . PRO A 1 688 ? 27.619 31.672 21.545 1.00 51.38 688 PRO A C 1
ATOM 5467 O O . PRO A 1 688 ? 27.560 32.901 21.536 1.00 51.38 688 PRO A O 1
ATOM 5470 N N . PHE A 1 689 ? 26.603 30.915 21.965 1.00 51.69 689 PHE A N 1
ATOM 5471 C CA . PHE A 1 689 ? 25.279 31.397 22.352 1.00 51.69 689 PHE A CA 1
ATOM 5472 C C . PHE A 1 689 ? 25.117 31.220 23.863 1.00 51.69 689 PHE A C 1
ATOM 5474 O O . PHE A 1 689 ? 25.173 30.094 24.358 1.00 51.69 689 PHE A O 1
ATOM 5481 N N . GLY A 1 690 ? 25.009 32.326 24.608 1.00 47.09 690 GLY A N 1
ATOM 5482 C CA . GLY A 1 690 ? 24.898 32.311 26.075 1.00 47.09 690 GLY A CA 1
ATOM 5483 C C . GLY A 1 690 ? 23.723 31.465 26.593 1.00 47.09 690 GLY A C 1
ATOM 5484 O O . GLY A 1 690 ? 22.799 31.179 25.840 1.00 47.09 690 GLY A O 1
ATOM 5485 N N . ALA A 1 691 ? 23.757 31.102 27.885 1.00 40.97 691 ALA A N 1
ATOM 5486 C CA . ALA A 1 691 ? 22.932 30.090 28.585 1.00 40.97 691 ALA A CA 1
ATOM 5487 C C . ALA A 1 691 ? 21.409 30.033 28.357 1.00 40.97 691 ALA A C 1
ATOM 5489 O O . ALA A 1 691 ? 20.773 29.117 28.871 1.00 40.97 691 ALA A O 1
ATOM 5490 N N . ALA A 1 692 ? 20.792 30.972 27.647 1.00 42.44 692 ALA A N 1
ATOM 5491 C CA . ALA A 1 692 ? 19.339 31.086 27.597 1.00 42.44 692 ALA A CA 1
ATOM 5492 C C . ALA A 1 692 ? 18.623 29.956 26.829 1.00 42.44 692 ALA A C 1
ATOM 5494 O O . ALA A 1 692 ? 17.414 29.837 26.993 1.00 42.44 692 ALA A O 1
ATOM 5495 N N . ASP A 1 693 ? 19.321 29.133 26.034 1.00 43.53 693 ASP A N 1
ATOM 5496 C CA . ASP A 1 693 ? 18.656 28.174 25.129 1.00 43.53 693 ASP A CA 1
ATOM 5497 C C . ASP A 1 693 ? 18.743 26.697 25.552 1.00 43.53 693 ASP A C 1
ATOM 5499 O O . ASP A 1 693 ? 17.963 25.880 25.066 1.00 43.53 693 ASP A O 1
ATOM 5503 N N . CYS A 1 694 ? 19.629 26.323 26.486 1.00 37.12 694 CYS A N 1
ATOM 5504 C CA . CYS A 1 694 ? 19.720 24.932 26.972 1.00 37.12 694 CYS A CA 1
ATOM 5505 C C . CYS A 1 694 ? 18.691 24.584 28.061 1.00 37.12 694 CYS A C 1
ATOM 5507 O O . CYS A 1 694 ? 18.515 23.411 28.364 1.00 37.12 694 CYS A O 1
ATOM 5509 N N . SER A 1 695 ? 17.993 25.576 28.625 1.00 38.69 695 SER A N 1
ATOM 5510 C CA . SER A 1 695 ? 16.925 25.369 29.616 1.00 38.69 695 SER A CA 1
ATOM 5511 C C . SER A 1 695 ? 15.521 25.278 29.006 1.00 38.69 695 SER A C 1
ATOM 5513 O O . SER A 1 695 ? 14.543 25.129 29.742 1.00 38.69 695 SER A O 1
ATOM 5515 N N . SER A 1 696 ? 15.397 25.344 27.675 1.00 38.97 696 SER A N 1
ATOM 5516 C CA . SER A 1 696 ? 14.154 24.986 26.995 1.00 38.97 696 SER A CA 1
ATOM 5517 C C . SER A 1 696 ? 14.058 23.459 26.936 1.00 38.97 696 SER A C 1
ATOM 5519 O O . SER A 1 696 ? 14.893 22.790 26.331 1.00 38.97 696 SER A O 1
ATOM 5521 N N . GLN A 1 697 ? 13.078 22.893 27.644 1.00 40.44 697 GLN A N 1
ATOM 5522 C CA . GLN A 1 697 ? 12.772 21.463 27.603 1.00 40.44 697 GLN A CA 1
ATOM 5523 C C . GLN A 1 697 ? 12.184 21.107 26.226 1.00 40.44 697 GLN A C 1
ATOM 5525 O O . GLN A 1 697 ? 10.975 20.973 26.073 1.00 40.44 697 GLN A O 1
ATOM 5530 N N . GLU A 1 698 ? 13.034 20.998 25.205 1.00 37.91 698 GLU A N 1
ATOM 5531 C CA . GLU A 1 698 ? 12.770 20.125 24.061 1.00 37.91 698 GLU A CA 1
ATOM 5532 C C . GLU A 1 698 ? 13.147 18.708 24.513 1.00 37.91 698 GLU A C 1
ATOM 5534 O O . GLU A 1 698 ? 14.326 18.382 24.673 1.00 37.91 698 GLU A O 1
ATOM 5539 N N . GLU A 1 699 ? 12.126 17.910 24.834 1.00 39.22 699 GLU A N 1
ATOM 5540 C CA . GLU A 1 699 ? 12.265 16.526 25.289 1.00 39.22 699 GLU A CA 1
ATOM 5541 C C . GLU A 1 699 ? 13.066 15.694 24.273 1.00 39.22 699 GLU A C 1
ATOM 5543 O O . GLU A 1 699 ? 12.850 15.767 23.065 1.00 39.22 699 GLU A O 1
ATOM 5548 N N . PHE A 1 700 ? 14.014 14.899 24.777 1.00 34.81 700 PHE A N 1
ATOM 5549 C CA . PHE A 1 700 ? 14.687 13.862 23.998 1.00 34.81 700 PHE A CA 1
ATOM 5550 C C . PHE A 1 700 ? 13.642 12.854 23.507 1.00 34.81 700 PHE A C 1
ATOM 5552 O O . PHE A 1 700 ? 13.052 12.138 24.313 1.00 34.81 700 PHE A O 1
ATOM 5559 N N . GLU A 1 701 ? 13.436 12.767 22.195 1.00 36.19 701 GLU A N 1
ATOM 5560 C CA . GLU A 1 701 ? 12.542 11.784 21.579 1.00 36.19 701 GLU A CA 1
ATOM 5561 C C . GLU A 1 701 ? 13.236 10.419 21.503 1.00 36.19 701 GLU A C 1
ATOM 5563 O O . GLU A 1 701 ? 13.755 10.033 20.457 1.00 36.19 701 GLU A O 1
ATOM 5568 N N . LEU A 1 702 ? 13.285 9.690 22.626 1.00 32.50 702 LEU A N 1
ATOM 5569 C CA . LEU A 1 702 ? 13.688 8.283 22.660 1.00 32.50 702 LEU A CA 1
ATOM 5570 C C . LEU A 1 702 ? 12.800 7.448 23.576 1.00 32.50 702 LEU A C 1
ATOM 5572 O O . LEU A 1 702 ? 12.654 7.752 24.755 1.00 32.50 702 LEU A O 1
ATOM 5576 N N . GLU A 1 703 ? 12.234 6.382 23.002 1.00 33.47 703 GLU A N 1
ATOM 5577 C CA . GLU A 1 703 ? 11.442 5.354 23.684 1.00 33.47 703 GLU A CA 1
ATOM 5578 C C . GLU A 1 703 ? 12.181 4.849 24.940 1.00 33.47 703 GLU A C 1
ATOM 5580 O O . GLU A 1 703 ? 13.324 4.397 24.873 1.00 33.47 703 GLU A O 1
ATOM 5585 N N . GLU A 1 704 ? 11.536 4.990 26.099 1.00 34.31 704 GLU A N 1
ATOM 5586 C CA . GLU A 1 704 ? 12.135 4.866 27.432 1.00 34.31 704 GLU A CA 1
ATOM 5587 C C . GLU A 1 704 ? 12.692 3.476 27.792 1.00 34.31 704 GLU A C 1
ATOM 5589 O O . GLU A 1 704 ? 12.107 2.432 27.495 1.00 34.31 704 GLU A O 1
ATOM 5594 N N . MET A 1 705 ? 13.767 3.492 28.594 1.00 26.70 705 MET A N 1
ATOM 5595 C CA . MET A 1 705 ? 14.126 2.430 29.537 1.00 26.70 705 MET A CA 1
ATOM 5596 C C . MET A 1 705 ? 14.468 3.062 30.907 1.00 26.70 705 MET A C 1
ATOM 5598 O O . MET A 1 705 ? 15.246 4.011 30.981 1.00 26.70 705 MET A O 1
ATOM 5602 N N . ASP A 1 706 ? 13.862 2.531 31.974 1.00 30.36 706 ASP A N 1
ATOM 5603 C CA . ASP A 1 706 ? 13.781 3.072 33.345 1.00 30.36 706 ASP A CA 1
ATOM 5604 C C . ASP A 1 706 ? 15.123 3.263 34.093 1.00 30.36 706 ASP A C 1
ATOM 5606 O O . ASP A 1 706 ? 15.859 2.295 34.301 1.00 30.36 706 ASP A O 1
ATOM 5610 N N . VAL A 1 707 ? 15.368 4.456 34.668 1.00 26.69 707 VAL A N 1
ATOM 5611 C CA . VAL A 1 707 ? 16.238 4.651 35.855 1.00 26.69 707 VAL A CA 1
ATOM 5612 C C . VAL A 1 707 ? 15.660 5.735 36.783 1.00 26.69 707 VAL A C 1
ATOM 5614 O O . VAL A 1 707 ? 15.402 6.861 36.374 1.00 26.69 707 VAL A O 1
ATOM 5617 N N . VAL A 1 708 ? 15.480 5.384 38.062 1.00 30.23 708 VAL A N 1
ATOM 5618 C CA . VAL A 1 708 ? 14.834 6.183 39.122 1.00 30.23 708 VAL A CA 1
ATOM 5619 C C . VAL A 1 708 ? 15.846 7.048 39.889 1.00 30.23 708 VAL A C 1
ATOM 5621 O O . VAL A 1 708 ? 16.779 6.496 40.473 1.00 30.23 708 VAL A O 1
ATOM 5624 N N . ILE A 1 709 ? 15.604 8.363 40.009 1.00 25.34 709 ILE A N 1
ATOM 5625 C CA . ILE A 1 709 ? 16.124 9.222 41.097 1.00 25.34 709 ILE A CA 1
ATOM 5626 C C . ILE A 1 709 ? 15.005 10.168 41.573 1.00 25.34 709 ILE A C 1
ATOM 5628 O O . ILE A 1 709 ? 14.242 10.703 40.776 1.00 25.34 709 ILE A O 1
ATOM 5632 N N . THR A 1 710 ? 14.884 10.310 42.893 1.00 25.70 710 THR A N 1
ATOM 5633 C CA . THR A 1 710 ? 13.819 11.002 43.634 1.00 25.70 710 THR A CA 1
ATOM 5634 C C . THR A 1 710 ? 13.988 12.526 43.723 1.00 25.70 710 THR A C 1
ATOM 5636 O O . THR A 1 710 ? 15.105 13.006 43.880 1.00 25.70 710 THR A O 1
ATOM 5639 N N . ASP A 1 711 ? 12.834 13.198 43.702 1.00 29.48 711 ASP A N 1
ATOM 5640 C CA . ASP A 1 711 ? 12.441 14.582 44.047 1.00 29.48 711 ASP A CA 1
ATOM 5641 C C . ASP A 1 711 ? 13.416 15.467 44.863 1.00 29.48 711 ASP A C 1
ATOM 5643 O O . ASP A 1 711 ? 13.934 15.034 45.891 1.00 29.48 711 ASP A O 1
ATOM 5647 N N . ASP A 1 712 ? 13.580 16.732 44.440 1.00 24.17 712 ASP A N 1
ATOM 5648 C CA . ASP A 1 712 ? 13.472 17.909 45.322 1.00 24.17 712 ASP A CA 1
ATOM 5649 C C . ASP A 1 712 ? 13.427 19.235 44.522 1.00 24.17 712 ASP A C 1
ATOM 5651 O O . ASP A 1 712 ? 14.220 19.517 43.623 1.00 24.17 712 ASP A O 1
ATOM 5655 N N . SER A 1 713 ? 12.469 20.077 44.904 1.00 36.84 713 SER A N 1
ATOM 5656 C CA . SER A 1 713 ? 12.132 21.404 44.379 1.00 36.84 713 SER A CA 1
ATOM 5657 C C . SER A 1 713 ? 13.235 22.468 44.493 1.00 36.84 713 SER A C 1
ATOM 5659 O O . SER A 1 713 ? 13.773 22.634 45.586 1.00 36.84 713 SER A O 1
ATOM 5661 N N . VAL A 1 714 ? 13.416 23.333 43.476 1.00 26.27 714 VAL A N 1
ATOM 5662 C CA . VAL A 1 714 ? 13.906 24.721 43.661 1.00 26.27 714 VAL A CA 1
ATOM 5663 C C . VAL A 1 714 ? 13.326 25.671 42.597 1.00 26.27 714 VAL A C 1
ATOM 5665 O O . VAL A 1 714 ? 13.520 25.495 41.400 1.00 26.27 714 VAL A O 1
ATOM 5668 N N . VAL A 1 715 ? 12.644 26.722 43.060 1.00 37.16 715 VAL A N 1
ATOM 5669 C CA . VAL A 1 715 ? 12.311 27.937 42.296 1.00 37.16 715 VAL A CA 1
ATOM 5670 C C . VAL A 1 715 ? 13.527 28.866 42.332 1.00 37.16 715 VAL A C 1
ATOM 5672 O O . VAL A 1 715 ? 13.953 29.216 43.433 1.00 37.16 715 VAL A O 1
ATOM 5675 N N . CYS A 1 716 ? 14.051 29.318 41.183 1.00 23.78 716 CYS A N 1
ATOM 5676 C CA . CYS A 1 716 ? 15.077 30.370 41.152 1.00 23.78 716 CYS A CA 1
ATOM 5677 C C . CYS A 1 716 ? 14.827 31.480 40.111 1.00 23.78 716 CYS A C 1
ATOM 5679 O O . CYS A 1 716 ? 14.429 31.254 38.974 1.00 23.78 716 CYS A O 1
ATOM 5681 N N . ASP A 1 717 ? 15.083 32.681 40.622 1.00 26.42 717 ASP A N 1
ATOM 5682 C CA . ASP A 1 717 ? 14.897 34.069 40.188 1.00 26.42 717 ASP A CA 1
ATOM 5683 C C . ASP A 1 717 ? 15.832 34.488 39.021 1.00 26.42 717 ASP A C 1
ATOM 5685 O O . ASP A 1 717 ? 17.019 34.149 39.060 1.00 26.42 717 ASP A O 1
ATOM 5689 N N . PRO A 1 718 ? 15.377 35.239 37.994 1.00 28.25 718 PRO A N 1
ATOM 5690 C CA . PRO A 1 718 ? 16.192 35.604 36.830 1.00 28.25 718 PRO A CA 1
ATOM 5691 C C . PRO A 1 718 ? 17.076 36.841 37.082 1.00 28.25 718 PRO A C 1
ATOM 5693 O O . PRO A 1 718 ? 17.006 37.835 36.356 1.00 28.25 718 PRO A O 1
ATOM 5696 N N . SER A 1 719 ? 17.932 36.803 38.107 1.00 30.19 719 SER A N 1
ATOM 5697 C CA . SER A 1 719 ? 18.862 37.904 38.398 1.00 30.19 719 SER A CA 1
ATOM 5698 C C . SER A 1 719 ? 20.262 37.441 38.814 1.00 30.19 719 SER A C 1
ATOM 5700 O O . SER A 1 719 ? 20.710 37.708 39.926 1.00 30.19 719 SER A O 1
ATOM 5702 N N . SER A 1 720 ? 20.987 36.796 37.899 1.00 30.66 720 SER A N 1
ATOM 5703 C CA . SER A 1 720 ? 22.460 36.777 37.896 1.00 30.66 720 SER A CA 1
ATOM 5704 C C . SER A 1 720 ? 22.973 36.326 36.525 1.00 30.66 720 SER A C 1
ATOM 5706 O O . SER A 1 720 ? 23.058 35.132 36.242 1.00 30.66 720 SER A O 1
ATOM 5708 N N . TYR A 1 721 ? 23.291 37.287 35.655 1.00 35.75 721 TYR A N 1
ATOM 5709 C CA . TYR A 1 721 ? 24.098 37.028 34.464 1.00 35.75 721 TYR A CA 1
ATOM 5710 C C . TYR A 1 721 ? 25.550 36.831 34.912 1.00 35.75 721 TYR A C 1
ATOM 5712 O O . TYR A 1 721 ? 26.220 37.807 35.248 1.00 35.75 721 TYR A O 1
ATOM 5720 N N . ASP A 1 722 ? 26.008 35.579 34.938 1.00 35.41 722 ASP A N 1
ATOM 5721 C CA . ASP A 1 722 ? 27.422 35.226 35.089 1.00 35.41 722 ASP A CA 1
ATOM 5722 C C . ASP A 1 722 ? 28.035 34.996 33.699 1.00 35.41 722 ASP A C 1
ATOM 5724 O O . ASP A 1 722 ? 27.526 34.208 32.902 1.00 35.41 722 ASP A O 1
ATOM 5728 N N . GLU A 1 723 ? 29.157 35.658 33.408 1.00 40.03 723 GLU A N 1
ATOM 5729 C CA . GLU A 1 723 ? 29.878 35.621 32.120 1.00 40.03 723 GLU A CA 1
ATOM 5730 C C . GLU A 1 723 ? 30.530 34.250 31.776 1.00 40.03 723 GLU A C 1
ATOM 5732 O O . GLU A 1 723 ? 31.246 34.137 30.783 1.00 40.03 723 GLU A O 1
ATOM 5737 N N . GLU A 1 724 ? 30.267 33.175 32.534 1.00 43.53 724 GLU A N 1
ATOM 5738 C CA . GLU A 1 724 ? 30.809 31.816 32.300 1.00 43.53 724 GLU A CA 1
ATOM 5739 C C . GLU A 1 724 ? 29.789 30.787 31.757 1.00 43.53 724 GLU A C 1
ATOM 5741 O O . GLU A 1 724 ? 30.086 29.599 31.609 1.00 43.53 724 GLU A O 1
ATOM 5746 N N . GLN A 1 725 ? 28.582 31.230 31.421 1.00 49.34 725 GLN A N 1
ATOM 5747 C CA . GLN A 1 725 ? 27.392 30.403 31.191 1.00 49.34 725 GLN A CA 1
ATOM 5748 C C . GLN A 1 725 ? 27.253 29.764 29.784 1.00 49.34 725 GLN A C 1
ATOM 5750 O O . GLN A 1 725 ? 26.153 29.529 29.300 1.00 49.34 725 GLN A O 1
ATOM 5755 N N . GLY A 1 726 ? 28.358 29.459 29.100 1.00 57.88 726 GLY A N 1
ATOM 5756 C CA . GLY A 1 726 ? 28.333 28.947 27.720 1.00 57.88 726 GLY A CA 1
ATOM 5757 C C . GLY A 1 726 ? 29.006 27.596 27.503 1.00 57.88 726 GLY A C 1
ATOM 5758 O O . GLY A 1 726 ? 29.315 27.282 26.369 1.00 57.88 726 GLY A O 1
ATOM 5759 N N . VAL A 1 727 ? 29.340 26.809 28.525 1.00 68.69 727 VAL A N 1
ATOM 5760 C CA . VAL A 1 727 ? 30.149 25.586 28.327 1.00 68.69 727 VAL A CA 1
ATOM 5761 C C . VAL A 1 727 ? 29.271 24.333 28.336 1.00 68.69 727 VAL A C 1
ATOM 5763 O O . VAL A 1 727 ? 28.522 24.116 29.282 1.00 68.69 727 VAL A O 1
ATOM 5766 N N . THR A 1 728 ? 29.396 23.501 27.304 1.00 80.31 728 THR A N 1
ATOM 5767 C CA . THR A 1 728 ? 28.745 22.185 27.174 1.00 80.31 728 THR A CA 1
ATOM 5768 C C . THR A 1 728 ? 29.783 21.080 27.290 1.00 80.31 728 THR A C 1
ATOM 5770 O O . THR A 1 728 ? 30.951 21.281 26.960 1.00 80.31 728 THR A O 1
ATOM 5773 N N . GLN A 1 729 ? 29.375 19.911 27.757 1.00 82.56 729 GLN A N 1
ATOM 5774 C CA . GLN A 1 729 ? 30.215 18.742 27.914 1.00 82.56 729 GLN A CA 1
ATOM 5775 C C . GLN A 1 729 ? 29.778 17.646 26.934 1.00 82.56 729 GLN A C 1
ATOM 5777 O O . GLN A 1 729 ? 28.621 17.238 26.917 1.00 82.56 729 GLN A O 1
ATOM 5782 N N . TRP A 1 730 ? 30.717 17.168 26.121 1.00 86.62 730 TRP A N 1
ATOM 5783 C CA . TRP A 1 730 ? 30.496 16.213 25.038 1.00 86.62 730 TRP A CA 1
ATOM 5784 C C . TRP A 1 730 ? 31.182 14.892 25.350 1.00 86.62 730 TRP A C 1
ATOM 5786 O O . TRP A 1 730 ? 32.377 14.869 25.638 1.00 86.62 730 TRP A O 1
ATOM 5796 N N . SER A 1 731 ? 30.451 13.788 25.259 1.00 87.25 731 SER A N 1
ATOM 5797 C CA . SER A 1 731 ? 30.977 12.430 25.429 1.00 87.25 731 SER A CA 1
ATOM 5798 C C . SER A 1 731 ? 30.793 11.658 24.133 1.00 87.25 731 SER A C 1
ATOM 5800 O O . SER A 1 731 ? 29.715 11.717 23.553 1.00 87.25 731 SER A O 1
ATOM 5802 N N . PHE A 1 732 ? 31.816 10.929 23.686 1.00 89.44 732 PHE A N 1
ATOM 5803 C CA . PHE A 1 732 ? 31.794 10.225 22.400 1.00 89.44 732 PHE A CA 1
ATOM 5804 C C . PHE A 1 732 ? 32.060 8.734 22.569 1.00 89.44 732 PHE A C 1
ATOM 5806 O O . PHE A 1 732 ? 32.869 8.333 23.410 1.00 89.44 732 PHE A O 1
ATOM 5813 N N . SER A 1 733 ? 31.455 7.923 21.709 1.00 90.56 733 SER A N 1
ATOM 5814 C CA . SER A 1 733 ? 31.716 6.492 21.606 1.00 90.56 733 SER A CA 1
ATOM 5815 C C . SER A 1 733 ? 31.635 6.001 20.162 1.00 90.56 733 SER A C 1
ATOM 5817 O O . SER A 1 733 ? 30.896 6.532 19.339 1.00 90.56 733 SER A O 1
ATOM 5819 N N . ILE A 1 734 ? 32.438 4.990 19.828 1.00 92.06 734 ILE A N 1
ATOM 5820 C CA . ILE A 1 734 ? 32.463 4.377 18.497 1.00 92.06 734 ILE A CA 1
ATOM 5821 C C . ILE A 1 734 ? 32.252 2.877 18.645 1.00 92.06 734 ILE A C 1
ATOM 5823 O O . ILE A 1 734 ? 33.013 2.199 19.343 1.00 92.06 734 ILE A O 1
ATOM 5827 N N . LEU A 1 735 ? 31.238 2.370 17.949 1.00 90.44 735 LEU A N 1
ATOM 5828 C CA . LEU A 1 735 ? 30.835 0.969 17.958 1.00 90.44 735 LEU A CA 1
ATOM 5829 C C . LEU A 1 735 ? 30.851 0.423 16.540 1.00 90.44 735 LEU A C 1
ATOM 5831 O O . LEU A 1 735 ? 30.555 1.149 15.596 1.00 90.44 735 LEU A O 1
ATOM 5835 N N . TYR A 1 736 ? 31.173 -0.857 16.389 1.00 89.00 736 TYR A N 1
ATOM 5836 C CA . TYR A 1 736 ? 30.878 -1.561 15.149 1.00 89.00 736 TYR A CA 1
ATOM 5837 C C . TYR A 1 736 ? 29.397 -1.927 15.128 1.00 89.00 736 TYR A C 1
ATOM 5839 O O . TYR A 1 736 ? 28.892 -2.490 16.098 1.00 89.00 736 TYR A O 1
ATOM 5847 N N . ASP A 1 737 ? 28.724 -1.607 14.030 1.00 83.06 737 ASP A N 1
ATOM 5848 C CA . ASP A 1 737 ? 27.341 -1.997 13.803 1.00 83.06 737 ASP A CA 1
ATOM 5849 C C . ASP A 1 737 ? 27.281 -3.170 12.816 1.00 83.06 737 ASP A C 1
ATOM 5851 O O . ASP A 1 737 ? 27.812 -3.086 11.705 1.00 83.06 737 ASP A O 1
ATOM 5855 N N . ASP A 1 738 ? 26.637 -4.267 13.218 1.00 75.19 738 ASP A N 1
ATOM 5856 C CA . ASP A 1 738 ? 26.526 -5.488 12.411 1.00 75.19 738 ASP A CA 1
ATOM 5857 C C . ASP A 1 738 ? 25.612 -5.320 11.187 1.00 75.19 738 ASP A C 1
ATOM 5859 O O . ASP A 1 738 ? 25.814 -5.987 10.167 1.00 75.19 738 ASP A O 1
ATOM 5863 N N . THR A 1 739 ? 24.633 -4.414 11.259 1.00 75.88 739 THR A N 1
ATOM 5864 C CA . THR A 1 739 ? 23.685 -4.125 10.174 1.00 75.88 739 THR A CA 1
ATOM 5865 C C . THR A 1 739 ? 24.379 -3.341 9.065 1.00 75.88 739 THR A C 1
ATOM 5867 O O . THR A 1 739 ? 24.308 -3.707 7.891 1.00 75.88 739 THR A O 1
ATOM 5870 N N . TYR A 1 740 ? 25.120 -2.294 9.433 1.00 73.69 740 TYR A N 1
ATOM 5871 C CA . TYR A 1 740 ? 25.875 -1.456 8.499 1.00 73.69 740 TYR A CA 1
ATOM 5872 C C . TYR A 1 740 ? 27.256 -2.021 8.156 1.00 73.69 740 TYR A C 1
ATOM 5874 O O . TYR A 1 740 ? 27.900 -1.567 7.204 1.00 73.69 740 TYR A O 1
ATOM 5882 N N . ARG A 1 741 ? 27.715 -3.015 8.924 1.00 80.75 741 ARG A N 1
ATOM 5883 C CA . ARG A 1 741 ? 29.046 -3.629 8.854 1.00 80.75 741 ARG A CA 1
ATOM 5884 C C . ARG A 1 741 ? 30.182 -2.605 8.920 1.00 80.75 741 ARG A C 1
ATOM 5886 O O . ARG A 1 741 ? 31.206 -2.778 8.261 1.00 80.75 741 ARG A O 1
ATOM 5893 N N . MET A 1 742 ? 30.001 -1.523 9.676 1.00 84.94 742 MET A N 1
ATOM 5894 C CA . MET A 1 742 ? 30.903 -0.364 9.739 1.00 84.94 742 MET A CA 1
ATOM 5895 C C . MET A 1 742 ? 30.936 0.238 11.150 1.00 84.94 742 MET A C 1
ATOM 5897 O O . MET A 1 742 ? 30.011 0.001 11.925 1.00 84.94 742 MET A O 1
ATOM 5901 N N . PRO A 1 743 ? 31.964 1.041 11.498 1.00 89.44 743 PRO A N 1
ATOM 5902 C CA . PRO A 1 743 ? 31.925 1.839 12.713 1.00 89.44 743 PRO A CA 1
ATOM 5903 C C . PRO A 1 743 ? 30.851 2.932 12.627 1.00 89.44 743 PRO A C 1
ATOM 5905 O O . PRO A 1 743 ? 30.657 3.540 11.569 1.00 89.44 743 PRO A O 1
ATOM 5908 N N . VAL A 1 744 ? 30.209 3.210 13.756 1.00 90.12 744 VAL A N 1
ATOM 5909 C CA . VAL A 1 744 ? 29.202 4.257 13.955 1.00 90.12 744 VAL A CA 1
ATOM 5910 C C . VAL A 1 744 ? 29.636 5.122 15.136 1.00 90.12 744 VAL A C 1
ATOM 5912 O O . VAL A 1 744 ? 30.064 4.593 16.165 1.00 90.12 744 VAL A O 1
ATOM 5915 N N . LEU A 1 745 ? 29.573 6.447 14.967 1.00 91.00 745 LEU A N 1
ATOM 5916 C CA . LEU A 1 745 ? 29.866 7.414 16.025 1.00 91.00 745 LEU A CA 1
ATOM 5917 C C . LEU A 1 745 ? 28.573 7.761 16.759 1.00 91.00 745 LEU A C 1
ATOM 5919 O O . LEU A 1 745 ? 27.630 8.257 16.142 1.00 91.00 745 LEU A O 1
ATOM 5923 N N . TYR A 1 746 ? 28.601 7.581 18.069 1.00 90.75 746 TYR A N 1
ATOM 5924 C CA . TYR A 1 746 ? 27.584 8.034 18.999 1.00 90.75 746 TYR A CA 1
ATOM 5925 C C . TYR A 1 746 ? 28.162 9.135 19.879 1.00 90.75 746 TYR A C 1
ATOM 5927 O O . TYR A 1 746 ? 29.354 9.127 20.206 1.00 90.75 746 TYR A O 1
ATOM 5935 N N . PHE A 1 747 ? 27.332 10.088 20.279 1.00 90.00 747 PHE A N 1
ATOM 5936 C CA . PHE A 1 747 ? 27.744 11.135 21.195 1.00 90.00 747 PHE A CA 1
ATOM 5937 C C . PHE A 1 747 ? 26.588 11.706 22.003 1.00 90.00 747 PHE A C 1
ATOM 5939 O O . PHE A 1 747 ? 25.446 11.772 21.562 1.00 90.00 747 PHE A O 1
ATOM 5946 N N . TYR A 1 748 ? 26.907 12.131 23.214 1.00 88.38 748 TYR A N 1
ATOM 5947 C CA . TYR A 1 748 ? 25.972 12.717 24.157 1.00 88.38 748 TYR A CA 1
ATOM 5948 C C . TYR A 1 748 ? 26.483 14.090 24.578 1.00 88.38 748 TYR A C 1
ATOM 5950 O O . TYR A 1 748 ? 27.678 14.254 24.841 1.00 88.38 748 TYR A O 1
ATOM 5958 N N . VAL A 1 749 ? 25.580 15.067 24.622 1.00 86.62 749 VAL A N 1
ATOM 5959 C CA . VAL A 1 749 ? 25.897 16.457 24.951 1.00 86.62 749 VAL A CA 1
ATOM 5960 C C . VAL A 1 749 ? 25.055 16.870 26.144 1.00 86.62 749 VAL A C 1
ATOM 5962 O O . VAL A 1 749 ? 23.836 16.719 26.115 1.00 86.62 749 VAL A O 1
ATOM 5965 N N . GLN A 1 750 ? 25.710 17.390 27.175 1.00 83.62 750 GLN A N 1
ATOM 5966 C CA . GLN A 1 750 ? 25.061 17.923 28.367 1.00 83.62 750 GLN A CA 1
ATOM 5967 C C . GLN A 1 750 ? 25.601 19.309 28.711 1.00 83.62 750 GLN A C 1
ATOM 5969 O O . GLN A 1 750 ? 26.719 19.663 28.336 1.00 83.62 750 GLN A O 1
ATOM 5974 N N . ASP A 1 751 ? 24.832 20.107 29.434 1.00 78.69 751 ASP A N 1
ATOM 5975 C CA . ASP A 1 751 ? 25.293 21.387 29.959 1.00 78.69 751 ASP A CA 1
ATOM 5976 C C . ASP A 1 751 ? 26.090 21.221 31.275 1.00 78.69 751 ASP A C 1
ATOM 5978 O O . ASP A 1 751 ? 26.303 20.112 31.775 1.00 78.69 751 ASP A O 1
ATOM 5982 N N . ARG A 1 752 ? 26.553 22.333 31.866 1.00 70.88 752 ARG A N 1
ATOM 5983 C CA . ARG A 1 752 ? 27.262 22.319 33.164 1.00 70.88 752 ARG A CA 1
ATOM 5984 C C . ARG A 1 752 ? 26.401 21.860 34.347 1.00 70.88 752 ARG A C 1
ATOM 5986 O O . ARG A 1 752 ? 26.964 21.542 35.393 1.00 70.88 752 ARG A O 1
ATOM 5993 N N . THR A 1 753 ? 25.076 21.841 34.210 1.00 70.12 753 THR A N 1
ATOM 5994 C CA . THR A 1 753 ? 24.150 21.314 35.225 1.00 70.12 753 THR A CA 1
ATOM 5995 C C . THR A 1 753 ? 23.946 19.801 35.091 1.00 70.12 753 THR A C 1
ATOM 5997 O O . THR A 1 753 ? 23.378 19.183 35.989 1.00 70.12 753 THR A O 1
ATOM 6000 N N . GLY A 1 754 ? 24.474 19.194 34.019 1.00 68.38 754 GLY A N 1
ATOM 6001 C CA . GLY A 1 754 ? 24.290 17.784 33.683 1.00 68.38 754 GLY A CA 1
ATOM 6002 C C . GLY A 1 754 ? 23.005 17.515 32.896 1.00 68.38 754 GLY A C 1
ATOM 6003 O O . GLY A 1 754 ? 22.689 16.353 32.650 1.00 68.38 754 GLY A O 1
ATOM 6004 N N . ALA A 1 755 ? 22.272 18.560 32.495 1.00 72.19 755 ALA A N 1
ATOM 6005 C CA . ALA A 1 755 ? 21.060 18.421 31.702 1.00 72.19 755 ALA A CA 1
ATOM 6006 C C . ALA A 1 755 ? 21.409 18.144 30.229 1.00 72.19 755 ALA A C 1
ATOM 6008 O O . ALA A 1 755 ? 22.331 18.766 29.691 1.00 72.19 755 ALA A O 1
ATOM 6009 N N . PRO A 1 756 ? 20.700 17.220 29.563 1.00 75.75 756 PRO A N 1
ATOM 6010 C CA . PRO A 1 756 ? 20.997 16.842 28.190 1.00 75.75 756 PRO A CA 1
ATOM 6011 C C . PRO A 1 756 ? 20.592 17.957 27.208 1.00 75.75 756 PRO A C 1
ATOM 6013 O O . PRO A 1 756 ? 19.544 18.582 27.355 1.00 75.75 756 PRO A O 1
ATOM 6016 N N . CYS A 1 757 ? 21.406 18.217 26.184 1.00 76.75 757 CYS A N 1
ATOM 6017 C CA . CYS A 1 757 ? 21.133 19.266 25.198 1.00 76.75 757 CYS A CA 1
ATOM 6018 C C . CYS A 1 757 ? 20.228 18.761 24.060 1.00 76.75 757 CYS A C 1
ATOM 6020 O O . CYS A 1 757 ? 20.548 17.766 23.409 1.00 76.75 757 CYS A O 1
ATOM 6022 N N . GLY A 1 758 ? 19.142 19.487 23.772 1.00 74.00 758 GLY A N 1
ATOM 6023 C CA . GLY A 1 758 ? 18.216 19.176 22.676 1.00 74.00 758 GLY A CA 1
ATOM 6024 C C . GLY A 1 758 ? 18.853 19.245 21.279 1.00 74.00 758 GLY A C 1
ATOM 6025 O O . GLY A 1 758 ? 19.840 19.957 21.051 1.00 74.00 758 GLY A O 1
ATOM 6026 N N . ARG A 1 759 ? 18.271 18.515 20.314 1.00 78.00 759 ARG A N 1
ATOM 6027 C CA . ARG A 1 759 ? 18.802 18.356 18.942 1.00 78.00 759 ARG A CA 1
ATOM 6028 C C . ARG A 1 759 ? 19.039 19.690 18.238 1.00 78.00 759 ARG A C 1
ATOM 6030 O O . ARG A 1 759 ? 20.069 19.856 17.587 1.00 78.00 759 ARG A O 1
ATOM 6037 N N . ARG A 1 760 ? 18.128 20.653 18.397 1.00 71.56 760 ARG A N 1
ATOM 6038 C CA . ARG A 1 760 ? 18.239 21.990 17.796 1.00 71.56 760 ARG A CA 1
ATOM 6039 C C . ARG A 1 760 ? 19.506 22.725 18.243 1.00 71.56 760 ARG A C 1
ATOM 6041 O O . ARG A 1 760 ? 20.216 23.285 17.407 1.00 71.56 760 ARG A O 1
ATOM 6048 N N . ASN A 1 761 ? 19.814 22.676 19.538 1.00 71.44 761 ASN A N 1
ATOM 6049 C CA . ASN A 1 761 ? 20.997 23.318 20.112 1.00 71.44 761 ASN A CA 1
ATOM 6050 C C . ASN A 1 761 ? 22.279 22.618 19.658 1.00 71.44 761 ASN A C 1
ATOM 6052 O O . ASN A 1 761 ? 23.238 23.272 19.253 1.00 71.44 761 ASN A O 1
ATOM 6056 N N . VAL A 1 762 ? 22.274 21.284 19.642 1.00 77.62 762 VAL A N 1
ATOM 6057 C CA . VAL A 1 762 ? 23.410 20.497 19.148 1.00 77.62 762 VAL A CA 1
ATOM 6058 C C . VAL A 1 762 ? 23.686 20.794 17.671 1.00 77.62 762 VAL A C 1
ATOM 6060 O O . VAL A 1 762 ? 24.835 21.033 17.304 1.00 77.62 762 VAL A O 1
ATOM 6063 N N . LEU A 1 763 ? 22.654 20.883 16.829 1.00 73.88 763 LEU A N 1
ATOM 6064 C CA . LEU A 1 763 ? 22.800 21.273 15.424 1.00 73.88 763 LEU A CA 1
ATOM 6065 C C . LEU A 1 763 ? 23.367 22.682 15.262 1.00 73.88 763 LEU A C 1
ATOM 6067 O O . LEU A 1 763 ? 24.283 22.883 14.468 1.00 73.88 763 LEU A O 1
ATOM 6071 N N . GLN A 1 764 ? 22.868 23.653 16.028 1.00 70.12 764 GLN A N 1
ATOM 6072 C CA . GLN A 1 764 ? 23.405 25.016 16.021 1.00 70.12 764 GLN A CA 1
ATOM 6073 C C . GLN A 1 764 ? 24.895 25.058 16.374 1.00 70.12 764 GLN A C 1
ATOM 6075 O O . GLN A 1 764 ? 25.646 25.823 15.762 1.00 70.12 764 GLN A O 1
ATOM 6080 N N . MET A 1 765 ? 25.323 24.226 17.328 1.00 73.62 765 MET A N 1
ATOM 6081 C CA . MET A 1 765 ? 26.722 24.106 17.734 1.00 73.62 765 MET A CA 1
ATOM 6082 C C . MET A 1 765 ? 27.593 23.426 16.669 1.00 73.62 765 MET A C 1
ATOM 6084 O O . MET A 1 765 ? 28.725 23.854 16.460 1.00 73.62 765 MET A O 1
ATOM 6088 N N . LEU A 1 766 ? 27.075 22.408 15.975 1.00 74.69 766 LEU A N 1
ATOM 6089 C CA . LEU A 1 766 ? 27.785 21.696 14.902 1.00 74.69 766 LEU A CA 1
ATOM 6090 C C . LEU A 1 766 ? 27.913 22.519 13.612 1.00 74.69 766 LEU A C 1
ATOM 6092 O O . LEU A 1 766 ? 28.902 22.402 12.892 1.00 74.69 766 LEU A O 1
ATOM 6096 N N . LEU A 1 767 ? 26.919 23.359 13.321 1.00 68.44 767 LEU A N 1
ATOM 6097 C CA . LEU A 1 767 ? 26.840 24.162 12.098 1.00 68.44 767 LEU A CA 1
ATOM 6098 C C . LEU A 1 767 ? 27.619 25.479 12.162 1.00 68.44 767 LEU A C 1
ATOM 6100 O O . LEU A 1 767 ? 27.800 26.133 11.131 1.00 68.44 767 LEU A O 1
ATOM 6104 N N . HIS A 1 768 ? 28.079 25.888 13.345 1.00 61.97 768 HIS A N 1
ATOM 6105 C CA . HIS A 1 768 ? 28.791 27.149 13.494 1.00 61.97 768 HIS A CA 1
ATOM 6106 C C . HIS A 1 768 ? 30.194 27.100 12.893 1.00 61.97 768 HIS A C 1
ATOM 6108 O O . HIS A 1 768 ? 31.139 26.563 13.469 1.00 61.97 768 HIS A O 1
ATOM 6114 N N . ASN A 1 769 ? 30.330 27.760 11.745 1.00 48.78 769 ASN A N 1
ATOM 6115 C CA . ASN A 1 769 ? 31.606 28.200 11.206 1.00 48.78 769 ASN A CA 1
ATOM 6116 C C . ASN A 1 769 ? 31.912 29.583 11.820 1.00 48.78 769 ASN A C 1
ATOM 6118 O O . ASN A 1 769 ? 31.091 30.488 11.651 1.00 48.78 769 ASN A O 1
ATOM 6122 N N . PRO A 1 770 ? 33.055 29.800 12.500 1.00 40.47 770 PRO A N 1
ATOM 6123 C CA . PRO A 1 770 ? 33.374 31.077 13.159 1.00 40.47 770 PRO A CA 1
ATOM 6124 C C . PRO A 1 770 ? 33.382 32.313 12.237 1.00 40.47 770 PRO A C 1
ATOM 6126 O O . PRO A 1 770 ? 33.454 33.435 12.728 1.00 40.47 770 PRO A O 1
ATOM 6129 N N . ASP A 1 771 ? 33.307 32.115 10.917 1.00 36.28 771 ASP A N 1
ATOM 6130 C CA . ASP A 1 771 ? 33.444 33.155 9.896 1.00 36.28 771 ASP A CA 1
ATOM 6131 C C . ASP A 1 771 ? 32.122 33.662 9.280 1.00 36.28 771 ASP A C 1
ATOM 6133 O O . ASP A 1 771 ? 32.172 34.508 8.383 1.00 36.28 771 ASP A O 1
ATOM 6137 N N . GLN A 1 772 ? 30.933 33.218 9.719 1.00 36.94 772 GLN A N 1
ATOM 6138 C CA . GLN A 1 772 ? 29.666 33.725 9.157 1.00 36.94 772 GLN A CA 1
ATOM 6139 C C . GLN A 1 772 ? 28.654 34.195 10.209 1.00 36.94 772 GLN A C 1
ATOM 6141 O O . GLN A 1 772 ? 27.922 33.414 10.802 1.00 36.94 772 GLN A O 1
ATOM 6146 N N . ASN A 1 773 ? 28.550 35.519 10.358 1.00 35.00 773 ASN A N 1
ATOM 6147 C CA . ASN A 1 773 ? 27.388 36.180 10.954 1.00 35.00 773 ASN A CA 1
ATOM 6148 C C . ASN A 1 773 ? 26.182 36.030 10.012 1.00 35.00 773 ASN A C 1
ATOM 6150 O O . ASN A 1 773 ? 26.068 36.811 9.064 1.00 35.00 773 ASN A O 1
ATOM 6154 N N . GLN A 1 774 ? 25.270 35.088 10.263 1.00 39.19 774 GLN A N 1
ATOM 6155 C CA . GLN A 1 774 ? 23.950 35.106 9.622 1.00 39.19 774 GLN A CA 1
ATOM 6156 C C . GLN A 1 774 ? 22.818 34.823 10.611 1.00 39.19 774 GLN A C 1
ATOM 6158 O O . GLN A 1 774 ? 22.810 33.836 11.336 1.00 39.19 774 GLN A O 1
ATOM 6163 N N . SER A 1 775 ? 21.848 35.733 10.600 1.00 37.81 775 SER A N 1
ATOM 6164 C CA . SER A 1 775 ? 20.581 35.711 11.326 1.00 37.81 775 SER A CA 1
ATOM 6165 C C . SER A 1 775 ? 19.458 35.116 10.460 1.00 37.81 775 SER A C 1
ATOM 6167 O O . SER A 1 775 ? 18.398 35.726 10.326 1.00 37.81 775 SER A O 1
ATOM 6169 N N . GLU A 1 776 ? 19.704 33.964 9.832 1.00 39.97 776 GLU A N 1
ATOM 6170 C CA . GLU A 1 776 ? 18.693 33.194 9.091 1.00 39.97 776 GLU A CA 1
ATOM 6171 C C . GLU A 1 776 ? 18.373 31.875 9.816 1.00 39.97 776 GLU A C 1
ATOM 6173 O O . GLU A 1 776 ? 19.251 31.308 10.474 1.00 39.97 776 GLU A O 1
ATOM 6178 N N . PRO A 1 777 ? 17.121 31.379 9.751 1.00 41.94 777 PRO A N 1
ATOM 6179 C CA . PRO A 1 777 ? 16.756 30.108 10.358 1.00 41.94 777 PRO A CA 1
ATOM 6180 C C . PRO A 1 777 ? 17.542 28.983 9.683 1.00 41.94 777 PRO A C 1
ATOM 6182 O O . PRO A 1 777 ? 17.467 28.803 8.470 1.00 41.94 777 PRO A O 1
ATOM 6185 N N . ILE A 1 778 ? 18.300 28.229 10.480 1.00 49.50 778 ILE A N 1
ATOM 6186 C CA . ILE A 1 778 ? 19.033 27.052 10.017 1.00 49.50 778 ILE A CA 1
ATOM 6187 C C . ILE A 1 778 ? 18.042 26.100 9.345 1.00 49.50 778 ILE A C 1
ATOM 6189 O O . ILE A 1 778 ? 17.147 25.560 9.994 1.00 49.50 778 ILE A O 1
ATOM 6193 N N . GLN A 1 779 ? 18.205 25.917 8.039 1.00 44.28 779 GLN A N 1
ATOM 6194 C CA . GLN A 1 779 ? 17.513 24.889 7.281 1.00 44.28 779 GLN A CA 1
ATOM 6195 C C . GLN A 1 779 ? 18.090 23.542 7.737 1.00 44.28 779 GLN A C 1
ATOM 6197 O O . GLN A 1 779 ? 19.291 23.302 7.579 1.00 44.28 779 GLN A O 1
ATOM 6202 N N . ASP A 1 780 ? 17.264 22.706 8.368 1.00 46.47 780 ASP A N 1
ATOM 6203 C CA . ASP A 1 780 ? 17.674 21.401 8.892 1.00 46.47 780 ASP A CA 1
ATOM 6204 C C . ASP A 1 780 ? 17.995 20.468 7.719 1.00 46.47 780 ASP A C 1
ATOM 6206 O O . ASP A 1 780 ? 17.127 19.844 7.126 1.00 46.47 780 ASP A O 1
ATOM 6210 N N . THR A 1 781 ? 19.257 20.496 7.303 1.00 48.41 781 THR A N 1
ATOM 6211 C CA . THR A 1 781 ? 19.825 19.706 6.200 1.00 48.41 781 THR A CA 1
ATOM 6212 C C . THR A 1 781 ? 20.653 18.531 6.735 1.00 48.41 781 THR A C 1
ATOM 6214 O O . THR A 1 781 ? 21.352 17.854 5.981 1.00 48.41 781 THR A O 1
ATOM 6217 N N . TRP A 1 782 ? 20.601 18.299 8.053 1.00 59.66 782 TRP A N 1
ATOM 6218 C CA . TRP A 1 782 ? 21.359 17.282 8.782 1.00 59.66 782 TRP A CA 1
ATOM 6219 C C . TRP A 1 782 ? 20.508 16.035 9.047 1.00 59.66 782 TRP A C 1
ATOM 6221 O O . TRP A 1 782 ? 20.453 15.517 10.163 1.00 59.66 782 TRP A O 1
ATOM 6231 N N . ASP A 1 783 ? 19.907 15.497 7.984 1.00 61.12 783 ASP A N 1
ATOM 6232 C CA . ASP A 1 783 ? 19.114 14.254 8.010 1.00 61.12 783 ASP A CA 1
ATOM 6233 C C . ASP A 1 783 ? 19.936 13.016 8.431 1.00 61.12 783 ASP A C 1
ATOM 6235 O O . ASP A 1 783 ? 19.392 11.938 8.650 1.00 61.12 783 ASP A O 1
ATOM 6239 N N . PHE A 1 784 ? 21.263 13.151 8.543 1.00 69.62 784 PHE A N 1
ATOM 6240 C CA . PHE A 1 784 ? 22.176 12.103 9.003 1.00 69.62 784 PHE A CA 1
ATOM 6241 C C . PHE A 1 784 ? 22.475 12.153 10.511 1.00 69.62 784 PHE A C 1
ATOM 6243 O O . PHE A 1 784 ? 23.181 11.270 10.999 1.00 69.62 784 PHE A O 1
ATOM 6250 N N . LEU A 1 785 ? 21.980 13.164 11.239 1.00 76.75 785 LEU A N 1
ATOM 6251 C CA . LEU A 1 785 ? 22.053 13.248 12.699 1.00 76.75 785 LEU A CA 1
ATOM 6252 C C . LEU A 1 785 ? 20.708 12.846 13.307 1.00 76.75 785 LEU A C 1
ATOM 6254 O O . LEU A 1 785 ? 19.746 13.621 13.300 1.00 76.75 785 LEU A O 1
ATOM 6258 N N . SER A 1 786 ? 20.678 11.651 13.880 1.00 79.94 786 SER A N 1
ATOM 6259 C CA . SER A 1 786 ? 19.502 11.075 14.529 1.00 79.94 786 SER A CA 1
ATOM 6260 C C . SER A 1 786 ? 19.766 10.869 16.021 1.00 79.94 786 SER A C 1
ATOM 6262 O O . SER A 1 786 ? 20.911 10.935 16.475 1.00 79.94 786 SER A O 1
ATOM 6264 N N . GLN A 1 787 ? 18.705 10.653 16.795 1.00 78.69 787 GLN A N 1
ATOM 6265 C CA . GLN A 1 787 ? 18.796 10.257 18.197 1.00 78.69 787 GLN A CA 1
ATOM 6266 C C . GLN A 1 787 ? 18.417 8.778 18.305 1.00 78.69 787 GLN A C 1
ATOM 6268 O O . GLN A 1 787 ? 17.470 8.343 17.654 1.00 78.69 787 GLN A O 1
ATOM 6273 N N . GLU A 1 788 ? 19.167 8.009 19.093 1.00 80.44 788 GLU A N 1
ATOM 6274 C CA . GLU A 1 788 ? 18.816 6.645 19.511 1.00 80.44 788 GLU A CA 1
ATOM 6275 C C . GLU A 1 788 ? 19.375 6.335 20.909 1.00 80.44 788 GLU A C 1
ATOM 6277 O O . GLU A 1 788 ? 20.219 7.068 21.436 1.00 80.44 788 GLU A O 1
ATOM 6282 N N . LEU A 1 789 ? 18.894 5.275 21.563 1.00 79.25 789 LEU A N 1
ATOM 6283 C CA . LEU A 1 789 ? 19.519 4.820 22.805 1.00 79.25 789 LEU A CA 1
ATOM 6284 C C . LEU A 1 789 ? 20.888 4.221 22.480 1.00 79.25 789 LEU A C 1
ATOM 6286 O O . LEU A 1 789 ? 20.996 3.311 21.659 1.00 79.25 789 LEU A O 1
ATOM 6290 N N . HIS A 1 790 ? 21.936 4.684 23.163 1.00 81.25 790 HIS A N 1
ATOM 6291 C CA . HIS A 1 790 ? 23.281 4.158 22.956 1.00 81.25 790 HIS A CA 1
ATOM 6292 C C . HIS A 1 790 ? 23.315 2.624 23.154 1.00 81.25 790 HIS A C 1
ATOM 6294 O O . HIS A 1 790 ? 23.052 2.172 24.273 1.00 81.25 790 HIS A O 1
ATOM 6300 N N . PRO A 1 791 ? 23.749 1.809 22.169 1.00 79.06 791 PRO A N 1
ATOM 6301 C CA . PRO A 1 791 ? 23.577 0.347 22.195 1.00 79.06 791 PRO A CA 1
ATOM 6302 C C . PRO A 1 791 ? 24.242 -0.399 23.361 1.00 79.06 791 PRO A C 1
ATOM 6304 O O . PRO A 1 791 ? 23.996 -1.589 23.564 1.00 79.06 791 PRO A O 1
ATOM 6307 N N . LYS A 1 792 ? 25.152 0.257 24.094 1.00 79.25 792 LYS A N 1
ATOM 6308 C CA . LYS A 1 792 ? 25.871 -0.338 25.235 1.00 79.25 792 LYS A CA 1
ATOM 6309 C C . LYS A 1 792 ? 25.554 0.301 26.579 1.00 79.25 792 LYS A C 1
ATOM 6311 O O . LYS A 1 792 ? 25.752 -0.351 27.597 1.00 79.25 792 LYS A O 1
ATOM 6316 N N . THR A 1 793 ? 25.116 1.557 26.604 1.00 75.50 793 THR A N 1
ATOM 6317 C CA . THR A 1 793 ? 24.862 2.282 27.864 1.00 75.50 793 THR A CA 1
ATOM 6318 C C . THR A 1 793 ? 23.388 2.604 28.060 1.00 75.50 793 THR A C 1
ATOM 6320 O O . THR A 1 793 ? 23.021 2.979 29.166 1.00 75.50 793 THR A O 1
ATOM 6323 N N . ASN A 1 794 ? 22.556 2.441 27.022 1.00 73.25 794 ASN A N 1
ATOM 6324 C CA . ASN A 1 794 ? 21.139 2.804 26.986 1.00 73.25 794 ASN A CA 1
ATOM 6325 C C . ASN A 1 794 ? 20.868 4.250 27.420 1.00 73.25 794 ASN A C 1
ATOM 6327 O O . ASN A 1 794 ? 19.800 4.562 27.931 1.00 73.25 794 ASN A O 1
ATOM 6331 N N . ILE A 1 795 ? 21.849 5.134 27.231 1.00 77.56 795 ILE A N 1
ATOM 6332 C CA . ILE A 1 795 ? 21.682 6.568 27.456 1.00 77.56 795 ILE A CA 1
ATOM 6333 C C . ILE A 1 795 ? 21.186 7.179 26.141 1.00 77.56 795 ILE A C 1
ATOM 6335 O O . ILE A 1 795 ? 21.785 6.880 25.102 1.00 77.56 795 ILE A O 1
ATOM 6339 N N . PRO A 1 796 ? 20.142 8.027 26.171 1.00 75.94 796 PRO A N 1
ATOM 6340 C CA . PRO A 1 796 ? 19.719 8.831 25.031 1.00 75.94 796 PRO A CA 1
ATOM 6341 C C . PRO A 1 796 ? 20.902 9.577 24.416 1.00 75.94 796 PRO A C 1
ATOM 6343 O O . PRO A 1 796 ? 21.525 10.399 25.085 1.00 75.94 796 PRO A O 1
ATOM 6346 N N . CYS A 1 797 ? 21.259 9.287 23.168 1.00 83.12 797 CYS A N 1
ATOM 6347 C CA . CYS A 1 797 ? 22.393 9.936 22.527 1.00 83.12 797 CYS A CA 1
ATOM 6348 C C . CYS A 1 797 ? 22.126 10.217 21.051 1.00 83.12 797 CYS A C 1
ATOM 6350 O O . CYS A 1 797 ? 21.199 9.700 20.433 1.00 83.12 797 CYS A O 1
ATOM 6352 N N . PHE A 1 798 ? 22.946 11.092 20.491 1.00 87.38 798 PHE A N 1
ATOM 6353 C CA . PHE A 1 798 ? 22.978 11.330 19.064 1.00 87.38 798 PHE A CA 1
ATOM 6354 C C . PHE A 1 798 ? 23.853 10.280 18.395 1.00 87.38 798 PHE A C 1
ATOM 6356 O O . PHE A 1 798 ? 24.888 9.890 18.938 1.00 87.38 798 PHE A O 1
ATOM 6363 N N . PHE A 1 799 ? 23.495 9.879 17.184 1.00 87.69 799 PHE A N 1
ATOM 6364 C CA . PHE A 1 799 ? 24.367 9.087 16.333 1.00 87.69 799 PHE A CA 1
ATOM 6365 C C . PHE A 1 799 ? 24.381 9.643 14.914 1.00 87.69 799 PHE A C 1
ATOM 6367 O O . PHE A 1 799 ? 23.418 10.251 14.439 1.00 87.69 799 PHE A O 1
ATOM 6374 N N . LEU A 1 800 ? 25.513 9.452 14.238 1.00 81.19 800 LEU A N 1
ATOM 6375 C CA . LEU A 1 800 ? 25.652 9.799 12.830 1.00 81.19 800 LEU A CA 1
ATOM 6376 C C . LEU A 1 800 ? 25.353 8.573 11.976 1.00 81.19 800 LEU A C 1
ATOM 6378 O O . LEU A 1 800 ? 26.088 7.582 12.029 1.00 81.19 800 LEU A O 1
ATOM 6382 N N . HIS A 1 801 ? 24.310 8.655 11.153 1.00 77.75 801 HIS A N 1
ATOM 6383 C CA . HIS A 1 801 ? 23.905 7.559 10.286 1.00 77.75 801 HIS A CA 1
ATOM 6384 C C . HIS A 1 801 ? 25.060 7.185 9.333 1.00 77.75 801 HIS A C 1
ATOM 6386 O O . HIS A 1 801 ? 25.511 8.025 8.548 1.00 77.75 801 HIS A O 1
ATOM 6392 N N . PRO A 1 802 ? 25.546 5.928 9.315 1.00 74.88 802 PRO A N 1
ATOM 6393 C CA . PRO A 1 802 ? 26.753 5.536 8.575 1.00 74.88 802 PRO A CA 1
ATOM 6394 C C . PRO A 1 802 ? 26.528 5.379 7.056 1.00 74.88 802 PRO A C 1
ATOM 6396 O O . PRO A 1 802 ? 27.287 4.684 6.371 1.00 74.88 802 PRO A O 1
ATOM 6399 N N . CYS A 1 803 ? 25.494 6.025 6.504 1.00 66.50 803 CYS A N 1
ATOM 6400 C CA . CYS A 1 803 ? 25.173 5.995 5.079 1.00 66.50 803 CYS A CA 1
ATOM 6401 C C . CYS A 1 803 ? 26.376 6.476 4.259 1.00 66.50 803 CYS A C 1
ATOM 6403 O O . CYS A 1 803 ? 26.962 7.516 4.535 1.00 66.50 803 CYS A O 1
ATOM 6405 N N . GLN A 1 804 ? 26.759 5.710 3.235 1.00 66.00 804 GLN A N 1
ATOM 6406 C CA . GLN A 1 804 ? 27.922 5.969 2.370 1.00 66.00 804 GLN A CA 1
ATOM 6407 C C . GLN A 1 804 ? 29.316 5.917 3.038 1.00 66.00 804 GLN A C 1
ATOM 6409 O O . GLN A 1 804 ? 30.317 5.972 2.315 1.00 66.00 804 GLN A O 1
ATOM 6414 N N . SER A 1 805 ? 29.432 5.735 4.361 1.00 70.88 805 SER A N 1
ATOM 6415 C CA . SER A 1 805 ? 30.727 5.633 5.061 1.00 70.88 805 SER A CA 1
ATOM 6416 C C . SER A 1 805 ? 31.586 4.483 4.531 1.00 70.88 805 SER A C 1
ATOM 6418 O O . SER A 1 805 ? 32.792 4.638 4.353 1.00 70.88 805 SER A O 1
ATOM 6420 N N . SER A 1 806 ? 30.965 3.351 4.188 1.00 67.88 806 SER A N 1
ATOM 6421 C CA . SER A 1 806 ? 31.652 2.191 3.606 1.00 67.88 806 SER A CA 1
ATOM 6422 C C . SER A 1 806 ? 32.215 2.468 2.207 1.00 67.88 806 SER A C 1
ATOM 6424 O O . SER A 1 806 ? 33.340 2.073 1.904 1.00 67.88 806 SER A O 1
ATOM 6426 N N . ALA A 1 807 ? 31.459 3.161 1.352 1.00 67.12 807 ALA A N 1
ATOM 6427 C CA . ALA A 1 807 ? 31.879 3.515 -0.001 1.00 67.12 807 ALA A CA 1
ATOM 6428 C C . ALA A 1 807 ? 33.027 4.536 0.019 1.00 67.12 807 ALA A C 1
ATOM 6430 O O . ALA A 1 807 ? 34.018 4.366 -0.691 1.00 67.12 807 ALA A O 1
ATOM 6431 N N . ARG A 1 808 ? 32.938 5.554 0.885 1.00 69.88 808 ARG A N 1
ATOM 6432 C CA . ARG A 1 808 ? 33.997 6.561 1.054 1.00 69.88 808 ARG A CA 1
ATOM 6433 C C . ARG A 1 808 ? 35.267 5.973 1.664 1.00 69.88 808 ARG A C 1
ATOM 6435 O O . ARG A 1 808 ? 36.350 6.225 1.144 1.00 69.88 808 ARG A O 1
ATOM 6442 N N . LEU A 1 809 ? 35.145 5.133 2.693 1.00 75.69 809 LEU A N 1
ATOM 6443 C CA . LEU A 1 809 ? 36.291 4.451 3.298 1.00 75.69 809 LEU A CA 1
ATOM 6444 C C . LEU A 1 809 ? 37.018 3.560 2.278 1.00 75.69 809 LEU A C 1
ATOM 6446 O O . LEU A 1 809 ? 38.242 3.598 2.196 1.00 75.69 809 LEU A O 1
ATOM 6450 N N . LYS A 1 810 ? 36.277 2.837 1.425 1.00 69.25 810 LYS A N 1
ATOM 6451 C CA . LYS A 1 810 ? 36.856 2.052 0.319 1.00 69.25 810 LYS A CA 1
ATOM 6452 C C . LYS A 1 810 ? 37.650 2.912 -0.669 1.00 69.25 810 LYS A C 1
ATOM 6454 O O . LYS A 1 810 ? 38.709 2.486 -1.120 1.00 69.25 810 LYS A O 1
ATOM 6459 N N . LEU A 1 811 ? 37.168 4.108 -1.009 1.00 66.88 811 LEU A N 1
ATOM 6460 C CA . LEU A 1 811 ? 37.889 5.031 -1.895 1.00 66.88 811 LEU A CA 1
ATOM 6461 C C . LEU A 1 811 ? 39.174 5.568 -1.250 1.00 66.88 811 LEU A C 1
ATOM 6463 O O . LEU A 1 811 ? 40.207 5.626 -1.912 1.00 66.88 811 LEU A O 1
ATOM 6467 N N . LEU A 1 812 ? 39.123 5.918 0.038 1.00 67.69 812 LEU A N 1
ATOM 6468 C CA . LEU A 1 812 ? 40.277 6.440 0.777 1.00 67.69 812 LEU A CA 1
ATOM 6469 C C . LEU A 1 812 ? 41.365 5.379 0.982 1.00 67.69 812 LEU A C 1
ATOM 6471 O O . LEU A 1 812 ? 42.551 5.689 0.889 1.00 67.69 812 LEU A O 1
ATOM 6475 N N . LEU A 1 813 ? 40.974 4.122 1.194 1.00 66.38 813 LEU A N 1
ATOM 6476 C CA . LEU A 1 813 ? 41.915 3.014 1.361 1.00 66.38 813 LEU A CA 1
ATOM 6477 C C . LEU A 1 813 ? 42.526 2.543 0.031 1.00 66.38 813 LEU A C 1
ATOM 6479 O O . LEU A 1 813 ? 43.699 2.178 0.015 1.00 66.38 813 LEU A O 1
ATOM 6483 N N . ARG A 1 814 ? 41.809 2.663 -1.100 1.00 57.50 814 ARG A N 1
ATOM 6484 C CA . ARG A 1 814 ? 42.371 2.429 -2.451 1.00 57.50 814 ARG A CA 1
ATOM 6485 C C . ARG A 1 814 ? 43.538 3.361 -2.790 1.00 57.50 814 ARG A C 1
ATOM 6487 O O . ARG A 1 814 ? 44.445 2.965 -3.513 1.00 57.50 814 ARG A O 1
ATOM 6494 N N . GLY A 1 815 ? 43.553 4.582 -2.250 1.00 49.34 815 GLY A N 1
ATOM 6495 C CA . GLY A 1 815 ? 44.669 5.521 -2.424 1.00 49.34 815 GLY A CA 1
ATOM 6496 C C . GLY A 1 815 ? 45.987 5.062 -1.779 1.00 49.34 815 GLY A C 1
ATOM 6497 O O . GLY A 1 815 ? 47.050 5.531 -2.177 1.00 49.34 815 GLY A O 1
ATOM 6498 N N . SER A 1 816 ? 45.932 4.130 -0.819 1.00 48.66 816 SER A N 1
ATOM 6499 C CA . SER A 1 816 ? 47.100 3.575 -0.117 1.00 48.66 816 SER A CA 1
ATOM 6500 C C . SER A 1 816 ? 47.706 2.346 -0.812 1.00 48.66 816 SER A C 1
ATOM 6502 O O . SER A 1 816 ? 48.811 1.935 -0.468 1.00 48.66 816 SER A O 1
ATOM 6504 N N . GLU A 1 817 ? 47.015 1.753 -1.791 1.00 42.41 817 GLU A N 1
ATOM 6505 C CA . GLU A 1 817 ? 47.478 0.555 -2.514 1.00 42.41 817 GLU A CA 1
ATOM 6506 C C . GLU A 1 817 ? 48.553 0.883 -3.568 1.00 42.41 817 GLU A C 1
ATOM 6508 O O . GLU A 1 817 ? 49.300 0.006 -3.999 1.00 42.41 817 GLU A O 1
ATOM 6513 N N . CYS A 1 818 ? 48.712 2.160 -3.937 1.00 37.25 818 CYS A N 1
ATOM 6514 C CA . CYS A 1 818 ? 49.740 2.612 -4.878 1.00 37.25 818 CYS A CA 1
ATOM 6515 C C . CYS A 1 818 ? 51.175 2.621 -4.302 1.00 37.25 818 CYS A C 1
ATOM 6517 O O . CYS A 1 818 ? 52.112 2.875 -5.058 1.00 37.25 818 CYS A O 1
ATOM 6519 N N . SER A 1 819 ? 51.372 2.352 -3.002 1.00 40.25 819 SER A N 1
ATOM 6520 C CA . SER A 1 819 ? 52.689 2.387 -2.335 1.00 40.25 819 SER A CA 1
ATOM 6521 C C . SER A 1 819 ? 53.295 1.023 -1.964 1.00 40.25 819 SER A C 1
ATOM 6523 O O . SER A 1 819 ? 54.392 0.994 -1.417 1.00 40.25 819 SER A O 1
ATOM 6525 N N . GLY A 1 820 ? 52.659 -0.104 -2.308 1.00 39.16 820 GLY A N 1
ATOM 6526 C CA . GLY A 1 820 ? 53.315 -1.423 -2.288 1.00 39.16 820 GLY A CA 1
ATOM 6527 C C . GLY A 1 820 ? 53.553 -2.089 -0.920 1.00 39.16 820 GLY A C 1
ATOM 6528 O O . GLY A 1 820 ? 54.338 -3.030 -0.854 1.00 39.16 820 GLY A O 1
ATOM 6529 N N . GLU A 1 821 ? 52.884 -1.668 0.157 1.00 40.81 821 GLU A N 1
ATOM 6530 C CA . GLU A 1 821 ? 52.917 -2.358 1.462 1.00 40.81 821 GLU A CA 1
ATOM 6531 C C . GLU A 1 821 ? 51.579 -3.085 1.696 1.00 40.81 821 GLU A C 1
ATOM 6533 O O . GLU A 1 821 ? 50.557 -2.448 1.939 1.00 40.81 821 GLU A O 1
ATOM 6538 N N . GLN A 1 822 ? 51.564 -4.418 1.556 1.00 45.41 822 GLN A N 1
ATOM 6539 C CA . GLN A 1 822 ? 50.330 -5.218 1.450 1.00 45.41 822 GLN A CA 1
ATOM 6540 C C . GLN A 1 822 ? 49.828 -5.883 2.748 1.00 45.41 822 GLN A C 1
ATOM 6542 O O . GLN A 1 822 ? 48.738 -6.440 2.723 1.00 45.41 822 GLN A O 1
ATOM 6547 N N . ASP A 1 823 ? 50.523 -5.769 3.886 1.00 40.25 823 ASP A N 1
ATOM 6548 C CA . ASP A 1 823 ? 50.141 -6.500 5.116 1.00 40.25 823 ASP A CA 1
ATOM 6549 C C . ASP A 1 823 ? 49.663 -5.627 6.304 1.00 40.25 823 ASP A C 1
ATOM 6551 O O . ASP A 1 823 ? 49.262 -6.176 7.327 1.00 40.25 823 ASP A O 1
ATOM 6555 N N . SER A 1 824 ? 49.604 -4.287 6.195 1.00 43.56 824 SER A N 1
ATOM 6556 C CA . SER A 1 824 ? 49.135 -3.399 7.293 1.00 43.56 824 SER A CA 1
ATOM 6557 C C . SER A 1 824 ? 47.709 -2.830 7.128 1.00 43.56 824 SER A C 1
ATO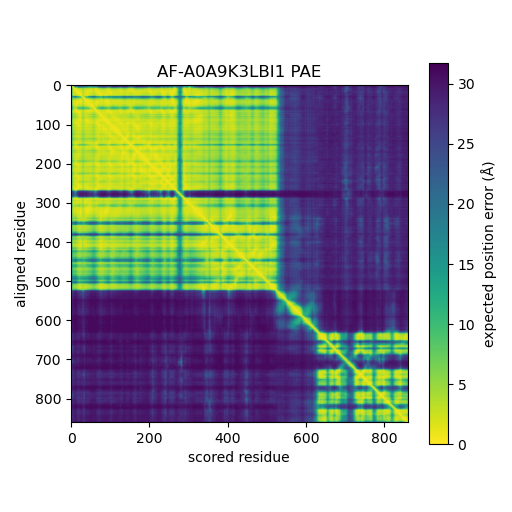M 6559 O O . SER A 1 824 ? 47.241 -2.030 7.946 1.00 43.56 824 SER A O 1
ATOM 6561 N N . SER A 1 825 ? 46.978 -3.214 6.073 1.00 52.38 825 SER A N 1
ATOM 6562 C CA . SER A 1 825 ? 45.795 -2.464 5.599 1.00 52.38 825 SER A CA 1
ATOM 6563 C C . SER A 1 825 ? 44.584 -2.472 6.547 1.00 52.38 825 SER A C 1
ATOM 6565 O O . SER A 1 825 ? 43.797 -1.522 6.556 1.00 52.38 825 SER A O 1
ATOM 6567 N N . ASN A 1 826 ? 44.456 -3.489 7.405 1.00 53.12 826 ASN A N 1
ATOM 6568 C CA . ASN A 1 826 ? 43.328 -3.622 8.330 1.00 53.12 826 ASN A CA 1
ATOM 6569 C C . ASN A 1 826 ? 43.451 -2.722 9.573 1.00 53.12 826 ASN A C 1
ATOM 6571 O O . ASN A 1 826 ? 42.439 -2.221 10.062 1.00 53.12 826 ASN A O 1
ATOM 6575 N N . ALA A 1 827 ? 44.663 -2.437 10.065 1.00 53.62 827 ALA A N 1
ATOM 6576 C CA . ALA A 1 827 ? 44.872 -1.562 11.228 1.00 53.62 827 ALA A CA 1
ATOM 6577 C C . ALA A 1 827 ? 44.545 -0.084 10.925 1.00 53.62 827 ALA A C 1
ATOM 6579 O O . ALA A 1 827 ? 44.121 0.664 11.807 1.00 53.62 827 ALA A O 1
ATOM 6580 N N . ASN A 1 828 ? 44.645 0.319 9.654 1.00 68.94 828 ASN A N 1
ATOM 6581 C CA . ASN A 1 828 ? 44.440 1.700 9.206 1.00 68.94 828 ASN A CA 1
ATOM 6582 C C . ASN A 1 828 ? 42.982 2.065 8.920 1.00 68.94 828 ASN A C 1
ATOM 6584 O O . ASN A 1 828 ? 42.647 3.248 8.834 1.00 68.94 828 ASN A O 1
ATOM 6588 N N . ALA A 1 829 ? 42.107 1.077 8.769 1.00 78.44 829 ALA A N 1
ATOM 6589 C CA . ALA A 1 829 ? 40.729 1.296 8.356 1.00 78.44 829 ALA A CA 1
ATOM 6590 C C . ALA A 1 829 ? 39.925 2.127 9.366 1.00 78.44 829 ALA A C 1
ATOM 6592 O O . ALA A 1 829 ? 39.246 3.076 8.978 1.00 78.44 829 ALA A O 1
ATOM 6593 N N . LEU A 1 830 ? 40.058 1.835 10.662 1.00 86.50 830 LEU A N 1
ATOM 6594 C CA . LEU A 1 830 ? 39.380 2.605 11.704 1.00 86.50 830 LEU A CA 1
ATOM 6595 C C . LEU A 1 830 ? 39.956 4.018 11.847 1.00 86.50 830 LEU A C 1
ATOM 6597 O O . LEU A 1 830 ? 39.195 4.967 11.987 1.00 86.50 830 LEU A O 1
ATOM 6601 N N . TRP A 1 831 ? 41.278 4.182 11.754 1.00 87.44 831 TRP A N 1
ATOM 6602 C CA . TRP A 1 831 ? 41.919 5.502 11.814 1.00 87.44 831 TRP A CA 1
ATOM 6603 C C . TRP A 1 831 ? 41.541 6.391 10.622 1.00 87.44 831 TRP A C 1
ATOM 6605 O O . TRP A 1 831 ? 41.254 7.576 10.783 1.00 87.44 831 TRP A O 1
ATOM 6615 N N . THR A 1 832 ? 41.470 5.798 9.429 1.00 85.31 832 THR A N 1
ATOM 6616 C CA . THR A 1 832 ? 40.998 6.455 8.200 1.00 85.31 832 THR A CA 1
ATOM 6617 C C . THR A 1 832 ? 39.513 6.805 8.290 1.00 85.31 832 THR A C 1
ATOM 6619 O O . THR A 1 832 ? 39.088 7.862 7.836 1.00 85.31 832 THR A O 1
ATOM 6622 N N . TRP A 1 833 ? 38.707 5.949 8.918 1.00 88.75 833 TRP A N 1
ATOM 6623 C CA . TRP A 1 833 ? 37.308 6.259 9.195 1.00 88.75 833 TRP A CA 1
ATOM 6624 C C . TRP A 1 833 ? 37.168 7.397 10.223 1.00 88.75 833 TRP A C 1
ATOM 6626 O O . TRP A 1 833 ? 36.403 8.332 9.997 1.00 88.75 833 TRP A O 1
ATOM 6636 N N . MET A 1 834 ? 37.953 7.386 11.307 1.00 87.62 834 MET A N 1
ATOM 6637 C CA . MET A 1 834 ? 37.947 8.446 12.323 1.00 87.62 834 MET A CA 1
ATOM 6638 C C . MET A 1 834 ? 38.341 9.802 11.726 1.00 87.62 834 MET A C 1
ATOM 6640 O O . MET A 1 834 ? 37.713 10.806 12.048 1.00 87.62 834 MET A O 1
ATOM 6644 N N . SER A 1 835 ? 39.328 9.849 10.824 1.00 84.62 835 SER A N 1
ATOM 6645 C CA . SER A 1 835 ? 39.723 11.099 10.159 1.00 84.62 835 SER A CA 1
ATOM 6646 C C . SER A 1 835 ? 38.664 11.648 9.204 1.00 84.62 835 SER A C 1
ATOM 6648 O O . SER A 1 835 ? 38.640 12.852 8.965 1.00 84.62 835 SER A O 1
ATOM 6650 N N . MET A 1 836 ? 37.768 10.796 8.701 1.00 83.81 836 MET A N 1
ATOM 6651 C CA . MET A 1 836 ? 36.616 11.196 7.895 1.00 83.81 836 MET A CA 1
ATOM 6652 C C . MET A 1 836 ? 35.450 11.700 8.757 1.00 83.81 836 MET A C 1
ATOM 6654 O O . MET A 1 836 ? 34.808 12.681 8.388 1.00 83.81 836 MET A O 1
ATOM 6658 N N . ILE A 1 837 ? 35.161 11.035 9.881 1.00 85.38 837 ILE A N 1
ATOM 6659 C CA . ILE A 1 837 ? 33.941 11.276 10.666 1.00 85.38 837 ILE A CA 1
ATOM 6660 C C . ILE A 1 837 ? 34.137 12.307 11.782 1.00 85.38 837 ILE A C 1
ATOM 6662 O O . ILE A 1 837 ? 33.306 13.199 11.925 1.00 85.38 837 ILE A O 1
ATOM 6666 N N . LEU A 1 838 ? 35.237 12.266 12.539 1.00 83.19 838 LEU A N 1
ATOM 6667 C CA . LEU A 1 838 ? 35.456 13.193 13.660 1.00 83.19 838 LEU A CA 1
ATOM 6668 C C . LEU A 1 838 ? 35.439 14.693 13.282 1.00 83.19 838 LEU A C 1
ATOM 6670 O O . LEU A 1 838 ? 34.945 15.484 14.088 1.00 83.19 838 LEU A O 1
ATOM 6674 N N . PRO A 1 839 ? 35.872 15.131 12.078 1.00 79.44 839 PRO A N 1
ATOM 6675 C CA . PRO A 1 839 ? 35.721 16.529 11.669 1.00 79.44 839 PRO A CA 1
ATOM 6676 C C . PRO A 1 839 ? 34.269 17.023 11.651 1.00 79.44 839 PRO A C 1
ATOM 6678 O O . PRO A 1 839 ? 34.036 18.200 11.909 1.00 79.44 839 PRO A O 1
ATOM 6681 N N . THR A 1 840 ? 33.299 16.139 11.385 1.00 76.25 840 THR A N 1
ATOM 6682 C CA . THR A 1 840 ? 31.867 16.499 11.329 1.00 76.25 840 THR A CA 1
ATOM 6683 C C . THR A 1 840 ? 31.293 16.874 12.694 1.00 76.25 840 THR A C 1
ATOM 6685 O O . THR A 1 840 ? 30.295 17.577 12.759 1.00 76.25 840 THR A O 1
ATOM 6688 N N . VAL A 1 841 ? 31.958 16.471 13.779 1.00 77.81 841 VAL A N 1
ATOM 6689 C CA . VAL A 1 841 ? 31.600 16.820 15.163 1.00 77.81 841 VAL A CA 1
ATOM 6690 C C . VAL A 1 841 ? 32.606 17.786 15.794 1.00 77.81 841 VAL A C 1
ATOM 6692 O O . VAL A 1 841 ? 32.794 17.803 17.005 1.00 77.81 841 VAL A O 1
ATOM 6695 N N . GLY A 1 842 ? 33.310 18.571 14.970 1.00 71.81 842 GLY A N 1
ATOM 6696 C CA . GLY A 1 842 ? 34.257 19.590 15.437 1.00 71.81 842 GLY A CA 1
ATOM 6697 C C . GLY A 1 842 ? 35.626 19.054 15.876 1.00 71.81 842 GLY A C 1
ATOM 6698 O O . GLY A 1 842 ? 36.474 19.822 16.330 1.00 71.81 842 GLY A O 1
ATOM 6699 N N . HIS A 1 843 ? 35.900 17.759 15.694 1.00 73.06 843 HIS A N 1
ATOM 6700 C CA . HIS A 1 843 ? 37.149 17.109 16.102 1.00 73.06 843 HIS A CA 1
ATOM 6701 C C . HIS A 1 843 ? 38.044 16.784 14.900 1.00 73.06 843 HIS A C 1
ATOM 6703 O O . HIS A 1 843 ? 38.341 15.631 14.589 1.00 73.06 843 HIS A O 1
ATOM 6709 N N . SER A 1 844 ? 38.499 17.829 14.205 1.00 69.81 844 SER A N 1
ATOM 6710 C CA . SER A 1 844 ? 39.400 17.676 13.057 1.00 69.81 844 SER A CA 1
ATOM 6711 C C . SER A 1 844 ? 40.749 17.074 13.460 1.00 69.81 844 SER A C 1
ATOM 6713 O O . SER A 1 844 ? 41.397 17.539 14.398 1.00 69.81 844 SER A O 1
ATOM 6715 N N . ILE A 1 845 ? 41.212 16.071 12.710 1.00 76.69 845 ILE A N 1
ATOM 6716 C CA . ILE A 1 845 ? 42.544 15.480 12.880 1.00 76.69 845 ILE A CA 1
ATOM 6717 C C . ILE A 1 845 ? 43.525 16.236 11.971 1.00 76.69 845 ILE A C 1
ATOM 6719 O O . ILE A 1 845 ? 43.388 16.157 10.748 1.00 76.69 845 ILE A O 1
ATOM 6723 N N . PRO A 1 846 ? 44.530 16.955 12.511 1.00 76.00 846 PRO A N 1
ATOM 6724 C CA . PRO A 1 846 ? 45.500 17.652 11.675 1.00 76.00 846 PRO A CA 1
ATOM 6725 C C . PRO A 1 846 ? 46.246 16.666 10.759 1.00 76.00 846 PRO A C 1
ATOM 6727 O O . PRO A 1 846 ? 46.648 15.600 11.236 1.00 76.00 846 PRO A O 1
ATOM 6730 N N . PRO A 1 847 ? 46.521 17.010 9.486 1.00 74.25 847 PRO A N 1
ATOM 6731 C CA . PRO A 1 847 ? 47.172 16.096 8.541 1.00 74.25 847 PRO A CA 1
ATOM 6732 C C . PRO A 1 847 ? 48.501 15.514 9.047 1.00 74.25 847 PRO A C 1
ATOM 6734 O O . PRO A 1 847 ? 48.767 14.325 8.888 1.00 74.25 847 PRO A O 1
ATOM 6737 N N . ASN A 1 848 ? 49.315 16.322 9.735 1.00 72.38 848 ASN A N 1
ATOM 6738 C CA . ASN A 1 848 ? 50.582 15.868 10.322 1.00 72.38 848 ASN A CA 1
ATOM 6739 C C . ASN A 1 848 ? 50.373 14.830 11.440 1.00 72.38 848 ASN A C 1
ATOM 6741 O O . ASN A 1 848 ? 51.145 13.880 11.558 1.00 72.38 848 ASN A O 1
ATOM 6745 N N . THR A 1 849 ? 49.318 14.996 12.241 1.00 73.19 849 THR A N 1
ATOM 6746 C CA . THR A 1 849 ? 48.920 14.061 13.304 1.00 73.19 849 THR A CA 1
ATOM 6747 C C . THR A 1 849 ? 48.405 12.756 12.708 1.00 73.19 849 THR A C 1
ATOM 6749 O O . THR A 1 849 ? 48.825 11.682 13.136 1.00 73.19 849 THR A O 1
ATOM 6752 N N . PHE A 1 850 ? 47.560 12.848 11.675 1.00 81.31 850 PHE A N 1
ATOM 6753 C CA . PHE A 1 850 ? 47.053 11.695 10.933 1.00 81.31 850 PHE A CA 1
ATOM 6754 C C . PHE A 1 850 ? 48.197 10.832 10.393 1.00 81.31 850 PHE A C 1
ATOM 6756 O O . PHE A 1 850 ? 48.243 9.639 10.684 1.00 81.31 850 PHE A O 1
ATOM 6763 N N . LEU A 1 851 ? 49.165 11.451 9.709 1.00 76.69 851 LEU A N 1
ATOM 6764 C CA . LEU A 1 851 ? 50.330 10.767 9.142 1.00 76.69 851 LEU A CA 1
ATOM 6765 C C . LEU A 1 851 ? 51.277 10.189 10.207 1.00 76.69 851 LEU A C 1
ATOM 6767 O O . LEU A 1 851 ? 51.871 9.137 9.987 1.00 76.69 851 LEU A O 1
ATOM 6771 N N . SER A 1 852 ? 51.445 10.861 11.350 1.00 75.56 852 SER A N 1
ATOM 6772 C CA . SER A 1 852 ? 52.286 10.373 12.454 1.00 75.56 852 SER A CA 1
ATOM 6773 C C . SER A 1 852 ? 51.709 9.099 13.076 1.00 75.56 852 SER A C 1
ATOM 6775 O O . SER A 1 852 ? 52.414 8.101 13.218 1.00 75.56 852 SER A O 1
ATOM 6777 N N . ILE A 1 853 ? 50.409 9.102 13.378 1.00 77.25 853 ILE A N 1
ATOM 6778 C CA . ILE A 1 853 ? 49.718 7.946 13.964 1.00 77.25 853 ILE A CA 1
ATOM 6779 C C . ILE A 1 853 ? 49.595 6.816 12.943 1.00 77.25 853 ILE A C 1
ATOM 6781 O O . ILE A 1 853 ? 49.856 5.668 13.281 1.00 77.25 853 ILE A O 1
ATOM 6785 N N . GLN A 1 854 ? 49.313 7.130 11.678 1.00 79.44 854 GLN A N 1
ATOM 6786 C CA . GLN A 1 854 ? 49.280 6.133 10.608 1.00 79.44 854 GLN A CA 1
ATOM 6787 C C . GLN A 1 854 ? 50.633 5.421 10.439 1.00 79.44 854 GLN A C 1
ATOM 6789 O O . GLN A 1 854 ? 50.674 4.210 10.251 1.00 79.44 854 GLN A O 1
ATOM 6794 N N . LYS A 1 855 ? 51.756 6.138 10.594 1.00 74.88 855 LYS A N 1
ATOM 6795 C CA . LYS A 1 855 ? 53.087 5.511 10.622 1.00 74.88 855 LYS A CA 1
ATOM 6796 C C . LYS A 1 855 ? 53.273 4.571 11.810 1.00 74.88 855 LYS A C 1
ATOM 6798 O O . LYS A 1 855 ? 53.905 3.540 11.640 1.00 74.88 855 LYS A O 1
ATOM 6803 N N . GLN A 1 856 ? 52.750 4.905 12.990 1.00 73.44 856 GLN A N 1
ATOM 6804 C CA . GLN A 1 856 ? 52.820 4.020 14.160 1.00 73.44 856 GLN A CA 1
ATOM 6805 C C . GLN A 1 856 ? 51.919 2.790 14.007 1.00 73.44 856 GLN A C 1
ATOM 6807 O O . GLN A 1 856 ? 52.315 1.703 14.408 1.00 73.44 856 GLN A O 1
ATOM 6812 N N . LEU A 1 857 ? 50.745 2.943 13.390 1.00 73.56 857 LEU A N 1
ATOM 6813 C CA . LEU A 1 857 ? 49.819 1.844 13.108 1.00 73.56 857 LEU A CA 1
ATOM 6814 C C . LEU A 1 857 ? 50.369 0.839 12.099 1.00 73.56 857 LEU A C 1
ATOM 6816 O O . LEU A 1 857 ? 50.051 -0.333 12.201 1.00 73.56 857 LEU A O 1
ATOM 6820 N N . ASN A 1 858 ? 51.238 1.271 11.184 1.00 67.06 858 ASN A N 1
ATOM 6821 C CA . ASN A 1 858 ? 51.954 0.361 10.287 1.00 67.06 858 ASN A CA 1
ATOM 6822 C C . ASN A 1 858 ? 53.046 -0.473 10.993 1.00 67.06 858 ASN A C 1
ATOM 6824 O O . ASN A 1 858 ? 53.586 -1.388 10.379 1.00 67.06 858 ASN A O 1
ATOM 6828 N N . TYR A 1 859 ? 53.407 -0.148 12.242 1.00 57.34 859 TYR A N 1
ATOM 6829 C CA . TYR A 1 859 ? 54.392 -0.890 13.045 1.00 57.34 859 TYR A CA 1
ATOM 6830 C C . TYR A 1 859 ? 53.767 -1.925 14.000 1.00 57.34 859 TYR A C 1
ATOM 6832 O O . TYR A 1 859 ? 54.502 -2.779 14.501 1.00 57.34 859 TYR A O 1
ATOM 6840 N N . TYR A 1 860 ? 52.463 -1.817 14.281 1.00 48.28 860 TYR A N 1
ATOM 6841 C CA . TYR A 1 860 ? 51.671 -2.758 15.086 1.00 48.28 860 TYR A CA 1
ATOM 6842 C C . TYR A 1 860 ? 51.003 -3.793 14.186 1.00 48.28 860 TYR A C 1
ATOM 6844 O O . TYR A 1 860 ? 50.865 -4.946 14.656 1.00 48.28 860 TYR A O 1
#

Organism: NCBI:txid303405

pLDDT: mean 76.9, std 23.27, range [23.78, 98.94]